Pr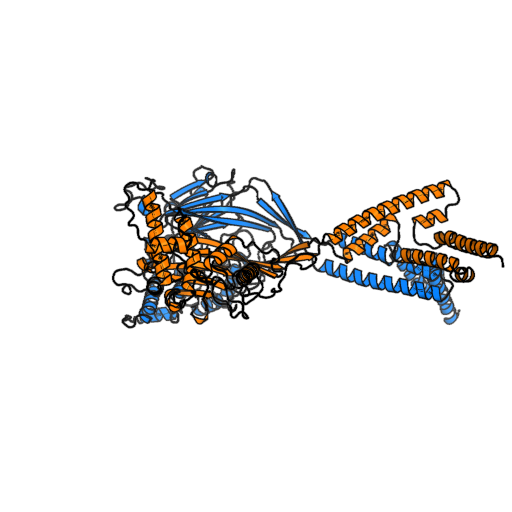otein AF-0000000082900815 (afdb_homodimer)

Structure (mmCIF, N/CA/C/O backbone):
data_AF-0000000082900815-model_v1
#
loop_
_entity.id
_entity.type
_entity.pdbx_description
1 polymer 'Acid-sensing ion channel 1-like'
#
loop_
_atom_site.group_PDB
_atom_site.id
_atom_site.type_symbol
_atom_site.label_atom_id
_atom_site.label_alt_id
_atom_site.label_comp_id
_atom_site.label_asym_id
_atom_site.label_entity_id
_atom_site.label_seq_id
_atom_site.pdbx_PDB_ins_code
_atom_site.Cartn_x
_atom_site.Cartn_y
_atom_site.Cartn_z
_atom_site.occupancy
_atom_site.B_iso_or_equiv
_atom_site.auth_seq_id
_atom_site.auth_comp_id
_atom_site.auth_asym_id
_atom_site.auth_atom_id
_atom_site.pdbx_PDB_model_num
ATOM 1 N N . MET A 1 1 ? 23.656 -54.188 -63.5 1 57.28 1 MET A N 1
ATOM 2 C CA . MET A 1 1 ? 22.359 -54.281 -62.844 1 57.28 1 MET A CA 1
ATOM 3 C C . MET A 1 1 ? 21.531 -53.031 -63.094 1 57.28 1 MET A C 1
ATOM 5 O O . MET A 1 1 ? 22.016 -51.906 -62.875 1 57.28 1 MET A O 1
ATOM 9 N N . SER A 1 2 ? 20.375 -53.062 -63.656 1 74.38 2 SER A N 1
ATOM 10 C CA . SER A 1 2 ? 19.578 -51.906 -64.062 1 74.38 2 SER A CA 1
ATOM 11 C C . SER A 1 2 ? 19.125 -51.094 -62.844 1 74.38 2 SER A C 1
ATOM 13 O O . SER A 1 2 ? 19.016 -51.625 -61.75 1 74.38 2 SER A O 1
ATOM 15 N N . ALA A 1 3 ? 19.281 -49.812 -63 1 77.38 3 ALA A N 1
ATOM 16 C CA . ALA A 1 3 ? 18.844 -48.844 -62 1 77.38 3 ALA A CA 1
ATOM 17 C C . ALA A 1 3 ? 17.516 -49.25 -61.375 1 77.38 3 ALA A C 1
ATOM 19 O O . ALA A 1 3 ? 17.281 -49.031 -60.188 1 77.38 3 ALA A O 1
ATOM 20 N N . SER A 1 4 ? 16.703 -49.844 -62.281 1 79.44 4 SER A N 1
ATOM 21 C CA . SER A 1 4 ? 15.375 -50.25 -61.812 1 79.44 4 SER A CA 1
ATOM 22 C C . SER A 1 4 ? 15.445 -51.438 -60.875 1 79.44 4 SER A C 1
ATOM 24 O O . SER A 1 4 ? 14.703 -51.5 -59.906 1 79.44 4 SER A O 1
ATOM 26 N N . THR A 1 5 ? 16.203 -52.312 -61.062 1 78.69 5 THR A N 1
ATOM 27 C CA . THR A 1 5 ? 16.359 -53.469 -60.188 1 78.69 5 THR A CA 1
ATOM 28 C C . THR A 1 5 ? 16.969 -53.094 -58.844 1 78.69 5 THR A C 1
ATOM 30 O O . THR A 1 5 ? 16.562 -53.625 -57.812 1 78.69 5 THR A O 1
ATOM 33 N N . VAL A 1 6 ? 17.859 -52.219 -59 1 76.5 6 VAL A N 1
ATOM 34 C CA . VAL A 1 6 ? 18.484 -51.75 -57.781 1 76.5 6 VAL A CA 1
ATOM 35 C C . VAL A 1 6 ? 17.469 -51 -56.906 1 76.5 6 VAL A C 1
ATOM 37 O O . VAL A 1 6 ? 17.438 -51.156 -55.688 1 76.5 6 VAL A O 1
ATOM 40 N N . ARG A 1 7 ? 16.688 -50.156 -57.406 1 73.62 7 ARG A N 1
ATOM 41 C CA . ARG A 1 7 ? 15.633 -49.406 -56.719 1 73.62 7 ARG A CA 1
ATOM 42 C C . ARG A 1 7 ? 14.617 -50.344 -56.094 1 73.62 7 ARG A C 1
ATOM 44 O O . ARG A 1 7 ? 14.133 -50.094 -55 1 73.62 7 ARG A O 1
ATOM 51 N N . ASN A 1 8 ? 14.367 -51.25 -56.906 1 77.44 8 ASN A N 1
ATOM 52 C CA . ASN A 1 8 ? 13.406 -52.25 -56.438 1 77.44 8 ASN A CA 1
ATOM 53 C C . ASN A 1 8 ? 13.961 -53.031 -55.25 1 77.44 8 ASN A C 1
ATOM 55 O O . ASN A 1 8 ? 13.227 -53.375 -54.312 1 77.44 8 ASN A O 1
ATOM 59 N N . ARG A 1 9 ? 15.125 -53.344 -55.312 1 81.88 9 ARG A N 1
ATOM 60 C CA . ARG A 1 9 ? 15.773 -54.031 -54.219 1 81.88 9 ARG A CA 1
ATOM 61 C C . ARG A 1 9 ? 15.828 -53.156 -52.969 1 81.88 9 ARG A C 1
ATOM 63 O O . ARG A 1 9 ? 15.602 -53.625 -51.844 1 81.88 9 ARG A O 1
ATOM 70 N N . ARG A 1 10 ? 16.141 -51.875 -53.156 1 84.69 10 ARG A N 1
ATOM 71 C CA . ARG A 1 10 ? 16.188 -50.938 -52.031 1 84.69 10 ARG A CA 1
ATOM 72 C C . ARG A 1 10 ? 14.82 -50.75 -51.406 1 84.69 10 ARG A C 1
ATOM 74 O O . ARG A 1 10 ? 14.703 -50.719 -50.188 1 84.69 10 ARG A O 1
ATOM 81 N N . SER A 1 11 ? 13.859 -50.656 -52.188 1 87.25 11 SER A N 1
ATOM 82 C CA . SER A 1 11 ? 12.492 -50.531 -51.688 1 87.25 11 SER A CA 1
ATOM 83 C C . SER A 1 11 ? 12.07 -51.781 -50.906 1 87.25 11 SER A C 1
ATOM 85 O O . SER A 1 11 ? 11.344 -51.688 -49.938 1 87.25 11 SER A O 1
ATOM 87 N N . GLY A 1 12 ? 12.508 -52.844 -51.375 1 86.25 12 GLY A N 1
ATOM 88 C CA . GLY A 1 12 ? 12.227 -54.094 -50.656 1 86.25 12 GLY A CA 1
ATOM 89 C C . GLY A 1 12 ? 12.844 -54.156 -49.281 1 86.25 12 GLY A C 1
ATOM 90 O O . GLY A 1 12 ? 12.172 -54.5 -48.312 1 86.25 12 GLY A O 1
ATOM 91 N N . VAL A 1 13 ? 14.039 -53.781 -49.25 1 86.88 13 VAL A N 1
ATOM 92 C CA . VAL A 1 13 ? 14.75 -53.781 -47.969 1 86.88 13 VAL A CA 1
ATOM 93 C C . VAL A 1 13 ? 14.141 -52.75 -47.031 1 86.88 13 VAL A C 1
ATOM 95 O O . VAL A 1 13 ? 14 -53 -45.812 1 86.88 13 VAL A O 1
ATOM 98 N N . ALA A 1 14 ? 13.797 -51.625 -47.531 1 88 14 ALA A N 1
ATOM 99 C CA . ALA A 1 14 ? 13.164 -50.594 -46.719 1 88 14 ALA A CA 1
ATOM 100 C C . ALA A 1 14 ? 11.828 -51.062 -46.156 1 88 14 ALA A C 1
ATOM 102 O O . ALA A 1 14 ? 11.516 -50.812 -45 1 88 14 ALA A O 1
ATOM 103 N N . LYS A 1 15 ? 11.133 -51.688 -46.969 1 88.25 15 LYS A N 1
ATOM 104 C CA . LYS A 1 15 ? 9.852 -52.25 -46.531 1 88.25 15 LYS A CA 1
ATOM 105 C C . LYS A 1 15 ? 10.055 -53.281 -45.438 1 88.25 15 LYS A C 1
ATOM 107 O O . LYS A 1 15 ? 9.25 -53.406 -44.531 1 88.25 15 LYS A O 1
ATOM 112 N N . ASP A 1 16 ? 11.023 -53.969 -45.5 1 86.94 16 ASP A N 1
ATOM 113 C CA . ASP A 1 16 ? 11.328 -54.969 -44.5 1 86.94 16 ASP A CA 1
ATOM 114 C C . ASP A 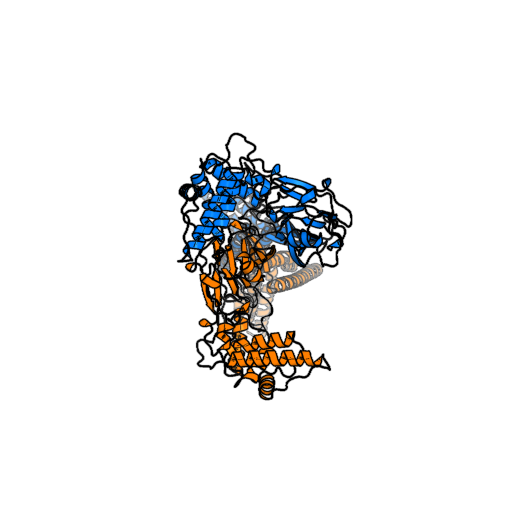1 16 ? 11.633 -54.312 -43.156 1 86.94 16 ASP A C 1
ATOM 116 O O . ASP A 1 16 ? 11.195 -54.812 -42.125 1 86.94 16 ASP A O 1
ATOM 120 N N . HIS A 1 17 ? 12.367 -53.312 -43.25 1 86.81 17 HIS A N 1
ATOM 121 C CA . HIS A 1 17 ? 12.695 -52.625 -42 1 86.81 17 HIS A CA 1
ATOM 122 C C . HIS A 1 17 ? 11.445 -52.062 -41.344 1 86.81 17 HIS A C 1
ATOM 124 O O . HIS A 1 17 ? 11.281 -52.156 -40.125 1 86.81 17 HIS A O 1
ATOM 130 N N . ILE A 1 18 ? 10.578 -51.438 -42.031 1 85.81 18 ILE A N 1
ATOM 131 C CA . ILE A 1 18 ? 9.359 -50.844 -41.531 1 85.81 18 ILE A CA 1
ATOM 132 C C . ILE A 1 18 ? 8.438 -51.906 -40.969 1 85.81 18 ILE A C 1
ATOM 134 O O . ILE A 1 18 ? 7.805 -51.688 -39.906 1 85.81 18 ILE A O 1
ATOM 138 N N . HIS A 1 19 ? 8.477 -53 -41.594 1 84.88 19 HIS A N 1
ATOM 139 C CA . HIS A 1 19 ? 7.637 -54.094 -41.156 1 84.88 19 HIS A CA 1
ATOM 140 C C . HIS A 1 19 ? 8.219 -54.781 -39.906 1 84.88 19 HIS A C 1
ATOM 142 O O . HIS A 1 19 ? 7.488 -55.375 -39.125 1 84.88 19 HIS A O 1
ATOM 148 N N . ALA A 1 20 ? 9.492 -54.656 -39.781 1 85.56 20 ALA A N 1
ATOM 149 C CA . ALA A 1 20 ? 10.156 -55.281 -38.656 1 85.56 20 ALA A CA 1
ATOM 150 C C . ALA A 1 20 ? 10.125 -54.375 -37.438 1 85.56 20 ALA A C 1
ATOM 152 O O . ALA A 1 20 ? 10.219 -54.875 -36.312 1 85.56 20 ALA A O 1
ATOM 153 N N . PHE A 1 21 ? 9.984 -53.188 -37.594 1 87.69 21 PHE A N 1
ATOM 154 C CA . PHE A 1 21 ? 10.141 -52.219 -36.531 1 87.69 21 PHE A CA 1
ATOM 155 C C . PHE A 1 21 ? 9.141 -52.469 -35.406 1 87.69 21 PHE A C 1
ATOM 157 O O . PHE A 1 21 ? 9.516 -52.5 -34.25 1 87.69 21 PHE A O 1
ATOM 164 N N . PRO A 1 22 ? 7.848 -52.656 -35.719 1 86.06 22 PRO A N 1
ATOM 165 C CA . PRO A 1 22 ? 6.875 -52.906 -34.656 1 86.06 22 PRO A CA 1
ATOM 166 C C . PRO A 1 22 ? 7.234 -54.125 -33.812 1 86.06 22 PRO A C 1
ATOM 168 O O . PRO A 1 22 ? 6.766 -54.25 -32.688 1 86.06 22 PRO A O 1
ATOM 171 N N . GLU A 1 23 ? 8.031 -54.938 -34.25 1 82.12 23 GLU A N 1
ATOM 172 C CA . GLU A 1 23 ? 8.375 -56.156 -33.562 1 82.12 23 GLU A CA 1
ATOM 173 C C . GLU A 1 23 ? 9.43 -55.906 -32.469 1 82.12 23 GLU A C 1
ATOM 175 O O . GLU A 1 23 ? 9.5 -56.625 -31.484 1 82.12 23 GLU A O 1
ATOM 180 N N . TRP A 1 24 ? 10.18 -54.844 -32.781 1 82.38 24 TRP A N 1
ATOM 181 C CA . TRP A 1 24 ? 11.258 -54.719 -31.797 1 82.38 24 TRP A CA 1
ATOM 182 C C . TRP A 1 24 ? 11.219 -53.344 -31.125 1 82.38 24 TRP A C 1
ATOM 184 O O . TRP A 1 24 ? 12.039 -53.031 -30.25 1 82.38 24 TRP A O 1
ATOM 194 N N . THR A 1 25 ? 10.281 -52.594 -31.5 1 83.25 25 THR A N 1
ATOM 195 C CA . THR A 1 25 ? 10.148 -51.312 -30.812 1 83.25 25 THR A CA 1
ATOM 196 C C . THR A 1 25 ? 9.5 -51.5 -29.438 1 83.25 25 THR A C 1
ATOM 198 O O . THR A 1 25 ? 8.711 -52.438 -29.234 1 83.25 25 THR A O 1
ATOM 201 N N . SER A 1 26 ? 9.859 -50.625 -28.562 1 79.31 26 SER A N 1
ATOM 202 C CA . SER A 1 26 ? 9.305 -50.656 -27.219 1 79.31 26 SER A CA 1
ATOM 203 C C . SER A 1 26 ? 8.156 -49.688 -27.047 1 79.31 26 SER A C 1
ATOM 205 O O . SER A 1 26 ? 7.598 -49.562 -25.953 1 79.31 26 SER A O 1
ATOM 207 N N . THR A 1 27 ? 7.789 -49.094 -28.109 1 83.56 27 THR A N 1
ATOM 208 C CA . THR A 1 27 ? 6.648 -48.188 -28.062 1 83.56 27 THR A CA 1
ATOM 209 C C . THR A 1 27 ? 5.336 -48.969 -28.062 1 83.56 27 THR A C 1
ATOM 211 O O . THR A 1 27 ? 5.086 -49.781 -28.953 1 83.56 27 THR A O 1
ATOM 214 N N . HIS A 1 28 ? 4.516 -48.719 -27.094 1 79.31 28 HIS A N 1
ATOM 215 C CA . HIS A 1 28 ? 3.33 -49.562 -26.906 1 79.31 28 HIS A CA 1
ATOM 216 C C . HIS A 1 28 ? 2.387 -49.438 -28.094 1 79.31 28 HIS A C 1
ATOM 218 O O . HIS A 1 28 ? 1.872 -50.469 -28.578 1 79.31 28 HIS A O 1
ATOM 224 N N . GLY A 1 29 ? 2.107 -48.375 -28.656 1 79.62 29 GLY A N 1
ATOM 225 C CA . GLY A 1 29 ? 1.143 -48.188 -29.734 1 79.62 29 GLY A CA 1
ATOM 226 C C . GLY A 1 29 ? 1.609 -48.781 -31.047 1 79.62 29 GLY A C 1
ATOM 227 O O . GLY A 1 29 ? 0.864 -49.5 -31.719 1 79.62 29 GLY A O 1
ATOM 228 N N . ILE A 1 30 ? 2.719 -48.781 -31.328 1 83.25 30 ILE A N 1
ATOM 229 C CA . ILE A 1 30 ? 3.268 -49.25 -32.594 1 83.25 30 ILE A CA 1
ATOM 230 C C . ILE A 1 30 ? 3.441 -50.781 -32.562 1 83.25 30 ILE A C 1
ATOM 232 O O . ILE A 1 30 ? 3.201 -51.438 -33.562 1 83.25 30 ILE A O 1
ATOM 236 N N . SER A 1 31 ? 3.768 -51.25 -31.422 1 82.81 31 SER A N 1
ATOM 237 C CA . SER A 1 31 ? 3.908 -52.719 -31.281 1 82.81 31 SER A CA 1
ATOM 238 C C . SER A 1 31 ? 2.572 -53.406 -31.469 1 82.81 31 SER A C 1
ATOM 240 O O . SER A 1 31 ? 2.514 -54.5 -32.062 1 82.81 31 SER A O 1
ATOM 242 N N . GLN A 1 32 ? 1.541 -52.781 -31.109 1 84.44 32 GLN A N 1
ATOM 243 C CA . GLN A 1 32 ? 0.215 -53.375 -31.266 1 84.44 32 GLN A CA 1
ATOM 244 C C . GLN A 1 32 ? -0.247 -53.312 -32.719 1 84.44 32 GLN A C 1
ATOM 246 O O . GLN A 1 32 ? -0.901 -54.25 -33.219 1 84.44 32 GLN A O 1
ATOM 251 N N . ILE A 1 33 ? 0.108 -52.344 -33.344 1 83.5 33 ILE A N 1
ATOM 252 C CA . ILE A 1 33 ? -0.223 -52.219 -34.75 1 83.5 33 ILE A CA 1
ATOM 253 C C . ILE A 1 33 ? 0.467 -53.312 -35.531 1 83.5 33 ILE A C 1
ATOM 255 O O . ILE A 1 33 ? -0.144 -53.938 -36.406 1 83.5 33 ILE A O 1
ATOM 259 N N . GLY A 1 34 ? 1.702 -53.625 -35.25 1 80.88 34 GLY A N 1
ATOM 260 C CA . GLY A 1 34 ? 2.473 -54.656 -35.938 1 80.88 34 GLY A CA 1
ATOM 261 C C . GLY A 1 34 ? 1.952 -56.062 -35.688 1 80.88 34 GLY A C 1
ATOM 262 O O . GLY A 1 34 ? 2.037 -56.906 -36.562 1 80.88 34 GLY A O 1
ATOM 263 N N . ARG A 1 35 ? 1.32 -56.25 -34.625 1 80.62 35 ARG A N 1
ATOM 264 C CA . ARG A 1 35 ? 0.854 -57.562 -34.25 1 80.62 35 ARG A CA 1
ATOM 265 C C . ARG A 1 35 ? -0.544 -57.844 -34.812 1 80.62 35 ARG A C 1
ATOM 267 O O . ARG A 1 35 ? -1.011 -58.969 -34.812 1 80.62 35 ARG A O 1
ATOM 274 N N . SER A 1 36 ? -1.098 -56.844 -35.281 1 80.81 36 SER A N 1
ATOM 275 C CA . SER A 1 36 ? -2.473 -56.969 -35.75 1 80.81 36 SER A CA 1
ATOM 276 C C . SER A 1 36 ? -2.529 -57.625 -37.125 1 80.81 36 SER A C 1
ATOM 278 O O . SER A 1 36 ? -1.726 -57.312 -38 1 80.81 36 SER A O 1
ATOM 280 N N . ARG A 1 37 ? -3.445 -58.594 -37.25 1 78.75 37 ARG A N 1
ATOM 281 C CA . ARG A 1 37 ? -3.564 -59.344 -38.469 1 78.75 37 ARG A CA 1
ATOM 282 C C . ARG A 1 37 ? -4.773 -58.906 -39.281 1 78.75 37 ARG A C 1
ATOM 284 O O . ARG A 1 37 ? -4.77 -58.969 -40.531 1 78.75 37 ARG A O 1
ATOM 291 N N . HIS A 1 38 ? -5.664 -58.438 -38.531 1 81.62 38 HIS A N 1
ATOM 292 C CA . HIS A 1 38 ? -6.887 -58.031 -39.219 1 81.62 38 HIS A CA 1
ATOM 293 C C . HIS A 1 38 ? -6.906 -56.5 -39.406 1 81.62 38 HIS A C 1
ATOM 295 O O . HIS A 1 38 ? -6.305 -55.781 -38.625 1 81.62 38 HIS A O 1
ATOM 301 N N . TRP A 1 39 ? -7.566 -56.125 -40.469 1 82.81 39 TRP A N 1
ATOM 302 C CA . TRP A 1 39 ? -7.582 -54.719 -40.844 1 82.81 39 TRP A CA 1
ATOM 303 C C . TRP A 1 39 ? -8.281 -53.875 -39.781 1 82.81 39 TRP A C 1
ATOM 305 O O . TRP A 1 39 ? -7.914 -52.719 -39.531 1 82.81 39 TRP A O 1
ATOM 315 N N . TYR A 1 40 ? -9.312 -54.375 -39.125 1 82 40 TYR A N 1
ATOM 316 C CA . TYR A 1 40 ? -10.023 -53.594 -38.094 1 82 40 TYR A CA 1
ATOM 317 C C . TYR A 1 40 ? -9.172 -53.406 -36.875 1 82 40 TYR A C 1
ATOM 319 O O . TYR A 1 40 ? -9.266 -52.375 -36.188 1 82 40 TYR A O 1
ATOM 327 N N . CYS A 1 41 ? -8.352 -54.344 -36.562 1 84 41 CYS A N 1
ATOM 328 C CA . CYS A 1 41 ? -7.418 -54.219 -35.438 1 84 41 CYS A CA 1
ATOM 329 C C . CYS A 1 41 ? -6.336 -53.188 -35.781 1 84 41 CYS A C 1
ATOM 331 O O . CYS A 1 41 ? -5.938 -52.406 -34.906 1 84 41 CYS A O 1
ATOM 333 N N . LEU A 1 42 ? -5.953 -53.219 -37.031 1 87.31 42 LEU A N 1
ATOM 334 C CA . LEU A 1 42 ? -4.969 -52.25 -37.5 1 87.31 42 LEU A CA 1
ATOM 335 C C . LEU A 1 42 ? -5.512 -50.812 -37.406 1 87.31 42 LEU A C 1
ATOM 337 O O . LEU A 1 42 ? -4.801 -49.906 -36.969 1 87.31 42 LEU A O 1
ATOM 341 N N . GLY A 1 43 ? -6.668 -50.656 -37.812 1 88.69 43 GLY A N 1
ATOM 342 C CA . GLY A 1 43 ? -7.301 -49.344 -37.719 1 88.69 43 GLY A CA 1
ATOM 343 C C . GLY A 1 43 ? -7.52 -48.906 -36.281 1 88.69 43 GLY A C 1
ATOM 344 O O . GLY A 1 43 ? -7.285 -47.75 -35.938 1 88.69 43 GLY A O 1
ATOM 345 N N . PHE A 1 44 ? -7.996 -49.844 -35.438 1 89.75 44 PHE A N 1
ATOM 346 C CA . PHE A 1 44 ? -8.273 -49.531 -34.031 1 89.75 44 PHE A CA 1
ATOM 347 C C . PHE A 1 44 ? -7.004 -49.062 -33.312 1 89.75 44 PHE A C 1
ATOM 349 O O . PHE A 1 44 ? -6.98 -47.969 -32.719 1 89.75 44 PHE A O 1
ATOM 356 N N . TRP A 1 45 ? -5.98 -49.812 -33.406 1 89.88 45 TRP A N 1
ATOM 357 C CA . TRP A 1 45 ? -4.738 -49.469 -32.719 1 89.88 45 TRP A CA 1
ATOM 358 C C . TRP A 1 45 ? -4.078 -48.25 -33.375 1 89.88 45 TRP A C 1
ATOM 360 O O . TRP A 1 45 ? -3.395 -47.469 -32.688 1 89.88 45 TRP A O 1
ATOM 370 N N . GLY A 1 46 ? -4.301 -48.062 -34.656 1 90.75 46 GLY A N 1
ATOM 371 C CA . GLY A 1 46 ? -3.83 -46.875 -35.312 1 90.75 46 GLY A CA 1
ATOM 372 C C . GLY A 1 46 ? -4.477 -45.594 -34.781 1 90.75 46 GLY A C 1
ATOM 373 O O . GLY A 1 46 ? -3.793 -44.594 -34.562 1 90.75 46 GLY A O 1
ATOM 374 N N . ILE A 1 47 ? -5.742 -45.688 -34.625 1 93.44 47 ILE A N 1
ATOM 375 C CA . ILE A 1 47 ? -6.48 -44.531 -34.125 1 93.44 47 ILE A CA 1
ATOM 376 C C . ILE A 1 47 ? -6.059 -44.25 -32.688 1 93.44 47 ILE A C 1
ATOM 378 O O . ILE A 1 47 ? -5.82 -43.094 -32.312 1 93.44 47 ILE A O 1
ATOM 382 N N . VAL A 1 48 ? -5.953 -45.25 -31.875 1 91.81 48 VAL A N 1
ATOM 383 C CA . VAL A 1 48 ? -5.551 -45.094 -30.484 1 91.81 48 VAL A CA 1
ATOM 384 C C . VAL A 1 48 ? -4.176 -44.438 -30.422 1 91.81 48 VAL A C 1
ATOM 386 O O . VAL A 1 48 ? -3.965 -43.531 -29.641 1 91.81 48 VAL A O 1
ATOM 389 N N . THR A 1 49 ? -3.283 -44.938 -31.203 1 90.88 49 THR A N 1
ATOM 390 C CA . THR A 1 49 ? -1.925 -44.406 -31.203 1 90.88 49 THR A CA 1
ATOM 391 C C . THR A 1 49 ? -1.91 -42.969 -31.688 1 90.88 49 THR A C 1
ATOM 393 O O . THR A 1 49 ? -1.179 -42.125 -31.156 1 90.88 49 THR A O 1
ATOM 396 N N . PHE A 1 50 ? -2.723 -42.688 -32.594 1 94.19 50 PHE A N 1
ATOM 397 C CA . PHE A 1 50 ? -2.779 -41.312 -33.156 1 94.19 50 PHE A CA 1
ATOM 398 C C . PHE A 1 50 ? -3.361 -40.344 -32.125 1 94.19 50 PHE A C 1
ATOM 400 O O . PHE A 1 50 ? -2.854 -39.25 -31.953 1 94.19 50 PHE A O 1
ATOM 407 N N . VAL A 1 51 ? -4.402 -40.688 -31.5 1 94.19 51 VAL A N 1
ATOM 408 C CA . VAL A 1 51 ? -5.031 -39.875 -30.484 1 94.19 51 VAL A CA 1
ATOM 409 C C . VAL A 1 51 ? -4.066 -39.656 -29.312 1 94.19 51 VAL A C 1
ATOM 411 O O . VAL A 1 51 ? -3.932 -38.531 -28.812 1 94.19 51 VAL A O 1
ATOM 414 N N . ALA A 1 52 ? -3.434 -40.75 -28.922 1 92.38 52 ALA A N 1
ATOM 415 C CA . ALA A 1 52 ? -2.447 -40.625 -27.844 1 92.38 52 ALA A CA 1
ATOM 416 C C . ALA A 1 52 ? -1.319 -39.688 -28.219 1 92.38 52 ALA A C 1
ATOM 418 O O . ALA A 1 52 ? -0.87 -38.875 -27.391 1 92.38 52 ALA A O 1
ATOM 419 N N . PHE A 1 53 ? -0.879 -39.75 -29.422 1 91.88 53 PHE A N 1
ATOM 420 C CA . PHE A 1 53 ? 0.182 -38.875 -29.906 1 91.88 53 PHE A CA 1
ATOM 421 C C . PHE A 1 53 ? -0.282 -37.438 -29.922 1 91.88 53 PHE A C 1
ATOM 423 O O . PHE A 1 53 ? 0.462 -36.531 -29.531 1 91.88 53 PHE A O 1
ATOM 430 N N . ALA A 1 54 ? -1.452 -37.188 -30.359 1 95.25 54 ALA A N 1
ATOM 431 C CA . ALA A 1 54 ? -2.002 -35.812 -30.406 1 95.25 54 ALA A CA 1
ATOM 432 C C . ALA A 1 54 ? -2.129 -35.25 -29 1 95.25 54 ALA A C 1
ATOM 434 O O . ALA A 1 54 ? -1.812 -34.062 -28.781 1 95.25 54 ALA A O 1
ATOM 435 N N . LEU A 1 55 ? -2.561 -36 -28.062 1 93.94 55 LEU A N 1
ATOM 436 C CA . LEU A 1 55 ? -2.691 -35.562 -26.672 1 93.94 55 LEU A CA 1
ATOM 437 C C . LEU A 1 55 ? -1.322 -35.281 -26.062 1 93.94 55 LEU A C 1
ATOM 439 O O . LEU A 1 55 ? -1.157 -34.312 -25.297 1 93.94 55 LEU A O 1
ATOM 443 N N . LEU A 1 56 ? -0.42 -36.125 -26.406 1 92.94 56 LEU A N 1
ATOM 444 C CA . LEU A 1 56 ? 0.949 -35.906 -25.953 1 92.94 56 LEU A CA 1
ATOM 445 C C . LEU A 1 56 ? 1.488 -34.594 -26.438 1 92.94 56 LEU A C 1
ATOM 447 O O . LEU A 1 56 ? 2.035 -33.812 -25.656 1 92.94 56 LEU A O 1
ATOM 451 N N . VAL A 1 57 ? 1.361 -34.312 -27.688 1 94.44 57 VAL A N 1
ATOM 452 C CA . VAL A 1 57 ? 1.854 -33.062 -28.281 1 94.44 57 VAL A CA 1
ATOM 453 C C . VAL A 1 57 ? 1.173 -31.875 -27.609 1 94.44 57 VAL A C 1
ATOM 455 O O . VAL A 1 57 ? 1.828 -30.891 -27.266 1 94.44 57 VAL A O 1
ATOM 458 N N . TRP A 1 58 ? -0.065 -31.984 -27.469 1 94.81 58 TRP A N 1
ATOM 459 C CA . TRP A 1 58 ? -0.827 -30.922 -26.812 1 94.81 58 TRP A CA 1
ATOM 460 C C . TRP A 1 58 ? -0.292 -30.656 -25.422 1 94.81 58 TRP A C 1
ATOM 462 O O . TRP A 1 58 ? -0.065 -29.5 -25.047 1 94.81 58 TRP A O 1
ATOM 472 N N . GLN A 1 59 ? -0.032 -31.641 -24.625 1 93.88 59 GLN A N 1
ATOM 473 C CA . GLN A 1 59 ? 0.464 -31.484 -23.25 1 93.88 59 GLN A CA 1
ATOM 474 C C . GLN A 1 59 ? 1.89 -30.953 -23.25 1 93.88 59 GLN A C 1
ATOM 476 O O . GLN A 1 59 ? 2.25 -30.156 -22.375 1 93.88 59 GLN A O 1
ATOM 481 N N . ILE A 1 60 ? 2.604 -31.391 -24.125 1 92.62 60 ILE A N 1
ATOM 482 C CA . ILE A 1 60 ? 3.984 -30.938 -24.203 1 92.62 60 ILE A CA 1
ATOM 483 C C . ILE A 1 60 ? 4.008 -29.438 -24.484 1 92.62 60 ILE A C 1
ATOM 485 O O . ILE A 1 60 ? 4.816 -28.703 -23.922 1 92.62 60 ILE A O 1
ATOM 489 N N . VAL A 1 61 ? 3.188 -28.984 -25.359 1 95 61 VAL A N 1
ATOM 490 C CA . VAL A 1 61 ? 3.107 -27.562 -25.688 1 95 61 VAL A CA 1
ATOM 491 C C . VAL A 1 61 ? 2.746 -26.766 -24.438 1 95 61 VAL A C 1
ATOM 493 O O . VAL A 1 61 ? 3.334 -25.703 -24.172 1 95 61 VAL A O 1
ATOM 496 N N . ILE A 1 62 ? 1.853 -27.234 -23.672 1 94.56 62 ILE A N 1
ATOM 497 C CA . ILE A 1 62 ? 1.438 -26.562 -22.453 1 94.56 62 ILE A CA 1
ATOM 498 C C . ILE A 1 62 ? 2.615 -26.484 -21.484 1 94.56 62 ILE A C 1
ATOM 500 O O . ILE A 1 62 ? 2.834 -25.453 -20.844 1 94.56 62 ILE A O 1
ATOM 504 N N . LEU A 1 63 ? 3.352 -27.531 -21.359 1 94.44 63 LEU A N 1
ATOM 505 C CA . LEU A 1 63 ? 4.492 -27.562 -20.453 1 94.44 63 LEU A CA 1
ATOM 506 C C . LEU A 1 63 ? 5.578 -26.594 -20.906 1 94.44 63 LEU A C 1
ATOM 508 O O . LEU A 1 63 ? 6.219 -25.938 -20.078 1 94.44 63 LEU A O 1
ATOM 512 N N . ILE A 1 64 ? 5.758 -26.531 -22.172 1 94.81 64 ILE A N 1
ATOM 513 C CA . ILE A 1 64 ? 6.762 -25.609 -22.703 1 94.81 64 ILE A CA 1
ATOM 514 C C . ILE A 1 64 ? 6.344 -24.172 -22.438 1 94.81 64 ILE A C 1
ATOM 516 O O . ILE A 1 64 ? 7.168 -23.344 -22.062 1 94.81 64 ILE A O 1
ATOM 520 N N . ILE A 1 65 ? 5.168 -23.922 -22.641 1 93.31 65 ILE A N 1
ATOM 521 C CA . ILE A 1 65 ? 4.648 -22.578 -22.359 1 93.31 65 ILE A CA 1
ATOM 522 C C . ILE A 1 65 ? 4.844 -22.234 -20.891 1 93.31 65 ILE A C 1
ATOM 524 O O . ILE A 1 65 ? 5.262 -21.125 -20.547 1 93.31 65 ILE A O 1
ATOM 528 N N . LYS A 1 66 ? 4.531 -23.156 -20 1 89.44 66 LYS A N 1
ATOM 529 C CA . LYS A 1 66 ? 4.719 -22.969 -18.562 1 89.44 66 LYS A CA 1
ATOM 530 C C . LYS A 1 66 ? 6.176 -22.656 -18.234 1 89.44 66 LYS A C 1
ATOM 532 O O . LYS A 1 66 ? 6.453 -21.797 -17.406 1 89.44 66 LYS A O 1
ATOM 537 N N . TYR A 1 67 ? 7.082 -23.297 -18.875 1 92.56 67 TYR A N 1
ATOM 538 C CA . TYR A 1 67 ? 8.508 -23.109 -18.641 1 92.56 67 TYR A CA 1
ATOM 539 C C . TYR A 1 67 ? 8.945 -21.703 -19.062 1 92.56 67 TYR A C 1
ATOM 541 O O . TYR A 1 67 ? 9.703 -21.047 -18.359 1 92.56 67 TYR A O 1
ATOM 549 N N . TYR A 1 68 ? 8.477 -21.25 -20.141 1 93.81 68 TYR A N 1
ATOM 550 C CA . TYR A 1 68 ? 8.938 -19.984 -20.703 1 93.81 68 TYR A CA 1
ATOM 551 C C . TYR A 1 68 ? 8.188 -18.812 -20.078 1 93.81 68 TYR A C 1
ATOM 553 O O . TYR A 1 68 ? 8.469 -17.656 -20.391 1 93.81 68 TYR A O 1
ATOM 561 N N . ARG A 1 69 ? 7.324 -19.094 -19.25 1 87.75 69 ARG A N 1
ATOM 562 C CA . ARG A 1 69 ? 6.672 -18.031 -18.5 1 87.75 69 ARG A CA 1
ATOM 563 C C . ARG A 1 69 ? 7.609 -17.453 -17.453 1 87.75 69 ARG A C 1
ATOM 565 O O . ARG A 1 69 ? 7.434 -16.312 -17.016 1 87.75 69 ARG A O 1
ATOM 572 N N . TYR A 1 70 ? 8.555 -18.203 -16.906 1 89.56 70 TYR A N 1
ATOM 573 C CA . TYR A 1 70 ? 9.57 -17.797 -15.938 1 89.56 70 TYR A CA 1
ATOM 574 C C . TYR A 1 70 ? 8.922 -17.312 -14.648 1 89.56 70 TYR A C 1
ATOM 576 O O . TYR A 1 70 ? 9.258 -16.234 -14.156 1 89.56 70 TYR A O 1
ATOM 584 N N . ASP A 1 71 ? 8.031 -18.125 -14.133 1 86.62 71 ASP A N 1
ATOM 585 C CA . ASP A 1 71 ? 7.402 -17.812 -12.859 1 86.62 71 ASP A CA 1
ATOM 586 C C . ASP A 1 71 ? 8.375 -18.031 -11.703 1 86.62 71 ASP A C 1
ATOM 588 O O . ASP A 1 71 ? 9.281 -18.859 -11.789 1 86.62 71 ASP A O 1
ATOM 592 N N . VAL A 1 72 ? 8.156 -17.219 -10.641 1 87.88 72 VAL A N 1
ATOM 593 C CA . VAL A 1 72 ? 9.039 -17.344 -9.484 1 87.88 72 VAL A CA 1
ATOM 594 C C . VAL A 1 72 ? 8.242 -17.75 -8.258 1 87.88 72 VAL A C 1
ATOM 596 O O . VAL A 1 72 ? 7.027 -17.516 -8.195 1 87.88 72 VAL A O 1
ATOM 599 N N . SER A 1 73 ? 8.898 -18.469 -7.395 1 84.69 73 SER A N 1
ATOM 600 C CA . SER A 1 73 ? 8.375 -18.766 -6.066 1 84.69 73 SER A CA 1
ATOM 601 C C . SER A 1 73 ? 9.109 -17.953 -4.992 1 84.69 73 SER A C 1
ATOM 603 O O . SER A 1 73 ? 10.312 -17.734 -5.09 1 84.69 73 SER A O 1
ATOM 605 N N . VAL A 1 74 ? 8.328 -17.516 -4.039 1 87.5 74 VAL A N 1
ATOM 606 C CA . VAL A 1 74 ? 8.93 -16.719 -2.973 1 87.5 74 VAL A CA 1
ATOM 607 C C . VAL A 1 74 ? 9.039 -17.562 -1.704 1 87.5 74 VAL A C 1
ATOM 609 O O . VAL A 1 74 ? 8.055 -18.141 -1.246 1 87.5 74 VAL A O 1
ATOM 612 N N . ASN A 1 75 ? 10.211 -17.609 -1.271 1 88.5 75 ASN A N 1
ATOM 613 C CA . ASN A 1 75 ? 10.477 -18.234 0.02 1 88.5 75 ASN A CA 1
ATOM 614 C C . ASN A 1 75 ? 10.641 -17.203 1.126 1 88.5 75 ASN A C 1
ATOM 616 O O . ASN A 1 75 ? 11.445 -16.281 1.005 1 88.5 75 ASN A O 1
ATOM 620 N N . ILE A 1 76 ? 9.867 -17.344 2.154 1 89.06 76 ILE A N 1
ATOM 621 C CA . ILE A 1 76 ? 9.945 -16.438 3.285 1 89.06 76 ILE A CA 1
ATOM 622 C C . ILE A 1 76 ? 10.516 -17.156 4.5 1 89.06 76 ILE A C 1
ATOM 624 O O . ILE A 1 76 ? 10.008 -18.219 4.898 1 89.06 76 ILE A O 1
ATOM 628 N N . GLU A 1 77 ? 11.539 -16.609 5.086 1 91.12 77 GLU A N 1
ATOM 629 C CA . GLU A 1 77 ? 12.188 -17.172 6.27 1 91.12 77 GLU A CA 1
ATOM 630 C C . GLU A 1 77 ? 12.312 -16.125 7.375 1 91.12 77 GLU A C 1
ATOM 632 O O . GLU A 1 77 ? 12.609 -14.961 7.105 1 91.12 77 GLU A O 1
ATOM 637 N N . LEU A 1 78 ? 12.016 -16.578 8.555 1 90.06 78 LEU A N 1
ATOM 638 C CA . LEU A 1 78 ? 12.242 -15.719 9.719 1 90.06 78 LEU A CA 1
ATOM 639 C C . LEU A 1 78 ? 13.625 -15.984 10.312 1 90.06 78 LEU A C 1
ATOM 641 O O . LEU A 1 78 ? 13.945 -17.125 10.664 1 90.06 78 LEU A O 1
ATOM 645 N N . LYS A 1 79 ? 14.414 -14.969 10.383 1 88.38 79 LYS A N 1
ATOM 646 C CA . LYS A 1 79 ? 15.766 -15.094 10.906 1 88.38 79 LYS A CA 1
ATOM 647 C C . LYS A 1 79 ? 15.922 -14.336 12.219 1 88.38 79 LYS A C 1
ATOM 649 O O . LYS A 1 79 ? 15.32 -13.281 12.414 1 88.38 79 LYS A O 1
ATOM 654 N N . PHE A 1 80 ? 16.703 -15.062 13.117 1 83.38 80 PHE A N 1
ATOM 655 C CA . PHE A 1 80 ? 16.984 -14.461 14.414 1 83.38 80 PHE A CA 1
ATOM 656 C C . PHE A 1 80 ? 18.469 -14.18 14.578 1 83.38 80 PHE A C 1
ATOM 658 O O . PHE A 1 80 ? 19.25 -15.078 14.922 1 83.38 80 PHE A O 1
ATOM 665 N N . GLU A 1 81 ? 18.969 -13.141 14.141 1 76.56 81 GLU A N 1
ATOM 666 C CA . GLU A 1 81 ? 20.359 -12.719 14.266 1 76.56 81 GLU A CA 1
ATOM 667 C C . GLU A 1 81 ? 20.469 -11.258 14.672 1 76.56 81 GLU A C 1
ATOM 669 O O . GLU A 1 81 ? 19.531 -10.477 14.469 1 76.56 81 GLU A O 1
ATOM 674 N N . GLN A 1 82 ? 21.5 -11.047 15.43 1 79.5 82 GLN A N 1
ATOM 675 C CA . GLN A 1 82 ? 21.797 -9.641 15.695 1 79.5 82 GLN A CA 1
ATOM 676 C C . GLN A 1 82 ? 22.016 -8.867 14.406 1 79.5 82 GLN A C 1
ATOM 678 O O . GLN A 1 82 ? 22.719 -9.328 13.508 1 79.5 82 GLN A O 1
ATOM 683 N N . ARG A 1 83 ? 21.234 -7.793 14.367 1 83.75 83 ARG A N 1
ATOM 684 C CA . ARG A 1 83 ? 21.328 -7.02 13.133 1 83.75 83 ARG A CA 1
ATOM 685 C C . ARG A 1 83 ? 22 -5.668 13.383 1 83.75 83 ARG A C 1
ATOM 687 O O . ARG A 1 83 ? 21.859 -5.094 14.461 1 83.75 83 ARG A O 1
ATOM 694 N N . THR A 1 84 ? 22.672 -5.309 12.344 1 92 84 THR A N 1
ATOM 695 C CA . THR A 1 84 ? 23.219 -3.957 12.336 1 92 84 THR A CA 1
ATOM 696 C C . THR A 1 84 ? 22.094 -2.926 12.453 1 92 84 THR A C 1
ATOM 698 O O . THR A 1 84 ? 21.031 -3.078 11.836 1 92 84 THR A O 1
ATOM 701 N N . PHE A 1 85 ? 22.25 -1.939 13.391 1 95.62 85 PHE A N 1
ATOM 702 C CA . PHE A 1 85 ? 21.297 -0.841 13.461 1 95.62 85 PHE A CA 1
ATOM 703 C C . PHE A 1 85 ? 21.297 -0.038 12.164 1 95.62 85 PHE A C 1
ATOM 705 O O . PHE A 1 85 ? 22.359 0.216 11.586 1 95.62 85 PHE A O 1
ATOM 712 N N . PRO A 1 86 ? 20.156 0.32 11.695 1 96.31 86 PRO A N 1
ATOM 713 C CA . PRO A 1 86 ? 20.109 1.029 10.414 1 96.31 86 PRO A CA 1
ATOM 714 C C . PRO A 1 86 ? 20.734 2.42 10.492 1 96.31 86 PRO A C 1
ATOM 716 O O . PRO A 1 86 ? 21.047 2.904 11.586 1 96.31 86 PRO A O 1
ATOM 719 N N . ALA A 1 87 ? 21.031 2.902 9.305 1 97.5 87 ALA A N 1
ATOM 720 C CA . ALA A 1 87 ? 21.375 4.32 9.234 1 97.5 87 ALA A CA 1
ATOM 721 C C . ALA A 1 87 ? 20.156 5.199 9.461 1 97.5 87 ALA A C 1
ATOM 723 O O . ALA A 1 87 ? 19.062 4.895 8.961 1 97.5 87 ALA A O 1
ATOM 724 N N . VAL A 1 88 ? 20.281 6.195 10.258 1 98.25 88 VAL A N 1
ATOM 725 C CA . VAL A 1 88 ? 19.219 7.152 10.516 1 98.25 88 VAL A CA 1
ATOM 726 C C . VAL A 1 88 ? 19.656 8.555 10.117 1 98.25 88 VAL A C 1
ATOM 728 O O . VAL A 1 88 ? 20.578 9.117 10.719 1 98.25 88 VAL A O 1
ATOM 731 N N . THR A 1 89 ? 19 9.078 9.102 1 98.44 89 THR A N 1
ATOM 732 C CA . THR A 1 89 ? 19.312 10.422 8.625 1 98.44 89 THR A CA 1
ATOM 733 C C . THR A 1 89 ? 18.25 11.422 9.094 1 98.44 89 THR A C 1
ATOM 735 O O . THR A 1 89 ? 17.047 11.195 8.914 1 98.44 89 THR A O 1
ATOM 738 N N . VAL A 1 90 ? 18.703 12.508 9.727 1 98.38 90 VAL A N 1
ATOM 739 C CA . VAL A 1 90 ? 17.797 13.531 10.227 1 98.38 90 VAL A CA 1
ATOM 740 C C . VAL A 1 90 ? 18.141 14.883 9.586 1 98.38 90 VAL A C 1
ATOM 742 O O . VAL A 1 90 ? 19.312 15.242 9.492 1 98.38 90 VAL A O 1
ATOM 745 N N . CYS A 1 91 ? 17.141 15.547 9.102 1 97.75 91 CYS A N 1
ATOM 746 C CA . CYS A 1 91 ? 17.281 16.859 8.477 1 97.75 91 CYS A CA 1
ATOM 747 C C . CYS A 1 91 ? 16.266 17.844 9.031 1 97.75 91 CYS A C 1
ATOM 749 O O . CYS A 1 91 ? 15.172 17.438 9.445 1 97.75 91 CYS A O 1
ATOM 751 N N . ASP A 1 92 ? 16.672 19.094 9.07 1 96.62 92 ASP A N 1
ATOM 752 C CA . ASP A 1 92 ? 15.758 20.172 9.445 1 96.62 92 ASP A CA 1
ATOM 753 C C . ASP A 1 92 ? 14.82 20.531 8.297 1 96.62 92 ASP A C 1
ATOM 755 O O . ASP A 1 92 ? 15.227 20.547 7.137 1 96.62 92 ASP A O 1
ATOM 759 N N . LEU A 1 93 ? 13.57 20.797 8.609 1 94.62 93 LEU A N 1
ATOM 760 C CA . LEU A 1 93 ? 12.633 21.172 7.559 1 94.62 93 LEU A CA 1
ATOM 761 C C . LEU A 1 93 ? 12.938 22.578 7.039 1 94.62 93 LEU A C 1
ATOM 763 O O . LEU A 1 93 ? 12.461 22.953 5.969 1 94.62 93 LEU A O 1
ATOM 767 N N . ASN A 1 94 ? 13.641 23.312 7.832 1 93.19 94 ASN A N 1
ATOM 768 C CA . ASN A 1 94 ? 14.203 24.578 7.367 1 93.19 94 ASN A CA 1
ATOM 769 C C . ASN A 1 94 ? 15.656 24.422 6.934 1 93.19 94 ASN A C 1
ATOM 771 O O . ASN A 1 94 ? 16.578 24.547 7.75 1 93.19 94 ASN A O 1
ATOM 775 N N . PRO A 1 95 ? 15.883 24.344 5.652 1 95 95 PRO A N 1
ATOM 776 C CA . PRO A 1 95 ? 17.234 24.031 5.203 1 95 95 PRO A CA 1
ATOM 777 C C . PRO A 1 95 ? 18.219 25.172 5.465 1 95 95 PRO A C 1
ATOM 779 O O . PRO A 1 95 ? 19.422 24.938 5.641 1 95 95 PRO A O 1
ATOM 782 N N . TYR A 1 96 ? 17.703 26.469 5.465 1 96.06 96 TYR A N 1
ATOM 783 C CA . TYR A 1 96 ? 18.609 27.594 5.574 1 96.06 96 TYR A CA 1
ATOM 784 C C . TYR A 1 96 ? 18.078 28.625 6.57 1 96.06 96 TYR A C 1
ATOM 786 O O . TYR A 1 96 ? 16.875 28.891 6.613 1 96.06 96 TYR A O 1
ATOM 794 N N . HIS A 1 97 ? 19 29.188 7.281 1 95.62 97 HIS A N 1
ATOM 795 C CA . HIS A 1 97 ? 18.641 30.188 8.281 1 95.62 97 HIS A CA 1
ATOM 796 C C . HIS A 1 97 ? 18.297 31.516 7.629 1 95.62 97 HIS A C 1
ATOM 798 O O . HIS A 1 97 ? 19.109 32.062 6.863 1 95.62 97 HIS A O 1
ATOM 804 N N . MET A 1 98 ? 17.172 32.031 8.039 1 94.69 98 MET A N 1
ATOM 805 C CA . MET A 1 98 ? 16.703 33.312 7.527 1 94.69 98 MET A CA 1
ATOM 806 C C . MET A 1 98 ? 17.734 34.406 7.805 1 94.69 98 MET A C 1
ATOM 808 O O . MET A 1 98 ? 17.984 35.25 6.953 1 94.69 98 MET A O 1
ATOM 812 N N . SER A 1 99 ? 18.375 34.375 8.922 1 94.88 99 SER A N 1
ATOM 813 C CA . SER A 1 99 ? 19.328 35.406 9.344 1 94.88 99 SER A CA 1
ATOM 814 C C . SER A 1 99 ? 20.531 35.438 8.406 1 94.88 99 SER A C 1
ATOM 816 O O . SER A 1 99 ? 21.172 36.5 8.281 1 94.88 99 SER A O 1
ATOM 818 N N . VAL A 1 100 ? 20.781 34.344 7.75 1 96 100 VAL A N 1
ATOM 819 C CA . VAL A 1 100 ? 21.922 34.312 6.859 1 96 100 VAL A CA 1
ATOM 820 C C . VAL A 1 100 ? 21.484 34.594 5.426 1 96 100 VAL A C 1
ATOM 822 O O . VAL A 1 100 ? 22.062 35.438 4.746 1 96 100 VAL A O 1
ATOM 825 N N . VAL A 1 101 ? 20.406 34 4.957 1 95.88 101 VAL A N 1
ATOM 826 C CA . VAL A 1 101 ? 20.016 34.031 3.551 1 95.88 101 VAL A CA 1
ATOM 827 C C . VAL A 1 101 ? 19.422 35.406 3.207 1 95.88 101 VAL A C 1
ATOM 829 O O . VAL A 1 101 ? 19.297 35.75 2.033 1 95.88 101 VAL A O 1
ATOM 832 N N . LYS A 1 102 ? 19.078 36.156 4.207 1 95 102 LYS A N 1
ATOM 833 C CA . LYS A 1 102 ? 18.609 37.5 3.965 1 95 102 LYS A CA 1
ATOM 834 C C . LYS A 1 102 ? 19.688 38.344 3.314 1 95 102 LYS A C 1
ATOM 836 O O . LYS A 1 102 ? 19.406 39.438 2.764 1 95 102 LYS A O 1
ATOM 841 N N . ASN A 1 103 ? 20.953 37.906 3.373 1 95.56 103 ASN A N 1
ATOM 842 C CA . ASN A 1 103 ? 22.062 38.625 2.764 1 95.56 103 ASN A CA 1
ATOM 843 C C . ASN A 1 103 ? 22.344 38.125 1.349 1 95.56 103 ASN A C 1
ATOM 845 O O . ASN A 1 103 ? 23.281 38.594 0.69 1 95.56 103 ASN A O 1
ATOM 849 N N . TYR A 1 104 ? 21.578 37.188 0.872 1 96.69 104 TYR A N 1
ATOM 850 C CA . TYR A 1 104 ? 21.703 36.656 -0.477 1 96.69 104 TYR A CA 1
ATOM 851 C C . TYR A 1 104 ? 20.703 37.312 -1.428 1 96.69 104 TYR A C 1
ATOM 853 O O . TYR A 1 104 ? 19.531 36.969 -1.434 1 96.69 104 TYR A O 1
ATOM 861 N N . PRO A 1 105 ? 21.141 38.219 -2.324 1 95.56 105 PRO A N 1
ATOM 862 C CA . PRO A 1 105 ? 20.25 39.031 -3.129 1 95.56 105 PRO A CA 1
ATOM 863 C C . PRO A 1 105 ? 19.234 38.219 -3.93 1 95.56 105 PRO A C 1
ATOM 865 O O . PRO A 1 105 ? 18.062 38.594 -4 1 95.56 105 PRO A O 1
ATOM 868 N N . LYS A 1 106 ? 19.672 37.156 -4.527 1 95 106 LYS A N 1
ATOM 869 C CA . LYS A 1 106 ? 18.75 36.375 -5.348 1 95 106 LYS A CA 1
ATOM 870 C C . LYS A 1 106 ? 17.688 35.688 -4.488 1 95 106 LYS A C 1
ATOM 872 O O . LYS A 1 106 ? 16.547 35.531 -4.926 1 95 106 LYS A O 1
ATOM 877 N N . VAL A 1 107 ? 18.078 35.281 -3.303 1 95.69 107 VAL A N 1
ATOM 878 C CA . VAL A 1 107 ? 17.125 34.656 -2.391 1 95.69 107 VAL A CA 1
ATOM 879 C C . VAL A 1 107 ? 16.141 35.688 -1.875 1 95.69 107 VAL A C 1
ATOM 881 O O . VAL A 1 107 ? 14.938 35.406 -1.78 1 95.69 107 VAL A O 1
ATOM 884 N N . VAL A 1 108 ? 16.625 36.875 -1.596 1 95.81 108 VAL A N 1
ATOM 885 C CA . VAL A 1 108 ? 15.773 37.938 -1.142 1 95.81 108 VAL A CA 1
ATOM 886 C C . VAL A 1 108 ? 14.773 38.312 -2.238 1 95.81 108 VAL A C 1
ATOM 888 O O . VAL A 1 108 ? 13.594 38.562 -1.958 1 95.81 108 VAL A O 1
ATOM 891 N N . ARG A 1 109 ? 15.242 38.312 -3.439 1 95.38 109 ARG A N 1
ATOM 892 C CA . ARG A 1 109 ? 14.359 38.562 -4.578 1 95.38 109 ARG A CA 1
ATOM 893 C C . ARG A 1 109 ? 13.219 37.562 -4.609 1 95.38 109 ARG A C 1
ATOM 895 O O . ARG A 1 109 ? 12.062 37.906 -4.781 1 95.38 109 ARG A O 1
ATOM 902 N N . LEU A 1 110 ? 13.547 36.312 -4.449 1 95.31 110 LEU A N 1
ATOM 903 C CA . LEU A 1 110 ? 12.562 35.25 -4.469 1 95.31 110 LEU A CA 1
ATOM 904 C C . LEU A 1 110 ? 11.57 35.406 -3.32 1 95.31 110 LEU A C 1
ATOM 906 O O . LEU A 1 110 ? 10.359 35.281 -3.52 1 95.31 110 LEU A O 1
ATOM 910 N N . MET A 1 111 ? 12.047 35.719 -2.109 1 93.94 111 MET A N 1
ATOM 911 C CA . MET A 1 111 ? 11.203 35.875 -0.926 1 93.94 111 MET A CA 1
ATOM 912 C C . MET A 1 111 ? 10.234 37.031 -1.097 1 93.94 111 MET A C 1
ATOM 914 O O . MET A 1 111 ? 9.055 36.938 -0.789 1 93.94 111 MET A O 1
ATOM 918 N N . ASN A 1 112 ? 10.742 38.125 -1.606 1 93.75 112 ASN A N 1
ATOM 919 C CA . ASN A 1 112 ? 9.906 39.312 -1.83 1 93.75 112 ASN A CA 1
ATOM 920 C C . ASN A 1 112 ? 8.836 39.031 -2.891 1 93.75 112 ASN A C 1
ATOM 922 O O . ASN A 1 112 ? 7.703 39.5 -2.766 1 93.75 112 ASN A O 1
ATOM 926 N N . THR A 1 113 ? 9.273 38.375 -3.885 1 94.38 113 THR A N 1
ATOM 927 C CA . THR A 1 113 ? 8.328 38.031 -4.945 1 94.38 113 THR A CA 1
ATOM 928 C C . THR A 1 113 ? 7.23 37.094 -4.418 1 94.38 113 THR A C 1
ATOM 930 O O . THR A 1 113 ? 6.059 37.281 -4.766 1 94.38 113 THR A O 1
ATOM 933 N N . TYR A 1 114 ? 7.609 36.125 -3.611 1 92.31 114 TYR A N 1
ATOM 934 C CA . TYR A 1 114 ? 6.648 35.219 -2.994 1 92.31 114 TYR A CA 1
ATOM 935 C C . TYR A 1 114 ? 5.637 36 -2.156 1 92.31 114 TYR A C 1
ATOM 937 O O . TYR A 1 114 ? 4.426 35.781 -2.277 1 92.31 114 TYR A O 1
ATOM 945 N N . ASP A 1 115 ? 6.133 36.875 -1.323 1 88.75 115 ASP A N 1
ATOM 946 C CA . ASP A 1 115 ? 5.273 37.688 -0.457 1 88.75 115 ASP A CA 1
ATOM 947 C C . ASP A 1 115 ? 4.305 38.531 -1.278 1 88.75 115 ASP A C 1
ATOM 949 O O . ASP A 1 115 ? 3.133 38.656 -0.918 1 88.75 115 ASP A O 1
ATOM 953 N N . TYR A 1 116 ? 4.828 39.062 -2.299 1 89.81 116 TYR A N 1
ATOM 954 C CA . TYR A 1 116 ? 4.008 39.844 -3.205 1 89.81 116 TYR A CA 1
ATOM 955 C C . TYR A 1 116 ? 2.904 39 -3.83 1 89.81 116 TYR A C 1
ATOM 957 O O . TYR A 1 116 ? 1.75 39.438 -3.896 1 89.81 116 TYR A O 1
ATOM 965 N N . ALA A 1 117 ? 3.252 37.812 -4.281 1 89.62 117 ALA A N 1
ATOM 966 C CA . ALA A 1 117 ? 2.297 36.906 -4.914 1 89.62 117 ALA A CA 1
ATOM 967 C C . ALA A 1 117 ? 1.214 36.469 -3.93 1 89.62 117 ALA A C 1
ATOM 969 O O . ALA A 1 117 ? 0.031 36.438 -4.277 1 89.62 117 ALA A O 1
ATOM 970 N N . VAL A 1 118 ? 1.609 36.125 -2.736 1 86.75 118 VAL A N 1
ATOM 971 C CA . VAL A 1 118 ? 0.676 35.688 -1.704 1 86.75 118 VAL A CA 1
ATOM 972 C C . VAL A 1 118 ? -0.331 36.812 -1.414 1 86.75 118 VAL A C 1
ATOM 974 O O . VAL A 1 118 ? -1.531 36.531 -1.295 1 86.75 118 VAL A O 1
ATOM 977 N N . ASN A 1 119 ? 0.179 37.969 -1.301 1 82.88 119 ASN A N 1
ATOM 978 C CA . ASN A 1 119 ? -0.688 39.125 -1.043 1 82.88 119 ASN A CA 1
ATOM 979 C C . ASN A 1 119 ? -1.66 39.344 -2.195 1 82.88 119 ASN A C 1
ATOM 981 O O . ASN A 1 119 ? -2.818 39.719 -1.971 1 82.88 119 ASN A O 1
ATOM 985 N N . LYS A 1 120 ? -1.167 39.219 -3.35 1 83.94 120 LYS A N 1
ATOM 986 C CA . LYS A 1 120 ? -2.029 39.344 -4.52 1 83.94 120 LYS A CA 1
ATOM 987 C C . LYS A 1 120 ? -3.156 38.312 -4.504 1 83.94 120 LYS A C 1
ATOM 989 O O . LYS A 1 120 ? -4.309 38.656 -4.793 1 83.94 120 LYS A O 1
ATOM 994 N N . ILE A 1 121 ? -2.816 37.094 -4.223 1 81.88 121 ILE A N 1
ATOM 995 C CA . ILE A 1 121 ? -3.797 36.031 -4.191 1 81.88 121 ILE A CA 1
ATOM 996 C C . ILE A 1 121 ? -4.824 36.281 -3.094 1 81.88 121 ILE A C 1
ATOM 998 O O . ILE A 1 121 ? -6.027 36.125 -3.307 1 81.88 121 ILE A O 1
ATOM 1002 N N . ALA A 1 122 ? -4.387 36.688 -1.948 1 75.88 122 ALA A N 1
ATOM 1003 C CA . ALA A 1 122 ? -5.266 37 -0.818 1 75.88 122 ALA A CA 1
ATOM 1004 C C . ALA A 1 122 ? -6.219 38.125 -1.144 1 75.88 122 ALA A C 1
ATOM 1006 O O . ALA A 1 122 ? -7.387 38.125 -0.755 1 75.88 122 ALA A O 1
ATOM 1007 N N . CYS A 1 123 ? -5.73 39.094 -1.844 1 75.31 123 CYS A N 1
ATOM 1008 C CA . CYS A 1 123 ? -6.508 40.312 -2.16 1 75.31 123 CYS A CA 1
ATOM 1009 C C . CYS A 1 123 ? -7.574 40 -3.207 1 75.31 123 CYS A C 1
ATOM 1011 O O . CYS A 1 123 ? -8.625 40.625 -3.229 1 75.31 123 CYS A O 1
ATOM 1013 N N . THR A 1 124 ? -7.281 39.156 -4.074 1 72.31 124 THR A N 1
ATOM 1014 C CA . THR A 1 124 ? -8.266 38.812 -5.098 1 72.31 124 THR A CA 1
ATOM 1015 C C . THR A 1 124 ? -9.547 38.281 -4.465 1 72.31 124 THR A C 1
ATOM 1017 O O . THR A 1 124 ? -10.625 38.375 -5.051 1 72.31 124 THR A O 1
ATOM 1020 N N . GLN A 1 125 ? -9.516 37.781 -3.285 1 64.94 125 GLN A N 1
ATOM 1021 C CA . GLN A 1 125 ? -10.688 37.188 -2.645 1 64.94 125 GLN A CA 1
ATOM 1022 C C . GLN A 1 125 ? -11.445 38.219 -1.818 1 64.94 125 GLN A C 1
ATOM 1024 O O . GLN A 1 125 ? -12.594 38 -1.432 1 64.94 125 GLN A O 1
ATOM 1029 N N . ASP A 1 126 ? -10.703 39.375 -1.542 1 62.28 126 ASP A N 1
ATOM 1030 C CA . ASP A 1 126 ? -11.305 40.438 -0.762 1 62.28 126 ASP A CA 1
ATOM 1031 C C . ASP A 1 126 ? -11.578 41.656 -1.636 1 62.28 126 ASP A C 1
ATOM 1033 O O . ASP A 1 126 ? -10.641 42.312 -2.129 1 62.28 126 ASP A O 1
ATOM 1037 N N . THR A 1 127 ? -12.75 41.938 -1.935 1 62.5 127 THR A N 1
ATOM 1038 C CA . THR A 1 127 ? -13.164 43.031 -2.795 1 62.5 127 THR A CA 1
ATOM 1039 C C . THR A 1 127 ? -12.664 44.375 -2.24 1 62.5 127 THR A C 1
ATOM 1041 O O . THR A 1 127 ? -12.539 45.344 -2.979 1 62.5 127 THR A O 1
ATOM 1044 N N . THR A 1 128 ? -12.398 44.406 -0.958 1 66.81 128 THR A N 1
ATOM 1045 C CA . THR A 1 128 ? -12.016 45.656 -0.353 1 66.81 128 THR A CA 1
ATOM 1046 C C . THR A 1 128 ? -10.492 45.812 -0.321 1 66.81 128 THR A C 1
ATOM 1048 O O . THR A 1 128 ? -9.969 46.844 0.07 1 66.81 128 THR A O 1
ATOM 1051 N N . CYS A 1 129 ? -9.953 44.75 -0.8 1 70.88 129 CYS A N 1
ATOM 1052 C CA . CYS A 1 129 ? -8.5 44.75 -0.71 1 70.88 129 CYS A CA 1
ATOM 1053 C C . CYS A 1 129 ? -7.875 45.594 -1.815 1 70.88 129 CYS A C 1
ATOM 1055 O O . CYS A 1 129 ? -8.359 45.594 -2.949 1 70.88 129 CYS A O 1
ATOM 1057 N N . THR A 1 130 ? -6.945 46.562 -1.423 1 72.38 130 THR A N 1
ATOM 1058 C CA . THR A 1 130 ? -6.164 47.344 -2.387 1 72.38 130 THR A CA 1
ATOM 1059 C C . THR A 1 130 ? -4.738 46.812 -2.48 1 72.38 130 THR A C 1
ATOM 1061 O O . THR A 1 130 ? -4.02 46.75 -1.481 1 72.38 130 THR A O 1
ATOM 1064 N N . ILE A 1 131 ? -4.395 46.188 -3.6 1 72.31 131 ILE A N 1
ATOM 1065 C CA . ILE A 1 131 ? -3.043 45.688 -3.814 1 72.31 131 ILE A CA 1
ATOM 1066 C C . ILE A 1 131 ? -2.117 46.844 -4.195 1 72.31 131 ILE A C 1
ATOM 1068 O O . ILE A 1 131 ? -2.447 47.656 -5.066 1 72.31 131 ILE A O 1
ATOM 1072 N N . ASN A 1 132 ? -1.028 47 -3.41 1 79.44 132 ASN A N 1
ATOM 1073 C CA . ASN A 1 132 ? 0.013 47.938 -3.836 1 79.44 132 ASN A CA 1
ATOM 1074 C C . ASN A 1 132 ? 0.824 47.375 -5 1 79.44 132 ASN A C 1
ATOM 1076 O O . ASN A 1 132 ? 1.719 46.531 -4.801 1 79.44 132 ASN A O 1
ATOM 1080 N N . TYR A 1 133 ? 0.443 47.844 -6.18 1 82.56 133 TYR A N 1
ATOM 1081 C CA . TYR A 1 133 ? 1.105 47.344 -7.383 1 82.56 133 TYR A CA 1
ATOM 1082 C C . TYR A 1 133 ? 2.564 47.781 -7.418 1 82.56 133 TYR A C 1
ATOM 1084 O O . TYR A 1 133 ? 2.879 48.938 -7.102 1 82.56 133 TYR A O 1
ATOM 1092 N N . ASN A 1 134 ? 3.484 46.781 -7.59 1 91.25 134 ASN A N 1
ATOM 1093 C CA . ASN A 1 134 ? 4.918 47 -7.75 1 91.25 134 ASN A CA 1
ATOM 1094 C C . ASN A 1 134 ? 5.43 46.438 -9.062 1 91.25 134 ASN A C 1
ATOM 1096 O O . ASN A 1 134 ? 5.523 45.219 -9.219 1 91.25 134 ASN A O 1
ATOM 1100 N N . ALA A 1 135 ? 5.875 47.281 -9.984 1 92.19 135 ALA A N 1
ATOM 1101 C CA . ALA A 1 135 ? 6.262 46.875 -11.336 1 92.19 135 ALA A CA 1
ATOM 1102 C C . ALA A 1 135 ? 7.461 45.938 -11.289 1 92.19 135 ALA A C 1
ATOM 1104 O O . ALA A 1 135 ? 7.547 44.969 -12.078 1 92.19 135 ALA A O 1
ATOM 1105 N N . THR A 1 136 ? 8.406 46.219 -10.453 1 94.38 136 THR A N 1
ATOM 1106 C CA . THR A 1 136 ? 9.594 45.406 -10.328 1 94.38 136 THR A CA 1
ATOM 1107 C C . THR A 1 136 ? 9.227 44 -9.883 1 94.38 136 THR A C 1
ATOM 1109 O O . THR A 1 136 ? 9.68 43 -10.469 1 94.38 136 THR A O 1
ATOM 1112 N N . LEU A 1 137 ? 8.422 43.875 -8.898 1 94.69 137 LEU A N 1
ATOM 1113 C CA . LEU A 1 137 ? 8.023 42.594 -8.367 1 94.69 137 LEU A CA 1
ATOM 1114 C C . LEU A 1 137 ? 7.133 41.844 -9.367 1 94.69 137 LEU A C 1
ATOM 1116 O O . LEU A 1 137 ? 7.176 40.625 -9.445 1 94.69 137 LEU A O 1
ATOM 1120 N N . ASP A 1 138 ? 6.371 42.562 -10.141 1 93.81 138 ASP A N 1
ATOM 1121 C CA . ASP A 1 138 ? 5.598 41.938 -11.211 1 93.81 138 ASP A CA 1
ATOM 1122 C C . ASP A 1 138 ? 6.512 41.312 -12.258 1 93.81 138 ASP A C 1
ATOM 1124 O O . ASP A 1 138 ? 6.199 40.281 -12.812 1 93.81 138 ASP A O 1
ATOM 1128 N N . GLY A 1 139 ? 7.488 42.094 -12.578 1 93.69 139 GLY A N 1
ATOM 1129 C CA . GLY A 1 139 ? 8.484 41.562 -13.492 1 93.69 139 GLY A CA 1
ATOM 1130 C C . GLY A 1 139 ? 9.102 40.281 -13 1 93.69 139 GLY A C 1
ATOM 1131 O O . GLY A 1 139 ? 9.297 39.344 -13.773 1 93.69 139 GLY A O 1
ATOM 1132 N N . TYR A 1 140 ? 9.398 40.219 -11.734 1 94.62 140 TYR A N 1
ATOM 1133 C CA . TYR A 1 140 ? 9.969 39.031 -11.141 1 94.62 140 TYR A CA 1
ATOM 1134 C C . TYR A 1 140 ? 8.953 37.875 -11.125 1 94.62 140 TYR A C 1
ATOM 1136 O O . TYR A 1 140 ? 9.312 36.719 -11.297 1 94.62 140 TYR A O 1
ATOM 1144 N N . LEU A 1 141 ? 7.707 38.219 -10.875 1 94.5 141 LEU A N 1
ATOM 1145 C CA . LEU A 1 141 ? 6.648 37.219 -10.938 1 94.5 141 LEU A CA 1
ATOM 1146 C C . LEU A 1 141 ? 6.652 36.5 -12.297 1 94.5 141 LEU A C 1
ATOM 1148 O O . LEU A 1 141 ? 6.527 35.281 -12.367 1 94.5 141 LEU A O 1
ATOM 1152 N N . ASN A 1 142 ? 6.789 37.312 -13.281 1 91.94 142 ASN A N 1
ATOM 1153 C CA . ASN A 1 142 ? 6.82 36.75 -14.641 1 91.94 142 ASN A CA 1
ATOM 1154 C C . ASN A 1 142 ? 8.109 36 -14.898 1 91.94 142 ASN A C 1
ATOM 1156 O O . ASN A 1 142 ? 8.086 34.938 -15.57 1 91.94 142 ASN A O 1
ATOM 1160 N N . LEU A 1 143 ? 9.164 36.531 -14.391 1 92.81 143 LEU A N 1
ATOM 1161 C CA . LEU A 1 143 ? 10.453 35.875 -14.539 1 92.81 143 LEU A CA 1
ATOM 1162 C C . LEU A 1 143 ? 10.414 34.469 -13.953 1 92.81 143 LEU A C 1
ATOM 1164 O O . LEU A 1 143 ? 10.938 33.531 -14.562 1 92.81 143 LEU A O 1
ATOM 1168 N N . TYR A 1 144 ? 9.781 34.312 -12.789 1 94.12 144 TYR A N 1
ATOM 1169 C CA . TYR A 1 144 ? 9.734 33.031 -12.07 1 94.12 144 TYR A CA 1
ATOM 1170 C C . TYR A 1 144 ? 8.578 32.188 -12.562 1 94.12 144 TYR A C 1
ATOM 1172 O O . TYR A 1 144 ? 8.414 31.047 -12.109 1 94.12 144 TYR A O 1
ATOM 1180 N N . GLY A 1 145 ? 7.766 32.656 -13.453 1 90.06 145 GLY A N 1
ATOM 1181 C CA . GLY A 1 145 ? 6.613 31.922 -13.945 1 90.06 145 GLY A CA 1
ATOM 1182 C C . GLY A 1 145 ? 5.52 31.766 -12.914 1 90.06 145 GLY A C 1
ATOM 1183 O O . GLY A 1 145 ? 4.812 30.75 -12.898 1 90.06 145 GLY A O 1
ATOM 1184 N N . LEU A 1 146 ? 5.387 32.688 -11.938 1 91.69 146 LEU A N 1
ATOM 1185 C CA . LEU A 1 146 ? 4.434 32.594 -10.844 1 91.69 146 LEU A CA 1
ATOM 1186 C C . LEU A 1 146 ? 3.193 33.438 -11.117 1 91.69 146 LEU A C 1
ATOM 1188 O O . LEU A 1 146 ? 2.25 33.438 -10.328 1 91.69 146 LEU A O 1
ATOM 1192 N N . GLY A 1 147 ? 3.143 34.094 -12.211 1 86.5 147 GLY A N 1
ATOM 1193 C CA . GLY A 1 147 ? 2.111 35.094 -12.5 1 86.5 147 GLY A CA 1
ATOM 1194 C C . GLY A 1 147 ? 0.724 34.5 -12.602 1 86.5 147 GLY A C 1
ATOM 1195 O O . GLY A 1 147 ? -0.269 35.125 -12.273 1 86.5 147 GLY A O 1
ATOM 1196 N N . ASP A 1 148 ? 0.626 33.25 -12.977 1 84 148 ASP A N 1
ATOM 1197 C CA . ASP A 1 148 ? -0.68 32.656 -13.25 1 84 148 ASP A CA 1
ATOM 1198 C C . ASP A 1 148 ? -1.125 31.766 -12.094 1 84 148 ASP A C 1
ATOM 1200 O O . ASP A 1 148 ? -2.158 31.109 -12.18 1 84 148 ASP A O 1
ATOM 1204 N N . MET A 1 149 ? -0.407 31.812 -11.039 1 85.5 149 MET A N 1
ATOM 1205 C CA . MET A 1 149 ? -0.778 30.969 -9.906 1 85.5 149 MET A CA 1
ATOM 1206 C C . MET A 1 149 ? -1.794 31.672 -9.008 1 85.5 149 MET A C 1
ATOM 1208 O O . MET A 1 149 ? -1.633 32.844 -8.688 1 85.5 149 MET A O 1
ATOM 1212 N N . ASN A 1 150 ? -2.869 30.938 -8.633 1 83.5 150 ASN A N 1
ATOM 1213 C CA . ASN A 1 150 ? -3.932 31.531 -7.824 1 83.5 150 ASN A CA 1
ATOM 1214 C C . ASN A 1 150 ? -4.129 30.781 -6.516 1 83.5 150 ASN A C 1
ATOM 1216 O O . ASN A 1 150 ? -5.121 30.984 -5.816 1 83.5 150 ASN A O 1
ATOM 1220 N N . ASP A 1 151 ? -3.215 29.875 -6.285 1 86 151 ASP A N 1
ATOM 1221 C CA . ASP A 1 151 ? -3.283 29.047 -5.082 1 86 151 ASP A CA 1
ATOM 1222 C C . ASP A 1 151 ? -1.98 29.125 -4.289 1 86 151 ASP A C 1
ATOM 1224 O O . ASP A 1 151 ? -0.904 28.859 -4.832 1 86 151 ASP A O 1
ATOM 1228 N N . THR A 1 152 ? -2.143 29.469 -3.031 1 83.25 152 THR A N 1
ATOM 1229 C CA . THR A 1 152 ? -0.955 29.688 -2.213 1 83.25 152 THR A CA 1
ATOM 1230 C C . THR A 1 152 ? -0.181 28.391 -2.021 1 83.25 152 THR A C 1
ATOM 1232 O O . THR A 1 152 ? 1.045 28.406 -1.887 1 83.25 152 THR A O 1
ATOM 1235 N N . THR A 1 153 ? -0.905 27.25 -1.974 1 84.5 153 THR A N 1
ATOM 1236 C CA . THR A 1 153 ? -0.234 25.953 -1.809 1 84.5 153 THR A CA 1
ATOM 1237 C C . THR A 1 153 ? 0.607 25.625 -3.037 1 84.5 153 THR A C 1
ATOM 1239 O O . THR A 1 153 ? 1.754 25.188 -2.912 1 84.5 153 THR A O 1
ATOM 1242 N N . ALA A 1 154 ? 0.032 25.859 -4.152 1 86.56 154 ALA A N 1
ATOM 1243 C CA . ALA A 1 154 ? 0.776 25.656 -5.391 1 86.56 154 ALA A CA 1
ATOM 1244 C C . ALA A 1 154 ? 1.952 26.625 -5.496 1 86.56 154 ALA A C 1
ATOM 1246 O O . ALA A 1 154 ? 3.041 26.234 -5.934 1 86.56 154 ALA A O 1
ATOM 1247 N N . LEU A 1 155 ? 1.656 27.844 -5.16 1 89.25 155 LEU A N 1
ATOM 1248 C CA . LEU A 1 155 ? 2.707 28.859 -5.156 1 89.25 155 LEU A CA 1
ATOM 1249 C C . LEU A 1 155 ? 3.869 28.438 -4.266 1 89.25 155 LEU A C 1
ATOM 1251 O O . LEU A 1 155 ? 5.031 28.547 -4.656 1 89.25 155 LEU A O 1
ATOM 1255 N N . GLN A 1 156 ? 3.574 27.953 -3.09 1 88.62 156 GLN A N 1
ATOM 1256 C CA . GLN A 1 156 ? 4.594 27.5 -2.154 1 88.62 156 GLN A CA 1
ATOM 1257 C C . GLN A 1 156 ? 5.426 26.375 -2.752 1 88.62 156 GLN A C 1
ATOM 1259 O O . GLN A 1 156 ? 6.652 26.359 -2.635 1 88.62 156 GLN A O 1
ATOM 1264 N N . THR A 1 157 ? 4.809 25.5 -3.355 1 86.75 157 THR A N 1
ATOM 1265 C CA . THR A 1 157 ? 5.492 24.359 -3.957 1 86.75 157 THR A CA 1
ATOM 1266 C C . THR A 1 157 ? 6.484 24.812 -5.02 1 86.75 157 THR A C 1
ATOM 1268 O O . THR A 1 157 ? 7.625 24.359 -5.055 1 86.75 157 THR A O 1
ATOM 1271 N N . GLU A 1 158 ? 6.066 25.688 -5.852 1 88.81 158 GLU A N 1
ATOM 1272 C CA . GLU A 1 158 ? 6.926 26.188 -6.918 1 88.81 158 GLU A CA 1
ATOM 1273 C C . GLU A 1 158 ? 8.117 26.953 -6.348 1 88.81 158 GLU A C 1
ATOM 1275 O O . GLU A 1 158 ? 9.234 26.859 -6.867 1 88.81 158 GLU A O 1
ATOM 1280 N N . VAL A 1 159 ? 7.863 27.688 -5.379 1 91.5 159 VAL A N 1
ATOM 1281 C CA . VAL A 1 159 ? 8.914 28.516 -4.797 1 91.5 159 VAL A CA 1
ATOM 1282 C C . VAL A 1 159 ? 9.969 27.625 -4.137 1 91.5 159 VAL A C 1
ATOM 1284 O O . VAL A 1 159 ? 11.156 27.938 -4.164 1 91.5 159 VAL A O 1
ATOM 1287 N N . LEU A 1 160 ? 9.516 26.547 -3.531 1 89.31 160 LEU A N 1
ATOM 1288 C CA . LEU A 1 160 ? 10.453 25.609 -2.934 1 89.31 160 LEU A CA 1
ATOM 1289 C C . LEU A 1 160 ? 11.391 25.031 -3.99 1 89.31 160 LEU A C 1
ATOM 1291 O O . LEU A 1 160 ? 12.586 24.859 -3.744 1 89.31 160 LEU A O 1
ATOM 1295 N N . LYS A 1 161 ? 10.891 24.781 -5.109 1 88 161 LYS A N 1
ATOM 1296 C CA . LYS A 1 161 ? 11.719 24.312 -6.223 1 88 161 LYS A CA 1
ATOM 1297 C C . LYS A 1 161 ? 12.695 25.406 -6.668 1 88 161 LYS A C 1
ATOM 1299 O O . LYS A 1 161 ? 13.867 25.109 -6.934 1 88 161 LYS A O 1
ATOM 1304 N N . LEU A 1 162 ? 12.234 26.625 -6.75 1 92.62 162 LEU A N 1
ATOM 1305 C CA . LEU A 1 162 ? 13.031 27.75 -7.227 1 92.62 162 LEU A CA 1
ATOM 1306 C C . LEU A 1 162 ? 14.148 28.078 -6.242 1 92.62 162 LEU A C 1
ATOM 1308 O O . LEU A 1 162 ? 15.211 28.562 -6.641 1 92.62 162 LEU A O 1
ATOM 1312 N N . LEU A 1 163 ? 13.852 27.797 -5.004 1 93.06 163 LEU A N 1
ATOM 1313 C CA . LEU A 1 163 ? 14.852 28.094 -3.979 1 93.06 163 LEU A CA 1
ATOM 1314 C C . LEU A 1 163 ? 16.141 27.328 -4.254 1 93.06 163 LEU A C 1
ATOM 1316 O O . LEU A 1 163 ? 17.234 27.875 -4.043 1 93.06 163 LEU A O 1
ATOM 1320 N N . THR A 1 164 ? 16.016 26.141 -4.727 1 90.38 164 THR A N 1
ATOM 1321 C CA . THR A 1 164 ? 17.203 25.344 -5.02 1 90.38 164 THR A CA 1
ATOM 1322 C C . THR A 1 164 ? 18.047 26 -6.113 1 90.38 164 THR A C 1
ATOM 1324 O O . THR A 1 164 ? 19.281 25.953 -6.07 1 90.38 164 THR A O 1
ATOM 1327 N N . LEU A 1 165 ? 17.422 26.625 -7.047 1 91.94 165 LEU A N 1
ATOM 1328 C CA . LEU A 1 165 ? 18.125 27.312 -8.125 1 91.94 165 LEU A CA 1
ATOM 1329 C C . LEU A 1 165 ? 18.812 28.578 -7.613 1 91.94 165 LEU A C 1
ATOM 1331 O O . LEU A 1 165 ? 20 28.797 -7.898 1 91.94 165 LEU A O 1
ATOM 1335 N N . GLU A 1 166 ? 18.094 29.312 -6.863 1 94.44 166 GLU A N 1
ATOM 1336 C CA . GLU A 1 166 ? 18.594 30.609 -6.422 1 94.44 166 GLU A CA 1
ATOM 1337 C C . GLU A 1 166 ? 19.703 30.438 -5.383 1 94.44 166 GLU A C 1
ATOM 1339 O O . GLU A 1 166 ? 20.609 31.281 -5.297 1 94.44 166 GLU A O 1
ATOM 1344 N N . MET A 1 167 ? 19.641 29.391 -4.641 1 93.88 167 MET A N 1
ATOM 1345 C CA . MET A 1 167 ? 20.641 29.141 -3.596 1 93.88 167 MET A CA 1
ATOM 1346 C C . MET A 1 167 ? 21.922 28.562 -4.191 1 93.88 167 MET A C 1
ATOM 1348 O O . MET A 1 167 ? 22.953 28.531 -3.525 1 93.88 167 MET A O 1
ATOM 1352 N N . ALA A 1 168 ? 21.875 28.109 -5.43 1 89.94 168 ALA A N 1
ATOM 1353 C CA . ALA A 1 168 ? 22.984 27.375 -6.051 1 89.94 168 ALA A CA 1
ATOM 1354 C C . ALA A 1 168 ? 24.25 28.219 -6.074 1 89.94 168 ALA A C 1
ATOM 1356 O O . ALA A 1 168 ? 25.359 27.672 -6.012 1 89.94 168 ALA A O 1
ATOM 1357 N N . ALA A 1 169 ? 24.156 29.5 -6.094 1 87.38 169 ALA A N 1
ATOM 1358 C CA . ALA A 1 169 ? 25.312 30.391 -6.258 1 87.38 169 ALA A CA 1
ATOM 1359 C C . ALA A 1 169 ? 25.906 30.766 -4.906 1 87.38 169 ALA A C 1
ATOM 1361 O O . ALA A 1 169 ? 26.969 31.406 -4.844 1 87.38 169 ALA A O 1
ATOM 1362 N N . TYR A 1 170 ? 25.297 30.359 -3.877 1 93.31 170 TYR A N 1
ATOM 1363 C CA . TYR A 1 170 ? 25.703 30.875 -2.572 1 93.31 170 TYR A CA 1
ATOM 1364 C C . TYR A 1 170 ? 26.25 29.75 -1.692 1 93.31 170 TYR A C 1
ATOM 1366 O O . TYR A 1 170 ? 26.141 28.578 -2.035 1 93.31 170 TYR A O 1
ATOM 1374 N N . ASP A 1 171 ? 26.891 30.156 -0.612 1 91.44 171 ASP A N 1
ATOM 1375 C CA . ASP A 1 171 ? 27.422 29.219 0.379 1 91.44 171 ASP A CA 1
ATOM 1376 C C . ASP A 1 171 ? 26.297 28.656 1.255 1 91.44 171 ASP A C 1
ATOM 1378 O O . ASP A 1 171 ? 25.766 29.359 2.117 1 91.44 171 ASP A O 1
ATOM 1382 N N . LYS A 1 172 ? 26.016 27.406 1.11 1 93.62 172 LYS A N 1
ATOM 1383 C CA . LYS A 1 172 ? 24.953 26.766 1.854 1 93.62 172 LYS A CA 1
ATOM 1384 C C . LYS A 1 172 ? 25.422 26.344 3.246 1 93.62 172 LYS A C 1
ATOM 1386 O O . LYS A 1 172 ? 24.609 26.234 4.168 1 93.62 172 LYS A O 1
ATOM 1391 N N . GLU A 1 173 ? 26.703 26.125 3.43 1 93.81 173 GLU A N 1
ATOM 1392 C CA . GLU A 1 173 ? 27.234 25.625 4.691 1 93.81 173 GLU A CA 1
ATOM 1393 C C . GLU A 1 173 ? 27.016 26.609 5.824 1 93.81 173 GLU A C 1
ATOM 1395 O O . GLU A 1 173 ? 26.578 26.234 6.914 1 93.81 173 GLU A O 1
ATOM 1400 N N . SER A 1 174 ? 27.266 27.812 5.48 1 93.69 174 SER A N 1
ATOM 1401 C CA . SER A 1 174 ? 27.141 28.844 6.508 1 93.69 174 SER A CA 1
ATOM 1402 C C . SER A 1 174 ? 25.672 29.109 6.84 1 93.69 174 SER A C 1
ATOM 1404 O O . SER A 1 174 ? 25.359 29.609 7.926 1 93.69 174 SER A O 1
ATOM 1406 N N . ALA A 1 175 ? 24.797 28.797 5.953 1 95.69 175 ALA A N 1
ATOM 1407 C CA . ALA A 1 175 ? 23.375 29.094 6.129 1 95.69 175 ALA A CA 1
ATOM 1408 C C . ALA A 1 175 ? 22.656 27.938 6.801 1 95.69 175 ALA A C 1
ATOM 1410 O O . ALA A 1 175 ? 21.5 28.078 7.211 1 95.69 175 ALA A O 1
ATOM 1411 N N . SER A 1 176 ? 23.297 26.812 6.957 1 95.88 176 SER A N 1
ATOM 1412 C CA . SER A 1 176 ? 22.625 25.609 7.441 1 95.88 176 SER A CA 1
ATOM 1413 C C . SER A 1 176 ? 22.891 25.406 8.93 1 95.88 176 SER A C 1
ATOM 1415 O O . SER A 1 176 ? 23.844 25.938 9.477 1 95.88 176 SER A O 1
ATOM 1417 N N . VAL A 1 177 ? 22.094 24.609 9.531 1 95.56 177 VAL A N 1
ATOM 1418 C CA . VAL A 1 177 ? 22.172 24.312 10.953 1 95.56 177 VAL A CA 1
ATOM 1419 C C . VAL A 1 177 ? 23.469 23.562 11.25 1 95.56 177 VAL A C 1
ATOM 1421 O O . VAL A 1 177 ? 24 22.875 10.383 1 95.56 177 VAL A O 1
ATOM 1424 N N . THR A 1 178 ? 23.953 23.766 12.469 1 94.94 178 THR A N 1
ATOM 1425 C CA . THR A 1 178 ? 25.156 23.062 12.906 1 94.94 178 THR A CA 1
ATOM 1426 C C . THR A 1 178 ? 24.781 21.875 13.797 1 94.94 178 THR A C 1
ATOM 1428 O O . THR A 1 178 ? 23.688 21.812 14.328 1 94.94 178 THR A O 1
ATOM 1431 N N . PHE A 1 179 ? 25.703 20.969 13.938 1 95.94 179 PHE A N 1
ATOM 1432 C CA . PHE A 1 179 ? 25.469 19.766 14.719 1 95.94 179 PHE A CA 1
ATOM 1433 C C . PHE A 1 179 ? 25.062 20.109 16.141 1 95.94 179 PHE A C 1
ATOM 1435 O O . PHE A 1 179 ? 24.047 19.641 16.641 1 95.94 179 PHE A O 1
ATOM 1442 N N . ASP A 1 180 ? 25.766 21.031 16.797 1 92.19 180 ASP A N 1
ATOM 1443 C CA . ASP A 1 180 ? 25.562 21.344 18.203 1 92.19 180 ASP A CA 1
ATOM 1444 C C . ASP A 1 180 ? 24.234 22.062 18.422 1 92.19 180 ASP A C 1
ATOM 1446 O O . ASP A 1 180 ? 23.594 21.906 19.453 1 92.19 180 ASP A O 1
ATOM 1450 N N . ASP A 1 181 ? 23.844 22.781 17.422 1 92.06 181 ASP A N 1
ATOM 1451 C CA . ASP A 1 181 ? 22.578 23.516 17.531 1 92.06 181 ASP A CA 1
ATOM 1452 C C . ASP A 1 181 ? 21.391 22.594 17.25 1 92.06 181 ASP A C 1
ATOM 1454 O O . ASP A 1 181 ? 20.297 22.797 17.781 1 92.06 181 ASP A O 1
ATOM 1458 N N . PHE A 1 182 ? 21.641 21.625 16.422 1 95.44 182 PHE A N 1
ATOM 1459 C CA . PHE A 1 182 ? 20.562 20.781 15.938 1 95.44 182 PHE A CA 1
ATOM 1460 C C . PHE A 1 182 ? 20.375 19.562 16.828 1 95.44 182 PHE A C 1
ATOM 1462 O O . PHE A 1 182 ? 19.266 19.219 17.219 1 95.44 182 PHE A O 1
ATOM 1469 N N . ILE A 1 183 ? 21.469 18.828 17.172 1 95.88 183 ILE A N 1
ATOM 1470 C CA . ILE A 1 183 ? 21.438 17.641 18.031 1 95.88 183 ILE A CA 1
ATOM 1471 C C . ILE A 1 183 ? 21.797 18.047 19.453 1 95.88 183 ILE A C 1
ATOM 1473 O O . ILE A 1 183 ? 22.969 18.156 19.812 1 95.88 183 ILE A O 1
ATOM 1477 N N . GLN A 1 184 ? 20.812 18.094 20.297 1 93.5 184 GLN A N 1
ATOM 1478 C CA . GLN A 1 184 ? 20.984 18.594 21.656 1 93.5 184 GLN A CA 1
ATOM 1479 C C . GLN A 1 184 ? 21.234 17.438 22.641 1 93.5 184 GLN A C 1
ATOM 1481 O O . GLN A 1 184 ? 21.719 17.672 23.75 1 93.5 184 GLN A O 1
ATOM 1486 N N . GLY A 1 185 ? 20.906 16.297 22.266 1 93.06 185 GLY A N 1
ATOM 1487 C CA . GLY A 1 185 ? 21.141 15.062 23.016 1 93.06 185 GLY A CA 1
ATOM 1488 C C . GLY A 1 185 ? 21.125 13.828 22.125 1 93.06 185 GLY A C 1
ATOM 1489 O O . GLY A 1 185 ? 20.359 13.758 21.172 1 93.06 185 GLY A O 1
ATOM 1490 N N . CYS A 1 186 ? 21.938 12.867 22.484 1 94.94 186 CYS A N 1
ATOM 1491 C CA . CYS A 1 186 ? 22.047 11.648 21.688 1 94.94 186 CYS A CA 1
ATOM 1492 C C . CYS A 1 186 ? 22.422 10.461 22.547 1 94.94 186 CYS A C 1
ATOM 1494 O O . CYS A 1 186 ? 23.391 10.531 23.312 1 94.94 186 CYS A O 1
ATOM 1496 N N . SER A 1 187 ? 21.641 9.469 22.453 1 94.31 187 SER A N 1
ATOM 1497 C CA . SER A 1 187 ? 21.938 8.227 23.156 1 94.31 187 SER A CA 1
ATOM 1498 C C . SER A 1 187 ? 21.641 7.012 22.281 1 94.31 187 SER A C 1
ATOM 1500 O O . SER A 1 187 ? 20.641 6.996 21.547 1 94.31 187 SER A O 1
ATOM 1502 N N . PHE A 1 188 ? 22.547 6.039 22.297 1 95.25 188 PHE A N 1
ATOM 1503 C CA . PHE A 1 188 ? 22.328 4.746 21.656 1 95.25 188 PHE A CA 1
ATOM 1504 C C . PHE A 1 188 ? 22.734 3.607 22.578 1 95.25 188 PHE A C 1
ATOM 1506 O O . PHE A 1 188 ? 23.828 3.631 23.141 1 95.25 188 PHE A O 1
ATOM 1513 N N . ASN A 1 189 ? 21.875 2.637 22.719 1 92.69 189 ASN A N 1
ATOM 1514 C CA . ASN A 1 189 ? 22.125 1.513 23.609 1 92.69 189 ASN A CA 1
ATOM 1515 C C . ASN A 1 189 ? 22.516 1.986 25.016 1 92.69 189 ASN A C 1
ATOM 1517 O O . ASN A 1 189 ? 23.453 1.468 25.609 1 92.69 189 ASN A O 1
ATOM 1521 N N . THR A 1 190 ? 21.953 3.055 25.422 1 89.81 190 THR A N 1
ATOM 1522 C CA . THR A 1 190 ? 22.062 3.613 26.766 1 89.81 190 THR A CA 1
ATOM 1523 C C . THR A 1 190 ? 23.422 4.281 26.953 1 89.81 190 THR A C 1
ATOM 1525 O O . THR A 1 190 ? 23.828 4.562 28.094 1 89.81 190 THR A O 1
ATOM 1528 N N . GLU A 1 191 ? 24.094 4.508 25.875 1 92.94 191 GLU A N 1
ATOM 1529 C CA . GLU A 1 191 ? 25.375 5.199 25.922 1 92.94 191 GLU A CA 1
ATOM 1530 C C . GLU A 1 191 ? 25.312 6.523 25.156 1 92.94 191 GLU A C 1
ATOM 1532 O O . GLU A 1 191 ? 24.5 6.68 24.25 1 92.94 191 GLU A O 1
ATOM 1537 N N . ASP A 1 192 ? 26.203 7.438 25.516 1 92.5 192 ASP A N 1
ATOM 1538 C CA . ASP A 1 192 ? 26.281 8.719 24.828 1 92.5 192 ASP A CA 1
ATOM 1539 C C . ASP A 1 192 ? 26.812 8.547 23.406 1 92.5 192 ASP A C 1
ATOM 1541 O O . ASP A 1 192 ? 27.703 7.73 23.172 1 92.5 192 ASP A O 1
ATOM 1545 N N . CYS A 1 193 ? 26.219 9.227 22.531 1 91.12 193 CYS A N 1
ATOM 1546 C CA . CYS A 1 193 ? 26.797 9.328 21.188 1 91.12 193 CYS A CA 1
ATOM 1547 C C . CYS A 1 193 ? 27.219 10.758 20.891 1 91.12 193 CYS A C 1
ATOM 1549 O O . CYS A 1 193 ? 26.703 11.703 21.484 1 91.12 193 CYS A O 1
ATOM 1551 N N . GLY A 1 194 ? 28.281 10.938 20.125 1 88.88 194 GLY A N 1
ATOM 1552 C CA . GLY A 1 194 ? 28.828 12.234 19.766 1 88.88 194 GLY A CA 1
ATOM 1553 C C . GLY A 1 194 ? 28.984 12.422 18.266 1 88.88 194 GLY A C 1
ATOM 1554 O O . GLY A 1 194 ? 28.5 11.602 17.484 1 88.88 194 GLY A O 1
ATOM 1555 N N . ILE A 1 195 ? 29.547 13.5 17.922 1 92.88 195 ILE A N 1
ATOM 1556 C CA . ILE A 1 195 ? 29.625 13.953 16.531 1 92.88 195 ILE A CA 1
ATOM 1557 C C . ILE A 1 195 ? 30.344 12.906 15.688 1 92.88 195 ILE A C 1
ATOM 1559 O O . ILE A 1 195 ? 30.062 12.766 14.5 1 92.88 195 ILE A O 1
ATOM 1563 N N . ASN A 1 196 ? 31.219 12.07 16.281 1 92.38 196 ASN A N 1
ATOM 1564 C CA . ASN A 1 196 ? 32 11.078 15.539 1 92.38 196 ASN A CA 1
ATOM 1565 C C . ASN A 1 196 ? 31.125 9.914 15.086 1 92.38 196 ASN A C 1
ATOM 1567 O O . ASN A 1 196 ? 31.531 9.125 14.227 1 92.38 196 ASN A O 1
ATOM 1571 N N . ASP A 1 197 ? 30.016 9.758 15.633 1 95.31 197 ASP A N 1
ATOM 1572 C CA . ASP A 1 197 ? 29.094 8.688 15.266 1 95.31 197 ASP A CA 1
ATOM 1573 C C . ASP A 1 197 ? 28.203 9.102 14.086 1 95.31 197 ASP A C 1
ATOM 1575 O O . ASP A 1 197 ? 27.359 8.328 13.633 1 95.31 197 ASP A O 1
ATOM 1579 N N . TRP A 1 198 ? 28.469 10.297 13.625 1 97.25 198 TRP A N 1
ATOM 1580 C CA . TRP A 1 198 ? 27.594 10.875 12.609 1 97.25 198 TRP A CA 1
ATOM 1581 C C . TRP A 1 198 ? 28.375 11.211 11.352 1 97.25 198 TRP A C 1
ATOM 1583 O O . TRP A 1 198 ? 29.562 11.562 11.422 1 97.25 198 TRP A O 1
ATOM 1593 N N . THR A 1 199 ? 27.75 10.977 10.266 1 96.75 199 THR A N 1
ATOM 1594 C CA . THR A 1 199 ? 28.219 11.492 8.984 1 96.75 199 THR A CA 1
ATOM 1595 C C . THR A 1 199 ? 27.438 12.727 8.578 1 96.75 199 THR A C 1
ATOM 1597 O O . THR A 1 199 ? 26.203 12.68 8.484 1 96.75 199 THR A O 1
ATOM 1600 N N . ILE A 1 200 ? 28.156 13.828 8.375 1 96.88 200 ILE A N 1
ATOM 1601 C CA . ILE A 1 200 ? 27.516 15.094 8.008 1 96.88 200 ILE A CA 1
ATOM 1602 C C . ILE A 1 200 ? 27.641 15.312 6.5 1 96.88 200 ILE A C 1
ATOM 1604 O O . ILE A 1 200 ? 28.719 15.133 5.926 1 96.88 200 ILE A O 1
ATOM 1608 N N . PHE A 1 201 ? 26.531 15.617 5.859 1 94.62 201 PHE A N 1
ATOM 1609 C CA . PHE A 1 201 ? 26.578 15.898 4.43 1 94.62 201 PHE A CA 1
ATOM 1610 C C . PHE A 1 201 ? 25.562 16.969 4.055 1 94.62 201 PHE A C 1
ATOM 1612 O O . PHE A 1 201 ? 24.656 17.266 4.836 1 94.62 201 PHE A O 1
ATOM 1619 N N . MET A 1 202 ? 25.75 17.594 2.902 1 93.81 202 MET A N 1
ATOM 1620 C CA . MET A 1 202 ? 24.859 18.625 2.4 1 93.81 202 MET A CA 1
ATOM 1621 C C . MET A 1 202 ? 23.875 18.062 1.368 1 93.81 202 MET A C 1
ATOM 1623 O O . MET A 1 202 ? 24.297 17.656 0.28 1 93.81 202 MET A O 1
ATOM 1627 N N . ASP A 1 203 ? 22.641 17.953 1.714 1 93.38 203 ASP A N 1
ATOM 1628 C CA . ASP A 1 203 ? 21.594 17.609 0.757 1 93.38 203 ASP A CA 1
ATOM 1629 C C . ASP A 1 203 ? 21.156 18.828 -0.046 1 93.38 203 ASP A C 1
ATOM 1631 O O . ASP A 1 203 ? 20.969 19.906 0.514 1 93.38 203 ASP A O 1
ATOM 1635 N N . PRO A 1 204 ? 20.984 18.641 -1.293 1 89.31 204 PRO A N 1
ATOM 1636 C CA . PRO A 1 204 ? 20.672 19.797 -2.125 1 89.31 204 PRO A CA 1
ATOM 1637 C C . PRO A 1 204 ? 19.312 20.406 -1.797 1 89.31 204 PRO A C 1
ATOM 1639 O O . PRO A 1 204 ? 19.094 21.609 -2.031 1 89.31 204 PRO A O 1
ATOM 1642 N N . VAL A 1 205 ? 18.438 19.641 -1.307 1 91 205 VAL A N 1
ATOM 1643 C CA . VAL A 1 205 ? 17.078 20.125 -1.067 1 91 205 VAL A CA 1
ATOM 1644 C C . VAL A 1 205 ? 16.891 20.406 0.42 1 91 205 VAL A C 1
ATOM 1646 O O . VAL A 1 205 ? 16.359 21.453 0.793 1 91 205 VAL A O 1
ATOM 1649 N N . MET A 1 206 ? 17.469 19.594 1.278 1 93.75 206 MET A N 1
ATOM 1650 C CA . MET A 1 206 ? 17.156 19.641 2.705 1 93.75 206 MET A CA 1
ATOM 1651 C C . MET A 1 206 ? 18.25 20.391 3.467 1 93.75 206 MET A C 1
ATOM 1653 O O . MET A 1 206 ? 18.125 20.625 4.672 1 93.75 206 MET A O 1
ATOM 1657 N N . GLY A 1 207 ? 19.344 20.797 2.779 1 94.5 207 GLY A N 1
ATOM 1658 C CA . GLY A 1 207 ? 20.453 21.438 3.482 1 94.5 207 GLY A CA 1
ATOM 1659 C C . GLY A 1 207 ? 21.328 20.438 4.215 1 94.5 207 GLY A C 1
ATOM 1660 O O . GLY A 1 207 ? 21.578 19.344 3.719 1 94.5 207 GLY A O 1
ATOM 1661 N N . ARG A 1 208 ? 21.906 20.875 5.301 1 96.38 208 ARG A N 1
ATOM 1662 C CA . ARG A 1 208 ? 22.797 19.984 6.051 1 96.38 208 ARG A CA 1
ATOM 1663 C C . ARG A 1 208 ? 22 18.906 6.777 1 96.38 208 ARG A C 1
ATOM 1665 O O . ARG A 1 208 ? 21.062 19.203 7.527 1 96.38 208 ARG A O 1
ATOM 1672 N N . CYS A 1 209 ? 22.328 17.688 6.562 1 97.62 209 CYS A N 1
ATOM 1673 C CA . CYS A 1 209 ? 21.719 16.547 7.215 1 97.62 209 CYS A CA 1
ATOM 1674 C C . CYS A 1 209 ? 22.75 15.758 8.016 1 97.62 209 CYS A C 1
ATOM 1676 O O . CYS A 1 209 ? 23.953 15.914 7.812 1 97.62 209 CYS A O 1
ATOM 1678 N N . PHE A 1 210 ? 22.297 15.047 8.953 1 98.31 210 PHE A N 1
ATOM 1679 C CA . PHE A 1 210 ? 23.141 14.25 9.844 1 98.31 210 PHE A CA 1
ATOM 1680 C C . PHE A 1 210 ? 22.734 12.781 9.82 1 98.31 210 PHE A C 1
ATOM 1682 O O . PHE A 1 210 ? 21.578 12.453 10.086 1 98.31 210 PHE A O 1
ATOM 1689 N N . MET A 1 211 ? 23.625 11.922 9.516 1 98.25 211 MET A N 1
ATOM 1690 C CA . MET A 1 211 ? 23.344 10.492 9.391 1 98.25 211 MET A CA 1
ATOM 1691 C C . MET A 1 211 ? 24.031 9.703 10.5 1 98.25 211 MET A C 1
ATOM 1693 O O . MET A 1 211 ? 25.25 9.688 10.594 1 98.25 211 MET A O 1
ATOM 1697 N N . PHE A 1 212 ? 23.266 9.133 11.312 1 98.19 212 PHE A N 1
ATOM 1698 C CA . PHE A 1 212 ? 23.781 8.25 12.352 1 98.19 212 PHE A CA 1
ATOM 1699 C C . PHE A 1 212 ? 24.062 6.863 11.797 1 98.19 212 PHE A C 1
ATOM 1701 O O . PHE A 1 212 ? 23.297 6.34 10.984 1 98.19 212 PHE A O 1
ATOM 1708 N N . ASN A 1 213 ? 25.203 6.219 12.117 1 97.25 213 ASN A N 1
ATOM 1709 C CA . ASN A 1 213 ? 25.562 4.836 11.844 1 97.25 213 ASN A CA 1
ATOM 1710 C C . ASN A 1 213 ? 25.672 4.574 10.344 1 97.25 213 ASN A C 1
ATOM 1712 O O . ASN A 1 213 ? 25.25 3.52 9.859 1 97.25 213 ASN A O 1
ATOM 1716 N N . GLY A 1 214 ? 26.109 5.523 9.602 1 95.31 214 GLY A N 1
ATOM 1717 C CA . GLY A 1 214 ? 26.312 5.367 8.172 1 95.31 214 GLY A CA 1
ATOM 1718 C C . GLY A 1 214 ? 27.281 4.262 7.816 1 95.31 214 GLY A C 1
ATOM 1719 O O . GLY A 1 214 ? 27.172 3.631 6.766 1 95.31 214 GLY A O 1
ATOM 1720 N N . ASP A 1 215 ? 28.234 3.969 8.734 1 93.62 215 ASP A N 1
ATOM 1721 C CA . ASP A 1 215 ? 29.266 2.971 8.484 1 93.62 215 ASP A CA 1
ATOM 1722 C C . ASP A 1 215 ? 28.844 1.598 8.992 1 93.62 215 ASP A C 1
ATOM 1724 O O . ASP A 1 215 ? 29.547 0.606 8.789 1 93.62 215 ASP A O 1
ATOM 1728 N N . GLY A 1 216 ? 27.812 1.517 9.719 1 94.06 216 GLY A N 1
ATOM 1729 C CA . GLY A 1 216 ? 27.297 0.245 10.188 1 94.06 216 GLY A CA 1
ATOM 1730 C C . GLY A 1 216 ? 28.047 -0.305 11.391 1 94.06 216 GLY A C 1
ATOM 1731 O O . GLY A 1 216 ? 28.141 -1.521 11.562 1 94.06 216 GLY A O 1
ATOM 1732 N N . ASN A 1 217 ? 28.531 0.543 12.195 1 93 217 ASN A N 1
ATOM 1733 C CA . ASN A 1 217 ? 29.359 0.119 13.312 1 93 217 ASN A CA 1
ATOM 1734 C C . ASN A 1 217 ? 28.516 -0.284 14.523 1 93 217 ASN A C 1
ATOM 1736 O O . ASN A 1 217 ? 29 -0.954 15.43 1 93 217 ASN A O 1
ATOM 1740 N N . TYR A 1 218 ? 27.312 0.189 14.523 1 94.12 218 TYR A N 1
ATOM 1741 C CA . TYR A 1 218 ? 26.469 -0.039 15.695 1 94.12 218 TYR A CA 1
ATOM 1742 C C . TYR A 1 218 ? 25.422 -1.109 15.414 1 94.12 218 TYR A C 1
ATOM 1744 O O . TYR A 1 218 ? 24.859 -1.158 14.32 1 94.12 218 TYR A O 1
ATOM 1752 N N . SER A 1 219 ? 25.25 -1.958 16.391 1 91.44 219 SER A N 1
ATOM 1753 C CA . SER A 1 219 ? 24.234 -3.002 16.328 1 91.44 219 SER A CA 1
ATOM 1754 C C . SER A 1 219 ? 23.297 -2.936 17.516 1 91.44 219 SER A C 1
ATOM 1756 O O . SER A 1 219 ? 23.672 -2.447 18.594 1 91.44 219 SER A O 1
ATOM 1758 N N . SER A 1 220 ? 22.078 -3.354 17.203 1 85.94 220 SER A N 1
ATOM 1759 C CA . SER A 1 220 ? 21.125 -3.389 18.297 1 85.94 220 SER A CA 1
ATOM 1760 C C . SER A 1 220 ? 21.203 -4.703 19.062 1 85.94 220 SER A C 1
ATOM 1762 O O . SER A 1 220 ? 21.219 -5.781 18.469 1 85.94 220 SER A O 1
ATOM 1764 N N . ASN A 1 221 ? 21.219 -4.594 20.375 1 81.69 221 ASN A N 1
ATOM 1765 C CA . ASN A 1 221 ? 21.312 -5.781 21.219 1 81.69 221 ASN A CA 1
ATOM 1766 C C . ASN A 1 221 ? 19.922 -6.254 21.656 1 81.69 221 ASN A C 1
ATOM 1768 O O . ASN A 1 221 ? 19.719 -7.449 21.891 1 81.69 221 ASN A O 1
ATOM 1772 N N . ARG A 1 222 ? 19.109 -5.375 21.891 1 86.75 222 ARG A N 1
ATOM 1773 C CA . ARG A 1 222 ? 17.75 -5.656 22.344 1 86.75 222 ARG A CA 1
ATOM 1774 C C . ARG A 1 222 ? 16.734 -4.793 21.594 1 86.75 222 ARG A C 1
ATOM 1776 O O . ARG A 1 222 ? 17.078 -3.729 21.078 1 86.75 222 ARG A O 1
ATOM 1783 N N . ALA A 1 223 ? 15.516 -5.359 21.562 1 88.69 223 ALA A N 1
ATOM 1784 C CA . ALA A 1 223 ? 14.438 -4.59 20.953 1 88.69 223 ALA A CA 1
ATOM 1785 C C . ALA A 1 223 ? 13.891 -3.547 21.922 1 88.69 223 ALA A C 1
ATOM 1787 O O . ALA A 1 223 ? 14.062 -3.674 23.141 1 88.69 223 ALA A O 1
ATOM 1788 N N . GLY A 1 224 ? 13.25 -2.461 21.328 1 90.12 224 GLY A N 1
ATOM 1789 C CA . GLY A 1 224 ? 12.586 -1.476 22.172 1 90.12 224 GLY A CA 1
ATOM 1790 C C . GLY A 1 224 ? 13.273 -0.124 22.156 1 90.12 224 GLY A C 1
ATOM 1791 O O . GLY A 1 224 ? 14.453 -0.022 21.797 1 90.12 224 GLY A O 1
ATOM 1792 N N . PRO A 1 225 ? 12.609 0.893 22.656 1 90.75 225 PRO A N 1
ATOM 1793 C CA . PRO A 1 225 ? 13.102 2.271 22.578 1 90.75 225 PRO A CA 1
ATOM 1794 C C . PRO A 1 225 ? 14.328 2.514 23.453 1 90.75 225 PRO A C 1
ATOM 1796 O O . PRO A 1 225 ? 15.227 3.268 23.078 1 90.75 225 PRO A O 1
ATOM 1799 N N . ILE A 1 226 ? 14.414 1.869 24.547 1 87.75 226 ILE A N 1
ATOM 1800 C CA . ILE A 1 226 ? 15.492 2.107 25.5 1 87.75 226 ILE A CA 1
ATOM 1801 C C . ILE A 1 226 ? 16.828 1.749 24.875 1 87.75 226 ILE A C 1
ATOM 1803 O O . ILE A 1 226 ? 17.844 2.414 25.125 1 87.75 226 ILE A O 1
ATOM 1807 N N . TYR A 1 227 ? 16.859 0.819 24.031 1 89.38 227 TYR A N 1
ATOM 1808 C CA . TYR A 1 227 ? 18.109 0.332 23.469 1 89.38 227 TYR A CA 1
ATOM 1809 C C . TYR A 1 227 ? 18.297 0.839 22.047 1 89.38 227 TYR A C 1
ATOM 1811 O O . TYR A 1 227 ? 19.234 0.435 21.359 1 89.38 227 TYR A O 1
ATOM 1819 N N . GLY A 1 228 ? 17.375 1.66 21.562 1 95 228 GLY A N 1
ATOM 1820 C CA . GLY A 1 228 ? 17.5 2.256 20.25 1 95 228 GLY A CA 1
ATOM 1821 C C . GLY A 1 228 ? 18.203 3.6 20.266 1 95 228 GLY A C 1
ATOM 1822 O O . GLY A 1 228 ? 19 3.881 21.156 1 95 228 GLY A O 1
ATOM 1823 N N . LEU A 1 229 ? 18.031 4.312 19.203 1 97.19 229 LEU A N 1
ATOM 1824 C CA . LEU A 1 229 ? 18.562 5.668 19.078 1 97.19 229 LEU A CA 1
ATOM 1825 C C . LEU A 1 229 ? 17.594 6.684 19.688 1 97.19 229 LEU A C 1
ATOM 1827 O O . LEU A 1 229 ? 16.422 6.723 19.312 1 97.19 229 LEU A O 1
ATOM 1831 N N . ARG A 1 230 ? 18.031 7.441 20.609 1 96 230 ARG A N 1
ATOM 1832 C CA . ARG A 1 230 ? 17.25 8.492 21.25 1 96 230 ARG A CA 1
ATOM 1833 C C . ARG A 1 230 ? 17.891 9.859 21.047 1 96 230 ARG A C 1
ATOM 1835 O O . ARG A 1 230 ? 19.047 10.07 21.406 1 96 230 ARG A O 1
ATOM 1842 N N . LEU A 1 231 ? 17.125 10.781 20.531 1 96.44 231 LEU A N 1
ATOM 1843 C CA . LEU A 1 231 ? 17.672 12.086 20.156 1 96.44 231 LEU A CA 1
ATOM 1844 C C . LEU A 1 231 ? 16.797 13.211 20.703 1 96.44 231 LEU A C 1
ATOM 1846 O O . LEU A 1 231 ? 15.562 13.133 20.641 1 96.44 231 LEU A O 1
ATOM 1850 N N . ALA A 1 232 ? 17.375 14.18 21.297 1 94.94 232 ALA A N 1
ATOM 1851 C CA . ALA A 1 232 ? 16.766 15.492 21.484 1 94.94 232 ALA A CA 1
ATOM 1852 C C . ALA A 1 232 ? 17.188 16.469 20.391 1 94.94 232 ALA A C 1
ATOM 1854 O O . ALA A 1 232 ? 18.375 16.828 20.312 1 94.94 232 ALA A O 1
ATOM 1855 N N . LEU A 1 233 ? 16.281 16.828 19.578 1 96.25 233 LEU A N 1
ATOM 1856 C CA . LEU A 1 233 ? 16.547 17.688 18.438 1 96.25 233 LEU A CA 1
ATOM 1857 C C . LEU A 1 233 ? 16 19.094 18.688 1 96.25 233 LEU A C 1
ATOM 1859 O O . LEU A 1 233 ? 15.078 19.266 19.5 1 96.25 233 LEU A O 1
ATOM 1863 N N . LYS A 1 234 ? 16.578 20.016 18.016 1 94.12 234 LYS A N 1
ATOM 1864 C CA . LYS A 1 234 ? 16.094 21.391 18.141 1 94.12 234 LYS A CA 1
ATOM 1865 C C . LYS A 1 234 ? 16.234 22.141 16.812 1 94.12 234 LYS A C 1
ATOM 1867 O O . LYS A 1 234 ? 17.312 22.141 16.203 1 94.12 234 LYS A O 1
ATOM 1872 N N . THR A 1 235 ? 15.164 22.547 16.359 1 93.44 235 THR A N 1
ATOM 1873 C CA . THR A 1 235 ? 15.164 23.5 15.258 1 93.44 235 THR A CA 1
ATOM 1874 C C . THR A 1 235 ? 14.961 24.922 15.758 1 93.44 235 THR A C 1
ATOM 1876 O O . THR A 1 235 ? 14.812 25.156 16.969 1 93.44 235 THR A O 1
ATOM 1879 N N . ASN A 1 236 ? 15.203 25.953 14.93 1 90.38 236 ASN A N 1
ATOM 1880 C CA . ASN A 1 236 ? 14.922 27.344 15.242 1 90.38 236 ASN A CA 1
ATOM 1881 C C . ASN A 1 236 ? 13.828 27.906 14.344 1 90.38 236 ASN A C 1
ATOM 1883 O O . ASN A 1 236 ? 14.109 28.438 13.266 1 90.38 236 ASN A O 1
ATOM 1887 N N . VAL A 1 237 ? 12.648 27.891 14.906 1 90.62 237 VAL A N 1
ATOM 1888 C CA . VAL A 1 237 ? 11.469 28.25 14.125 1 90.62 237 VAL A CA 1
ATOM 1889 C C . VAL A 1 237 ? 11.57 29.703 13.672 1 90.62 237 VAL A C 1
ATOM 1891 O O . VAL A 1 237 ? 11.109 30.062 12.586 1 90.62 237 VAL A O 1
ATOM 1894 N N . SER A 1 238 ? 12.227 30.531 14.469 1 88.94 238 SER A N 1
ATOM 1895 C CA . SER A 1 238 ? 12.375 31.953 14.133 1 88.94 238 SER A CA 1
ATOM 1896 C C . SER A 1 238 ? 13.234 32.125 12.891 1 88.94 238 SER A C 1
ATOM 1898 O O . SER A 1 238 ? 13.234 33.188 12.281 1 88.94 238 SER A O 1
ATOM 1900 N N . GLU A 1 239 ? 13.961 31.094 12.547 1 93 239 GLU A N 1
ATOM 1901 C CA . GLU A 1 239 ? 14.867 31.156 11.406 1 93 239 GLU A CA 1
ATOM 1902 C C . GLU A 1 239 ? 14.211 30.609 10.141 1 93 239 GLU A C 1
ATOM 1904 O O . GLU A 1 239 ? 14.852 30.531 9.086 1 93 239 GLU A O 1
ATOM 1909 N N . PHE A 1 240 ? 12.969 30.25 10.219 1 91.81 240 PHE A N 1
ATOM 1910 C CA . PHE A 1 240 ? 12.289 29.672 9.07 1 91.81 240 PHE A CA 1
ATOM 1911 C C . PHE A 1 240 ? 12.016 30.719 8.008 1 91.81 240 PHE A C 1
ATOM 1913 O O . PHE A 1 240 ? 11.695 31.875 8.336 1 91.81 240 PHE A O 1
ATOM 1920 N N . MET A 1 241 ? 12.141 30.281 6.773 1 89.88 241 MET A N 1
ATOM 1921 C CA . MET A 1 241 ? 11.773 31.141 5.66 1 89.88 241 MET A CA 1
ATOM 1922 C C . MET A 1 241 ? 10.258 31.219 5.508 1 89.88 241 M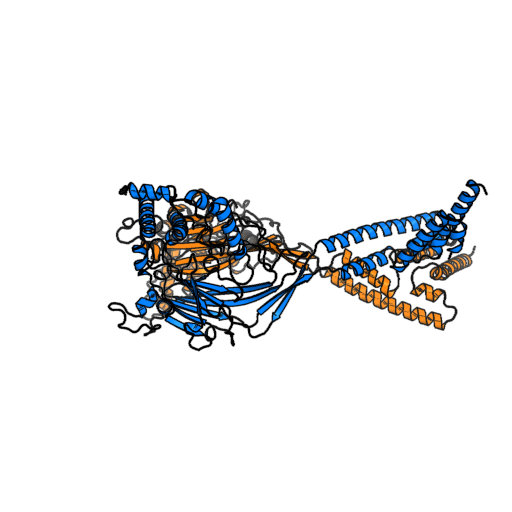ET A C 1
ATOM 1924 O O . MET A 1 241 ? 9.539 30.312 5.938 1 89.88 241 MET A O 1
ATOM 1928 N N . PRO A 1 242 ? 9.781 32.25 4.84 1 86.88 242 PRO A N 1
ATOM 1929 C CA . PRO A 1 242 ? 8.336 32.469 4.809 1 86.88 242 PRO A CA 1
ATOM 1930 C C . PRO A 1 242 ? 7.586 31.375 4.039 1 86.88 242 PRO A C 1
ATOM 1932 O O . PRO A 1 242 ? 6.379 31.219 4.215 1 86.88 242 PRO A O 1
ATOM 1935 N N . PHE A 1 243 ? 8.234 30.609 3.248 1 87.44 243 PHE A N 1
ATOM 1936 C CA . PHE A 1 243 ? 7.512 29.625 2.467 1 87.44 243 PHE A CA 1
ATOM 1937 C C . PHE A 1 243 ? 7.727 28.219 3.033 1 87.44 243 PHE A C 1
ATOM 1939 O O . PHE A 1 243 ? 7.273 27.234 2.451 1 87.44 243 PHE A O 1
ATOM 1946 N N . HIS A 1 244 ? 8.438 28.094 4.082 1 88.19 244 HIS A N 1
ATOM 1947 C CA . HIS A 1 244 ? 8.469 26.859 4.859 1 88.19 244 HIS A CA 1
ATOM 1948 C C . HIS A 1 244 ? 7.426 26.891 5.969 1 88.19 244 HIS A C 1
ATOM 1950 O O . HIS A 1 244 ? 7.672 27.422 7.055 1 88.19 244 HIS A O 1
ATOM 1956 N N . ASP A 1 245 ? 6.355 26.25 5.703 1 86.38 245 ASP A N 1
ATOM 1957 C CA . ASP A 1 245 ? 5.188 26.438 6.559 1 86.38 245 ASP A CA 1
ATOM 1958 C C . ASP A 1 245 ? 5.09 25.344 7.609 1 86.38 245 ASP A C 1
ATOM 1960 O O . ASP A 1 245 ? 4.254 25.422 8.516 1 86.38 245 ASP A O 1
ATOM 1964 N N . THR A 1 246 ? 5.867 24.375 7.504 1 90.06 246 THR A N 1
ATOM 1965 C CA . THR A 1 246 ? 5.848 23.266 8.469 1 90.06 246 THR A CA 1
ATOM 1966 C C . THR A 1 246 ? 7.109 23.281 9.32 1 90.06 246 THR A C 1
ATOM 1968 O O . THR A 1 246 ? 8.219 23.375 8.797 1 90.06 246 THR A O 1
ATOM 1971 N N . ALA A 1 247 ? 6.887 23.266 10.602 1 92.25 247 ALA A N 1
ATOM 1972 C CA . ALA A 1 247 ? 8.031 23.281 11.508 1 92.25 247 ALA A CA 1
ATOM 1973 C C . ALA A 1 247 ? 8.312 21.875 12.055 1 92.25 247 ALA A C 1
ATOM 1975 O O . ALA A 1 247 ? 7.402 21.188 12.516 1 92.25 247 ALA A O 1
ATOM 1976 N N . GLY A 1 248 ? 9.516 21.469 12 1 94.19 248 GLY A N 1
ATOM 1977 C CA . GLY A 1 248 ? 9.93 20.156 12.477 1 94.19 248 GLY A CA 1
ATOM 1978 C C . GLY A 1 248 ? 11.133 19.625 11.734 1 94.19 248 GLY A C 1
ATOM 1979 O O . GLY A 1 248 ? 12.031 20.375 11.359 1 94.19 248 GLY A O 1
ATOM 1980 N N . MET A 1 249 ? 11.195 18.328 11.789 1 96.38 249 MET A N 1
ATOM 1981 C CA . MET A 1 249 ? 12.32 17.641 11.148 1 96.38 249 MET A CA 1
ATOM 1982 C C . MET A 1 249 ? 11.836 16.531 10.242 1 96.38 249 MET A C 1
ATOM 1984 O O . MET A 1 249 ? 10.664 16.141 10.289 1 96.38 249 MET A O 1
ATOM 1988 N N . ARG A 1 250 ? 12.664 16.156 9.391 1 96.31 250 ARG A N 1
ATOM 1989 C CA . ARG A 1 250 ? 12.484 14.969 8.562 1 96.31 250 ARG A CA 1
ATOM 1990 C C . ARG A 1 250 ? 13.492 13.891 8.93 1 96.31 250 ARG A C 1
ATOM 1992 O O . ARG A 1 250 ? 14.688 14.164 9.062 1 96.31 250 ARG A O 1
ATOM 1999 N N . VAL A 1 251 ? 13 12.672 9.117 1 97.75 251 VAL A N 1
ATOM 2000 C CA . VAL A 1 251 ? 13.875 11.57 9.508 1 97.75 251 VAL A CA 1
ATOM 2001 C C . VAL A 1 251 ? 13.719 10.414 8.523 1 97.75 251 VAL A C 1
ATOM 2003 O O . VAL A 1 251 ? 12.602 10.086 8.109 1 97.75 251 VAL A O 1
ATOM 2006 N N . LEU A 1 252 ? 14.805 9.844 8.148 1 97.19 252 LEU A N 1
ATOM 2007 C CA . LEU A 1 252 ? 14.828 8.719 7.219 1 97.19 252 LEU A CA 1
ATOM 2008 C C . LEU A 1 252 ? 15.609 7.543 7.805 1 97.19 252 LEU A C 1
ATOM 2010 O O . LEU A 1 252 ? 16.703 7.727 8.32 1 97.19 252 LEU A O 1
ATOM 2014 N N . VAL A 1 253 ? 14.969 6.391 7.82 1 96.94 253 VAL A N 1
ATOM 2015 C CA . VAL A 1 253 ? 15.633 5.145 8.195 1 96.94 253 VAL A CA 1
ATOM 2016 C C . VAL A 1 253 ? 15.977 4.348 6.938 1 96.94 253 VAL A C 1
ATOM 2018 O O . VAL A 1 253 ? 15.102 4.078 6.105 1 96.94 253 VAL A O 1
ATOM 2021 N N . HIS A 1 254 ? 17.219 3.996 6.773 1 95.06 254 HIS A N 1
ATOM 2022 C CA . HIS A 1 254 ? 17.625 3.338 5.535 1 95.06 254 HIS A CA 1
ATOM 2023 C C . HIS A 1 254 ? 18.828 2.441 5.754 1 95.06 254 HIS A C 1
ATOM 2025 O O . HIS A 1 254 ? 19.469 2.498 6.809 1 95.06 254 HIS A O 1
ATOM 2031 N N . ASP A 1 255 ? 19.109 1.638 4.785 1 94.38 255 ASP A N 1
ATOM 2032 C CA . ASP A 1 255 ? 20.266 0.765 4.812 1 94.38 255 ASP A CA 1
ATOM 2033 C C . ASP A 1 255 ? 21.562 1.563 4.613 1 94.38 255 ASP A C 1
ATOM 2035 O O . ASP A 1 255 ? 21.562 2.586 3.922 1 94.38 255 ASP A O 1
ATOM 2039 N N . GLN A 1 256 ? 22.688 1.02 5.164 1 94.88 256 GLN A N 1
ATOM 2040 C CA . GLN A 1 256 ? 23.969 1.703 5.062 1 94.88 256 GLN A CA 1
ATOM 2041 C C . GLN A 1 256 ? 24.406 1.828 3.607 1 94.88 256 GLN A C 1
ATOM 2043 O O . GLN A 1 256 ? 25.078 2.793 3.24 1 94.88 256 GLN A O 1
ATOM 2048 N N . ALA A 1 257 ? 23.969 0.917 2.854 1 93.69 257 ALA A N 1
ATOM 2049 C CA . ALA A 1 257 ? 24.453 0.845 1.477 1 93.69 257 ALA A CA 1
ATOM 2050 C C . ALA A 1 257 ? 23.625 1.729 0.557 1 93.69 257 ALA A C 1
ATOM 2052 O O . ALA A 1 257 ? 24 1.98 -0.589 1 93.69 257 ALA A O 1
ATOM 2053 N N . GLU A 1 258 ? 22.594 2.277 1.02 1 93.06 258 GLU A N 1
ATOM 2054 C CA . GLU A 1 258 ? 21.719 3.111 0.2 1 93.06 258 GLU A CA 1
ATOM 2055 C C . GLU A 1 258 ? 21.938 4.594 0.483 1 93.06 258 GLU A C 1
ATOM 2057 O O . GLU A 1 258 ? 22.031 5.004 1.642 1 93.06 258 GLU A O 1
ATOM 2062 N N . TYR A 1 259 ? 22.094 5.32 -0.658 1 95.38 259 TYR A N 1
ATOM 2063 C CA . TYR A 1 259 ? 22.156 6.766 -0.49 1 95.38 259 TYR A CA 1
ATOM 2064 C C . TYR A 1 259 ? 20.859 7.312 0.074 1 95.38 259 TYR A C 1
ATOM 2066 O O . TYR A 1 259 ? 19.766 6.918 -0.363 1 95.38 259 TYR A O 1
ATOM 2074 N N . PRO A 1 260 ? 20.906 8.234 1.072 1 95.75 260 PRO A N 1
ATOM 2075 C CA . PRO A 1 260 ? 19.672 8.758 1.672 1 95.75 260 PRO A CA 1
ATOM 2076 C C . PRO A 1 260 ? 19 9.82 0.805 1 95.75 260 PRO A C 1
ATOM 2078 O O . PRO A 1 260 ? 19.672 10.688 0.248 1 95.75 260 PRO A O 1
ATOM 2081 N N . PHE A 1 261 ? 17.719 9.656 0.643 1 94.5 261 PHE A N 1
ATOM 2082 C CA . PHE A 1 261 ? 16.875 10.656 -0.007 1 94.5 261 PHE A CA 1
ATOM 2083 C C . PHE A 1 261 ? 15.781 11.141 0.938 1 94.5 261 PHE A C 1
ATOM 2085 O O . PHE A 1 261 ? 14.602 10.844 0.742 1 94.5 261 PHE A O 1
ATOM 2092 N N . PRO A 1 262 ? 16.109 11.984 1.877 1 93.94 262 PRO A N 1
ATOM 2093 C CA . PRO A 1 262 ? 15.164 12.375 2.922 1 93.94 262 PRO A CA 1
ATOM 2094 C C . PRO A 1 262 ? 14.008 13.219 2.387 1 93.94 262 PRO A C 1
ATOM 2096 O O . PRO A 1 262 ? 12.938 13.273 3.004 1 93.94 262 PRO A O 1
ATOM 2099 N N . ASP A 1 263 ? 14.227 13.859 1.288 1 90.62 263 ASP A N 1
ATOM 2100 C CA . ASP A 1 263 ? 13.188 14.734 0.734 1 90.62 263 ASP A CA 1
ATOM 2101 C C . ASP A 1 263 ? 12 13.922 0.228 1 90.62 263 ASP A C 1
ATOM 2103 O O . ASP A 1 263 ? 10.875 14.414 0.183 1 90.62 263 ASP A O 1
ATOM 2107 N N . VAL A 1 264 ? 12.289 12.664 -0.086 1 89.12 264 VAL A N 1
ATOM 2108 C CA . VAL A 1 264 ? 11.211 11.891 -0.684 1 89.12 264 VAL A CA 1
ATOM 2109 C C . VAL A 1 264 ? 10.781 10.773 0.267 1 89.12 264 VAL A C 1
ATOM 2111 O O . VAL A 1 264 ? 9.609 10.398 0.315 1 89.12 264 VAL A O 1
ATOM 2114 N N . PHE A 1 265 ? 11.688 10.203 1.041 1 89.5 265 PHE A N 1
ATOM 2115 C CA . PHE A 1 265 ? 11.367 9.016 1.832 1 89.5 265 PHE A CA 1
ATOM 2116 C C . PHE A 1 265 ? 11.344 9.352 3.318 1 89.5 265 PHE A C 1
ATOM 2118 O O . PHE A 1 265 ? 11.094 8.477 4.152 1 89.5 265 PHE A O 1
ATOM 2125 N N . GLY A 1 266 ? 11.438 10.43 3.697 1 91.75 266 GLY A N 1
ATOM 2126 C CA . GLY A 1 266 ? 11.555 10.773 5.105 1 91.75 266 GLY A CA 1
ATOM 2127 C C . GLY A 1 266 ? 10.211 10.922 5.801 1 91.75 266 GLY A C 1
ATOM 2128 O O . GLY A 1 266 ? 9.18 11.094 5.141 1 91.75 266 GLY A O 1
ATOM 2129 N N . TYR A 1 267 ? 10.258 10.805 7.137 1 94.38 267 TYR A N 1
ATOM 2130 C CA . TYR A 1 267 ? 9.094 10.977 8 1 94.38 267 TYR A CA 1
ATOM 2131 C C . TYR A 1 267 ? 9.164 12.305 8.75 1 94.38 267 TYR A C 1
ATOM 2133 O O . TYR A 1 267 ? 10.242 12.711 9.195 1 94.38 267 TYR A O 1
ATOM 2141 N N . LEU A 1 268 ? 7.996 12.852 8.938 1 95.19 268 LEU A N 1
ATOM 2142 C CA . LEU A 1 268 ? 7.938 14.117 9.664 1 95.19 268 LEU A CA 1
ATOM 2143 C C . LEU A 1 268 ? 8.07 13.883 11.164 1 95.19 268 LEU A C 1
ATOM 2145 O O . LEU A 1 268 ? 7.535 12.898 11.695 1 95.19 268 LEU A O 1
ATOM 2149 N N . VAL A 1 269 ? 8.75 14.727 11.781 1 95.88 269 VAL A N 1
ATOM 2150 C CA . VAL A 1 269 ? 8.867 14.781 13.242 1 95.88 269 VAL A CA 1
ATOM 2151 C C . VAL A 1 269 ? 8.453 16.156 13.742 1 95.88 269 VAL A C 1
ATOM 2153 O O . VAL A 1 269 ? 9.062 17.172 13.375 1 95.88 269 VAL A O 1
ATOM 2156 N N . ALA A 1 270 ? 7.504 16.219 14.602 1 94.06 270 ALA A N 1
ATOM 2157 C CA . ALA A 1 270 ? 6.906 17.469 15.039 1 94.06 270 ALA A CA 1
ATOM 2158 C C . ALA A 1 270 ? 7.688 18.062 16.203 1 94.06 270 ALA A C 1
ATOM 2160 O O . ALA A 1 270 ? 8.148 17.344 17.094 1 94.06 270 ALA A O 1
ATOM 2161 N N . VAL A 1 271 ? 7.781 19.422 16.219 1 94.12 271 VAL A N 1
ATOM 2162 C CA . VAL A 1 271 ? 8.273 20.094 17.422 1 94.12 271 VAL A CA 1
ATOM 2163 C C . VAL A 1 271 ? 7.242 19.969 18.547 1 94.12 271 VAL A C 1
ATOM 2165 O O . VAL A 1 271 ? 6.047 19.828 18.281 1 94.12 271 VAL A O 1
ATOM 2168 N N . GLY A 1 272 ? 7.754 19.969 19.719 1 92.38 272 GLY A N 1
ATOM 2169 C CA . GLY A 1 272 ? 6.867 19.875 20.859 1 92.38 272 GLY A CA 1
ATOM 2170 C C . GLY A 1 272 ? 6.324 18.484 21.094 1 92.38 272 GLY A C 1
ATOM 2171 O O . GLY A 1 272 ? 5.332 18.297 21.797 1 92.38 272 GLY A O 1
ATOM 2172 N N . ALA A 1 273 ? 6.867 17.547 20.422 1 93.44 273 ALA A N 1
ATOM 2173 C CA . ALA A 1 273 ? 6.375 16.172 20.531 1 93.44 273 ALA A CA 1
ATOM 2174 C C . ALA A 1 273 ? 7.531 15.18 20.547 1 93.44 273 ALA A C 1
ATOM 2176 O O . ALA A 1 273 ? 8.641 15.492 20.109 1 93.44 273 ALA A O 1
ATOM 2177 N N . SER A 1 274 ? 7.297 14.109 21.234 1 93.38 274 SER A N 1
ATOM 2178 C CA . SER A 1 274 ? 8.141 12.922 21.078 1 93.38 274 SER A CA 1
ATOM 2179 C C . SER A 1 274 ? 7.59 12 19.984 1 93.38 274 SER A C 1
ATOM 2181 O O . SER A 1 274 ? 6.391 11.719 19.953 1 93.38 274 SER A O 1
ATOM 2183 N N . THR A 1 275 ? 8.414 11.641 19.062 1 95.94 275 THR A N 1
ATOM 2184 C CA . THR A 1 275 ? 8.023 10.75 17.969 1 95.94 275 THR A CA 1
ATOM 2185 C C . THR A 1 275 ? 8.781 9.43 18.062 1 95.94 275 THR A C 1
ATOM 2187 O O . THR A 1 275 ? 10.008 9.414 18.156 1 95.94 275 THR A O 1
ATOM 2190 N N . ASP A 1 276 ? 8.016 8.273 18.047 1 95.38 276 ASP A N 1
ATOM 2191 C CA . ASP A 1 276 ? 8.586 6.934 18.016 1 95.38 276 ASP A CA 1
ATOM 2192 C C . ASP A 1 276 ? 8.547 6.348 16.609 1 95.38 276 ASP A C 1
ATOM 2194 O O . ASP A 1 276 ? 7.508 6.379 15.945 1 95.38 276 ASP A O 1
ATOM 2198 N N . LEU A 1 277 ? 9.664 5.918 16.219 1 96.94 277 LEU A N 1
ATOM 2199 C CA . LEU A 1 277 ? 9.75 5.125 14.992 1 96.94 277 LEU A CA 1
ATOM 2200 C C . LEU A 1 277 ? 10.102 3.676 15.305 1 96.94 277 LEU A C 1
ATOM 2202 O O . LEU A 1 277 ? 11.273 3.34 15.484 1 96.94 277 LEU A O 1
ATOM 2206 N N . GLY A 1 278 ? 9.094 2.82 15.344 1 94.94 278 GLY A N 1
ATOM 2207 C CA . GLY A 1 278 ? 9.328 1.388 15.43 1 94.94 278 GLY A CA 1
ATOM 2208 C C . GLY A 1 278 ? 9.633 0.754 14.086 1 94.94 278 GLY A C 1
ATOM 2209 O O . GLY A 1 278 ? 8.836 0.849 13.148 1 94.94 278 GLY A O 1
ATOM 2210 N N . ILE A 1 279 ? 10.789 0.041 14.039 1 95.06 279 ILE A N 1
ATOM 2211 C CA . ILE A 1 279 ? 11.242 -0.402 12.727 1 95.06 279 ILE A CA 1
ATOM 2212 C C . ILE A 1 279 ? 11.242 -1.929 12.664 1 95.06 279 ILE A C 1
ATOM 2214 O O . ILE A 1 279 ? 11.508 -2.594 13.672 1 95.06 279 ILE A O 1
ATOM 2218 N N . SER A 1 280 ? 10.891 -2.451 11.539 1 92.75 280 SER A N 1
ATOM 2219 C CA . SER A 1 280 ? 11.062 -3.852 11.164 1 92.75 280 SER A CA 1
ATOM 2220 C C . SER A 1 280 ? 11.844 -3.98 9.859 1 92.75 280 SER A C 1
ATOM 2222 O O . SER A 1 280 ? 11.703 -3.152 8.961 1 92.75 280 SER A O 1
ATOM 2224 N N . TYR A 1 281 ? 12.656 -5.051 9.805 1 92.94 281 TYR A N 1
ATOM 2225 C CA . TYR A 1 281 ? 13.539 -5.219 8.656 1 92.94 281 TYR A CA 1
ATOM 2226 C C . TYR A 1 281 ? 13.133 -6.43 7.824 1 92.94 281 TYR A C 1
ATOM 2228 O O . TYR A 1 281 ? 12.773 -7.477 8.375 1 92.94 281 TYR A O 1
ATOM 2236 N N . THR A 1 282 ? 13.125 -6.23 6.496 1 92.06 282 THR A N 1
ATOM 2237 C CA . THR A 1 282 ? 12.922 -7.32 5.547 1 92.06 282 THR A CA 1
ATOM 2238 C C . THR A 1 282 ? 14.023 -7.336 4.496 1 92.06 282 THR A C 1
ATOM 2240 O O . THR A 1 282 ? 14.273 -6.328 3.83 1 92.06 282 THR A O 1
ATOM 2243 N N . ALA A 1 283 ? 14.68 -8.492 4.395 1 93 283 ALA A N 1
ATOM 2244 C CA . ALA A 1 283 ? 15.664 -8.688 3.33 1 93 283 ALA A CA 1
ATOM 2245 C C . ALA A 1 283 ? 15.016 -9.305 2.094 1 93 283 ALA A C 1
ATOM 2247 O O . ALA A 1 283 ? 14.398 -10.375 2.176 1 93 283 ALA A O 1
ATOM 2248 N N . ILE A 1 284 ? 15.219 -8.68 0.986 1 91.31 284 ILE A N 1
ATOM 2249 C CA . ILE A 1 284 ? 14.602 -9.172 -0.244 1 91.31 284 ILE A CA 1
ATOM 2250 C C . ILE A 1 284 ? 15.688 -9.539 -1.253 1 91.31 284 ILE A C 1
ATOM 2252 O O . ILE A 1 284 ? 16.594 -8.742 -1.527 1 91.31 284 ILE A O 1
ATOM 2256 N N . THR A 1 285 ? 15.633 -10.688 -1.742 1 93.69 285 THR A N 1
ATOM 2257 C CA . THR A 1 285 ? 16.5 -11.164 -2.818 1 93.69 285 THR A CA 1
ATOM 2258 C C . THR A 1 285 ? 15.664 -11.625 -4.012 1 93.69 285 THR A C 1
ATOM 2260 O O . THR A 1 285 ? 14.938 -12.617 -3.928 1 93.69 285 THR A O 1
ATOM 2263 N N . ARG A 1 286 ? 15.867 -10.992 -5.117 1 91.12 286 ARG A N 1
ATOM 2264 C CA . ARG A 1 286 ? 15.133 -11.305 -6.336 1 91.12 286 ARG A CA 1
ATOM 2265 C C . ARG A 1 286 ? 16.016 -12.047 -7.336 1 91.12 286 ARG A C 1
ATOM 2267 O O . ARG A 1 286 ? 17.234 -11.852 -7.359 1 91.12 286 ARG A O 1
ATOM 2274 N N . LEU A 1 287 ? 15.312 -12.852 -8.094 1 92.19 287 LEU A N 1
ATOM 2275 C CA . LEU A 1 287 ? 16.031 -13.547 -9.156 1 92.19 287 LEU A CA 1
ATOM 2276 C C . LEU A 1 287 ? 16.188 -12.648 -10.375 1 92.19 287 LEU A C 1
ATOM 2278 O O . LEU A 1 287 ? 15.227 -12.031 -10.836 1 92.19 287 LEU A O 1
ATOM 2282 N N . GLY A 1 288 ? 17.359 -12.516 -10.891 1 90.81 288 GLY A N 1
ATOM 2283 C CA . GLY A 1 288 ? 17.625 -11.68 -12.047 1 90.81 288 GLY A CA 1
ATOM 2284 C C . GLY A 1 288 ? 17.062 -12.25 -13.336 1 90.81 288 GLY A C 1
ATOM 2285 O O . GLY A 1 288 ? 16.156 -13.086 -13.305 1 90.81 288 GLY A O 1
ATOM 2286 N N . LEU A 1 289 ? 17.562 -11.727 -14.445 1 90.06 289 LEU A N 1
ATOM 2287 C CA . LEU A 1 289 ? 17.156 -12.219 -15.758 1 90.06 289 LEU A CA 1
ATOM 2288 C C . LEU A 1 289 ? 17.391 -13.719 -15.867 1 90.06 289 LEU A C 1
ATOM 2290 O O . LEU A 1 289 ? 18.422 -14.227 -15.406 1 90.06 289 LEU A O 1
ATOM 2294 N N . PRO A 1 290 ? 16.391 -14.359 -16.531 1 91.81 290 PRO A N 1
ATOM 2295 C CA . PRO A 1 290 ? 15.219 -13.898 -17.266 1 91.81 290 PRO A CA 1
ATOM 2296 C C . PRO A 1 290 ? 13.961 -13.836 -16.406 1 91.81 290 PRO A C 1
ATOM 2298 O O . PRO A 1 290 ? 12.867 -13.594 -16.938 1 91.81 290 PRO A O 1
ATOM 2301 N N . TYR A 1 291 ? 14.086 -14.086 -15.18 1 89.56 291 TYR A N 1
ATOM 2302 C CA . TYR A 1 291 ? 12.93 -14.188 -14.305 1 89.56 291 TYR A CA 1
ATOM 2303 C C . TYR A 1 291 ? 12.375 -12.805 -13.977 1 89.56 291 TYR A C 1
ATOM 2305 O O . TYR A 1 291 ? 11.172 -12.648 -13.758 1 89.56 291 TYR A O 1
ATOM 2313 N N . SER A 1 292 ? 13.273 -11.828 -13.758 1 87.25 292 SER A N 1
ATOM 2314 C CA . SER A 1 292 ? 12.883 -10.43 -13.562 1 87.25 292 SER A CA 1
ATOM 2315 C C . SER A 1 292 ? 13.898 -9.477 -14.18 1 87.25 292 SER A C 1
ATOM 2317 O O . SER A 1 292 ? 14.953 -9.906 -14.641 1 87.25 292 SER A O 1
ATOM 2319 N N . ASN A 1 293 ? 13.531 -8.219 -14.148 1 87.31 293 ASN A N 1
ATOM 2320 C CA . ASN A 1 293 ? 14.422 -7.203 -14.703 1 87.31 293 ASN A CA 1
ATOM 2321 C C . ASN A 1 293 ? 15.148 -6.438 -13.602 1 87.31 293 ASN A C 1
ATOM 2323 O O . ASN A 1 293 ? 15.555 -5.289 -13.805 1 87.31 293 ASN A O 1
ATOM 2327 N N . CYS A 1 294 ? 15.219 -7.008 -12.422 1 89.31 294 CYS A N 1
ATOM 2328 C CA . CYS A 1 294 ? 15.953 -6.352 -11.344 1 89.31 294 CYS A CA 1
ATOM 2329 C C . CYS A 1 294 ? 17.422 -6.188 -11.711 1 89.31 294 CYS A C 1
ATOM 2331 O O . CYS A 1 294 ? 17.938 -6.902 -12.57 1 89.31 294 CYS A O 1
ATOM 2333 N N . THR A 1 295 ? 18.125 -5.211 -11.086 1 92.81 295 THR A N 1
ATOM 2334 C CA . THR A 1 295 ? 19.547 -4.996 -11.367 1 92.81 295 THR A CA 1
ATOM 2335 C C . THR A 1 295 ? 20.25 -4.391 -10.156 1 92.81 295 THR A C 1
ATOM 2337 O O . THR A 1 295 ? 19.625 -3.689 -9.352 1 92.81 295 THR A O 1
ATOM 2340 N N . ASP A 1 296 ? 21.484 -4.785 -9.961 1 95 296 ASP A N 1
ATOM 2341 C CA . ASP A 1 296 ? 22.328 -4.168 -8.945 1 95 296 ASP A CA 1
ATOM 2342 C C . ASP A 1 296 ? 23.438 -3.338 -9.586 1 95 296 ASP A C 1
ATOM 2344 O O . ASP A 1 296 ? 24.281 -2.773 -8.891 1 95 296 ASP A O 1
ATOM 2348 N N . LYS A 1 297 ? 23.344 -3.283 -10.875 1 95.12 297 LYS A N 1
ATOM 2349 C CA . LYS A 1 297 ? 24.375 -2.564 -11.609 1 95.12 297 LYS A CA 1
ATOM 2350 C C . LYS A 1 297 ? 24 -1.097 -11.789 1 95.12 297 LYS A C 1
ATOM 2352 O O . LYS A 1 297 ? 22.859 -0.778 -12.125 1 95.12 297 LYS A O 1
ATOM 2357 N N . LYS A 1 298 ? 24.891 -0.235 -11.586 1 94.44 298 LYS A N 1
ATOM 2358 C CA . LYS A 1 298 ? 24.719 1.2 -11.789 1 94.44 298 LYS A CA 1
ATOM 2359 C C . LYS A 1 298 ? 24.875 1.573 -13.258 1 94.44 298 LYS A C 1
ATOM 2361 O O . LYS A 1 298 ? 25.875 1.23 -13.891 1 94.44 298 LYS A O 1
ATOM 2366 N N . PRO A 1 299 ? 23.891 2.205 -13.758 1 93.31 299 PRO A N 1
ATOM 2367 C CA . PRO A 1 299 ? 24.016 2.633 -15.148 1 93.31 299 PRO A CA 1
ATOM 2368 C C . PRO A 1 299 ? 25.094 3.709 -15.336 1 93.31 299 PRO A C 1
ATOM 2370 O O . PRO A 1 299 ? 25.594 4.258 -14.359 1 93.31 299 PRO A O 1
ATOM 2373 N N . SER A 1 300 ? 25.391 3.912 -16.625 1 89.44 300 SER A N 1
ATOM 2374 C CA . SER A 1 300 ? 26.344 4.973 -16.938 1 89.44 300 SER A CA 1
ATOM 2375 C C . SER A 1 300 ? 25.828 6.332 -16.484 1 89.44 300 SER A C 1
ATOM 2377 O O . SER A 1 300 ? 24.641 6.648 -16.688 1 89.44 300 SER A O 1
ATOM 2379 N N . GLY A 1 301 ? 26.703 7.066 -15.828 1 88.69 301 GLY A N 1
ATOM 2380 C CA . GLY A 1 301 ? 26.328 8.398 -15.398 1 88.69 301 GLY A CA 1
ATOM 2381 C C . GLY A 1 301 ? 25.609 8.414 -14.062 1 88.69 301 GLY A C 1
ATOM 2382 O O . GLY A 1 301 ? 25.016 9.422 -13.68 1 88.69 301 GLY A O 1
ATOM 2383 N N . TYR A 1 302 ? 25.641 7.34 -13.359 1 93.06 302 TYR A N 1
ATOM 2384 C CA . TYR A 1 302 ? 25.016 7.262 -12.047 1 93.06 302 TYR A CA 1
ATOM 2385 C C . TYR A 1 302 ? 25.641 8.273 -11.086 1 93.06 302 TYR A C 1
ATOM 2387 O O . TYR A 1 302 ? 26.844 8.25 -10.852 1 93.06 302 TYR A O 1
ATOM 2395 N N . LEU A 1 303 ? 24.859 9.141 -10.414 1 92.12 303 LEU A N 1
ATOM 2396 C CA . LEU A 1 303 ? 25.344 10.344 -9.734 1 92.12 303 LEU A CA 1
ATOM 2397 C C . LEU A 1 303 ? 25.734 10.047 -8.297 1 92.12 303 LEU A C 1
ATOM 2399 O O . LEU A 1 303 ? 26.516 10.773 -7.695 1 92.12 303 LEU A O 1
ATOM 2403 N N . TYR A 1 304 ? 25.172 9.07 -7.727 1 93.38 304 TYR A N 1
ATOM 2404 C CA . TYR A 1 304 ? 25.25 8.906 -6.277 1 93.38 304 TYR A CA 1
ATOM 2405 C C . TYR A 1 304 ? 26.297 7.863 -5.906 1 93.38 304 TYR A C 1
ATOM 2407 O O . TYR A 1 304 ? 26.547 6.93 -6.668 1 93.38 304 TYR A O 1
ATOM 2415 N N . GLU A 1 305 ? 26.703 8.172 -4.707 1 88.75 305 GLU A N 1
ATOM 2416 C CA . GLU A 1 305 ? 27.656 7.207 -4.172 1 88.75 305 GLU A CA 1
ATOM 2417 C C . GLU A 1 305 ? 26.938 5.992 -3.584 1 88.75 305 GLU A C 1
ATOM 2419 O O . GLU A 1 305 ? 25.719 5.91 -3.621 1 88.75 305 GLU A O 1
ATOM 2424 N N . LEU A 1 306 ? 27.469 4.965 -3.283 1 92.62 306 LEU A N 1
ATOM 2425 C CA . LEU A 1 306 ? 26.953 3.75 -2.654 1 92.62 306 LEU A CA 1
ATOM 2426 C C . LEU A 1 306 ? 26.297 2.842 -3.686 1 92.62 306 LEU A C 1
ATOM 2428 O O . LEU A 1 306 ? 26.594 2.924 -4.879 1 92.62 306 LEU A O 1
ATOM 2432 N N . ASP A 1 307 ? 25.359 2.023 -3.209 1 95.5 307 ASP A N 1
ATOM 2433 C CA . ASP A 1 307 ? 24.828 1.001 -4.098 1 95.5 307 ASP A CA 1
ATOM 2434 C C . ASP A 1 307 ? 23.703 1.564 -4.969 1 95.5 307 ASP A C 1
ATOM 2436 O O . ASP A 1 307 ? 23.188 2.65 -4.695 1 95.5 307 ASP A O 1
ATOM 2440 N N . TYR A 1 308 ? 23.391 0.808 -5.965 1 95.69 308 TYR A N 1
ATOM 2441 C CA . TYR A 1 308 ? 22.297 1.135 -6.863 1 95.69 308 TYR A CA 1
ATOM 2442 C C . TYR A 1 308 ? 20.969 1.233 -6.102 1 95.69 308 TYR A C 1
ATOM 2444 O O . TYR A 1 308 ? 20.703 0.427 -5.211 1 95.69 308 TYR A O 1
ATOM 2452 N N . SER A 1 309 ? 20.219 2.266 -6.383 1 92.5 309 SER A N 1
ATOM 2453 C CA . SER A 1 309 ? 18.828 2.416 -5.961 1 92.5 309 SER A CA 1
ATOM 2454 C C . SER A 1 309 ? 17.969 2.955 -7.094 1 92.5 309 SER A C 1
ATOM 2456 O O . SER A 1 309 ? 18.453 3.654 -7.98 1 92.5 309 SER A O 1
ATOM 2458 N N . THR A 1 310 ? 16.75 2.572 -7.082 1 89.75 310 THR A N 1
ATOM 2459 C CA . THR A 1 310 ? 15.836 3.035 -8.117 1 89.75 310 THR A CA 1
ATOM 2460 C C . THR A 1 310 ? 15.75 4.559 -8.133 1 89.75 310 THR A C 1
ATOM 2462 O O . THR A 1 310 ? 15.766 5.176 -9.203 1 89.75 310 THR A O 1
ATOM 2465 N N . GLU A 1 311 ? 15.656 5.172 -6.977 1 91.25 311 GLU A N 1
ATOM 2466 C CA . GLU A 1 311 ? 15.586 6.629 -6.871 1 91.25 311 GLU A CA 1
ATOM 2467 C C . GLU A 1 311 ? 16.859 7.281 -7.402 1 91.25 311 GLU A C 1
ATOM 2469 O O . GLU A 1 311 ? 16.797 8.289 -8.109 1 91.25 311 GLU A O 1
ATOM 2474 N N . GLY A 1 312 ? 17.969 6.699 -7.066 1 92.69 312 GLY A N 1
ATOM 2475 C CA . GLY A 1 312 ? 19.219 7.215 -7.602 1 92.69 312 GLY A CA 1
ATOM 2476 C C . GLY A 1 312 ? 19.297 7.133 -9.117 1 92.69 312 GLY A C 1
ATOM 2477 O O . GLY A 1 312 ? 19.812 8.047 -9.766 1 92.69 312 GLY A O 1
ATOM 2478 N N . CYS A 1 313 ? 18.844 6.051 -9.609 1 92.06 313 CYS A N 1
ATOM 2479 C CA . CYS A 1 313 ? 18.797 5.883 -11.055 1 92.06 313 CYS A CA 1
ATOM 2480 C C . CYS A 1 313 ? 17.906 6.93 -11.703 1 92.06 313 CYS A C 1
ATOM 2482 O O . CYS A 1 313 ? 18.297 7.562 -12.688 1 92.06 313 CYS A O 1
ATOM 2484 N N . GLN A 1 314 ? 16.75 7.113 -11.18 1 90 314 GLN A N 1
ATOM 2485 C CA . GLN A 1 314 ? 15.797 8.078 -11.734 1 90 314 GLN A CA 1
ATOM 2486 C C . GLN A 1 314 ? 16.391 9.484 -11.727 1 90 314 GLN A C 1
ATOM 2488 O O . GLN A 1 314 ? 16.359 10.18 -12.742 1 90 314 GLN A O 1
ATOM 2493 N N . ARG A 1 315 ? 16.922 9.883 -10.625 1 91.5 315 ARG A N 1
ATOM 2494 C CA . ARG A 1 315 ? 17.469 11.234 -10.508 1 91.5 315 ARG A CA 1
ATOM 2495 C C . ARG A 1 315 ? 18.656 11.422 -11.445 1 91.5 315 ARG A C 1
ATOM 2497 O O . ARG A 1 315 ? 18.859 12.516 -11.984 1 91.5 315 ARG A O 1
ATOM 2504 N N . SER A 1 316 ? 19.453 10.367 -11.602 1 92.81 316 SER A N 1
ATOM 2505 C CA . SER A 1 316 ? 20.562 10.438 -12.539 1 92.81 316 SER A CA 1
ATOM 2506 C C . SER A 1 316 ? 20.078 10.656 -13.969 1 92.81 316 SER A C 1
ATOM 2508 O O . SER A 1 316 ? 20.656 11.43 -14.719 1 92.81 316 SER A O 1
ATOM 2510 N N . ARG A 1 317 ? 19.016 10.023 -14.266 1 90 317 ARG A N 1
ATOM 2511 C CA . ARG A 1 317 ? 18.453 10.172 -15.602 1 90 317 ARG A CA 1
ATOM 2512 C C . ARG A 1 317 ? 17.844 11.562 -15.789 1 90 317 ARG A C 1
ATOM 2514 O O . ARG A 1 317 ? 17.938 12.141 -16.875 1 90 317 ARG A O 1
ATOM 2521 N N . TYR A 1 318 ? 17.172 12.031 -14.766 1 90.5 318 TYR A N 1
ATOM 2522 C CA . TYR A 1 318 ? 16.625 13.383 -14.836 1 90.5 318 TYR A CA 1
ATOM 2523 C C . TYR A 1 318 ? 17.734 14.398 -15.078 1 90.5 318 TYR A C 1
ATOM 2525 O O . TYR A 1 318 ? 17.594 15.289 -15.922 1 90.5 318 TYR A O 1
ATOM 2533 N N . GLN A 1 319 ? 18.812 14.273 -14.359 1 91.94 319 GLN A N 1
ATOM 2534 C CA . GLN A 1 319 ? 19.938 15.195 -14.5 1 91.94 319 GLN A CA 1
ATOM 2535 C C . GLN A 1 319 ? 20.547 15.109 -15.898 1 91.94 319 GLN A C 1
ATOM 2537 O O . GLN A 1 319 ? 20.891 16.141 -16.5 1 91.94 319 GLN A O 1
ATOM 2542 N N . SER A 1 320 ? 20.719 13.883 -16.375 1 90.19 320 SER A N 1
ATOM 2543 C CA . SER A 1 320 ? 21.25 13.703 -17.719 1 90.19 320 SER A CA 1
ATOM 2544 C C . SER A 1 320 ? 20.359 14.375 -18.766 1 90.19 320 SER A C 1
ATOM 2546 O O . SER A 1 320 ? 20.859 14.977 -19.719 1 90.19 320 SER A O 1
ATOM 2548 N N . SER A 1 321 ? 19.125 14.258 -18.578 1 90.31 321 SER A N 1
ATOM 2549 C CA . SER A 1 321 ? 18.188 14.867 -19.5 1 90.31 321 SER A CA 1
ATOM 2550 C C . SER A 1 321 ? 18.297 16.391 -19.484 1 90.31 321 SER A C 1
ATOM 2552 O O . SER A 1 321 ? 18.297 17.031 -20.531 1 90.31 321 SER A O 1
ATOM 2554 N N . ILE A 1 322 ? 18.406 16.953 -18.328 1 91.94 322 ILE A N 1
ATOM 2555 C CA . ILE A 1 322 ? 18.5 18.406 -18.188 1 91.94 322 ILE A CA 1
ATOM 2556 C C . ILE A 1 322 ? 19.812 18.891 -18.828 1 91.94 322 ILE A C 1
ATOM 2558 O O . ILE A 1 322 ? 19.812 19.891 -19.562 1 91.94 322 ILE A O 1
ATOM 2562 N N . ILE A 1 323 ? 20.859 18.203 -18.594 1 91.62 323 ILE A N 1
ATOM 2563 C CA . ILE A 1 323 ? 22.156 18.594 -19.125 1 91.62 323 ILE A CA 1
ATOM 2564 C C . ILE A 1 323 ? 22.125 18.531 -20.656 1 91.62 323 ILE A C 1
ATOM 2566 O O . ILE A 1 323 ? 22.609 19.438 -21.328 1 91.62 323 ILE A O 1
ATOM 2570 N N . THR A 1 324 ? 21.547 17.516 -21.156 1 90.75 324 THR A N 1
ATOM 2571 C CA . THR A 1 324 ? 21.484 17.328 -22.594 1 90.75 324 THR A CA 1
ATOM 2572 C C . THR A 1 324 ? 20.594 18.375 -23.25 1 90.75 324 THR A C 1
ATOM 2574 O O . THR A 1 324 ? 20.938 18.938 -24.297 1 90.75 324 THR A O 1
ATOM 2577 N N . SER A 1 325 ? 19.484 18.703 -22.609 1 92.81 325 SER A N 1
ATOM 2578 C CA . SER A 1 325 ? 18.484 19.578 -23.219 1 92.81 325 SER A CA 1
ATOM 2579 C C . SER A 1 325 ? 18.812 21.047 -22.953 1 92.81 325 SER A C 1
ATOM 2581 O O . SER A 1 325 ? 18.547 21.906 -23.797 1 92.81 325 SER A O 1
ATOM 2583 N N . CYS A 1 326 ? 19.344 21.359 -21.75 1 93.56 326 CYS A N 1
ATOM 2584 C CA . CYS A 1 326 ? 19.469 22.75 -21.344 1 93.56 326 CYS A CA 1
ATOM 2585 C C . CYS A 1 326 ? 20.922 23.188 -21.25 1 93.56 326 CYS A C 1
ATOM 2587 O O . CYS A 1 326 ? 21.219 24.359 -21.062 1 93.56 326 CYS A O 1
ATOM 2589 N N . ASN A 1 327 ? 21.844 22.297 -21.375 1 92.38 327 ASN A N 1
ATOM 2590 C CA . ASN A 1 327 ? 23.281 22.562 -21.297 1 92.38 327 ASN A CA 1
ATOM 2591 C C . ASN A 1 327 ? 23.656 23.188 -19.953 1 92.38 327 ASN A C 1
ATOM 2593 O O . ASN A 1 327 ? 24.469 24.109 -19.891 1 92.38 327 ASN A O 1
ATOM 2597 N N . CYS A 1 328 ? 23.047 22.828 -18.969 1 92.5 328 CYS A N 1
ATOM 2598 C CA . CYS A 1 328 ? 23.281 23.172 -17.578 1 92.5 328 CYS A CA 1
ATOM 2599 C C . CYS A 1 328 ? 22.844 22.031 -16.656 1 92.5 328 CYS A C 1
ATOM 2601 O O . CYS A 1 328 ? 22.078 21.156 -17.062 1 92.5 328 CYS A O 1
ATOM 2603 N N . TYR A 1 329 ? 23.422 22.016 -15.461 1 92.19 329 TYR A N 1
ATOM 2604 C CA . TYR A 1 329 ? 22.984 20.969 -14.547 1 92.19 329 TYR A CA 1
ATOM 2605 C C . TYR A 1 329 ? 22 21.516 -13.516 1 92.19 329 TYR A C 1
ATOM 2607 O O . TYR A 1 329 ? 22.109 22.688 -13.117 1 92.19 329 TYR A O 1
ATOM 2615 N N . ASN A 1 330 ? 21.047 20.734 -13.102 1 92.69 330 ASN A N 1
ATOM 2616 C CA . ASN A 1 330 ? 20.078 21.062 -12.062 1 92.69 330 ASN A CA 1
ATOM 2617 C C . ASN A 1 330 ? 20.688 20.969 -10.672 1 92.69 330 ASN A C 1
ATOM 2619 O O . ASN A 1 330 ? 21.141 19.891 -10.258 1 92.69 330 ASN A O 1
ATOM 2623 N N . PRO A 1 331 ? 20.703 22.016 -9.938 1 92.19 331 PRO A N 1
ATOM 2624 C CA . PRO A 1 331 ? 21.344 22 -8.617 1 92.19 331 PRO A CA 1
ATOM 2625 C C . PRO A 1 331 ? 20.578 21.156 -7.598 1 92.19 331 PRO A C 1
ATOM 2627 O O . PRO A 1 331 ? 21.047 20.969 -6.473 1 92.19 331 PRO A O 1
ATOM 2630 N N . THR A 1 332 ? 19.391 20.656 -7.867 1 90.94 332 THR A N 1
ATOM 2631 C CA . THR A 1 332 ? 18.641 19.75 -6.992 1 90.94 332 THR A CA 1
ATOM 2632 C C . THR A 1 332 ? 19.328 18.391 -6.918 1 90.94 332 THR A C 1
ATOM 2634 O O . THR A 1 332 ? 19.047 17.609 -6.004 1 90.94 332 THR A O 1
ATOM 2637 N N . TYR A 1 333 ? 20.203 18.156 -7.887 1 90.69 333 TYR A N 1
ATOM 2638 C CA . TYR A 1 333 ? 20.953 16.922 -7.938 1 90.69 333 TYR A CA 1
ATOM 2639 C C . TYR A 1 333 ? 22.438 17.172 -7.785 1 90.69 333 TYR A C 1
ATOM 2641 O O . TYR A 1 333 ? 22.906 18.297 -7.98 1 90.69 333 TYR A O 1
ATOM 2649 N N . PRO A 1 334 ? 23.203 16.031 -7.363 1 84.56 334 PRO A N 1
ATOM 2650 C CA . PRO A 1 334 ? 24.656 16.219 -7.242 1 84.56 334 PRO A CA 1
ATOM 2651 C C . PRO A 1 334 ? 25.312 16.562 -8.57 1 84.56 334 PRO A C 1
ATOM 2653 O O . PRO A 1 334 ? 24.797 16.203 -9.633 1 84.56 334 PRO A O 1
ATOM 2656 N N . THR A 1 335 ? 26.391 17.438 -8.438 1 72.44 335 THR A N 1
ATOM 2657 C CA . THR A 1 335 ? 27.141 17.828 -9.633 1 72.44 335 THR A CA 1
ATOM 2658 C C . THR A 1 335 ? 27.859 16.625 -10.234 1 72.44 335 THR A C 1
ATOM 2660 O O . THR A 1 335 ? 28.203 15.688 -9.516 1 72.44 335 THR A O 1
ATOM 2663 N N . LEU A 1 336 ? 27.766 16.594 -11.586 1 65.31 336 LEU A N 1
ATOM 2664 C CA . LEU A 1 336 ? 28.516 15.539 -12.273 1 65.31 336 LEU A CA 1
ATOM 2665 C C . LEU A 1 336 ? 30.016 15.781 -12.156 1 65.31 336 LEU A C 1
ATOM 2667 O O . LEU A 1 336 ? 30.453 16.922 -12.031 1 65.31 336 LEU A O 1
ATOM 2671 N N . ASN A 1 337 ? 30.734 14.773 -11.664 1 58.38 337 ASN A N 1
ATOM 2672 C CA . ASN A 1 337 ? 32.188 14.906 -11.617 1 58.38 337 ASN A CA 1
ATOM 2673 C C . ASN A 1 337 ? 32.719 15.648 -12.836 1 58.38 337 ASN A C 1
ATOM 2675 O O . ASN A 1 337 ? 33.781 16.25 -12.773 1 58.38 337 ASN A O 1
ATOM 2679 N N . SER A 1 338 ? 32.062 15.367 -13.992 1 57.09 338 SER A N 1
ATOM 2680 C CA . SER A 1 338 ? 32.719 15.938 -15.164 1 57.09 338 SER A CA 1
ATOM 2681 C C . SER A 1 338 ? 32.406 17.422 -15.32 1 57.09 338 SER A C 1
ATOM 2683 O O . SER A 1 338 ? 31.219 17.797 -15.383 1 57.09 338 SER A O 1
ATOM 2685 N N . SER A 1 339 ? 33.031 18.359 -14.625 1 57.41 339 SER A N 1
ATOM 2686 C CA . SER A 1 339 ? 33.219 19.766 -14.273 1 57.41 339 SER A CA 1
ATOM 2687 C C . SER A 1 339 ? 32.75 20.672 -15.391 1 57.41 339 SER A C 1
ATOM 2689 O O . SER A 1 339 ? 32.656 21.891 -15.219 1 57.41 339 SER A O 1
ATOM 2691 N N . GLU A 1 340 ? 32.375 20.266 -16.656 1 72.69 340 GLU A N 1
ATOM 2692 C CA . GLU A 1 340 ? 32.469 21.406 -17.547 1 72.69 340 GLU A CA 1
ATOM 2693 C C . GLU A 1 340 ? 31.109 22.047 -17.766 1 72.69 340 GLU A C 1
ATOM 2695 O O . GLU A 1 340 ? 30.984 23.047 -18.484 1 72.69 340 GLU A O 1
ATOM 2700 N N . VAL A 1 341 ? 30.016 21.609 -17.047 1 86.25 341 VAL A N 1
ATOM 2701 C CA . VAL A 1 341 ? 28.719 22.203 -17.375 1 86.25 341 VAL A CA 1
ATOM 2702 C C . VAL A 1 341 ? 28.297 23.156 -16.266 1 86.25 341 VAL A C 1
ATOM 2704 O O . VAL A 1 341 ? 28.406 22.844 -15.078 1 86.25 341 VAL A O 1
ATOM 2707 N N . PRO A 1 342 ? 27.938 24.344 -16.703 1 90.38 342 PRO A N 1
ATOM 2708 C CA . PRO A 1 342 ? 27.531 25.328 -15.688 1 90.38 342 PRO A CA 1
ATOM 2709 C C . PRO A 1 342 ? 26.219 24.953 -14.992 1 90.38 342 PRO A C 1
ATOM 2711 O O . PRO A 1 342 ? 25.484 24.078 -15.477 1 90.38 342 PRO A O 1
ATOM 2714 N N . VAL A 1 343 ? 25.922 25.578 -13.82 1 91.75 343 VAL A N 1
ATOM 2715 C CA . VAL A 1 343 ? 24.688 25.375 -13.086 1 91.75 343 VAL A CA 1
ATOM 2716 C C . VAL A 1 343 ? 23.547 26.109 -13.781 1 91.75 343 VAL A C 1
ATOM 2718 O O . VAL A 1 343 ? 23.75 27.203 -14.312 1 91.75 343 VAL A O 1
ATOM 2721 N N . CYS A 1 344 ? 22.328 25.531 -13.82 1 92.88 344 CYS A N 1
ATOM 2722 C CA . CYS A 1 344 ? 21.156 26.219 -14.344 1 92.88 344 CYS A CA 1
ATOM 2723 C C . CYS A 1 344 ? 20.797 27.422 -13.477 1 92.88 344 CYS A C 1
ATOM 2725 O O . CYS A 1 344 ? 20.891 27.375 -12.25 1 92.88 344 CYS A O 1
ATOM 2727 N N . THR A 1 345 ? 20.406 28.5 -14.125 1 93.38 345 THR A N 1
ATOM 2728 C CA . THR A 1 345 ? 19.984 29.703 -13.422 1 93.38 345 THR A CA 1
ATOM 2729 C C . THR A 1 345 ? 18.641 30.203 -13.953 1 93.38 345 THR A C 1
ATOM 2731 O O . THR A 1 345 ? 18.266 29.875 -15.078 1 93.38 345 THR A O 1
ATOM 2734 N N . VAL A 1 346 ? 17.969 30.938 -13.078 1 92.88 346 VAL A N 1
ATOM 2735 C CA . VAL A 1 346 ? 16.672 31.5 -13.461 1 92.88 346 VAL A CA 1
ATOM 2736 C C . VAL A 1 346 ? 16.859 32.469 -14.617 1 92.88 346 VAL A C 1
ATOM 2738 O O . VAL A 1 346 ? 16.047 32.531 -15.531 1 92.88 346 VAL A O 1
ATOM 2741 N N . ASP A 1 347 ? 17.938 33.156 -14.688 1 89.25 347 ASP A N 1
ATOM 2742 C CA . ASP A 1 347 ? 18.156 34.25 -15.641 1 89.25 347 ASP A CA 1
ATOM 2743 C C . ASP A 1 347 ? 18.516 33.688 -17.016 1 89.25 347 ASP A C 1
ATOM 2745 O O . ASP A 1 347 ? 18.188 34.312 -18.047 1 89.25 347 ASP A O 1
ATOM 2749 N N . GLU A 1 348 ? 19.078 32.531 -17.156 1 90.06 348 GLU A N 1
ATOM 2750 C CA . GLU A 1 348 ? 19.625 32.062 -18.422 1 90.06 348 GLU A CA 1
ATOM 2751 C C . GLU A 1 348 ? 18.875 30.828 -18.922 1 90.06 348 GLU A C 1
ATOM 2753 O O . GLU A 1 348 ? 18.672 30.672 -20.125 1 90.06 348 GLU A O 1
ATOM 2758 N N . ASN A 1 349 ? 18.438 29.984 -18.031 1 91.75 349 ASN A N 1
ATOM 2759 C CA . ASN A 1 349 ? 17.969 28.672 -18.453 1 91.75 349 ASN A CA 1
ATOM 2760 C C . ASN A 1 349 ? 16.578 28.359 -17.938 1 91.75 349 ASN A C 1
ATOM 2762 O O . ASN A 1 349 ? 16.109 27.219 -18 1 91.75 349 ASN A O 1
ATOM 2766 N N . PHE A 1 350 ? 15.914 29.25 -17.547 1 91.31 350 PHE A N 1
ATOM 2767 C CA . PHE A 1 350 ? 14.703 29.016 -16.766 1 91.31 350 PHE A CA 1
ATOM 2768 C C . PHE A 1 350 ? 13.672 28.25 -17.594 1 91.31 350 PHE A C 1
ATOM 2770 O O . PHE A 1 350 ? 13.117 27.25 -17.125 1 91.31 350 PHE A O 1
ATOM 2777 N N . SER A 1 351 ? 13.344 28.719 -18.797 1 91.06 351 SER A N 1
ATOM 2778 C CA . SER A 1 351 ? 12.312 28.094 -19.625 1 91.06 351 SER A CA 1
ATOM 2779 C C . SER A 1 351 ? 12.641 26.625 -19.906 1 91.06 351 SER A C 1
ATOM 2781 O O . SER A 1 351 ? 11.766 25.766 -19.828 1 91.06 351 SER A O 1
ATOM 2783 N N . CYS A 1 352 ? 13.844 26.391 -20.219 1 93.81 352 CYS A N 1
ATOM 2784 C CA . CYS A 1 352 ? 14.266 25.016 -20.484 1 93.81 352 CYS A CA 1
ATOM 2785 C C . CYS A 1 352 ? 14.172 24.172 -19.219 1 93.81 352 CYS A C 1
ATOM 2787 O O . CYS A 1 352 ? 13.719 23.031 -19.266 1 93.81 352 CYS A O 1
ATOM 2789 N N . TRP A 1 353 ? 14.664 24.75 -18.125 1 92.44 353 TRP A N 1
ATOM 2790 C CA . TRP A 1 353 ? 14.648 24.062 -16.828 1 92.44 353 TRP A CA 1
ATOM 2791 C C . TRP A 1 353 ? 13.219 23.688 -16.453 1 92.44 353 TRP A C 1
ATOM 2793 O O . TRP A 1 353 ? 12.969 22.547 -16.031 1 92.44 353 TRP A O 1
ATOM 2803 N N . VAL A 1 354 ? 12.32 24.594 -16.609 1 89.12 354 VAL A N 1
ATOM 2804 C CA . VAL A 1 354 ? 10.922 24.359 -16.266 1 89.12 354 VAL A CA 1
ATOM 2805 C C . VAL A 1 354 ? 10.344 23.266 -17.156 1 89.12 354 VAL A C 1
ATOM 2807 O O . VAL A 1 354 ? 9.672 22.344 -16.672 1 89.12 354 VAL A O 1
ATOM 2810 N N . ASN A 1 355 ? 10.578 23.359 -18.344 1 88.19 355 ASN A N 1
ATOM 2811 C CA . ASN A 1 355 ? 10.047 22.391 -19.297 1 88.19 355 ASN A CA 1
ATOM 2812 C C . ASN A 1 355 ? 10.547 20.984 -18.984 1 88.19 355 ASN A C 1
ATOM 2814 O O . ASN A 1 355 ? 9.766 20.016 -19 1 88.19 355 ASN A O 1
ATOM 2818 N N . GLU A 1 356 ? 11.82 20.859 -18.719 1 87.44 356 GLU A N 1
ATOM 2819 C CA . GLU A 1 356 ? 12.398 19.547 -18.438 1 87.44 356 GLU A CA 1
ATOM 2820 C C . GLU A 1 356 ? 11.883 19 -17.109 1 87.44 356 GLU A C 1
ATOM 2822 O O . GLU A 1 356 ? 11.68 17.781 -16.984 1 87.44 356 GLU A O 1
ATOM 2827 N N . ASN A 1 357 ? 11.719 19.812 -16.156 1 82.81 357 ASN A N 1
ATOM 2828 C CA . ASN A 1 357 ? 11.25 19.359 -14.852 1 82.81 357 ASN A CA 1
ATOM 2829 C C . ASN A 1 357 ? 9.789 18.906 -14.906 1 82.81 357 ASN A C 1
ATOM 2831 O O . ASN A 1 357 ? 9.375 18.016 -14.164 1 82.81 357 ASN A O 1
ATOM 2835 N N . ASN A 1 358 ? 9.039 19.531 -15.703 1 76.69 358 ASN A N 1
ATOM 2836 C CA . ASN A 1 358 ? 7.617 19.219 -15.789 1 76.69 358 ASN A CA 1
ATOM 2837 C C . ASN A 1 358 ? 7.352 18.062 -16.75 1 76.69 358 ASN A C 1
ATOM 2839 O O . ASN A 1 358 ? 6.375 17.328 -16.594 1 76.69 358 ASN A O 1
ATOM 2843 N N . SER A 1 359 ? 8.164 17.875 -17.688 1 72.44 359 SER A N 1
ATOM 2844 C CA . SER A 1 359 ? 7.871 16.938 -18.766 1 72.44 359 SER A CA 1
ATOM 2845 C C . SER A 1 359 ? 8.562 15.602 -18.547 1 72.44 359 SER A C 1
ATOM 2847 O O . SER A 1 359 ? 8.164 14.586 -19.109 1 72.44 359 SER A O 1
ATOM 2849 N N . THR A 1 360 ? 9.562 15.68 -17.781 1 69.44 360 THR A N 1
ATOM 2850 C CA . THR A 1 360 ? 10.32 14.438 -17.656 1 69.44 360 THR A CA 1
ATOM 2851 C C . THR A 1 360 ? 9.555 13.422 -16.828 1 69.44 360 THR A C 1
ATOM 2853 O O . THR A 1 360 ? 9.164 13.703 -15.688 1 69.44 360 THR A O 1
ATOM 2856 N N . LEU A 1 361 ? 9.344 12.32 -17.484 1 71.69 361 LEU A N 1
ATOM 2857 C CA . LEU A 1 361 ? 8.648 11.203 -16.875 1 71.69 361 LEU A CA 1
ATOM 2858 C C . LEU A 1 361 ? 9.633 10.188 -16.297 1 71.69 361 LEU A C 1
ATOM 2860 O O . LEU A 1 361 ? 10.82 10.219 -16.656 1 71.69 361 LEU A O 1
ATOM 2864 N N . SER A 1 362 ? 9.156 9.422 -15.43 1 75.62 362 SER A N 1
ATOM 2865 C CA . SER A 1 362 ? 9.984 8.352 -14.883 1 75.62 362 SER A CA 1
ATOM 2866 C C . SER A 1 362 ? 10.477 7.418 -15.984 1 75.62 362 SER A C 1
ATOM 2868 O O . SER A 1 362 ? 9.75 7.137 -16.938 1 75.62 362 SER A O 1
ATOM 2870 N N . ASP A 1 363 ? 11.727 7.035 -15.828 1 80.06 363 ASP A N 1
ATOM 2871 C CA . ASP A 1 363 ? 12.367 6.145 -16.797 1 80.06 363 ASP A CA 1
ATOM 2872 C C . ASP A 1 363 ? 12.133 4.68 -16.422 1 80.06 363 ASP A C 1
ATOM 2874 O O . ASP A 1 363 ? 12.477 4.246 -15.32 1 80.06 363 ASP A O 1
ATOM 2878 N N . ASN A 1 364 ? 11.703 3.959 -17.328 1 78.56 364 ASN A N 1
ATOM 2879 C CA . ASN A 1 364 ? 11.367 2.559 -17.094 1 78.56 364 ASN A CA 1
ATOM 2880 C C . ASN A 1 364 ? 12.609 1.689 -16.984 1 78.56 364 ASN A C 1
ATOM 2882 O O . ASN A 1 364 ? 12.539 0.542 -16.547 1 78.56 364 ASN A O 1
ATOM 2886 N N . SER A 1 365 ? 13.703 2.242 -17.375 1 84.88 365 SER A N 1
ATOM 2887 C CA . SER A 1 365 ? 14.938 1.477 -17.281 1 84.88 365 SER A CA 1
ATOM 2888 C C . SER A 1 365 ? 15.438 1.404 -15.836 1 84.88 365 SER A C 1
ATOM 2890 O O . SER A 1 365 ? 16.312 0.599 -15.516 1 84.88 365 SER A O 1
ATOM 2892 N N . CYS A 1 366 ? 14.938 2.283 -14.977 1 89.19 366 CYS A N 1
ATOM 2893 C CA . CYS A 1 366 ? 15.305 2.252 -13.562 1 89.19 366 CYS A CA 1
ATOM 2894 C C . CYS A 1 366 ? 14.453 1.235 -12.805 1 89.19 366 CYS A C 1
ATOM 2896 O O . CYS A 1 366 ? 13.43 1.59 -12.219 1 89.19 366 CYS A O 1
ATOM 2898 N N . THR A 1 367 ? 15.047 -0.012 -12.766 1 89 367 THR A N 1
ATOM 2899 C CA . THR A 1 367 ? 14.305 -1.102 -12.141 1 89 367 THR A CA 1
ATOM 2900 C C . THR A 1 367 ? 14.742 -1.301 -10.695 1 89 367 THR A C 1
ATOM 2902 O O . THR A 1 367 ? 15.656 -0.622 -10.219 1 89 367 THR A O 1
ATOM 2905 N N . GLN A 1 368 ? 14.094 -2.203 -10 1 88.44 368 GLN A N 1
ATOM 2906 C CA . GLN A 1 368 ? 14.398 -2.453 -8.594 1 88.44 368 GLN A CA 1
ATOM 2907 C C . GLN A 1 368 ? 15.719 -3.199 -8.445 1 88.44 368 GLN A C 1
ATOM 2909 O O . GLN A 1 368 ? 16.125 -3.943 -9.336 1 88.44 368 GLN A O 1
ATOM 2914 N N . PRO A 1 369 ? 16.312 -2.945 -7.328 1 91.88 369 PRO A N 1
ATOM 2915 C CA . PRO A 1 369 ? 17.516 -3.744 -7.062 1 91.88 369 PRO A CA 1
ATOM 2916 C C . PRO A 1 369 ? 17.188 -5.219 -6.82 1 91.88 369 PRO A C 1
ATOM 2918 O O . PRO A 1 369 ? 16.109 -5.547 -6.316 1 91.88 369 PRO A O 1
ATOM 2921 N N . CYS A 1 370 ? 18.125 -6.117 -7.168 1 93.31 370 CYS A N 1
ATOM 2922 C CA . CYS A 1 370 ? 17.953 -7.547 -6.934 1 93.31 370 CYS A CA 1
ATOM 2923 C C . CYS A 1 370 ? 18.109 -7.875 -5.453 1 93.31 370 CYS A C 1
ATOM 2925 O O . CYS A 1 370 ? 17.453 -8.789 -4.949 1 93.31 370 CYS A O 1
ATOM 2927 N N . ASN A 1 371 ? 18.953 -7.16 -4.879 1 93.56 371 ASN A N 1
ATOM 2928 C CA . ASN A 1 371 ? 19.125 -7.27 -3.434 1 93.56 371 ASN A CA 1
ATOM 2929 C C . ASN A 1 371 ? 18.781 -5.957 -2.732 1 93.56 371 ASN A C 1
ATOM 2931 O O . ASN A 1 371 ? 19.344 -4.91 -3.064 1 93.56 371 ASN A O 1
ATOM 2935 N N . GLU A 1 372 ? 17.891 -6.105 -1.815 1 90.19 372 GLU A N 1
ATOM 2936 C CA . GLU A 1 372 ? 17.516 -4.867 -1.137 1 90.19 372 GLU A CA 1
ATOM 2937 C C . GLU A 1 372 ? 17.062 -5.141 0.294 1 90.19 372 GLU A C 1
ATOM 2939 O O . GLU A 1 372 ? 16.5 -6.195 0.581 1 90.19 372 GLU A O 1
ATOM 2944 N N . GLY A 1 373 ? 17.391 -4.211 1.176 1 90 373 GLY A N 1
ATOM 2945 C CA . GLY A 1 373 ? 16.844 -4.184 2.525 1 90 373 GLY A CA 1
ATOM 2946 C C . GLY A 1 373 ? 15.766 -3.139 2.715 1 90 373 GLY A C 1
ATOM 2947 O O . GLY A 1 373 ? 15.961 -1.967 2.389 1 90 373 GLY A O 1
ATOM 2948 N N . VAL A 1 374 ? 14.672 -3.633 3.207 1 89.5 374 VAL A N 1
ATOM 2949 C CA . VAL A 1 374 ? 13.547 -2.719 3.371 1 89.5 374 VAL A CA 1
ATOM 2950 C C . VAL A 1 374 ? 13.211 -2.566 4.855 1 89.5 374 VAL A C 1
ATOM 2952 O O . VAL A 1 374 ? 13.094 -3.559 5.574 1 89.5 374 VAL A O 1
ATOM 2955 N N . TYR A 1 375 ? 13.062 -1.341 5.25 1 92.62 375 TYR A N 1
ATOM 2956 C CA . TYR A 1 375 ? 12.625 -1.044 6.609 1 92.62 375 TYR A CA 1
ATOM 2957 C C . TYR A 1 375 ? 11.18 -0.562 6.625 1 92.62 375 TYR A C 1
ATOM 2959 O O . TYR A 1 375 ? 10.836 0.405 5.941 1 92.62 375 TYR A O 1
ATOM 2967 N N . THR A 1 376 ? 10.398 -1.215 7.316 1 90.12 376 THR A N 1
ATOM 2968 C CA . THR A 1 376 ? 9.039 -0.747 7.578 1 90.12 376 THR A CA 1
ATOM 2969 C C . THR A 1 376 ? 8.969 -0.009 8.914 1 90.12 376 THR A C 1
ATOM 2971 O O . THR A 1 376 ? 9.531 -0.466 9.914 1 90.12 376 THR A O 1
ATOM 2974 N N . VAL A 1 377 ? 8.273 1.114 8.898 1 93.31 377 VAL A N 1
ATOM 2975 C CA . VAL A 1 377 ? 8.305 1.975 10.078 1 93.31 377 VAL A CA 1
ATOM 2976 C C . VAL A 1 377 ? 6.883 2.217 10.578 1 93.31 377 VAL A C 1
ATOM 2978 O O . VAL A 1 377 ? 5.977 2.48 9.781 1 93.31 377 VAL A O 1
ATOM 2981 N N . THR A 1 378 ? 6.688 2.043 11.812 1 91 378 THR A N 1
ATOM 2982 C CA . THR A 1 378 ? 5.469 2.469 12.484 1 91 378 THR A CA 1
ATOM 2983 C C . THR A 1 378 ? 5.711 3.746 13.289 1 91 378 THR A C 1
ATOM 2985 O O . THR A 1 378 ? 6.605 3.795 14.133 1 91 378 THR A O 1
ATOM 2988 N N . VAL A 1 379 ? 4.902 4.75 12.984 1 93.19 379 VAL A N 1
ATOM 2989 C CA . VAL A 1 379 ? 5.113 6.055 13.602 1 93.19 379 VAL A CA 1
ATOM 2990 C C . VAL A 1 379 ? 4.035 6.309 14.648 1 93.19 379 VAL A C 1
ATOM 2992 O O . VAL A 1 379 ? 2.859 6.023 14.422 1 93.19 379 VAL A O 1
ATOM 2995 N N . SER A 1 380 ? 4.477 6.754 15.797 1 90.06 380 SER A N 1
ATOM 2996 C CA . SER A 1 380 ? 3.574 7.215 16.844 1 90.06 380 SER A CA 1
ATOM 2997 C C . SER A 1 380 ? 4.145 8.43 17.562 1 90.06 380 SER A C 1
ATOM 2999 O O . SER A 1 380 ? 5.336 8.727 17.453 1 90.06 380 SER A O 1
ATOM 3001 N N . SER A 1 381 ? 3.281 9.281 18.156 1 91.56 381 SER A N 1
ATOM 3002 C CA . SER A 1 381 ? 3.764 10.516 18.766 1 91.56 381 SER A CA 1
ATOM 3003 C C . SER A 1 381 ? 3.047 10.797 20.078 1 91.56 381 SER A C 1
ATOM 3005 O O . SER A 1 381 ? 1.977 10.242 20.344 1 91.56 381 SER A O 1
ATOM 3007 N N . ALA A 1 382 ? 3.766 11.555 20.969 1 87.56 382 ALA A N 1
ATOM 3008 C CA . ALA A 1 382 ? 3.234 12.055 22.234 1 87.56 382 ALA A CA 1
ATOM 3009 C C . ALA A 1 382 ? 3.777 13.438 22.562 1 87.56 382 ALA A C 1
ATOM 3011 O O . ALA A 1 382 ? 4.766 13.883 21.969 1 87.56 382 ALA A O 1
ATOM 3012 N N . LYS A 1 383 ? 3.109 14.133 23.453 1 88.06 383 LYS A N 1
ATOM 3013 C CA . LYS A 1 383 ? 3.545 15.469 23.859 1 88.06 383 LYS A CA 1
ATOM 3014 C C . LYS A 1 383 ? 4.906 15.414 24.547 1 88.06 383 LYS A C 1
ATOM 3016 O O . LYS A 1 383 ? 5.168 14.516 25.344 1 88.06 383 LYS A O 1
ATOM 3021 N N . TRP A 1 384 ? 5.742 16.281 24.219 1 89.5 384 TRP A N 1
ATOM 3022 C CA . TRP A 1 384 ? 7.074 16.453 24.781 1 89.5 384 TRP A CA 1
ATOM 3023 C C . TRP A 1 384 ? 7.516 17.906 24.719 1 89.5 384 TRP A C 1
ATOM 3025 O O . TRP A 1 384 ? 7.227 18.609 23.75 1 89.5 384 TRP A O 1
ATOM 3035 N N . PRO A 1 385 ? 8.234 18.484 25.703 1 87.31 385 PRO A N 1
ATOM 3036 C CA . PRO A 1 385 ? 8.508 17.844 27 1 87.31 385 PRO A CA 1
ATOM 3037 C C . PRO A 1 385 ? 7.266 17.75 27.875 1 87.31 385 PRO A C 1
ATOM 3039 O O . PRO A 1 385 ? 6.277 18.453 27.641 1 87.31 385 PRO A O 1
ATOM 3042 N N . SER A 1 386 ? 7.125 16.812 28.953 1 80.25 386 SER A N 1
ATOM 3043 C CA . SER A 1 386 ? 5.973 16.578 29.828 1 80.25 386 SER A CA 1
ATOM 3044 C C . SER A 1 386 ? 5.707 17.781 30.734 1 80.25 386 SER A C 1
ATOM 3046 O O . SER A 1 386 ? 4.598 17.938 31.234 1 80.25 386 SER A O 1
ATOM 3048 N N . GLY A 1 387 ? 6.289 18.703 30.844 1 75.94 387 GLY A N 1
ATOM 3049 C CA . GLY A 1 387 ? 6.168 19.844 31.75 1 75.94 387 GLY A CA 1
ATOM 3050 C C . GLY A 1 387 ? 6.863 19.625 33.094 1 75.94 387 GLY A C 1
ATOM 3051 O O . GLY A 1 387 ? 7.129 20.578 33.812 1 75.94 387 GLY A O 1
ATOM 3052 N N . ALA A 1 388 ? 7.082 18.375 33.406 1 71.75 388 ALA A N 1
ATOM 3053 C CA . ALA A 1 388 ? 7.68 18.047 34.688 1 71.75 388 ALA A CA 1
ATOM 3054 C C . ALA A 1 388 ? 9.203 18.125 34.625 1 71.75 388 ALA A C 1
ATOM 3056 O O . ALA A 1 388 ? 9.875 18.047 35.656 1 71.75 388 ALA A O 1
ATOM 3057 N N . VAL A 1 389 ? 9.641 18.344 33.344 1 71.19 389 VAL A N 1
ATOM 3058 C CA . VAL A 1 389 ? 11.086 18.297 33.156 1 71.19 389 VAL A CA 1
ATOM 3059 C C . VAL A 1 389 ? 11.688 19.672 33.438 1 71.19 389 VAL A C 1
ATOM 3061 O O . VAL A 1 389 ? 11.109 20.688 33.031 1 71.19 389 VAL A O 1
ATOM 3064 N N . SER A 1 390 ? 12.648 19.766 34.25 1 64.38 390 SER A N 1
ATOM 3065 C CA . SER A 1 390 ? 13.289 21.031 34.594 1 64.38 390 SER A CA 1
ATOM 3066 C C . SER A 1 390 ? 14.391 21.375 33.594 1 64.38 390 SER A C 1
ATOM 3068 O O . SER A 1 390 ? 14.734 22.547 33.438 1 64.38 390 SER A O 1
ATOM 3070 N N . ALA A 1 391 ? 15 20.375 33 1 68.19 391 ALA A N 1
ATOM 3071 C CA . ALA A 1 391 ? 16.078 20.578 32.062 1 68.19 391 ALA A CA 1
ATOM 3072 C C . ALA A 1 391 ? 15.906 19.672 30.828 1 68.19 391 ALA A C 1
ATOM 3074 O O . ALA A 1 391 ? 15.391 18.562 30.938 1 68.19 391 ALA A O 1
ATOM 3075 N N . VAL A 1 392 ? 16.047 20.359 29.781 1 71.88 392 VAL A N 1
ATOM 3076 C CA . VAL A 1 392 ? 15.945 19.578 28.562 1 71.88 392 VAL A CA 1
ATOM 3077 C C . VAL A 1 392 ? 17.219 19.75 27.719 1 71.88 392 VAL A C 1
ATOM 3079 O O . VAL A 1 392 ? 17.609 20.891 27.438 1 71.88 392 VAL A O 1
ATOM 3082 N N . GLY A 1 393 ? 17.891 18.594 27.422 1 65.81 393 GLY A N 1
ATOM 3083 C CA . GLY A 1 393 ? 19.109 18.703 26.641 1 65.81 393 GLY A CA 1
ATOM 3084 C C . GLY A 1 393 ? 20.219 19.469 27.359 1 65.81 393 GLY A C 1
ATOM 3085 O O . GLY A 1 393 ? 20.578 19.141 28.484 1 65.81 393 GLY A O 1
ATOM 3086 N N . LYS A 1 394 ? 20.734 20.516 26.609 1 71.06 394 LYS A N 1
ATOM 3087 C CA . LYS A 1 394 ? 21.828 21.312 27.125 1 71.06 394 LYS A CA 1
ATOM 3088 C C . LYS A 1 394 ? 21.312 22.656 27.641 1 71.06 394 LYS A C 1
ATOM 3090 O O . LYS A 1 394 ? 22.109 23.562 27.953 1 71.06 394 LYS A O 1
ATOM 3095 N N . CYS A 1 395 ? 20.016 22.672 27.688 1 71.06 395 CYS A N 1
ATOM 3096 C CA . CYS A 1 395 ? 19.422 23.953 28.062 1 71.06 395 CYS A CA 1
ATOM 3097 C C . CYS A 1 395 ? 19.219 24.031 29.578 1 71.06 395 CYS A C 1
ATOM 3099 O O . CYS A 1 395 ? 18.703 23.109 30.188 1 71.06 395 CYS A O 1
ATOM 3101 N N . ALA A 1 396 ? 19.875 25 30.125 1 63.75 396 ALA A N 1
ATOM 3102 C CA . ALA A 1 396 ? 19.641 25.312 31.531 1 63.75 396 ALA A CA 1
ATOM 3103 C C . ALA A 1 396 ? 18.891 26.625 31.688 1 63.75 396 ALA A C 1
ATOM 3105 O O . ALA A 1 396 ? 19.031 27.531 30.859 1 63.75 396 ALA A O 1
ATOM 3106 N N . ASP A 1 397 ? 18 26.625 32.594 1 62.5 397 ASP A N 1
ATOM 3107 C CA . ASP A 1 397 ? 17.234 27.844 32.875 1 62.5 397 ASP A CA 1
ATOM 3108 C C . ASP A 1 397 ? 18.156 29.031 33.062 1 62.5 397 ASP A C 1
ATOM 3110 O O . ASP A 1 397 ? 19.172 28.938 33.75 1 62.5 397 ASP A O 1
ATOM 3114 N N . GLY A 1 398 ? 17.984 30.078 32.375 1 58.22 398 GLY A N 1
ATOM 3115 C CA . GLY A 1 398 ? 18.828 31.266 32.344 1 58.22 398 GLY A CA 1
ATOM 3116 C C . GLY A 1 398 ? 19.547 31.469 31.031 1 58.22 398 GLY A C 1
ATOM 3117 O O . GLY A 1 398 ? 20.062 32.562 30.766 1 58.22 398 GLY A O 1
ATOM 3118 N N . ASP A 1 399 ? 19.562 30.375 30.25 1 66.75 399 ASP A N 1
ATOM 3119 C CA . ASP A 1 399 ? 20.266 30.469 28.984 1 66.75 399 ASP A CA 1
ATOM 3120 C C . ASP A 1 399 ? 19.516 31.375 28.016 1 66.75 399 ASP A C 1
ATOM 3122 O O . ASP A 1 399 ? 20.141 32 27.141 1 66.75 399 ASP A O 1
ATOM 3126 N N . TYR A 1 400 ? 18.281 31.359 28.328 1 69.06 400 TYR A N 1
ATOM 3127 C CA . TYR A 1 400 ? 17.469 32.219 27.469 1 69.06 400 TYR A CA 1
ATOM 3128 C C . TYR A 1 400 ? 16.828 33.344 28.25 1 69.06 400 TYR A C 1
ATOM 3130 O O . TYR A 1 400 ? 16.469 33.156 29.422 1 69.06 400 TYR A O 1
ATOM 3138 N N . TYR A 1 401 ? 17.125 34.5 27.922 1 63.53 401 TYR A N 1
ATOM 3139 C CA . TYR A 1 401 ? 16.734 35.688 28.688 1 63.53 401 TYR A CA 1
ATOM 3140 C C . TYR A 1 401 ? 15.281 35.625 29.109 1 63.53 401 TYR A C 1
ATOM 3142 O O . TYR A 1 401 ? 14.961 35.781 30.281 1 63.53 401 TYR A O 1
ATOM 3150 N N . ASN A 1 402 ? 14.359 35.562 28.312 1 66.81 402 ASN A N 1
ATOM 3151 C CA . ASN A 1 402 ? 12.961 35.781 28.656 1 66.81 402 ASN A CA 1
ATOM 3152 C C . ASN A 1 402 ? 12.117 34.531 28.344 1 66.81 402 ASN A C 1
ATOM 3154 O O . ASN A 1 402 ? 10.953 34.656 27.969 1 66.81 402 ASN A O 1
ATOM 3158 N N . THR A 1 403 ? 12.812 33.406 28.406 1 76.69 403 THR A N 1
ATOM 3159 C CA . THR A 1 403 ? 12.016 32.219 28.203 1 76.69 403 THR A CA 1
ATOM 3160 C C . THR A 1 403 ? 12.648 31.016 28.906 1 76.69 403 THR A C 1
ATOM 3162 O O . THR A 1 403 ? 13.805 31.078 29.328 1 76.69 403 THR A O 1
ATOM 3165 N N . THR A 1 404 ? 11.898 30.062 29.359 1 79 404 THR A N 1
ATOM 3166 C CA . THR A 1 404 ? 12.375 28.844 30 1 79 404 THR A CA 1
ATOM 3167 C C . THR A 1 404 ? 12.781 27.797 28.969 1 79 404 THR A C 1
ATOM 3169 O O . THR A 1 404 ? 12.391 27.891 27.812 1 79 404 THR A O 1
ATOM 3172 N N . CYS A 1 405 ? 13.641 26.984 29.391 1 80.19 405 CYS A N 1
ATOM 3173 C CA . CYS A 1 405 ? 14.055 25.875 28.531 1 80.19 405 CYS A CA 1
ATOM 3174 C C . CYS A 1 405 ? 12.852 25.062 28.062 1 80.19 405 CYS A C 1
ATOM 3176 O O . CYS A 1 405 ? 12.797 24.625 26.906 1 80.19 405 CYS A O 1
ATOM 3178 N N . LEU A 1 406 ? 11.984 24.953 28.922 1 82.69 406 LEU A N 1
ATOM 3179 C CA . LEU A 1 406 ? 10.773 24.203 28.594 1 82.69 406 LEU A CA 1
ATOM 3180 C C . LEU A 1 406 ? 10.023 24.859 27.438 1 82.69 406 LEU A C 1
ATOM 3182 O O . LEU A 1 406 ? 9.578 24.172 26.516 1 82.69 406 LEU A O 1
ATOM 3186 N N . GLU A 1 407 ? 9.883 26.078 27.5 1 84.31 407 GLU A N 1
ATOM 3187 C CA . GLU A 1 407 ? 9.172 26.797 26.453 1 84.31 407 GLU A CA 1
ATOM 3188 C C . GLU A 1 407 ? 9.922 26.734 25.125 1 84.31 407 GLU A C 1
ATOM 3190 O O . GLU A 1 407 ? 9.312 26.594 24.062 1 84.31 407 GLU A O 1
ATOM 3195 N N . VAL A 1 408 ? 11.219 26.844 25.25 1 86.62 408 VAL A N 1
ATOM 3196 C CA . VAL A 1 408 ? 12.047 26.797 24.062 1 86.62 408 VAL A CA 1
ATOM 3197 C C . VAL A 1 408 ? 11.875 25.438 23.375 1 86.62 408 VAL A C 1
ATOM 3199 O O . VAL A 1 408 ? 11.648 25.375 22.156 1 86.62 408 VAL A O 1
ATOM 3202 N N . PHE A 1 409 ? 11.898 24.406 24.125 1 89.31 409 PHE A N 1
ATOM 3203 C CA . PHE A 1 409 ? 11.859 23.078 23.531 1 89.31 409 PHE A CA 1
ATOM 3204 C C . PHE A 1 409 ? 10.438 22.688 23.172 1 89.31 409 PHE A C 1
ATOM 3206 O O . PHE A 1 409 ? 10.219 21.875 22.281 1 89.31 409 PHE A O 1
ATOM 3213 N N . LYS A 1 410 ? 9.508 23.266 23.766 1 88.5 410 LYS A N 1
ATOM 3214 C CA . LYS A 1 410 ? 8.117 23.062 23.359 1 88.5 410 LYS A CA 1
ATOM 3215 C C . LYS A 1 410 ? 7.871 23.609 21.969 1 88.5 410 LYS A C 1
ATOM 3217 O O . LYS A 1 410 ? 7.117 23.016 21.188 1 88.5 410 LYS A O 1
ATOM 3222 N N . ASN A 1 411 ? 8.555 24.656 21.656 1 89 411 ASN A N 1
ATOM 3223 C CA . ASN A 1 411 ? 8.266 25.359 20.406 1 89 411 ASN A CA 1
ATOM 3224 C C . ASN A 1 411 ? 9.289 25.016 19.328 1 89 411 ASN A C 1
ATOM 3226 O O . ASN A 1 411 ? 9.016 25.172 18.141 1 89 411 ASN A O 1
ATOM 3230 N N . ASN A 1 412 ? 10.484 24.531 19.766 1 92.38 412 ASN A N 1
ATOM 3231 C CA . ASN A 1 412 ? 11.562 24.359 18.797 1 92.38 412 ASN A CA 1
ATOM 3232 C C . ASN A 1 412 ? 12.164 22.953 18.875 1 92.38 412 ASN A C 1
ATOM 3234 O O . ASN A 1 412 ? 12.953 22.562 18.016 1 92.38 412 ASN A O 1
ATOM 3238 N N . GLY A 1 413 ? 11.836 22.297 19.922 1 92.88 413 GLY A N 1
ATOM 3239 C CA . GLY A 1 413 ? 12.484 21.016 20.156 1 92.88 413 GLY A CA 1
ATOM 3240 C C . GLY A 1 413 ? 11.609 19.828 19.812 1 92.88 413 GLY A C 1
ATOM 3241 O O . GLY A 1 413 ? 10.383 19.953 19.781 1 92.88 413 GLY A O 1
ATOM 3242 N N . ALA A 1 414 ? 12.188 18.703 19.5 1 95.69 414 ALA A N 1
ATOM 3243 C CA . ALA A 1 414 ? 11.531 17.406 19.266 1 95.69 414 ALA A CA 1
ATOM 3244 C C . ALA A 1 414 ? 12.359 16.266 19.859 1 95.69 414 ALA A C 1
ATOM 3246 O O . ALA A 1 414 ? 13.586 16.344 19.891 1 95.69 414 ALA A O 1
ATOM 3247 N N . PHE A 1 415 ? 11.656 15.359 20.406 1 94.69 415 PHE A N 1
ATOM 3248 C CA . PHE A 1 415 ? 12.305 14.141 20.875 1 94.69 415 PHE A CA 1
ATOM 3249 C C . PHE A 1 415 ? 12.031 12.984 19.922 1 94.69 415 PHE A C 1
ATOM 3251 O O . PHE A 1 415 ? 10.898 12.789 19.484 1 94.69 415 PHE A O 1
ATOM 3258 N N . LEU A 1 416 ? 13.07 12.273 19.5 1 97.38 416 LEU A N 1
ATOM 3259 C CA . LEU A 1 416 ? 12.953 11.203 18.516 1 97.38 416 LEU A CA 1
ATOM 3260 C C . LEU A 1 416 ? 13.523 9.898 19.062 1 97.38 416 LEU A C 1
ATOM 3262 O O . LEU A 1 416 ? 14.641 9.875 19.594 1 97.38 416 LEU A O 1
ATOM 3266 N N . GLU A 1 417 ? 12.766 8.891 18.984 1 96.94 417 GLU A N 1
ATOM 3267 C CA . GLU A 1 417 ? 13.234 7.547 19.328 1 96.94 417 GLU A CA 1
ATOM 3268 C C . GLU A 1 417 ? 13.078 6.594 18.141 1 96.94 417 GLU A C 1
ATOM 3270 O O . GLU A 1 417 ? 11.984 6.438 17.594 1 96.94 417 GLU A O 1
ATOM 3275 N N . VAL A 1 418 ? 14.141 6.012 17.719 1 97.56 418 VAL A N 1
ATOM 3276 C CA . VAL A 1 418 ? 14.156 5 16.656 1 97.56 418 VAL A CA 1
ATOM 3277 C C . VAL A 1 418 ? 14.641 3.67 17.234 1 97.56 418 VAL A C 1
ATOM 3279 O O . VAL A 1 418 ? 15.703 3.6 17.844 1 97.56 418 VAL A O 1
ATOM 3282 N N . PHE A 1 419 ? 13.93 2.611 16.984 1 95.31 419 PHE A N 1
ATOM 3283 C CA . PHE A 1 419 ? 14.289 1.34 17.594 1 95.31 419 PHE A CA 1
ATOM 3284 C C . PHE A 1 419 ? 13.711 0.171 16.812 1 95.31 419 PHE A C 1
ATOM 3286 O O . PHE A 1 419 ? 12.727 0.331 16.094 1 95.31 419 PHE A O 1
ATOM 3293 N N . TYR A 1 420 ? 14.383 -0.979 16.922 1 94.12 420 TYR A N 1
ATOM 3294 C CA . TYR A 1 420 ? 13.805 -2.199 16.359 1 94.12 420 TYR A CA 1
ATOM 3295 C C . TYR A 1 420 ? 12.617 -2.66 17.203 1 94.12 420 TYR A C 1
ATOM 3297 O O . TYR A 1 420 ? 12.734 -2.848 18.406 1 94.12 420 TYR A O 1
ATOM 3305 N N . ALA A 1 421 ? 11.531 -2.846 16.531 1 90.75 421 ALA A N 1
ATOM 3306 C CA . ALA A 1 421 ? 10.367 -3.406 17.219 1 90.75 421 ALA A CA 1
ATOM 3307 C C . ALA A 1 421 ? 10.602 -4.867 17.578 1 90.75 421 ALA A C 1
ATOM 3309 O O . ALA A 1 421 ? 10.156 -5.324 18.641 1 90.75 421 ALA A O 1
ATOM 3310 N N . LYS A 1 422 ? 11.211 -5.566 16.688 1 86.25 422 LYS A N 1
ATOM 3311 C CA . LYS A 1 422 ? 11.648 -6.945 16.891 1 86.25 422 LYS A CA 1
ATOM 3312 C C . LYS A 1 422 ? 13.039 -7.164 16.297 1 86.25 422 LYS A C 1
ATOM 3314 O O . LYS A 1 422 ? 13.398 -6.543 15.297 1 86.25 422 LYS A O 1
ATOM 3319 N N . LEU A 1 423 ? 13.742 -8.055 16.891 1 84.94 423 LEU A N 1
ATOM 3320 C CA . LEU A 1 423 ? 15.102 -8.297 16.406 1 84.94 423 LEU A CA 1
ATOM 3321 C C . LEU A 1 423 ? 15.102 -9.312 15.266 1 84.94 423 LEU A C 1
ATOM 3323 O O . LEU A 1 423 ? 16.047 -9.383 14.492 1 84.94 423 LEU A O 1
ATOM 3327 N N . ASN A 1 424 ? 14.086 -10.016 15.258 1 86.31 424 ASN A N 1
ATOM 3328 C CA . ASN A 1 424 ? 13.984 -10.93 14.125 1 86.31 424 ASN A CA 1
ATOM 3329 C C . ASN A 1 424 ? 13.602 -10.195 12.844 1 86.31 424 ASN A C 1
ATOM 3331 O O . ASN A 1 424 ? 13.023 -9.109 12.891 1 86.31 424 ASN A O 1
ATOM 3335 N N . TYR A 1 425 ? 14.141 -10.711 11.711 1 89.69 425 TYR A N 1
ATOM 3336 C CA . TYR A 1 425 ? 13.766 -10.094 10.438 1 89.69 425 TYR A CA 1
ATOM 3337 C C . TYR A 1 425 ? 13.352 -11.156 9.422 1 89.69 425 TYR A C 1
ATOM 3339 O O . TYR A 1 425 ? 13.656 -12.336 9.594 1 89.69 425 TYR A O 1
ATOM 3347 N N . GLU A 1 426 ? 12.586 -10.727 8.484 1 90.19 426 GLU A N 1
ATOM 3348 C CA . GLU A 1 426 ? 12.109 -11.602 7.422 1 90.19 426 GLU A CA 1
ATOM 3349 C C . GLU A 1 426 ? 13.031 -11.555 6.207 1 90.19 426 GLU A C 1
ATOM 3351 O O . GLU A 1 426 ? 13.492 -10.477 5.816 1 90.19 426 GLU A O 1
ATOM 3356 N N . SER A 1 427 ? 13.359 -12.711 5.738 1 92.56 427 SER A N 1
ATOM 3357 C CA . SER A 1 427 ? 14.086 -12.836 4.477 1 92.56 427 SER A CA 1
ATOM 3358 C C . SER A 1 427 ? 13.195 -13.398 3.379 1 92.56 427 SER A C 1
ATOM 3360 O O . SER A 1 427 ? 12.656 -14.5 3.512 1 92.56 427 SER A O 1
ATOM 3362 N N . MET A 1 428 ? 13.023 -12.648 2.391 1 91.12 428 MET A N 1
ATOM 3363 C CA . MET A 1 428 ? 12.25 -13.07 1.224 1 91.12 428 MET A CA 1
ATOM 3364 C C . MET A 1 428 ? 13.164 -13.336 0.033 1 91.12 428 MET A C 1
ATOM 3366 O O . MET A 1 428 ? 13.836 -12.422 -0.453 1 91.12 428 MET A O 1
ATOM 3370 N N . SER A 1 429 ? 13.188 -14.508 -0.424 1 92.31 429 SER A N 1
ATOM 3371 C CA . SER A 1 429 ? 14.039 -14.883 -1.551 1 92.31 429 SER A CA 1
ATOM 3372 C C . SER A 1 429 ? 13.227 -15.531 -2.666 1 92.31 429 SER A C 1
ATOM 3374 O O . SER A 1 429 ? 12.328 -16.328 -2.4 1 92.31 429 SER A O 1
ATOM 3376 N N . GLU A 1 430 ? 13.594 -15.117 -3.881 1 90.12 430 GLU A N 1
ATOM 3377 C CA . GLU A 1 430 ? 12.922 -15.688 -5.043 1 90.12 430 GLU A CA 1
ATOM 3378 C C . GLU A 1 430 ? 13.727 -16.844 -5.633 1 90.12 430 GLU A C 1
ATOM 3380 O O . GLU A 1 430 ? 14.953 -16.797 -5.672 1 90.12 430 GLU A O 1
ATOM 3385 N N . SER A 1 431 ? 12.969 -17.859 -5.984 1 90.81 431 SER A N 1
ATOM 3386 C CA . SER A 1 431 ? 13.531 -18.984 -6.738 1 90.81 431 SER A CA 1
ATOM 3387 C C . SER A 1 431 ? 12.633 -19.359 -7.914 1 90.81 431 SER A C 1
ATOM 3389 O O . SER A 1 431 ? 11.461 -18.969 -7.965 1 90.81 431 SER A O 1
ATOM 3391 N N . ALA A 1 432 ? 13.273 -20.016 -8.906 1 90.81 432 ALA A N 1
ATOM 3392 C CA . ALA A 1 432 ? 12.484 -20.469 -10.047 1 90.81 432 ALA A CA 1
ATOM 3393 C C . ALA A 1 432 ? 11.383 -21.422 -9.609 1 90.81 432 ALA A C 1
ATOM 3395 O O . ALA A 1 432 ? 11.648 -22.422 -8.938 1 90.81 432 ALA A O 1
ATOM 3396 N N . ALA A 1 433 ? 10.148 -21.109 -10.055 1 88.38 433 ALA A N 1
ATOM 3397 C CA . ALA A 1 433 ? 9.016 -21.969 -9.688 1 88.38 433 ALA A CA 1
ATOM 3398 C C . ALA A 1 433 ? 9.008 -23.25 -10.516 1 88.38 433 ALA A C 1
ATOM 3400 O O . ALA A 1 433 ? 8.531 -24.281 -10.055 1 88.38 433 ALA A O 1
ATOM 3401 N N . TYR A 1 434 ? 9.391 -23.203 -11.75 1 91.88 434 TYR A N 1
ATOM 3402 C CA . TYR A 1 434 ? 9.43 -24.297 -12.703 1 91.88 434 TYR A CA 1
ATOM 3403 C C . TYR A 1 434 ? 10.773 -24.359 -13.422 1 91.88 434 TYR A C 1
ATOM 3405 O O . TYR A 1 434 ? 11.062 -23.531 -14.281 1 91.88 434 TYR A O 1
ATOM 3413 N N . THR A 1 435 ? 11.547 -25.453 -13.039 1 92.88 435 THR A N 1
ATOM 3414 C CA . THR A 1 435 ? 12.922 -25.562 -13.523 1 92.88 435 THR A CA 1
ATOM 3415 C C . THR A 1 435 ? 12.992 -26.516 -14.719 1 92.88 435 THR A C 1
ATOM 3417 O O . THR A 1 435 ? 12 -27.141 -15.078 1 92.88 435 THR A O 1
ATOM 3420 N N . LEU A 1 436 ? 14.234 -26.578 -15.281 1 93.75 436 LEU A N 1
ATOM 3421 C CA . LEU A 1 436 ? 14.484 -27.516 -16.375 1 93.75 436 LEU A CA 1
ATOM 3422 C C . LEU A 1 436 ? 14.312 -28.953 -15.93 1 93.75 436 LEU A C 1
ATOM 3424 O O . LEU A 1 436 ? 13.773 -29.781 -16.672 1 93.75 436 LEU A O 1
ATOM 3428 N N . THR A 1 437 ? 14.711 -29.219 -14.805 1 93.12 437 THR A N 1
ATOM 3429 C CA . THR A 1 437 ? 14.555 -30.562 -14.266 1 93.12 437 THR A CA 1
ATOM 3430 C C . THR A 1 437 ? 13.078 -30.938 -14.133 1 93.12 437 THR A C 1
ATOM 3432 O O . THR A 1 437 ? 12.688 -32.062 -14.445 1 93.12 437 THR A O 1
ATOM 3435 N N . SER A 1 438 ? 12.266 -30 -13.664 1 93.19 438 SER A N 1
ATOM 3436 C CA . SER A 1 438 ? 10.828 -30.234 -13.57 1 93.19 438 SER A CA 1
ATOM 3437 C C . SER A 1 438 ? 10.219 -30.469 -14.953 1 93.19 438 SER A C 1
ATOM 3439 O O . SER A 1 438 ? 9.359 -31.328 -15.117 1 93.19 438 SER A O 1
ATOM 3441 N N . LEU A 1 439 ? 10.719 -29.672 -15.852 1 93.75 439 LEU A N 1
ATOM 3442 C CA . LEU A 1 439 ? 10.219 -29.812 -17.219 1 93.75 439 LEU A CA 1
ATOM 3443 C C . LEU A 1 439 ? 10.539 -31.188 -17.781 1 93.75 439 LEU A C 1
ATOM 3445 O O . LEU A 1 439 ? 9.672 -31.859 -18.344 1 93.75 439 LEU A O 1
ATOM 3449 N N . LEU A 1 440 ? 11.711 -31.656 -17.609 1 92.62 440 LEU A N 1
ATOM 3450 C CA . LEU A 1 440 ? 12.141 -32.938 -18.125 1 92.62 440 LEU A CA 1
ATOM 3451 C C . LEU A 1 440 ? 11.383 -34.094 -17.438 1 92.62 440 LEU A C 1
ATOM 3453 O O . LEU A 1 440 ? 11.023 -35.062 -18.078 1 92.62 440 LEU A O 1
ATOM 3457 N N . SER A 1 441 ? 11.195 -33.906 -16.203 1 91.75 441 SER A N 1
ATOM 3458 C CA . SER A 1 441 ? 10.422 -34.906 -15.469 1 91.75 441 SER A CA 1
ATOM 3459 C C . SER A 1 441 ? 8.984 -34.969 -15.977 1 91.75 441 SER A C 1
ATOM 3461 O O . SER A 1 441 ? 8.445 -36.062 -16.188 1 91.75 441 SER A O 1
ATOM 3463 N N . ASP A 1 442 ? 8.422 -33.844 -16.172 1 93.94 442 ASP A N 1
ATOM 3464 C CA . ASP A 1 442 ? 7.051 -33.781 -16.672 1 93.94 442 ASP A CA 1
ATOM 3465 C C . ASP A 1 442 ? 6.977 -34.312 -18.109 1 93.94 442 ASP A C 1
ATOM 3467 O O . ASP A 1 442 ? 6 -34.969 -18.484 1 93.94 442 ASP A O 1
ATOM 3471 N N . PHE A 1 443 ? 7.992 -34.031 -18.844 1 91.5 443 PHE A N 1
ATOM 3472 C CA . PHE A 1 443 ? 8.086 -34.562 -20.203 1 91.5 443 PHE A CA 1
ATOM 3473 C C . PHE A 1 443 ? 8.109 -36.094 -20.188 1 91.5 443 PHE A C 1
ATOM 3475 O O . PHE A 1 443 ? 7.398 -36.719 -20.969 1 91.5 443 PHE A O 1
ATOM 3482 N N . GLY A 1 444 ? 8.906 -36.594 -19.375 1 89.81 444 GLY A N 1
ATOM 3483 C CA . GLY A 1 444 ? 8.969 -38.062 -19.234 1 89.81 444 GLY A CA 1
ATOM 3484 C C . GLY A 1 444 ? 7.652 -38.656 -18.781 1 89.81 444 GLY A C 1
ATOM 3485 O O . GLY A 1 444 ? 7.242 -39.719 -19.297 1 89.81 444 GLY A O 1
ATOM 3486 N N . GLY A 1 445 ? 7.086 -37.969 -17.844 1 91.25 445 GLY A N 1
ATOM 3487 C CA . GLY A 1 445 ? 5.797 -38.438 -17.375 1 91.25 445 GLY A CA 1
ATOM 3488 C C . GLY A 1 445 ? 4.73 -38.438 -18.453 1 91.25 445 GLY A C 1
ATOM 3489 O O . GLY A 1 445 ? 3.947 -39.406 -18.578 1 91.25 445 GLY A O 1
ATOM 3490 N N . GLN A 1 446 ? 4.754 -37.469 -19.25 1 92.06 446 GLN A N 1
ATOM 3491 C CA . GLN A 1 446 ? 3.758 -37.344 -20.312 1 92.06 446 GLN A CA 1
ATOM 3492 C C . GLN A 1 446 ? 4.004 -38.375 -21.406 1 92.06 446 GLN A C 1
ATOM 3494 O O . GLN A 1 446 ? 3.07 -39.062 -21.859 1 92.06 446 GLN A O 1
ATOM 3499 N N . ILE A 1 447 ? 5.195 -38.5 -21.812 1 90.19 447 ILE A N 1
ATOM 3500 C CA . ILE A 1 447 ? 5.539 -39.469 -22.859 1 90.19 447 ILE A CA 1
ATOM 3501 C C . ILE A 1 447 ? 5.262 -40.875 -22.375 1 90.19 447 ILE A C 1
ATOM 3503 O O . ILE A 1 447 ? 4.734 -41.719 -23.125 1 90.19 447 ILE A O 1
ATOM 3507 N N . GLY A 1 448 ? 5.602 -41.094 -21.156 1 88.12 448 GLY A N 1
ATOM 3508 C CA . GLY A 1 448 ? 5.309 -42.406 -20.547 1 88.12 448 GLY A CA 1
ATOM 3509 C C . GLY A 1 448 ? 3.824 -42.688 -20.453 1 88.12 448 GLY A C 1
ATOM 3510 O O . GLY A 1 448 ? 3.385 -43.812 -20.703 1 88.12 448 GLY A O 1
ATOM 3511 N N . LEU A 1 449 ? 3.121 -41.75 -20.156 1 90.56 449 LEU A N 1
ATOM 3512 C CA . LEU A 1 449 ? 1.684 -41.906 -19.953 1 90.56 449 LEU A CA 1
ATOM 3513 C C . LEU A 1 449 ? 0.982 -42.25 -21.266 1 90.56 449 LEU A C 1
ATOM 3515 O O . LEU A 1 449 ? 0.206 -43.188 -21.359 1 90.56 449 LEU A O 1
ATOM 3519 N N . TRP A 1 450 ? 1.284 -41.531 -22.297 1 91.25 450 TRP A N 1
ATOM 3520 C CA . TRP A 1 450 ? 0.465 -41.594 -23.5 1 91.25 450 TRP A CA 1
ATOM 3521 C C . TRP A 1 450 ? 0.976 -42.688 -24.453 1 91.25 450 TRP A C 1
ATOM 3523 O O . TRP A 1 450 ? 0.186 -43.375 -25.094 1 91.25 450 TRP A O 1
ATOM 3533 N N . LEU A 1 451 ? 2.289 -42.844 -24.516 1 88.19 451 LEU A N 1
ATOM 3534 C CA . LEU A 1 451 ? 2.803 -43.75 -25.547 1 88.19 451 LEU A CA 1
ATOM 3535 C C . LEU A 1 451 ? 3.719 -44.812 -24.938 1 88.19 451 LEU A C 1
ATOM 3537 O O . LEU A 1 451 ? 4.195 -45.688 -25.641 1 88.19 451 LEU A O 1
ATOM 3541 N N . GLY A 1 452 ? 3.967 -44.719 -23.688 1 86.62 452 GLY A N 1
ATOM 3542 C CA . GLY A 1 452 ? 4.867 -45.656 -23.062 1 86.62 452 GLY A CA 1
ATOM 3543 C C . GLY A 1 452 ? 6.27 -45.625 -23.641 1 86.62 452 GLY A C 1
ATOM 3544 O O . GLY A 1 452 ? 6.898 -46.656 -23.828 1 86.62 452 GLY A O 1
ATOM 3545 N N . MET A 1 453 ? 6.664 -44.469 -23.984 1 84.81 453 MET A N 1
ATOM 3546 C CA . MET A 1 453 ? 7.969 -44.281 -24.609 1 84.81 453 MET A CA 1
ATOM 3547 C C . MET A 1 453 ? 9 -43.812 -23.578 1 84.81 453 MET A C 1
ATOM 3549 O O . MET A 1 453 ? 8.633 -43.312 -22.516 1 84.81 453 MET A O 1
ATOM 3553 N N . SER A 1 454 ? 10.273 -44.094 -23.875 1 84.12 454 SER A N 1
ATOM 3554 C CA . SER A 1 454 ? 11.43 -43.562 -23.156 1 84.12 454 SER A CA 1
ATOM 3555 C C . SER A 1 454 ? 12.453 -42.969 -24.125 1 84.12 454 SER A C 1
ATOM 3557 O O . SER A 1 454 ? 12.203 -42.875 -25.328 1 84.12 454 SER A O 1
ATOM 3559 N N . VAL A 1 455 ? 13.578 -42.469 -23.531 1 82.62 455 VAL A N 1
ATOM 3560 C CA . VAL A 1 455 ? 14.664 -42 -24.359 1 82.62 455 VAL A CA 1
ATOM 3561 C C . VAL A 1 455 ? 15.172 -43.125 -25.266 1 82.62 455 VAL A C 1
ATOM 3563 O O . VAL A 1 455 ? 15.562 -42.875 -26.406 1 82.62 455 VAL A O 1
ATOM 3566 N N . VAL A 1 456 ? 15.055 -44.312 -24.844 1 81.75 456 VAL A N 1
ATOM 3567 C CA . VAL A 1 456 ? 15.477 -45.5 -25.609 1 81.75 456 VAL A CA 1
ATOM 3568 C C . VAL A 1 456 ? 14.578 -45.656 -26.844 1 81.75 456 VAL A C 1
ATOM 3570 O O . VAL A 1 456 ? 15.062 -45.969 -27.938 1 81.75 456 VAL A O 1
ATOM 3573 N N . SER A 1 457 ? 13.352 -45.469 -26.609 1 84.88 457 SER A N 1
ATOM 3574 C CA . SER A 1 457 ? 12.414 -45.562 -27.719 1 84.88 457 SER A CA 1
ATOM 3575 C C . SER A 1 457 ? 12.734 -44.531 -28.797 1 84.88 457 SER A C 1
ATOM 3577 O O . SER A 1 457 ? 12.602 -44.781 -29.984 1 84.88 457 SER A O 1
ATOM 3579 N N . VAL A 1 458 ? 13.117 -43.406 -28.344 1 83.75 458 VAL A N 1
ATOM 3580 C CA . VAL A 1 458 ? 13.484 -42.344 -29.281 1 83.75 458 VAL A CA 1
ATOM 3581 C C . VAL A 1 458 ? 14.719 -42.781 -30.078 1 83.75 458 VAL A C 1
ATOM 3583 O O . VAL A 1 458 ? 14.781 -42.594 -31.297 1 83.75 458 VAL A O 1
ATOM 3586 N N . ILE A 1 459 ? 15.68 -43.375 -29.422 1 86.19 459 ILE A N 1
ATOM 3587 C CA . ILE A 1 459 ? 16.891 -43.844 -30.094 1 86.19 459 ILE A CA 1
ATOM 3588 C C . ILE A 1 459 ? 16.516 -44.938 -31.094 1 86.19 459 ILE A C 1
ATOM 3590 O O . ILE A 1 459 ? 17.094 -45.031 -32.156 1 86.19 459 ILE A O 1
ATOM 3594 N N . GLU A 1 460 ? 15.539 -45.75 -30.766 1 88 460 GLU A N 1
ATOM 3595 C CA . GLU A 1 460 ? 15.047 -46.781 -31.688 1 88 460 GLU A CA 1
ATOM 3596 C C . GLU A 1 460 ? 14.555 -46.156 -33 1 88 460 GLU A C 1
ATOM 3598 O O . GLU A 1 460 ? 14.82 -46.656 -34.062 1 88 460 GLU A O 1
ATOM 3603 N N . PHE A 1 461 ? 13.906 -45.094 -32.844 1 88.19 461 PHE A N 1
ATOM 3604 C CA . PHE A 1 461 ? 13.445 -44.375 -34.031 1 88.19 461 PHE A CA 1
ATOM 3605 C C . PHE A 1 461 ? 14.617 -43.844 -34.844 1 88.19 461 PHE A C 1
ATOM 3607 O O . PHE A 1 461 ? 14.594 -43.875 -36.062 1 88.19 461 PHE A O 1
ATOM 3614 N N . CYS A 1 462 ? 15.578 -43.406 -34.156 1 89.56 462 CYS A N 1
ATOM 3615 C CA . CYS A 1 462 ? 16.766 -42.906 -34.844 1 89.56 462 CYS A CA 1
ATOM 3616 C C . CYS A 1 462 ? 17.469 -44.031 -35.594 1 89.56 462 CYS A C 1
ATOM 3618 O O . CYS A 1 462 ? 17.953 -43.844 -36.688 1 89.56 462 CYS A O 1
ATOM 3620 N N . VAL A 1 463 ? 17.5 -45.188 -34.969 1 89.12 463 VAL A N 1
ATOM 3621 C CA . VAL A 1 463 ? 18.094 -46.375 -35.594 1 89.12 463 VAL A CA 1
ATOM 3622 C C . VAL A 1 463 ? 17.297 -46.719 -36.844 1 89.12 463 VAL A C 1
ATOM 3624 O O . VAL A 1 463 ? 17.891 -47.031 -37.906 1 89.12 463 VAL A O 1
ATOM 3627 N N . LEU A 1 464 ? 16 -46.656 -36.719 1 89.81 464 LEU A N 1
ATOM 3628 C CA . LEU A 1 464 ? 15.172 -46.938 -37.906 1 89.81 464 LEU A CA 1
ATOM 3629 C C . LEU A 1 464 ? 15.461 -45.938 -39 1 89.81 464 LEU A C 1
ATOM 3631 O O . LEU A 1 464 ? 15.586 -46.312 -40.188 1 89.81 464 LEU A O 1
ATOM 3635 N N . ILE A 1 465 ? 15.484 -44.719 -38.656 1 90.94 465 ILE A N 1
ATOM 3636 C CA . ILE A 1 465 ? 15.773 -43.688 -39.656 1 90.94 465 ILE A CA 1
ATOM 3637 C C . ILE A 1 465 ? 17.141 -43.938 -40.281 1 90.94 465 ILE A C 1
ATOM 3639 O O . ILE A 1 465 ? 17.312 -43.812 -41.5 1 90.94 465 ILE A O 1
ATOM 3643 N N . PHE A 1 466 ? 18.062 -44.281 -39.469 1 89.69 466 PHE A N 1
ATOM 3644 C CA . PHE A 1 466 ? 19.391 -44.625 -39.938 1 89.69 466 PHE A CA 1
ATOM 3645 C C . PHE A 1 466 ? 19.344 -45.812 -40.906 1 89.69 466 PHE A C 1
ATOM 3647 O O . PHE A 1 466 ? 20 -45.781 -41.938 1 89.69 466 PHE A O 1
ATOM 3654 N N . GLN A 1 467 ? 18.578 -46.844 -40.594 1 90.94 467 GLN A N 1
ATOM 3655 C CA . GLN A 1 467 ? 18.422 -48 -41.469 1 90.94 467 GLN A CA 1
ATOM 3656 C C . GLN A 1 467 ? 17.812 -47.625 -42.812 1 90.94 467 GLN A C 1
ATOM 3658 O O . GLN A 1 467 ? 18.25 -48.094 -43.844 1 90.94 467 GLN A O 1
ATOM 3663 N N . LEU A 1 468 ? 16.922 -46.75 -42.75 1 91 468 LEU A N 1
ATOM 3664 C CA . LEU A 1 468 ? 16.234 -46.312 -43.969 1 91 468 LEU A CA 1
ATOM 3665 C C . LEU A 1 468 ? 17.156 -45.438 -44.844 1 91 468 LEU A C 1
ATOM 3667 O O . LEU A 1 468 ? 17.156 -45.562 -46.062 1 91 468 LEU A O 1
ATOM 3671 N N . VAL A 1 469 ? 17.797 -44.625 -44.156 1 91.38 469 VAL A N 1
ATOM 3672 C CA . VAL A 1 469 ? 18.734 -43.75 -44.906 1 91.38 469 VAL A CA 1
ATOM 3673 C C . VAL A 1 469 ? 19.844 -44.594 -45.5 1 91.38 469 VAL A C 1
ATOM 3675 O O . VAL A 1 469 ? 20.25 -44.375 -46.656 1 91.38 469 VAL A O 1
ATOM 3678 N N . SER A 1 470 ? 20.391 -45.469 -44.75 1 90.06 470 SER A N 1
ATOM 3679 C CA . SER A 1 470 ? 21.438 -46.344 -45.219 1 90.06 470 SER A CA 1
ATOM 3680 C C . SER A 1 470 ? 20.953 -47.188 -46.406 1 90.06 470 SER A C 1
ATOM 3682 O O . SER A 1 470 ? 21.719 -47.406 -47.375 1 90.06 470 SER A O 1
ATOM 3684 N N . THR A 1 471 ? 19.719 -47.688 -46.281 1 90.5 471 THR A N 1
ATOM 3685 C CA . THR A 1 471 ? 19.141 -48.469 -47.406 1 90.5 471 THR A CA 1
ATOM 3686 C C . THR A 1 471 ? 18.984 -47.594 -48.625 1 90.5 471 THR A C 1
ATOM 3688 O O . THR A 1 471 ? 19.078 -48.094 -49.75 1 90.5 471 THR A O 1
ATOM 3691 N N . GLY A 1 472 ? 18.719 -46.281 -48.375 1 87.69 472 GLY A N 1
ATOM 3692 C CA . GLY A 1 472 ? 18.625 -45.344 -49.5 1 87.69 472 GLY A CA 1
ATOM 3693 C C . GLY A 1 472 ? 19.938 -45.156 -50.219 1 87.69 472 GLY A C 1
ATOM 3694 O O . GLY A 1 472 ? 19.969 -44.938 -51.438 1 87.69 472 GLY A O 1
ATOM 3695 N N . ILE A 1 473 ? 21 -45.219 -49.5 1 87.62 473 ILE A N 1
ATOM 3696 C CA . ILE A 1 473 ? 22.328 -45.062 -50.094 1 87.62 473 ILE A CA 1
ATOM 3697 C C . ILE A 1 473 ? 22.75 -46.344 -50.781 1 87.62 473 ILE A C 1
ATOM 3699 O O . ILE A 1 473 ? 23.234 -46.312 -51.938 1 87.62 473 ILE A O 1
ATOM 3703 N N . SER A 1 474 ? 22.688 -47.531 -50.062 1 86.12 474 SER A N 1
ATOM 3704 C CA . SER A 1 474 ? 23.031 -48.844 -50.656 1 86.12 474 SER A CA 1
ATOM 3705 C C . SER A 1 474 ? 22.188 -49.969 -50.031 1 86.12 474 SER A C 1
ATOM 3707 O O . SER A 1 474 ? 21.984 -50 -48.812 1 86.12 474 SER A O 1
ATOM 3709 N N . SER A 1 475 ? 21.609 -50.781 -50.844 1 84.69 475 SER A N 1
ATOM 3710 C CA . SER A 1 475 ? 20.812 -51.906 -50.375 1 84.69 475 SER A CA 1
ATOM 3711 C C . SER A 1 475 ? 21.672 -52.875 -49.562 1 84.69 475 SER A C 1
ATOM 3713 O O . SER A 1 475 ? 21.172 -53.5 -48.594 1 84.69 475 SER A O 1
ATOM 3715 N N . ARG A 1 476 ? 22.953 -53.031 -49.969 1 85.69 476 ARG A N 1
ATOM 3716 C CA . ARG A 1 476 ? 23.844 -53.938 -49.219 1 85.69 476 ARG A CA 1
ATOM 3717 C C . ARG A 1 476 ? 24.094 -53.406 -47.812 1 85.69 476 ARG A C 1
ATOM 3719 O O . ARG A 1 476 ? 24.078 -54.156 -46.844 1 85.69 476 ARG A O 1
ATOM 3726 N N . PHE A 1 477 ? 24.172 -52.188 -47.781 1 81.69 477 PHE A N 1
ATOM 3727 C CA . PHE A 1 477 ? 24.375 -51.531 -46.469 1 81.69 477 PHE A CA 1
ATOM 3728 C C . PHE A 1 477 ? 23.125 -51.625 -45.625 1 81.69 477 PHE A C 1
ATOM 3730 O O . PHE A 1 477 ? 23.203 -51.844 -44.406 1 81.69 477 PHE A O 1
ATOM 3737 N N . GLY A 1 478 ? 22.031 -51.469 -46.156 1 82.44 478 GLY A N 1
ATOM 3738 C CA . GLY A 1 478 ? 20.766 -51.594 -45.438 1 82.44 478 GLY A CA 1
ATOM 3739 C C . GLY A 1 478 ? 20.547 -53 -44.875 1 82.44 478 GLY A C 1
ATOM 3740 O O . GLY A 1 478 ? 20.062 -53.125 -43.75 1 82.44 478 GLY A O 1
ATOM 3741 N N . LYS A 1 479 ? 20.938 -53.938 -45.562 1 85.06 479 LYS A N 1
ATOM 3742 C CA . LYS A 1 479 ? 20.781 -55.312 -45.094 1 85.06 479 LYS A CA 1
ATOM 3743 C C . LYS A 1 479 ? 21.75 -55.594 -43.938 1 85.06 479 LYS A C 1
ATOM 3745 O O . LYS A 1 479 ? 21.422 -56.375 -43.031 1 85.06 479 LYS A O 1
ATOM 3750 N N . ALA A 1 480 ? 22.766 -55 -43.875 1 78.69 480 ALA A N 1
ATOM 3751 C CA . ALA A 1 480 ? 23.766 -55.188 -42.844 1 78.69 480 ALA A CA 1
ATOM 3752 C C . ALA A 1 480 ? 23.328 -54.594 -41.531 1 78.69 480 ALA A C 1
ATOM 3754 O O . ALA A 1 480 ? 23.812 -55 -40.469 1 78.69 480 ALA A O 1
ATOM 3755 N N . THR A 1 481 ? 22.391 -53.75 -41.531 1 74.62 481 THR A N 1
ATOM 3756 C CA . THR A 1 481 ? 21.984 -53.031 -40.344 1 74.62 481 THR A CA 1
ATOM 3757 C C . THR A 1 481 ? 20.703 -53.625 -39.75 1 74.62 481 THR A C 1
ATOM 3759 O O . THR A 1 481 ? 20.109 -53.062 -38.844 1 74.62 481 THR A O 1
ATOM 3762 N N . THR A 1 482 ? 20.281 -54.688 -40.25 1 74.44 482 THR A N 1
ATOM 3763 C CA . THR A 1 482 ? 19.047 -55.312 -39.75 1 74.44 482 THR A CA 1
ATOM 3764 C C . THR A 1 482 ? 19.266 -55.906 -38.375 1 74.44 482 THR A C 1
ATOM 3766 O O . THR A 1 482 ? 20.328 -56.5 -38.094 1 74.44 482 THR A O 1
ATOM 3769 N N . PHE A 1 483 ? 18.266 -55.594 -37.562 1 67.19 483 PHE A N 1
ATOM 3770 C CA . PHE A 1 483 ? 18.25 -56.281 -36.25 1 67.19 483 PHE A CA 1
ATOM 3771 C C . PHE A 1 483 ? 17.656 -57.688 -36.375 1 67.19 483 PHE A C 1
ATOM 3773 O O . PHE A 1 483 ? 16.703 -57.875 -37.156 1 67.19 483 PHE A O 1
ATOM 3780 N N . MET B 1 1 ? -26.484 -79.062 -29.578 1 58.75 1 MET B N 1
ATOM 3781 C CA . MET B 1 1 ? -25.234 -79.062 -28.812 1 58.75 1 MET B CA 1
ATOM 3782 C C . MET B 1 1 ? -25.5 -78.812 -27.328 1 58.75 1 MET B C 1
ATOM 3784 O O . MET B 1 1 ? -26.219 -77.875 -26.969 1 58.75 1 MET B O 1
ATOM 3788 N N . SER B 1 2 ? -25.141 -79.625 -26.453 1 75.81 2 SER B N 1
ATOM 3789 C CA . SER B 1 2 ? -25.469 -79.562 -25.031 1 75.81 2 SER B CA 1
ATOM 3790 C C . SER B 1 2 ? -24.859 -78.312 -24.375 1 75.81 2 SER B C 1
ATOM 3792 O O . SER B 1 2 ? -23.844 -77.812 -24.844 1 75.81 2 SER B O 1
ATOM 3794 N N . ALA B 1 3 ? -25.703 -77.625 -23.688 1 78.25 3 ALA B N 1
ATOM 3795 C CA . ALA B 1 3 ? -25.312 -76.5 -22.891 1 78.25 3 ALA B CA 1
ATOM 3796 C C . ALA B 1 3 ? -23.906 -76.625 -22.312 1 78.25 3 ALA B C 1
ATOM 3798 O O . ALA B 1 3 ? -23.156 -75.688 -22.188 1 78.25 3 ALA B O 1
ATOM 3799 N N . SER B 1 4 ? -23.656 -78 -21.922 1 78.31 4 SER B N 1
ATOM 3800 C CA . SER B 1 4 ? -22.359 -78.312 -21.312 1 78.31 4 SER B CA 1
ATOM 3801 C C . SER B 1 4 ? -21.234 -78.188 -22.328 1 78.31 4 SER B C 1
ATOM 3803 O O . SER B 1 4 ? -20.141 -77.75 -22 1 78.31 4 SER B O 1
ATOM 3805 N N . THR B 1 5 ? -21.328 -78.562 -23.438 1 79.06 5 THR B N 1
ATOM 3806 C CA . THR B 1 5 ? -20.312 -78.5 -24.484 1 79.06 5 THR B CA 1
ATOM 3807 C C . THR B 1 5 ? -20.047 -77 -24.891 1 79.06 5 THR B C 1
ATOM 3809 O O . THR B 1 5 ? -18.906 -76.625 -25.125 1 79.06 5 THR B O 1
ATOM 3812 N N . VAL B 1 6 ? -21.172 -76.375 -24.922 1 78.06 6 VAL B N 1
ATOM 3813 C CA . VAL B 1 6 ? -21.047 -74.938 -25.25 1 78.06 6 VAL B CA 1
ATOM 3814 C C . VAL B 1 6 ? -20.266 -74.25 -24.156 1 78.06 6 VAL B C 1
ATOM 3816 O O . VAL B 1 6 ? -19.422 -73.375 -24.453 1 78.06 6 VAL B O 1
ATOM 3819 N N . ARG B 1 7 ? -20.531 -74.375 -22.953 1 74.69 7 ARG B N 1
ATOM 3820 C CA . ARG B 1 7 ? -19.844 -73.812 -21.812 1 74.69 7 ARG B CA 1
ATOM 3821 C C . ARG B 1 7 ? -18.359 -74.188 -21.812 1 74.69 7 ARG B C 1
ATOM 3823 O O . ARG B 1 7 ? -17.516 -73.312 -21.469 1 74.69 7 ARG B O 1
ATOM 3830 N N . ASN B 1 8 ? -18.25 -75.375 -22.062 1 77.62 8 ASN B N 1
ATOM 3831 C CA . ASN B 1 8 ? -16.875 -75.875 -22.125 1 77.62 8 ASN B CA 1
ATOM 3832 C C . ASN B 1 8 ? -16.094 -75.25 -23.25 1 77.62 8 ASN B C 1
ATOM 3834 O O . ASN B 1 8 ? -14.898 -74.938 -23.094 1 77.62 8 ASN B O 1
ATOM 3838 N N . ARG B 1 9 ? -16.703 -75.062 -24.297 1 82.25 9 ARG B N 1
ATOM 3839 C CA . ARG B 1 9 ? -16.062 -74.375 -25.422 1 82.25 9 ARG B CA 1
ATOM 3840 C C . ARG B 1 9 ? -15.766 -72.938 -25.078 1 82.25 9 ARG B C 1
ATOM 3842 O O . ARG B 1 9 ? -14.703 -72.438 -25.422 1 82.25 9 ARG B O 1
ATOM 3849 N N . ARG B 1 10 ? -16.734 -72.312 -24.406 1 85.88 10 ARG B N 1
ATOM 3850 C CA . ARG B 1 10 ? -16.547 -70.938 -24 1 85.88 10 ARG B CA 1
ATOM 3851 C C . ARG B 1 10 ? -15.406 -70.812 -23 1 85.88 10 ARG B C 1
ATOM 3853 O O . ARG B 1 10 ? -14.602 -69.875 -23.078 1 85.88 10 ARG B O 1
ATOM 3860 N N . SER B 1 11 ? -15.336 -71.625 -22.094 1 87.5 11 SER B N 1
ATOM 3861 C CA . SER B 1 11 ? -14.273 -71.625 -21.109 1 87.5 11 SER B CA 1
ATOM 3862 C C . SER B 1 11 ? -12.914 -71.875 -21.75 1 87.5 11 SER B C 1
ATOM 3864 O O . SER B 1 11 ? -11.898 -71.312 -21.328 1 87.5 11 SER B O 1
ATOM 3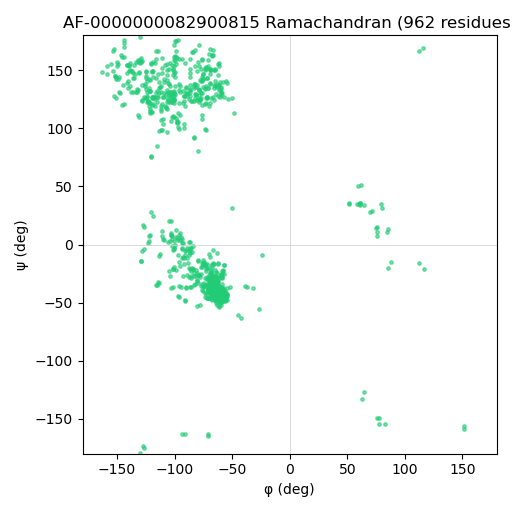866 N N . GLY B 1 12 ? -12.922 -72.625 -22.719 1 86.31 12 GLY B N 1
ATOM 3867 C CA . GLY B 1 12 ? -11.688 -72.875 -23.453 1 86.31 12 GLY B CA 1
ATOM 3868 C C . GLY B 1 12 ? -11.172 -71.625 -24.172 1 86.31 12 GLY B C 1
ATOM 3869 O O . GLY B 1 12 ? -9.984 -71.312 -24.078 1 86.31 12 GLY B O 1
ATOM 3870 N N . VAL B 1 13 ? -12.078 -71 -24.797 1 87.5 13 VAL B N 1
ATOM 3871 C CA . VAL B 1 13 ? -11.703 -69.812 -25.531 1 87.5 13 VAL B CA 1
ATOM 3872 C C . VAL B 1 13 ? -11.266 -68.75 -24.547 1 87.5 13 VAL B C 1
ATOM 3874 O O . VAL B 1 13 ? -10.305 -68 -24.812 1 87.5 13 VAL B O 1
ATOM 3877 N N . ALA B 1 14 ? -11.914 -68.625 -23.469 1 88.38 14 ALA B N 1
ATOM 3878 C CA . ALA B 1 14 ? -11.555 -67.625 -22.453 1 88.38 14 ALA B CA 1
ATOM 3879 C C . ALA B 1 14 ? -10.164 -67.875 -21.891 1 88.38 14 ALA B C 1
ATOM 3881 O O . ALA B 1 14 ? -9.375 -67 -21.672 1 88.38 14 ALA B O 1
ATOM 3882 N N . LYS B 1 15 ? -9.93 -69.125 -21.641 1 87.94 15 LYS B N 1
ATOM 3883 C CA . LYS B 1 15 ? -8.617 -69.562 -21.141 1 87.94 15 LYS B CA 1
ATOM 3884 C C . LYS B 1 15 ? -7.527 -69.25 -22.172 1 87.94 15 LYS B C 1
ATOM 3886 O O . LYS B 1 15 ? -6.41 -68.875 -21.812 1 87.94 15 LYS B O 1
ATOM 3891 N N . ASP B 1 16 ? -7.855 -69.312 -23.312 1 86.94 16 ASP B N 1
ATOM 3892 C CA . ASP B 1 16 ? -6.906 -69 -24.375 1 86.94 16 ASP B CA 1
ATOM 3893 C C . ASP B 1 16 ? -6.57 -67.5 -24.391 1 86.94 16 ASP B C 1
ATOM 3895 O O . ASP B 1 16 ? -5.41 -67.125 -24.562 1 86.94 16 ASP B O 1
ATOM 3899 N N . HIS B 1 17 ? -7.555 -66.75 -24.266 1 87.69 17 HIS B N 1
ATOM 3900 C CA . HIS B 1 17 ? -7.332 -65.312 -24.234 1 87.69 17 HIS B CA 1
ATOM 3901 C C . HIS B 1 17 ? -6.449 -64.938 -23.062 1 87.69 17 HIS B C 1
ATOM 3903 O O . HIS B 1 17 ? -5.535 -64.125 -23.219 1 87.69 17 HIS B O 1
ATOM 3909 N N . ILE B 1 18 ? -6.645 -65.438 -21.859 1 85.94 18 ILE B N 1
ATOM 3910 C CA . ILE B 1 18 ? -5.91 -65.062 -20.641 1 85.94 18 ILE B CA 1
ATOM 3911 C C . ILE B 1 18 ? -4.465 -65.562 -20.766 1 85.94 18 ILE B C 1
ATOM 3913 O O . ILE B 1 18 ? -3.539 -64.875 -20.344 1 85.94 18 ILE B O 1
ATOM 3917 N N . HIS B 1 19 ? -4.312 -66.625 -21.422 1 85.19 19 HIS B N 1
ATOM 3918 C CA . HIS B 1 19 ? -2.971 -67.188 -21.594 1 85.19 19 HIS B CA 1
ATOM 3919 C C . HIS B 1 19 ? -2.203 -66.438 -22.672 1 85.19 19 HIS B C 1
ATOM 3921 O O . HIS B 1 19 ? -0.971 -66.375 -22.641 1 85.19 19 HIS B O 1
ATOM 3927 N N . ALA B 1 20 ? -2.953 -65.875 -23.547 1 85.44 20 ALA B N 1
ATOM 3928 C CA . ALA B 1 20 ? -2.318 -65.125 -24.641 1 85.44 20 ALA B CA 1
ATOM 3929 C C . ALA B 1 20 ? -1.99 -63.719 -24.234 1 85.44 20 ALA B C 1
ATOM 3931 O O . ALA B 1 20 ? -1.09 -63.094 -24.797 1 85.44 20 ALA B O 1
ATOM 3932 N N . PHE B 1 21 ? -2.598 -63.219 -23.266 1 87.62 21 PHE B N 1
ATOM 3933 C CA . PHE B 1 21 ? -2.525 -61.812 -22.906 1 87.62 21 PHE B CA 1
ATOM 3934 C C . PHE B 1 21 ? -1.105 -61.438 -22.5 1 87.62 21 PHE B C 1
ATOM 3936 O O . PHE B 1 21 ? -0.576 -60.438 -22.984 1 87.62 21 PHE B O 1
ATOM 3943 N N . PRO B 1 22 ? -0.443 -62.188 -21.641 1 85.62 22 PRO B N 1
ATOM 3944 C CA . PRO B 1 22 ? 0.927 -61.844 -21.25 1 85.62 22 PRO B CA 1
ATOM 3945 C C . PRO B 1 22 ? 1.87 -61.75 -22.453 1 85.62 22 PRO B C 1
ATOM 3947 O O . PRO B 1 22 ? 2.926 -61.125 -22.375 1 85.62 22 PRO B O 1
ATOM 3950 N N . GLU B 1 23 ? 1.5 -62.281 -23.547 1 82.38 23 GLU B N 1
ATOM 3951 C CA . GLU B 1 23 ? 2.361 -62.312 -24.719 1 82.38 23 GLU B CA 1
ATOM 3952 C C . GLU B 1 23 ? 2.275 -61 -25.5 1 82.38 23 GLU B C 1
ATOM 3954 O O . GLU B 1 23 ? 3.225 -60.625 -26.188 1 82.38 23 GLU B O 1
ATOM 3959 N N . TRP B 1 24 ? 1.077 -60.375 -25.328 1 83.31 24 TRP B N 1
ATOM 3960 C CA . TRP B 1 24 ? 0.966 -59.219 -26.203 1 83.31 24 TRP B CA 1
ATOM 3961 C C . TRP B 1 24 ? 0.71 -57.938 -25.375 1 83.31 24 TRP B C 1
ATOM 3963 O O . TRP B 1 24 ? 0.594 -56.844 -25.938 1 83.31 24 TRP B O 1
ATOM 3973 N N . THR B 1 25 ? 0.699 -58.125 -24.109 1 83.88 25 THR B N 1
ATOM 3974 C CA . THR B 1 25 ? 0.547 -56.938 -23.281 1 83.88 25 THR B CA 1
ATOM 3975 C C . THR B 1 25 ? 1.877 -56.219 -23.141 1 83.88 25 THR B C 1
ATOM 3977 O O . THR B 1 25 ? 2.941 -56.812 -23.188 1 83.88 25 THR B O 1
ATOM 3980 N N . SER B 1 26 ? 1.795 -54.875 -23 1 83.25 26 SER B N 1
ATOM 3981 C CA . SER B 1 26 ? 2.986 -54.062 -22.828 1 83.25 26 SER B CA 1
ATOM 3982 C C . SER B 1 26 ? 3.273 -53.781 -21.359 1 83.25 26 SER B C 1
ATOM 3984 O O . SER B 1 26 ? 4.191 -53.031 -21.016 1 83.25 26 SER B O 1
ATOM 3986 N N . THR B 1 27 ? 2.537 -54.469 -20.469 1 83.88 27 THR B N 1
ATOM 3987 C CA . THR B 1 27 ? 2.773 -54.312 -19.031 1 83.88 27 THR B CA 1
ATOM 3988 C C . THR B 1 27 ? 3.924 -55.219 -18.594 1 83.88 27 THR B C 1
ATOM 3990 O O . THR B 1 27 ? 3.889 -56.438 -18.797 1 83.88 27 THR B O 1
ATOM 3993 N N . HIS B 1 28 ? 4.914 -54.656 -18.016 1 79.31 28 HIS B N 1
ATOM 3994 C CA . HIS B 1 28 ? 6.133 -55.406 -17.719 1 79.31 28 HIS B CA 1
ATOM 3995 C C . HIS B 1 28 ? 5.859 -56.5 -16.719 1 79.31 28 HIS B C 1
ATOM 3997 O O . HIS B 1 28 ? 6.238 -57.656 -16.953 1 79.31 28 HIS B O 1
ATOM 4003 N N . GLY B 1 29 ? 5.184 -56.312 -15.617 1 78.75 29 GLY B N 1
ATOM 4004 C CA . GLY B 1 29 ? 4.965 -57.344 -14.617 1 78.75 29 GLY B CA 1
ATOM 4005 C C . GLY B 1 29 ? 4.156 -58.531 -15.141 1 78.75 29 GLY B C 1
ATOM 4006 O O . GLY B 1 29 ? 4.539 -59.688 -14.945 1 78.75 29 GLY B O 1
ATOM 4007 N N . ILE B 1 30 ? 3.285 -58.375 -15.953 1 84 30 ILE B N 1
ATOM 4008 C CA . ILE B 1 30 ? 2.395 -59.406 -16.453 1 84 30 ILE B CA 1
ATOM 4009 C C . ILE B 1 30 ? 3.1 -60.188 -17.562 1 84 30 ILE B C 1
ATOM 4011 O O . ILE B 1 30 ? 2.961 -61.406 -17.641 1 84 30 ILE B O 1
ATOM 4015 N N . SER B 1 31 ? 3.873 -59.5 -18.266 1 82.5 31 SER B N 1
ATOM 4016 C CA . SER B 1 31 ? 4.625 -60.188 -19.312 1 82.5 31 SER B CA 1
ATOM 4017 C C . SER B 1 31 ? 5.645 -61.156 -18.719 1 82.5 31 SER B C 1
ATOM 4019 O O . SER B 1 31 ? 5.859 -62.25 -19.25 1 82.5 31 SER B O 1
ATOM 4021 N N . GLN B 1 32 ? 6.137 -60.844 -17.625 1 81.62 32 GLN B N 1
ATOM 4022 C CA . GLN B 1 32 ? 7.105 -61.719 -16.969 1 81.62 32 GLN B CA 1
ATOM 4023 C C . GLN B 1 32 ? 6.414 -62.938 -16.344 1 81.62 32 GLN B C 1
ATOM 4025 O O . GLN B 1 32 ? 6.949 -64.062 -16.375 1 81.62 32 GLN B O 1
ATOM 4030 N N . ILE B 1 33 ? 5.32 -62.75 -15.867 1 83.12 33 ILE B N 1
ATOM 4031 C CA . ILE B 1 33 ? 4.547 -63.844 -15.312 1 83.12 33 ILE B CA 1
ATOM 4032 C C . ILE B 1 33 ? 4.207 -64.875 -16.422 1 83.12 33 ILE B C 1
ATOM 4034 O O . ILE B 1 33 ? 4.324 -66.062 -16.219 1 83.12 33 ILE B O 1
ATOM 4038 N N . GLY B 1 34 ? 3.812 -64.438 -17.641 1 82.31 34 GLY B N 1
ATOM 4039 C CA . GLY B 1 34 ? 3.467 -65.312 -18.781 1 82.31 34 GLY B CA 1
ATOM 4040 C C . GLY B 1 34 ? 4.648 -66.062 -19.312 1 82.31 34 GLY B C 1
ATOM 4041 O O . GLY B 1 34 ? 4.496 -67.188 -19.766 1 82.31 34 GLY B O 1
ATOM 4042 N N . ARG B 1 35 ? 5.777 -65.5 -19.141 1 82.56 35 ARG B N 1
ATOM 4043 C CA . ARG B 1 35 ? 6.973 -66.188 -19.688 1 82.56 35 ARG B CA 1
ATOM 4044 C C . ARG B 1 35 ? 7.555 -67.188 -18.688 1 82.56 35 ARG B C 1
ATOM 4046 O O . ARG B 1 35 ? 8.453 -67.938 -19.031 1 82.56 35 ARG B O 1
ATOM 4053 N N . SER B 1 36 ? 6.996 -67.062 -17.594 1 82.88 36 SER B N 1
ATOM 4054 C CA . SER B 1 36 ? 7.531 -67.938 -16.547 1 82.88 36 SER B CA 1
ATOM 4055 C C . SER B 1 36 ? 7.066 -69.375 -16.734 1 82.88 36 SER B C 1
ATOM 4057 O O . SER B 1 36 ? 5.906 -69.625 -17.062 1 82.88 36 SER B O 1
ATOM 4059 N N . ARG B 1 37 ? 8.078 -70.375 -16.578 1 83.94 37 ARG B N 1
ATOM 4060 C CA . ARG B 1 37 ? 7.805 -71.812 -16.812 1 83.94 37 ARG B CA 1
ATOM 4061 C C . ARG B 1 37 ? 7.707 -72.562 -15.492 1 83.94 37 ARG B C 1
ATOM 4063 O O . ARG B 1 37 ? 7.02 -73.562 -15.414 1 83.94 37 ARG B O 1
ATOM 4070 N N . HIS B 1 38 ? 8.273 -72.062 -14.484 1 87.06 38 HIS B N 1
ATOM 4071 C CA . HIS B 1 38 ? 8.297 -72.75 -13.195 1 87.06 38 HIS B CA 1
ATOM 4072 C C . HIS B 1 38 ? 7.422 -72 -12.172 1 87.06 38 HIS B C 1
ATOM 4074 O O . HIS B 1 38 ? 7.219 -70.812 -12.273 1 87.06 38 HIS B O 1
ATOM 4080 N N . TRP B 1 39 ? 6.93 -72.75 -11.266 1 86.69 39 TRP B N 1
ATOM 4081 C CA . TRP B 1 39 ? 5.969 -72.25 -10.305 1 86.69 39 TRP B CA 1
ATOM 4082 C C . TRP B 1 39 ? 6.625 -71.188 -9.398 1 86.69 39 TRP B C 1
ATOM 4084 O O . TRP B 1 39 ? 5.98 -70.25 -8.977 1 86.69 39 TRP B O 1
ATOM 4094 N N . TYR B 1 40 ? 7.891 -71.312 -9.031 1 86.94 40 TYR B N 1
ATOM 4095 C CA . TYR B 1 40 ? 8.555 -70.375 -8.156 1 86.94 40 TYR B CA 1
ATOM 4096 C C . TYR B 1 40 ? 8.766 -69.062 -8.883 1 86.94 40 TYR B C 1
ATOM 4098 O O . TYR B 1 40 ? 8.719 -68 -8.258 1 86.94 40 TYR B O 1
ATOM 4106 N N . CYS B 1 41 ? 9.039 -69.125 -10.219 1 87.56 41 CYS B N 1
ATOM 4107 C CA . CYS B 1 41 ? 9.148 -67.875 -11 1 87.56 41 CYS B CA 1
ATOM 4108 C C . CYS B 1 41 ? 7.797 -67.188 -11.125 1 87.56 41 CYS B C 1
ATOM 4110 O O . CYS B 1 41 ? 7.719 -65.938 -11.078 1 87.56 41 CYS B O 1
ATOM 4112 N N . LEU B 1 42 ? 6.762 -67.938 -11.195 1 89.31 42 LEU B N 1
ATOM 4113 C CA . LEU B 1 42 ? 5.406 -67.438 -11.258 1 89.31 42 LEU B CA 1
ATOM 4114 C C . LEU B 1 42 ? 5.043 -66.688 -9.953 1 89.31 42 LEU B C 1
ATOM 4116 O O . LEU B 1 42 ? 4.469 -65.625 -9.977 1 89.31 42 LEU B O 1
ATOM 4120 N N . GLY B 1 43 ? 5.344 -67.312 -8.875 1 90.5 43 GLY B N 1
ATOM 4121 C CA . GLY B 1 43 ? 5.102 -66.688 -7.578 1 90.5 43 GLY B CA 1
ATOM 4122 C C . GLY B 1 43 ? 5.922 -65.438 -7.352 1 90.5 43 GLY B C 1
ATOM 4123 O O . GLY B 1 43 ? 5.414 -64.438 -6.828 1 90.5 43 GLY B O 1
ATOM 4124 N N . PHE B 1 44 ? 7.191 -65.5 -7.762 1 89.69 44 PHE B N 1
ATOM 4125 C CA . PHE B 1 44 ? 8.078 -64.375 -7.582 1 89.69 44 PHE B CA 1
ATOM 4126 C C . PHE B 1 44 ? 7.559 -63.156 -8.352 1 89.69 44 PHE B C 1
ATOM 4128 O O . PHE B 1 44 ? 7.371 -62.094 -7.773 1 89.69 44 PHE B O 1
ATOM 4135 N N . TRP B 1 45 ? 7.312 -63.312 -9.617 1 90.44 45 TRP B N 1
ATOM 4136 C CA . TRP B 1 45 ? 6.871 -62.219 -10.445 1 90.44 45 TRP B CA 1
ATOM 4137 C C . TRP B 1 45 ? 5.457 -61.781 -10.07 1 90.44 45 TRP B C 1
ATOM 4139 O O . TRP B 1 45 ? 5.102 -60.594 -10.195 1 90.44 45 TRP B O 1
ATOM 4149 N N . GLY B 1 46 ? 4.715 -62.688 -9.547 1 90.94 46 GLY B N 1
ATOM 4150 C CA . GLY B 1 46 ? 3.4 -62.344 -9.039 1 90.94 46 GLY B CA 1
ATOM 4151 C C . GLY B 1 46 ? 3.455 -61.406 -7.832 1 90.94 46 GLY B C 1
ATOM 4152 O O . GLY B 1 46 ? 2.717 -60.438 -7.762 1 90.94 46 GLY B O 1
ATOM 4153 N N . ILE B 1 47 ? 4.32 -61.75 -6.934 1 93.44 47 ILE B N 1
ATOM 4154 C CA . ILE B 1 47 ? 4.48 -60.938 -5.734 1 93.44 47 ILE B CA 1
ATOM 4155 C C . ILE B 1 47 ? 5.023 -59.562 -6.113 1 93.44 47 ILE B C 1
ATOM 4157 O O . ILE B 1 47 ? 4.531 -58.531 -5.629 1 93.44 47 ILE B O 1
ATOM 4161 N N . VAL B 1 48 ? 5.984 -59.5 -6.98 1 91.94 48 VAL B N 1
ATOM 4162 C CA . VAL B 1 48 ? 6.586 -58.25 -7.41 1 91.94 48 VAL B CA 1
ATOM 4163 C C . VAL B 1 48 ? 5.523 -57.375 -8.062 1 91.94 48 VAL B C 1
ATOM 4165 O O . VAL B 1 48 ? 5.43 -56.156 -7.77 1 91.94 48 VAL B O 1
ATOM 4168 N N . THR B 1 49 ? 4.766 -57.938 -8.914 1 91.75 49 THR B N 1
ATOM 4169 C CA . THR B 1 49 ? 3.732 -57.188 -9.617 1 91.75 49 THR B CA 1
ATOM 4170 C C . THR B 1 49 ? 2.66 -56.688 -8.648 1 91.75 49 THR B C 1
ATOM 4172 O O . THR B 1 49 ? 2.17 -55.562 -8.781 1 91.75 49 THR B O 1
ATOM 4175 N N . PHE B 1 50 ? 2.385 -57.5 -7.715 1 94.31 50 PHE B N 1
ATOM 4176 C CA . PHE B 1 50 ? 1.37 -57.125 -6.738 1 94.31 50 PHE B CA 1
ATOM 4177 C C . PHE B 1 50 ? 1.867 -55.969 -5.855 1 94.31 50 PHE B C 1
ATOM 4179 O O . PHE B 1 50 ? 1.125 -55.031 -5.574 1 94.31 50 PHE B O 1
ATOM 4186 N N . VAL B 1 51 ? 3.014 -56.062 -5.371 1 94.75 51 VAL B N 1
ATOM 4187 C CA . VAL B 1 51 ? 3.602 -55 -4.547 1 94.75 51 VAL B CA 1
ATOM 4188 C C . VAL B 1 51 ? 3.707 -53.719 -5.352 1 94.75 51 VAL B C 1
ATOM 4190 O O . VAL B 1 51 ? 3.385 -52.625 -4.855 1 94.75 51 VAL B O 1
ATOM 4193 N N . ALA B 1 52 ? 4.141 -53.781 -6.629 1 93.25 52 ALA B N 1
ATOM 4194 C CA . ALA B 1 52 ? 4.234 -52.625 -7.504 1 93.25 52 ALA B CA 1
ATOM 4195 C C . ALA B 1 52 ? 2.865 -52 -7.719 1 93.25 52 ALA B C 1
ATOM 4197 O O . ALA B 1 52 ? 2.738 -50.75 -7.707 1 93.25 52 ALA B O 1
ATOM 4198 N N . PHE B 1 53 ? 1.934 -52.781 -7.855 1 93.38 53 PHE B N 1
ATOM 4199 C CA . PHE B 1 53 ? 0.576 -52.281 -8.055 1 93.38 53 PHE B CA 1
ATOM 4200 C C . PHE B 1 53 ? 0.062 -51.594 -6.801 1 93.38 53 PHE B C 1
ATOM 4202 O O . PHE B 1 53 ? -0.564 -50.531 -6.883 1 93.38 53 PHE B O 1
ATOM 4209 N N . ALA B 1 54 ? 0.299 -52.156 -5.695 1 96.12 54 ALA B N 1
ATOM 4210 C CA . ALA B 1 54 ? -0.127 -51.562 -4.434 1 96.12 54 ALA B CA 1
ATOM 4211 C C . ALA B 1 54 ? 0.554 -50.219 -4.211 1 96.12 54 ALA B C 1
ATOM 4213 O O . ALA B 1 54 ? -0.083 -49.25 -3.768 1 96.12 54 ALA B O 1
ATOM 4214 N N . LEU B 1 55 ? 1.796 -50.094 -4.508 1 95.31 55 LEU B N 1
ATOM 4215 C CA . LEU B 1 55 ? 2.533 -48.844 -4.367 1 95.31 55 LEU B CA 1
ATOM 4216 C C . LEU B 1 55 ? 2.035 -47.781 -5.363 1 95.31 55 LEU B C 1
ATOM 4218 O O . LEU B 1 55 ? 1.958 -46.594 -5.043 1 95.31 55 LEU B O 1
ATOM 4222 N N . LEU B 1 56 ? 1.747 -48.25 -6.527 1 94.25 56 LEU B N 1
ATOM 4223 C CA . LEU B 1 56 ? 1.189 -47.344 -7.535 1 94.25 56 LEU B CA 1
ATOM 4224 C C . LEU B 1 56 ? -0.128 -46.75 -7.055 1 94.25 56 LEU B C 1
ATOM 4226 O O . LEU B 1 56 ? -0.331 -45.531 -7.145 1 94.25 56 LEU B O 1
ATOM 4230 N N . VAL B 1 57 ? -0.993 -47.594 -6.598 1 95.62 57 VAL B N 1
ATOM 4231 C CA . VAL B 1 57 ? -2.287 -47.156 -6.105 1 95.62 57 VAL B CA 1
ATOM 4232 C C . VAL B 1 57 ? -2.084 -46.156 -4.965 1 95.62 57 VAL B C 1
ATOM 4234 O O . VAL B 1 57 ? -2.742 -45.125 -4.91 1 95.62 57 VAL B O 1
ATOM 4237 N N . TRP B 1 58 ? -1.206 -46.5 -4.094 1 96.31 58 TRP B N 1
ATOM 4238 C CA . TRP B 1 58 ? -0.889 -45.594 -2.979 1 96.31 58 TRP B CA 1
ATOM 4239 C C . TRP B 1 58 ? -0.42 -44.25 -3.482 1 96.31 58 TRP B C 1
ATOM 4241 O O . TRP B 1 58 ? -0.896 -43.219 -3.018 1 96.31 58 TRP B O 1
ATOM 4251 N N . GLN B 1 59 ? 0.397 -44.125 -4.43 1 95.06 59 GLN B N 1
ATOM 4252 C CA . GLN B 1 59 ? 0.921 -42.844 -4.969 1 95.06 59 GLN B CA 1
ATOM 4253 C C . GLN B 1 59 ? -0.156 -42.094 -5.73 1 95.06 59 GLN B C 1
ATOM 4255 O O . GLN B 1 59 ? -0.208 -40.875 -5.676 1 95.06 59 GLN B O 1
ATOM 4260 N N . ILE B 1 60 ? -0.898 -42.812 -6.398 1 94.56 60 ILE B N 1
ATOM 4261 C CA . ILE B 1 60 ? -1.963 -42.188 -7.168 1 94.56 60 ILE B CA 1
ATOM 4262 C C . ILE B 1 60 ? -2.943 -41.5 -6.219 1 94.56 60 ILE B C 1
ATOM 4264 O O . ILE B 1 60 ? -3.404 -40.375 -6.488 1 94.56 60 ILE B O 1
ATOM 4268 N N . VAL B 1 61 ? -3.23 -42.125 -5.164 1 96.38 61 VAL B N 1
ATOM 4269 C CA . VAL B 1 61 ? -4.141 -41.562 -4.176 1 96.38 61 VAL B CA 1
ATOM 4270 C C . VAL B 1 61 ? -3.545 -40.281 -3.613 1 96.38 61 VAL B C 1
ATOM 4272 O O . VAL B 1 61 ? -4.25 -39.281 -3.461 1 96.38 61 VAL B O 1
ATOM 4275 N N . ILE B 1 62 ? -2.328 -40.25 -3.34 1 96.62 62 ILE B N 1
ATOM 4276 C CA . ILE B 1 62 ? -1.657 -39.062 -2.816 1 96.62 62 ILE B CA 1
ATOM 4277 C C . ILE B 1 62 ? -1.727 -37.938 -3.842 1 96.62 62 ILE B C 1
ATOM 4279 O O . ILE B 1 62 ? -1.968 -36.781 -3.486 1 96.62 62 ILE B O 1
ATOM 4283 N N . LEU B 1 63 ? -1.537 -38.25 -5.055 1 96.25 63 LEU B N 1
ATOM 4284 C CA . LEU B 1 63 ? -1.552 -37.25 -6.109 1 96.25 63 LEU B CA 1
ATOM 4285 C C . LEU B 1 63 ? -2.951 -36.656 -6.285 1 96.25 63 LEU B C 1
ATOM 4287 O O . LEU B 1 63 ? -3.104 -35.469 -6.512 1 96.25 63 LEU B O 1
ATOM 4291 N N . ILE B 1 64 ? -3.893 -37.5 -6.207 1 96.44 64 ILE B N 1
ATOM 4292 C CA . ILE B 1 64 ? -5.273 -37.031 -6.352 1 96.44 64 ILE B CA 1
ATOM 4293 C C . ILE B 1 64 ? -5.645 -36.125 -5.184 1 96.44 64 ILE B C 1
ATOM 4295 O O . ILE B 1 64 ? -6.293 -35.094 -5.375 1 96.44 64 ILE B O 1
ATOM 4299 N N . ILE B 1 65 ? -5.242 -36.469 -4.066 1 96.69 65 ILE B N 1
ATOM 4300 C CA . ILE B 1 65 ? -5.484 -35.656 -2.895 1 96.69 65 ILE B CA 1
ATOM 4301 C C . ILE B 1 65 ? -4.809 -34.281 -3.076 1 96.69 65 ILE B C 1
ATOM 4303 O O . ILE B 1 65 ? -5.402 -33.25 -2.783 1 96.69 65 ILE B O 1
ATOM 4307 N N . LYS B 1 66 ? -3.594 -34.25 -3.551 1 94.44 66 LYS B N 1
ATOM 4308 C CA . LYS B 1 66 ? -2.857 -33 -3.814 1 94.44 66 LYS B CA 1
ATOM 4309 C C . LYS B 1 66 ? -3.607 -32.125 -4.801 1 94.44 66 LYS B C 1
ATOM 4311 O O . LYS B 1 66 ? -3.684 -30.906 -4.617 1 94.44 66 LYS B O 1
ATOM 4316 N N . TYR B 1 67 ? -4.121 -32.719 -5.789 1 95.56 67 TYR B N 1
ATOM 4317 C CA . TYR B 1 67 ? -4.844 -31.984 -6.82 1 95.56 67 TYR B CA 1
ATOM 4318 C C . TYR B 1 67 ? -6.102 -31.344 -6.254 1 95.56 67 TYR B C 1
ATOM 4320 O O . TYR B 1 67 ? -6.406 -30.188 -6.555 1 95.56 67 TYR B O 1
ATOM 4328 N N . TYR B 1 68 ? -6.84 -32 -5.41 1 96.5 68 TYR B N 1
ATOM 4329 C CA . TYR B 1 68 ? -8.125 -31.531 -4.922 1 96.5 68 TYR B CA 1
ATOM 4330 C C . TYR B 1 68 ? -7.945 -30.609 -3.719 1 96.5 68 TYR B C 1
ATOM 4332 O O . TYR B 1 68 ? -8.922 -30.078 -3.189 1 96.5 68 TYR B O 1
ATOM 4340 N N . ARG B 1 69 ? -6.77 -30.453 -3.322 1 94.31 69 ARG B N 1
ATOM 4341 C CA . ARG B 1 69 ? -6.496 -29.469 -2.285 1 94.31 69 ARG B CA 1
ATOM 4342 C C . ARG B 1 69 ? -6.656 -28.047 -2.828 1 94.31 69 ARG B C 1
ATOM 4344 O O . ARG B 1 69 ? -6.926 -27.109 -2.068 1 94.31 69 ARG B O 1
ATOM 4351 N N . TYR B 1 70 ? -6.438 -27.812 -4.086 1 95.06 70 TYR B N 1
ATOM 4352 C CA . TYR B 1 70 ? -6.57 -26.547 -4.781 1 95.06 70 TYR B CA 1
ATOM 4353 C C . TYR B 1 70 ? -5.656 -25.484 -4.172 1 95.06 70 TYR B C 1
ATOM 4355 O O . TYR B 1 70 ? -6.094 -24.375 -3.867 1 95.06 70 TYR B O 1
ATOM 4363 N N . ASP B 1 71 ? -4.398 -25.844 -4.016 1 92.19 71 ASP B N 1
ATOM 4364 C CA . ASP B 1 71 ? -3.398 -24.906 -3.531 1 92.19 71 ASP B CA 1
ATOM 4365 C C . ASP B 1 71 ? -3.051 -23.875 -4.605 1 92.19 71 ASP B C 1
ATOM 4367 O O . ASP B 1 71 ? -3.154 -24.156 -5.801 1 92.19 71 ASP B O 1
ATOM 4371 N N . VAL B 1 72 ? -2.66 -22.672 -4.09 1 90.56 72 VAL B N 1
ATOM 4372 C CA . VAL B 1 72 ? -2.307 -21.625 -5.043 1 90.56 72 VAL B CA 1
ATOM 4373 C C . VAL B 1 72 ? -0.852 -21.203 -4.836 1 90.56 72 VAL B C 1
ATOM 4375 O O . VAL B 1 72 ? -0.296 -21.391 -3.748 1 90.56 72 VAL B O 1
ATOM 4378 N N . SER B 1 73 ? -0.274 -20.812 -5.883 1 83.94 73 SER B N 1
ATOM 4379 C CA . SER B 1 73 ? 1.03 -20.156 -5.852 1 83.94 73 SER B CA 1
ATOM 4380 C C . SER B 1 73 ? 0.899 -18.656 -6.074 1 83.94 73 SER B C 1
ATOM 4382 O O . SER B 1 73 ? 0.089 -18.219 -6.887 1 83.94 73 SER B O 1
ATOM 4384 N N . VAL B 1 74 ? 1.63 -17.922 -5.285 1 86.12 74 VAL B N 1
ATOM 4385 C CA . VAL B 1 74 ? 1.571 -16.469 -5.406 1 86.12 74 VAL B CA 1
ATOM 4386 C C . VAL B 1 74 ? 2.807 -15.961 -6.148 1 86.12 74 VAL B C 1
ATOM 4388 O O . VAL B 1 74 ? 3.938 -16.281 -5.77 1 86.12 74 VAL B O 1
ATOM 4391 N N . ASN B 1 75 ? 2.453 -15.312 -7.168 1 83.69 75 ASN B N 1
ATOM 4392 C CA . ASN B 1 75 ? 3.5 -14.625 -7.922 1 83.69 75 ASN B CA 1
ATOM 4393 C C . ASN B 1 75 ? 3.547 -13.141 -7.598 1 83.69 75 ASN B C 1
ATOM 4395 O O . ASN B 1 75 ? 2.537 -12.438 -7.715 1 83.69 75 ASN B O 1
ATOM 4399 N N . ILE B 1 76 ? 4.688 -12.664 -7.184 1 81.06 76 ILE B N 1
ATOM 4400 C CA . ILE B 1 76 ? 4.848 -11.25 -6.867 1 81.06 76 ILE B CA 1
ATOM 4401 C C . ILE B 1 76 ? 5.75 -10.586 -7.906 1 81.06 76 ILE B C 1
ATOM 4403 O O . ILE B 1 76 ? 6.875 -11.039 -8.133 1 81.06 76 ILE B O 1
ATOM 4407 N N . GLU B 1 77 ? 5.234 -9.633 -8.531 1 77.44 77 GLU B N 1
ATOM 4408 C CA . GLU B 1 77 ? 5.98 -8.875 -9.531 1 77.44 77 GLU B CA 1
ATOM 4409 C C . GLU B 1 77 ? 6.02 -7.391 -9.188 1 77.44 77 GLU B C 1
ATOM 4411 O O . GLU B 1 77 ? 5.023 -6.824 -8.742 1 77.44 77 GLU B O 1
ATOM 4416 N N . LEU B 1 78 ? 7.137 -6.828 -9.297 1 75.31 78 LEU B N 1
ATOM 4417 C CA . LEU B 1 78 ? 7.25 -5.383 -9.148 1 75.31 78 LEU B CA 1
ATOM 4418 C C . LEU B 1 78 ? 7.121 -4.688 -10.5 1 75.31 78 LEU B C 1
ATOM 4420 O O . LEU B 1 78 ? 7.836 -5.023 -11.445 1 75.31 78 LEU B O 1
ATOM 4424 N N . LYS B 1 79 ? 6.262 -3.863 -10.609 1 75.62 79 LYS B N 1
ATOM 4425 C CA . LYS B 1 79 ? 6.004 -3.139 -11.852 1 75.62 79 LYS B CA 1
ATOM 4426 C C . LYS B 1 79 ? 6.32 -1.654 -11.695 1 75.62 79 LYS B C 1
ATOM 4428 O O . LYS B 1 79 ? 6.195 -1.099 -10.602 1 75.62 79 LYS B O 1
ATOM 4433 N N . PHE B 1 80 ? 7.031 -1.155 -12.734 1 71.75 80 PHE B N 1
ATOM 4434 C CA . PHE B 1 80 ? 7.254 0.285 -12.789 1 71.75 80 PHE B CA 1
ATOM 4435 C C . PHE B 1 80 ? 6.453 0.911 -13.93 1 71.75 80 PHE B C 1
ATOM 4437 O O . PHE B 1 80 ? 6.688 0.606 -15.094 1 71.75 80 PHE B O 1
ATOM 4444 N N . GLU B 1 81 ? 5.418 1.544 -13.68 1 68.5 81 GLU B N 1
ATOM 4445 C CA . GLU B 1 81 ? 4.574 2.289 -14.609 1 68.5 81 GLU B CA 1
ATOM 4446 C C . GLU B 1 81 ? 3.986 3.531 -13.945 1 68.5 81 GLU B C 1
ATOM 4448 O O . GLU B 1 81 ? 3.85 3.582 -12.719 1 68.5 81 GLU B O 1
ATOM 4453 N N . GLN B 1 82 ? 4.031 4.574 -14.75 1 72.31 82 GLN B N 1
ATOM 4454 C CA . GLN B 1 82 ? 3.26 5.711 -14.266 1 72.31 82 GLN B CA 1
ATOM 4455 C C . GLN B 1 82 ? 1.855 5.285 -13.844 1 72.31 82 GLN B C 1
ATOM 4457 O O . GLN B 1 82 ? 1.131 4.664 -14.625 1 72.31 82 GLN B O 1
ATOM 4462 N N . ARG B 1 83 ? 1.658 5.402 -12.578 1 80.25 83 ARG B N 1
ATOM 4463 C CA . ARG B 1 83 ? 0.36 4.973 -12.07 1 80.25 83 ARG B CA 1
ATOM 4464 C C . ARG B 1 83 ? -0.568 6.164 -11.859 1 80.25 83 ARG B C 1
ATOM 4466 O O . ARG B 1 83 ? -0.111 7.27 -11.562 1 80.25 83 ARG B O 1
ATOM 4473 N N . THR B 1 84 ? -1.772 5.82 -12.062 1 90.81 84 THR B N 1
ATOM 4474 C CA . THR B 1 84 ? -2.811 6.789 -11.727 1 90.81 84 THR B CA 1
ATOM 4475 C C . THR B 1 84 ? -2.752 7.156 -10.25 1 90.81 84 THR B C 1
ATOM 4477 O O . THR B 1 84 ? -2.551 6.289 -9.391 1 90.81 84 THR B O 1
ATOM 4480 N N . PHE B 1 85 ? -2.76 8.508 -10 1 95.25 85 PHE B N 1
ATOM 4481 C CA . PHE B 1 85 ? -2.85 8.938 -8.609 1 95.25 85 PHE B CA 1
ATOM 4482 C C . PHE B 1 85 ? -4.145 8.453 -7.969 1 95.25 85 PHE B C 1
ATOM 4484 O O . PHE B 1 85 ? -5.199 8.477 -8.602 1 95.25 85 PHE B O 1
ATOM 4491 N N . PRO B 1 86 ? -4.141 7.953 -6.727 1 96.5 86 PRO B N 1
ATOM 4492 C CA . PRO B 1 86 ? -5.359 7.418 -6.113 1 96.5 86 PRO B CA 1
ATOM 4493 C C . PRO B 1 86 ? -6.414 8.492 -5.863 1 96.5 86 PRO B C 1
ATOM 4495 O O . PRO B 1 86 ? -6.125 9.688 -5.992 1 96.5 86 PRO B O 1
ATOM 4498 N N . ALA B 1 87 ? -7.613 7.992 -5.648 1 97.56 87 ALA B N 1
ATOM 4499 C CA . ALA B 1 87 ? -8.633 8.906 -5.133 1 97.56 87 ALA B CA 1
ATOM 4500 C C . ALA B 1 87 ? -8.375 9.242 -3.668 1 97.56 87 ALA B C 1
ATOM 4502 O O . ALA B 1 87 ? -7.992 8.375 -2.879 1 97.56 87 ALA B O 1
ATOM 4503 N N . VAL B 1 88 ? -8.516 10.484 -3.342 1 98.44 88 VAL B N 1
ATOM 4504 C CA . VAL B 1 88 ? -8.352 10.953 -1.971 1 98.44 88 VAL B CA 1
ATOM 4505 C C . VAL B 1 88 ? -9.633 11.625 -1.495 1 98.44 88 VAL B C 1
ATOM 4507 O O . VAL B 1 88 ? -10.023 12.68 -2.018 1 98.44 88 VAL B O 1
ATOM 4510 N N . THR B 1 89 ? -10.242 11 -0.51 1 98.44 89 THR B N 1
ATOM 4511 C CA . THR B 1 89 ? -11.477 11.547 0.053 1 98.44 89 THR B CA 1
ATOM 4512 C C . THR B 1 89 ? -11.211 12.195 1.407 1 98.44 89 THR B C 1
ATOM 4514 O O . THR B 1 89 ? -10.586 11.586 2.283 1 98.44 89 THR B O 1
ATOM 4517 N N . VAL B 1 90 ? -11.664 13.43 1.545 1 98.38 90 VAL B N 1
ATOM 4518 C CA . VAL B 1 90 ? -11.477 14.164 2.795 1 98.38 90 VAL B CA 1
ATOM 4519 C C . VAL B 1 90 ? -12.828 14.602 3.346 1 98.38 90 VAL B C 1
ATOM 4521 O O . VAL B 1 90 ? -13.688 15.078 2.6 1 98.38 90 VAL B O 1
ATOM 4524 N N . CYS B 1 91 ? -13.023 14.352 4.609 1 97.75 91 CYS B N 1
ATOM 4525 C CA . CYS B 1 91 ? -14.25 14.719 5.305 1 97.75 91 CYS B CA 1
ATOM 4526 C C . CYS B 1 91 ? -13.945 15.445 6.609 1 97.75 91 CYS B C 1
ATOM 4528 O O . CYS B 1 91 ? -12.914 15.195 7.234 1 97.75 91 CYS B O 1
ATOM 4530 N N . ASP B 1 92 ? -14.828 16.344 6.953 1 96.88 92 ASP B N 1
ATOM 4531 C CA . ASP B 1 92 ? -14.75 17.016 8.25 1 96.88 92 ASP B CA 1
ATOM 4532 C C . ASP B 1 92 ? -15.227 16.094 9.375 1 96.88 92 ASP B C 1
ATOM 4534 O O . ASP B 1 92 ? -16.203 15.359 9.211 1 96.88 92 ASP B O 1
ATOM 4538 N N . LEU B 1 93 ? -14.539 16.141 10.516 1 95.44 93 LEU B N 1
ATOM 4539 C CA . LEU B 1 93 ? -14.984 15.32 11.641 1 95.44 93 LEU B CA 1
ATOM 4540 C C . LEU B 1 93 ? -16.281 15.875 12.234 1 95.44 93 LEU B C 1
ATOM 4542 O O . LEU B 1 93 ? -16.969 15.18 12.984 1 95.44 93 LEU B O 1
ATOM 4546 N N . ASN B 1 94 ? -16.5 17.109 11.945 1 93.44 94 ASN B N 1
ATOM 4547 C CA . ASN B 1 94 ? -17.797 17.703 12.258 1 93.44 94 ASN B CA 1
ATOM 4548 C C . ASN B 1 94 ? -18.734 17.672 11.047 1 93.44 94 ASN B C 1
ATOM 4550 O O . ASN B 1 94 ? -18.75 18.609 10.25 1 93.44 94 ASN B O 1
ATOM 4554 N N . PRO B 1 95 ? -19.641 16.719 11 1 95 95 PRO B N 1
ATOM 4555 C CA . PRO B 1 95 ? -20.438 16.562 9.789 1 95 95 PRO B CA 1
ATOM 4556 C C . PRO B 1 95 ? -21.406 17.719 9.57 1 95 95 PRO B C 1
ATOM 4558 O O . PRO B 1 95 ? -21.766 18.031 8.43 1 95 95 PRO B O 1
ATOM 4561 N N . TYR B 1 96 ? -21.859 18.344 10.711 1 96.12 96 TYR B N 1
ATOM 4562 C CA . TYR B 1 96 ? -22.891 19.375 10.586 1 96.12 96 TYR B CA 1
ATOM 4563 C C . TYR B 1 96 ? -22.562 20.578 11.445 1 96.12 96 TYR B C 1
ATOM 4565 O O . TYR B 1 96 ? -22.078 20.453 12.57 1 96.12 96 TYR B O 1
ATOM 4573 N N . HIS B 1 97 ? -22.906 21.734 10.891 1 96.19 97 HIS B N 1
ATOM 4574 C CA . HIS B 1 97 ? -22.641 22.984 11.594 1 96.19 97 HIS B CA 1
ATOM 4575 C C . HIS B 1 97 ? -23.656 23.219 12.703 1 96.19 97 HIS B C 1
ATOM 4577 O O . HIS B 1 97 ? -24.875 23.203 12.453 1 96.19 97 HIS B O 1
ATOM 4583 N N . MET B 1 98 ? -23.109 23.516 13.852 1 95.62 98 MET B N 1
ATOM 4584 C CA . MET B 1 98 ? -23.969 23.797 15.008 1 95.62 98 MET B CA 1
ATOM 4585 C C . MET B 1 98 ? -24.906 24.953 14.719 1 95.62 98 MET B C 1
ATOM 4587 O O . MET B 1 98 ? -26.078 24.922 15.109 1 95.62 98 MET B O 1
ATOM 4591 N N . SER B 1 99 ? -24.469 25.938 14.016 1 95.56 99 SER B N 1
ATOM 4592 C CA . SER B 1 99 ? -25.25 27.141 13.727 1 95.56 99 SER B CA 1
ATOM 4593 C C . SER B 1 99 ? -26.484 26.812 12.898 1 95.56 99 SER B C 1
ATOM 4595 O O . SER B 1 99 ? -27.484 27.531 12.945 1 95.56 99 SER B O 1
ATOM 4597 N N . VAL B 1 100 ? -26.422 25.75 12.188 1 96.31 100 VAL B N 1
ATOM 4598 C CA . VAL B 1 100 ? -27.547 25.359 11.336 1 96.31 100 VAL B CA 1
ATOM 4599 C C . VAL B 1 100 ? -28.422 24.344 12.062 1 96.31 100 VAL B C 1
ATOM 4601 O O . VAL B 1 100 ? -29.641 24.516 12.148 1 96.31 100 VAL B O 1
ATOM 4604 N N . VAL B 1 101 ? -27.828 23.359 12.688 1 96.25 101 VAL B N 1
ATOM 4605 C CA . VAL B 1 101 ? -28.578 22.219 13.219 1 96.25 101 VAL B CA 1
ATOM 4606 C C . VAL B 1 101 ? -29.297 22.625 14.5 1 96.25 101 VAL B C 1
ATOM 4608 O O . VAL B 1 101 ? -30.203 21.938 14.961 1 96.25 101 VAL B O 1
ATOM 4611 N N . LYS B 1 102 ? -28.906 23.719 15.055 1 95.56 102 LYS B N 1
ATOM 4612 C CA . LYS B 1 102 ? -29.625 24.234 16.219 1 95.56 102 LYS B CA 1
ATOM 4613 C C . LYS B 1 102 ? -31.062 24.578 15.883 1 95.56 102 LYS B C 1
ATOM 4615 O O . LYS B 1 102 ? -31.906 24.734 16.781 1 95.56 102 LYS B O 1
ATOM 4620 N N . ASN B 1 103 ? -31.406 24.688 14.594 1 96.06 103 ASN B N 1
ATOM 4621 C CA . ASN B 1 103 ? -32.75 24.969 14.141 1 96.06 103 ASN B CA 1
ATOM 4622 C C . ASN B 1 103 ? -33.531 23.703 13.828 1 96.06 103 ASN B C 1
ATOM 4624 O O . ASN B 1 103 ? -34.688 23.75 13.414 1 96.06 103 ASN B O 1
ATOM 4628 N N . TYR B 1 104 ? -32.969 22.578 14.008 1 96.88 104 TYR B N 1
ATOM 4629 C CA . TYR B 1 104 ? -33.594 21.281 13.781 1 96.88 104 TYR B CA 1
ATOM 4630 C C . TYR B 1 104 ? -34.125 20.688 15.094 1 96.88 104 TYR B C 1
ATOM 4632 O O . TYR B 1 104 ? -33.344 20.141 15.883 1 96.88 104 TYR B O 1
ATOM 4640 N N . PRO B 1 105 ? -35.438 20.703 15.328 1 95.81 105 PRO B N 1
ATOM 4641 C CA . PRO B 1 105 ? -36 20.359 16.625 1 95.81 105 PRO B CA 1
ATOM 4642 C C . PRO B 1 105 ? -35.562 18.984 17.125 1 95.81 105 PRO B C 1
ATOM 4644 O O . PRO B 1 105 ? -35.25 18.828 18.312 1 95.81 105 PRO B O 1
ATOM 4647 N N . LYS B 1 106 ? -35.531 18.031 16.281 1 95.06 106 LYS B N 1
ATOM 4648 C CA . LYS B 1 106 ? -35.188 16.688 16.719 1 95.06 106 LYS B CA 1
ATOM 4649 C C . LYS B 1 106 ? -33.688 16.609 17.109 1 95.06 106 LYS B C 1
ATOM 4651 O O . LYS B 1 106 ? -33.312 15.867 18.016 1 95.06 106 LYS B O 1
ATOM 4656 N N . VAL B 1 107 ? -32.875 17.328 16.406 1 95.88 107 VAL B N 1
ATOM 4657 C CA . VAL B 1 107 ? -31.469 17.359 16.719 1 95.88 107 VAL B CA 1
ATOM 4658 C C . VAL B 1 107 ? -31.234 18.109 18.031 1 95.88 107 VAL B C 1
ATOM 4660 O O . VAL B 1 107 ? -30.422 17.688 18.859 1 95.88 107 VAL B O 1
ATOM 4663 N N . VAL B 1 108 ? -31.969 19.172 18.203 1 96.31 108 VAL B N 1
ATOM 4664 C CA . VAL B 1 108 ? -31.891 19.938 19.438 1 96.31 108 VAL B CA 1
ATOM 4665 C C . VAL B 1 108 ? -32.312 19.062 20.625 1 96.31 108 VAL B C 1
ATOM 4667 O O . VAL B 1 108 ? -31.703 19.094 21.688 1 96.31 108 VAL B O 1
ATOM 4670 N N . ARG B 1 109 ? -33.344 18.328 20.391 1 95.75 109 ARG B N 1
ATOM 4671 C CA . ARG B 1 109 ? -33.812 17.391 21.406 1 95.75 109 ARG B CA 1
ATOM 4672 C C . ARG B 1 109 ? -32.688 16.438 21.812 1 95.75 109 ARG B C 1
ATOM 4674 O O . ARG B 1 109 ? -32.469 16.219 23.016 1 95.75 109 ARG B O 1
ATOM 4681 N N . LEU B 1 110 ? -32.062 15.906 20.875 1 96 110 LEU B N 1
ATOM 4682 C CA . LEU B 1 110 ? -30.969 14.969 21.125 1 96 110 LEU B CA 1
ATOM 4683 C C . LEU B 1 110 ? -29.828 15.648 21.859 1 96 110 LEU B C 1
ATOM 4685 O O . LEU B 1 110 ? -29.297 15.094 22.828 1 96 110 LEU B O 1
ATOM 4689 N N . MET B 1 111 ? -29.438 16.844 21.453 1 95.75 111 MET B N 1
ATOM 4690 C CA . MET B 1 111 ? -28.344 17.594 22.078 1 95.75 111 MET B CA 1
ATOM 4691 C C . MET B 1 111 ? -28.656 17.922 23.531 1 95.75 111 MET B C 1
ATOM 4693 O O . MET B 1 111 ? -27.812 17.766 24.406 1 95.75 111 MET B O 1
ATOM 4697 N N . ASN B 1 112 ? -29.875 18.359 23.766 1 95.12 112 ASN B N 1
ATOM 4698 C CA . ASN B 1 112 ? -30.297 18.688 25.125 1 95.12 112 ASN B CA 1
ATOM 4699 C C . ASN B 1 112 ? -30.312 17.453 26.016 1 95.12 112 ASN B C 1
ATOM 4701 O O . ASN B 1 112 ? -29.953 17.531 27.188 1 95.12 112 ASN B O 1
ATOM 4705 N N . THR B 1 113 ? -30.781 16.438 25.406 1 95.75 113 THR B N 1
ATOM 4706 C CA . THR B 1 113 ? -30.828 15.195 26.156 1 95.75 113 THR B CA 1
ATOM 4707 C C . THR B 1 113 ? -29.422 14.734 26.516 1 95.75 113 THR B C 1
ATOM 4709 O O . THR B 1 113 ? -29.188 14.258 27.641 1 95.75 113 THR B O 1
ATOM 4712 N N . TYR B 1 114 ? -28.531 14.812 25.578 1 95 114 TYR B N 1
ATOM 4713 C CA . TYR B 1 114 ? -27.141 14.461 25.812 1 95 114 TYR B CA 1
ATOM 4714 C C . TYR B 1 114 ? -26.547 15.289 26.938 1 95 114 TYR B C 1
ATOM 4716 O O . TYR B 1 114 ? -25.922 14.75 27.859 1 95 114 TYR B O 1
ATOM 4724 N N . ASP B 1 115 ? -26.734 16.594 26.891 1 92.56 115 ASP B N 1
ATOM 4725 C CA . ASP B 1 115 ? -26.219 17.5 27.906 1 92.56 115 ASP B CA 1
ATOM 4726 C C . ASP B 1 115 ? -26.766 17.156 29.281 1 92.56 115 ASP B C 1
ATOM 4728 O O . ASP B 1 115 ? -26.047 17.203 30.281 1 92.56 115 ASP B O 1
ATOM 4732 N N . TYR B 1 116 ? -28 16.859 29.281 1 92.88 116 TYR B N 1
ATOM 4733 C CA . TYR B 1 116 ? -28.672 16.469 30.516 1 92.88 116 TYR B CA 1
ATOM 4734 C C . TYR B 1 116 ? -28.047 15.195 31.078 1 92.88 116 TYR B C 1
ATOM 4736 O O . TYR B 1 116 ? -27.781 15.109 32.281 1 92.88 116 TYR B O 1
ATOM 4744 N N . ALA B 1 117 ? -27.844 14.25 30.203 1 92.5 117 ALA B N 1
ATOM 4745 C CA . ALA B 1 117 ? -27.281 12.969 30.625 1 92.5 117 ALA B CA 1
ATOM 4746 C C . ALA B 1 117 ? -25.859 13.148 31.156 1 92.5 117 ALA B C 1
ATOM 4748 O O . ALA B 1 117 ? -25.484 12.547 32.156 1 92.5 117 ALA B O 1
ATOM 4749 N N . VAL B 1 118 ? -25.062 13.922 30.484 1 90.62 118 VAL B N 1
ATOM 4750 C CA . VAL B 1 118 ? -23.688 14.172 30.891 1 90.62 118 VAL B CA 1
ATOM 4751 C C . VAL B 1 118 ? -23.656 14.812 32.281 1 90.62 118 VAL B C 1
ATOM 4753 O O . VAL B 1 118 ? -22.844 14.43 33.125 1 90.62 118 VAL B O 1
ATOM 4756 N N . ASN B 1 119 ? -24.531 15.742 32.438 1 87.81 119 ASN B N 1
ATOM 4757 C CA . ASN B 1 119 ? -24.609 16.422 33.719 1 87.81 119 ASN B CA 1
ATOM 4758 C C . ASN B 1 119 ? -25.047 15.453 34.812 1 87.81 119 ASN B C 1
ATOM 4760 O O . ASN B 1 119 ? -24.547 15.531 35.938 1 87.81 119 ASN B O 1
ATOM 4764 N N . LYS B 1 120 ? -25.953 14.625 34.5 1 87.75 120 LYS B N 1
ATOM 4765 C CA . LYS B 1 120 ? -26.391 13.617 35.469 1 87.75 120 LYS B CA 1
ATOM 4766 C C . LYS B 1 120 ? -25.234 12.695 35.875 1 87.75 120 LYS B C 1
ATOM 4768 O O . LYS B 1 120 ? -25.062 12.367 37.031 1 87.75 120 LYS B O 1
ATOM 4773 N N . ILE B 1 121 ? -24.547 12.219 34.938 1 86.5 121 ILE B N 1
ATOM 4774 C CA . ILE B 1 121 ? -23.422 11.328 35.188 1 86.5 121 ILE B CA 1
ATOM 4775 C C . ILE B 1 121 ? -22.375 12.031 36.031 1 86.5 121 ILE B C 1
ATOM 4777 O O . ILE B 1 121 ? -21.828 11.445 36.969 1 86.5 121 ILE B O 1
ATOM 4781 N N . ALA B 1 122 ? -22.094 13.273 35.719 1 84.12 122 ALA B N 1
ATOM 4782 C CA . ALA B 1 122 ? -21.109 14.055 36.469 1 84.12 122 ALA B CA 1
ATOM 4783 C C . ALA B 1 122 ? -21.547 14.273 37.906 1 84.12 122 ALA B C 1
ATOM 4785 O O . ALA B 1 122 ? -20.719 14.25 38.812 1 84.12 122 ALA B O 1
ATOM 4786 N N . CYS B 1 123 ? -22.766 14.453 38.062 1 82.44 123 CYS B N 1
ATOM 4787 C CA . CYS B 1 123 ? -23.297 14.742 39.375 1 82.44 123 CYS B CA 1
ATOM 4788 C C . CYS B 1 123 ? -23.328 13.484 40.25 1 82.44 123 CYS B C 1
ATOM 4790 O O . CYS B 1 123 ? -23.25 13.562 41.469 1 82.44 123 CYS B O 1
ATOM 4792 N N . THR B 1 124 ? -23.547 12.391 39.656 1 78.06 124 THR B N 1
ATOM 4793 C CA . THR B 1 124 ? -23.562 11.156 40.438 1 78.06 124 THR B CA 1
ATOM 4794 C C . THR B 1 124 ? -22.25 10.969 41.188 1 78.06 124 THR B C 1
ATOM 4796 O O . THR B 1 124 ? -22.219 10.336 42.25 1 78.06 124 THR B O 1
ATOM 4799 N N . GLN B 1 125 ? -21.20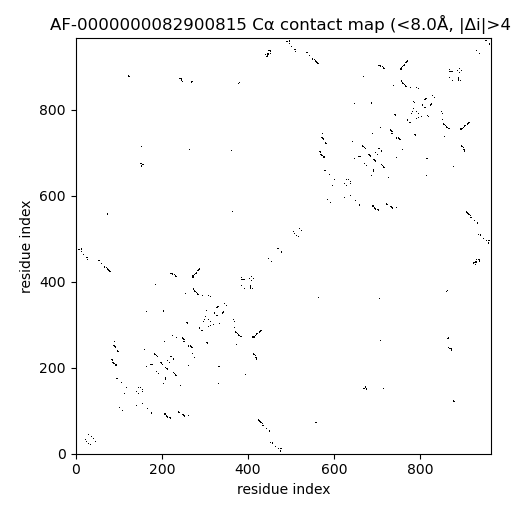3 11.547 40.688 1 70.06 125 GLN B N 1
ATOM 4800 C CA . GLN B 1 125 ? -19.891 11.359 41.312 1 70.06 125 GLN B CA 1
ATOM 4801 C C . GLN B 1 125 ? -19.641 12.398 42.406 1 70.06 125 GLN B C 1
ATOM 4803 O O . GLN B 1 125 ? -18.719 12.242 43.219 1 70.06 125 GLN B O 1
ATOM 4808 N N . ASP B 1 126 ? -20.531 13.461 42.312 1 68.88 126 ASP B N 1
ATOM 4809 C CA . ASP B 1 126 ? -20.391 14.555 43.281 1 68.88 126 ASP B CA 1
ATOM 4810 C C . ASP B 1 126 ? -21.578 14.617 44.25 1 68.88 126 ASP B C 1
ATOM 4812 O O . ASP B 1 126 ? -22.703 14.891 43.844 1 68.88 126 ASP B O 1
ATOM 4816 N N . THR B 1 127 ? -21.438 14.242 45.5 1 70.69 127 THR B N 1
ATOM 4817 C CA . THR B 1 127 ? -22.484 14.211 46.531 1 70.69 127 THR B CA 1
ATOM 4818 C C . THR B 1 127 ? -23.094 15.594 46.719 1 70.69 127 THR B C 1
ATOM 4820 O O . THR B 1 127 ? -24.219 15.719 47.188 1 70.69 127 THR B O 1
ATOM 4823 N N . THR B 1 128 ? -22.328 16.594 46.312 1 78.06 128 THR B N 1
ATOM 4824 C CA . THR B 1 128 ? -22.812 17.953 46.531 1 78.06 128 THR B CA 1
ATOM 4825 C C . THR B 1 128 ? -23.562 18.453 45.281 1 78.06 128 THR B C 1
ATOM 4827 O O . THR B 1 128 ? -24.156 19.531 45.312 1 78.06 128 THR B O 1
ATOM 4830 N N . CYS B 1 129 ? -23.484 17.578 44.375 1 77.19 129 CYS B N 1
ATOM 4831 C CA . CYS B 1 129 ? -24.094 18 43.094 1 77.19 129 CYS B CA 1
ATOM 4832 C C . CYS B 1 129 ? -25.609 17.906 43.188 1 77.19 129 CYS B C 1
ATOM 4834 O O . CYS B 1 129 ? -26.156 16.938 43.719 1 77.19 129 CYS B O 1
ATOM 4836 N N . THR B 1 130 ? -26.359 19.031 42.875 1 78.38 130 THR B N 1
ATOM 4837 C CA . THR B 1 130 ? -27.812 19.031 42.75 1 78.38 130 THR B CA 1
ATOM 4838 C C . THR B 1 130 ? -28.219 18.984 41.281 1 78.38 130 THR B C 1
ATOM 4840 O O . THR B 1 130 ? -27.875 19.875 40.5 1 78.38 130 THR B O 1
ATOM 4843 N N . ILE B 1 131 ? -28.766 17.875 40.844 1 74.38 131 ILE B N 1
ATOM 4844 C CA . ILE B 1 131 ? -29.266 17.75 39.5 1 74.38 131 ILE B CA 1
ATOM 4845 C C . ILE B 1 131 ? -30.625 18.406 39.375 1 74.38 131 ILE B C 1
ATOM 4847 O O . ILE B 1 131 ? -31.516 18.188 40.219 1 74.38 131 ILE B O 1
ATOM 4851 N N . ASN B 1 132 ? -30.688 19.375 38.438 1 80.69 132 ASN B N 1
ATOM 4852 C CA . ASN B 1 132 ? -32 19.891 38.125 1 80.69 132 ASN B CA 1
ATOM 4853 C C . ASN B 1 132 ? -32.844 18.891 37.312 1 80.69 132 ASN B C 1
ATOM 4855 O O . ASN B 1 132 ? -32.656 18.781 36.094 1 80.69 132 ASN B O 1
ATOM 4859 N N . TYR B 1 133 ? -33.688 18.219 38.094 1 84.06 133 TYR B N 1
ATOM 4860 C CA . TYR B 1 133 ? -34.5 17.188 37.469 1 84.06 133 TYR B CA 1
ATOM 4861 C C . TYR B 1 133 ? -35.5 17.812 36.469 1 84.06 133 TYR B C 1
ATOM 4863 O O . TYR B 1 133 ? -36.125 18.828 36.781 1 84.06 133 TYR B O 1
ATOM 4871 N N . ASN B 1 134 ? -35.406 17.312 35.219 1 91.56 134 ASN B N 1
ATOM 4872 C CA . ASN B 1 134 ? -36.344 17.703 34.156 1 91.56 134 ASN B CA 1
ATOM 4873 C C . ASN B 1 134 ? -37.094 16.5 33.594 1 91.56 134 ASN B C 1
ATOM 4875 O O . ASN B 1 134 ? -36.531 15.664 32.875 1 91.56 134 ASN B O 1
ATOM 4879 N N . ALA B 1 135 ? -38.438 16.469 33.812 1 93.19 135 ALA B N 1
ATOM 4880 C CA . ALA B 1 135 ? -39.25 15.312 33.469 1 93.19 135 ALA B CA 1
ATOM 4881 C C . ALA B 1 135 ? -39.25 15.086 31.953 1 93.19 135 ALA B C 1
ATOM 4883 O O . ALA B 1 135 ? -39.25 13.945 31.5 1 93.19 135 ALA B O 1
ATOM 4884 N N . THR B 1 136 ? -39.312 16.125 31.234 1 95.12 136 THR B N 1
ATOM 4885 C CA . THR B 1 136 ? -39.344 16.031 29.781 1 95.12 136 THR B CA 1
ATOM 4886 C C . THR B 1 136 ? -38.031 15.398 29.266 1 95.12 136 THR B C 1
ATOM 4888 O O . THR B 1 136 ? -38.062 14.484 28.438 1 95.12 136 THR B O 1
ATOM 4891 N N . LEU B 1 137 ? -36.938 15.859 29.766 1 95.19 137 LEU B N 1
ATOM 4892 C CA . LEU B 1 137 ? -35.625 15.352 29.344 1 95.19 137 LEU B CA 1
ATOM 4893 C C . LEU B 1 137 ? -35.406 13.922 29.828 1 95.19 137 LEU B C 1
ATOM 4895 O O . LEU B 1 137 ? -34.781 13.125 29.156 1 95.19 137 LEU B O 1
ATOM 4899 N N . ASP B 1 138 ? -35.969 13.594 30.938 1 94.19 138 ASP B N 1
ATOM 4900 C CA . ASP B 1 138 ? -35.938 12.211 31.406 1 94.19 138 ASP B CA 1
ATOM 4901 C C . ASP B 1 138 ? -36.719 11.289 30.453 1 94.19 138 ASP B C 1
ATOM 4903 O O . ASP B 1 138 ? -36.312 10.148 30.219 1 94.19 138 ASP B O 1
ATOM 4907 N N . GLY B 1 139 ? -37.844 11.789 30.078 1 94.38 139 GLY B N 1
ATOM 4908 C CA . GLY B 1 139 ? -38.594 11.047 29.078 1 94.38 139 GLY B CA 1
ATOM 4909 C C . GLY B 1 139 ? -37.781 10.789 27.812 1 94.38 139 GLY B C 1
ATOM 4910 O O . GLY B 1 139 ? -37.844 9.695 27.25 1 94.38 139 GLY B O 1
ATOM 4911 N N . TYR B 1 140 ? -37.094 11.797 27.391 1 95.38 140 TYR B N 1
ATOM 4912 C CA . TYR B 1 140 ? -36.281 11.656 26.188 1 95.38 140 TYR B CA 1
ATOM 4913 C C . TYR B 1 140 ? -35.125 10.695 26.438 1 95.38 140 TYR B C 1
ATOM 4915 O O . TYR B 1 140 ? -34.719 9.961 25.531 1 95.38 140 TYR B O 1
ATOM 4923 N N . LEU B 1 141 ? -34.531 10.734 27.594 1 94.94 141 LEU B N 1
ATOM 4924 C CA . LEU B 1 141 ? -33.469 9.773 27.938 1 94.94 141 LEU B CA 1
ATOM 4925 C C . LEU B 1 141 ? -33.969 8.344 27.75 1 94.94 141 LEU B C 1
ATOM 4927 O O . LEU B 1 141 ? -33.25 7.5 27.219 1 94.94 141 LEU B O 1
ATOM 4931 N N . ASN B 1 142 ? -35.156 8.141 28.188 1 92.88 142 ASN B N 1
ATOM 4932 C CA . ASN B 1 142 ? -35.75 6.816 28.062 1 92.88 142 ASN B CA 1
ATOM 4933 C C . ASN B 1 142 ? -36.094 6.496 26.594 1 92.88 142 ASN B C 1
ATOM 4935 O O . ASN B 1 142 ? -35.938 5.359 26.156 1 92.88 142 ASN B O 1
ATOM 4939 N N . LEU B 1 143 ? -36.562 7.496 25.938 1 93.69 143 LEU B N 1
ATOM 4940 C CA . LEU B 1 143 ? -36.906 7.34 24.531 1 93.69 143 LEU B CA 1
ATOM 4941 C C . LEU B 1 143 ? -35.688 6.895 23.734 1 93.69 143 LEU B C 1
ATOM 4943 O O . LEU B 1 143 ? -35.781 6.012 22.875 1 93.69 143 LEU B O 1
ATOM 4947 N N . TYR B 1 144 ? -34.531 7.504 24.031 1 95.19 144 TYR B N 1
ATOM 4948 C CA . TYR B 1 144 ? -33.312 7.242 23.281 1 95.19 144 TYR B CA 1
ATOM 4949 C C . TYR B 1 144 ? -32.562 6.027 23.844 1 95.19 144 TYR B C 1
ATOM 4951 O O . TYR B 1 144 ? -31.547 5.609 23.312 1 95.19 144 TYR B O 1
ATOM 4959 N N . GLY B 1 145 ? -33.031 5.465 24.938 1 91.75 145 GLY B N 1
ATOM 4960 C CA . GLY B 1 145 ? -32.375 4.336 25.578 1 91.75 145 GLY B CA 1
ATOM 4961 C C . GLY B 1 145 ? -31.078 4.711 26.266 1 91.75 145 GLY B C 1
ATOM 4962 O O . GLY B 1 145 ? -30.156 3.906 26.328 1 91.75 145 GLY B O 1
ATOM 4963 N N . LEU B 1 146 ? -30.938 5.941 26.734 1 93.69 146 LEU B N 1
ATOM 4964 C CA . LEU B 1 146 ? -29.703 6.441 27.328 1 93.69 146 LEU B CA 1
ATOM 4965 C C . LEU B 1 146 ? -29.781 6.43 28.844 1 93.69 146 LEU B C 1
ATOM 4967 O O . LEU B 1 146 ? -28.812 6.773 29.531 1 93.69 146 LEU B O 1
ATOM 4971 N N . GLY B 1 147 ? -30.891 6.051 29.359 1 88.12 147 GLY B N 1
ATOM 4972 C CA . GLY B 1 147 ? -31.172 6.168 30.781 1 88.12 147 GLY B CA 1
ATOM 4973 C C . GLY B 1 147 ? -30.203 5.371 31.641 1 88.12 147 GLY B C 1
ATOM 4974 O O . GLY B 1 147 ? -29.875 5.777 32.75 1 88.12 147 GLY B O 1
ATOM 4975 N N . ASP B 1 148 ? -29.672 4.312 31.156 1 86.88 148 ASP B N 1
ATOM 4976 C CA . ASP B 1 148 ? -28.859 3.416 31.969 1 86.88 148 ASP B CA 1
ATOM 4977 C C . ASP B 1 148 ? -27.375 3.615 31.688 1 86.88 148 ASP B C 1
ATOM 4979 O O . ASP B 1 148 ? -26.531 2.867 32.188 1 86.88 148 ASP B O 1
ATOM 4983 N N . MET B 1 149 ? -27.078 4.625 30.938 1 88.12 149 MET B N 1
ATOM 4984 C CA . MET B 1 149 ? -25.672 4.844 30.609 1 88.12 149 MET B CA 1
ATOM 4985 C C . MET B 1 149 ? 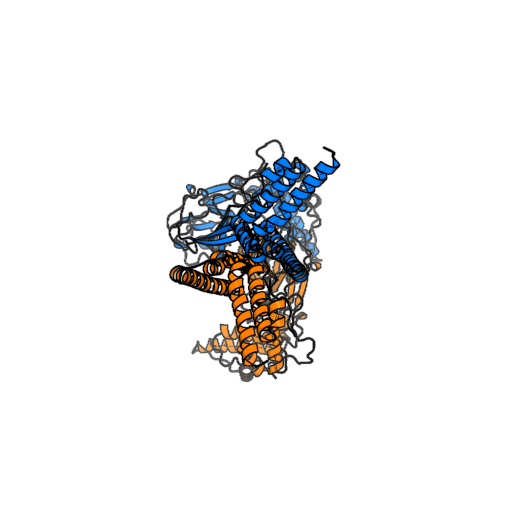-24.984 5.68 31.688 1 88.12 149 MET B C 1
ATOM 4987 O O . MET B 1 149 ? -25.516 6.715 32.094 1 88.12 149 MET B O 1
ATOM 4991 N N . ASN B 1 150 ? -23.75 5.195 32.188 1 86.44 150 ASN B N 1
ATOM 4992 C CA . ASN B 1 150 ? -23.047 5.871 33.25 1 86.44 150 ASN B CA 1
ATOM 4993 C C . ASN B 1 150 ? -21.641 6.289 32.844 1 86.44 150 ASN B C 1
ATOM 4995 O O . ASN B 1 150 ? -20.812 6.633 33.688 1 86.44 150 ASN B O 1
ATOM 4999 N N . ASP B 1 151 ? -21.359 6.117 31.641 1 90.12 151 ASP B N 1
ATOM 5000 C CA . ASP B 1 151 ? -20.047 6.469 31.078 1 90.12 151 ASP B CA 1
ATOM 5001 C C . ASP B 1 151 ? -20.203 7.461 29.922 1 90.12 151 ASP B C 1
ATOM 5003 O O . ASP B 1 151 ? -20.922 7.195 28.953 1 90.12 151 ASP B O 1
ATOM 5007 N N . THR B 1 152 ? -19.531 8.609 30.078 1 88.19 152 THR B N 1
ATOM 5008 C CA . THR B 1 152 ? -19.703 9.672 29.094 1 88.19 152 THR B CA 1
ATOM 5009 C C . THR B 1 152 ? -19.203 9.227 27.719 1 88.19 152 THR B C 1
ATOM 5011 O O . THR B 1 152 ? -19.719 9.648 26.688 1 88.19 152 THR B O 1
ATOM 5014 N N . THR B 1 153 ? -18.141 8.359 27.734 1 89.19 153 THR B N 1
ATOM 5015 C CA . THR B 1 153 ? -17.609 7.875 26.453 1 89.19 153 THR B CA 1
ATOM 5016 C C . THR B 1 153 ? -18.625 6.977 25.766 1 89.19 153 THR B C 1
ATOM 5018 O O . THR B 1 153 ? -18.844 7.086 24.547 1 89.19 153 THR B O 1
ATOM 5021 N N . ALA B 1 154 ? -19.203 6.121 26.484 1 89.31 154 ALA B N 1
ATOM 5022 C CA . ALA B 1 154 ? -20.266 5.266 25.938 1 89.31 154 ALA B CA 1
ATOM 5023 C C . ALA B 1 154 ? -21.453 6.09 25.469 1 89.31 154 ALA B C 1
ATOM 5025 O O . ALA B 1 154 ? -22.047 5.816 24.422 1 89.31 154 ALA B O 1
ATOM 5026 N N . LEU B 1 155 ? -21.875 7.027 26.281 1 90.75 155 LEU B N 1
ATOM 5027 C CA . LEU B 1 155 ? -22.969 7.93 25.969 1 90.75 155 LEU B CA 1
ATOM 5028 C C . LEU B 1 155 ? -22.703 8.648 24.641 1 90.75 155 LEU B C 1
ATOM 5030 O O . LEU B 1 155 ? -23.594 8.734 23.797 1 90.75 155 LEU B O 1
ATOM 5034 N N . GLN B 1 156 ? -21.531 9.164 24.516 1 91.31 156 GLN B N 1
ATOM 5035 C CA . GLN B 1 156 ? -21.141 9.875 23.297 1 91.31 156 GLN B CA 1
ATOM 5036 C C . GLN B 1 156 ? -21.266 8.969 22.078 1 91.31 156 GLN B C 1
ATOM 5038 O O . GLN B 1 156 ? -21.766 9.383 21.031 1 91.31 156 GLN B O 1
ATOM 5043 N N . THR B 1 157 ? -20.828 7.766 22.203 1 89.19 157 THR B N 1
ATOM 5044 C CA . THR B 1 157 ? -20.859 6.809 21.109 1 89.19 157 THR B CA 1
ATOM 5045 C C . THR B 1 157 ? -22.312 6.543 20.672 1 89.19 157 THR B C 1
ATOM 5047 O O . THR B 1 157 ? -22.609 6.52 19.484 1 89.19 157 THR B O 1
ATOM 5050 N N . GLU B 1 158 ? -23.125 6.359 21.578 1 90.31 158 GLU B N 1
ATOM 5051 C CA . GLU B 1 158 ? -24.531 6.098 21.281 1 90.31 158 GLU B CA 1
ATOM 5052 C C . GLU B 1 158 ? -25.188 7.305 20.625 1 90.31 158 GLU B C 1
ATOM 5054 O O . GLU B 1 158 ? -26 7.156 19.703 1 90.31 158 GLU B O 1
ATOM 5059 N N . VAL B 1 159 ? -24.891 8.414 21.062 1 93.06 159 VAL B N 1
ATOM 5060 C CA . VAL B 1 159 ? -25.5 9.641 20.562 1 93.06 159 VAL B CA 1
ATOM 5061 C C . VAL B 1 159 ? -25.062 9.875 19.109 1 93.06 159 VAL B C 1
ATOM 5063 O O . VAL B 1 159 ? -25.844 10.367 18.297 1 93.06 159 VAL B O 1
ATOM 5066 N N . LEU B 1 160 ? -23.828 9.547 18.844 1 90.94 160 LEU B N 1
ATOM 5067 C CA . LEU B 1 160 ? -23.344 9.672 17.469 1 90.94 160 LEU B CA 1
ATOM 5068 C C . LEU B 1 160 ? -24.141 8.781 16.531 1 90.94 160 LEU B C 1
ATOM 5070 O O . LEU B 1 160 ? -24.453 9.18 15.398 1 90.94 160 LEU B O 1
ATOM 5074 N N . LYS B 1 161 ? -24.484 7.691 16.984 1 88.81 161 LYS B N 1
ATOM 5075 C CA . LYS B 1 161 ? -25.328 6.793 16.203 1 88.81 161 LYS B CA 1
ATOM 5076 C C . LYS B 1 161 ? -26.734 7.379 16.016 1 88.81 161 LYS B C 1
ATOM 5078 O O . LYS B 1 161 ? -27.297 7.312 14.93 1 88.81 161 LYS B O 1
ATOM 5083 N N . LEU B 1 162 ? -27.266 7.918 17.031 1 93.31 162 LEU B N 1
ATOM 5084 C CA . LEU B 1 162 ? -28.625 8.461 17.031 1 93.31 162 LEU B CA 1
ATOM 5085 C C . LEU B 1 162 ? -28.719 9.695 16.156 1 93.31 162 LEU B C 1
ATOM 5087 O O . LEU B 1 162 ? -29.766 9.977 15.578 1 93.31 162 LEU B O 1
ATOM 5091 N N . LEU B 1 163 ? -27.594 10.375 16.078 1 94 163 LEU B N 1
ATOM 5092 C CA . LEU B 1 163 ? -27.578 11.586 15.266 1 94 163 LEU B CA 1
ATOM 5093 C C . LEU B 1 163 ? -27.969 11.281 13.82 1 94 163 LEU B C 1
ATOM 5095 O O . LEU B 1 163 ? -28.672 12.07 13.18 1 94 163 LEU B O 1
ATOM 5099 N N . THR B 1 164 ? -27.516 10.164 13.344 1 90.75 164 THR B N 1
ATOM 5100 C CA . THR B 1 164 ? -27.828 9.789 11.969 1 90.75 164 THR B CA 1
ATOM 5101 C C . THR B 1 164 ? -29.328 9.617 11.789 1 90.75 164 THR B C 1
ATOM 5103 O O . THR B 1 164 ? -29.891 9.969 10.742 1 90.75 164 THR B O 1
ATOM 5106 N N . LEU B 1 165 ? -30.016 9.117 12.773 1 92.25 165 LEU B N 1
ATOM 5107 C CA . LEU B 1 165 ? -31.453 8.93 12.727 1 92.25 165 LEU B CA 1
ATOM 5108 C C . LEU B 1 165 ? -32.188 10.273 12.781 1 92.25 165 LEU B C 1
ATOM 5110 O O . LEU B 1 165 ? -33.094 10.531 11.984 1 92.25 165 LEU B O 1
ATOM 5114 N N . GLU B 1 166 ? -31.75 11.07 13.68 1 94.69 166 GLU B N 1
ATOM 5115 C CA . GLU B 1 166 ? -32.438 12.328 13.914 1 94.69 166 GLU B CA 1
ATOM 5116 C C . GLU B 1 166 ? -32.219 13.305 12.766 1 94.69 166 GLU B C 1
ATOM 5118 O O . GLU B 1 166 ? -33.094 14.133 12.469 1 94.69 166 GLU B O 1
ATOM 5123 N N . MET B 1 167 ? -31.078 13.203 12.125 1 94.06 167 MET B N 1
ATOM 5124 C CA . MET B 1 167 ? -30.75 14.102 11.023 1 94.06 167 MET B CA 1
ATOM 5125 C C . MET B 1 167 ? -31.438 13.664 9.734 1 94.06 167 MET B C 1
ATOM 5127 O O . MET B 1 167 ? -31.5 14.422 8.773 1 94.06 167 MET B O 1
ATOM 5131 N N . ALA B 1 168 ? -31.984 12.445 9.695 1 90.44 168 ALA B N 1
ATOM 5132 C CA . ALA B 1 168 ? -32.5 11.836 8.484 1 90.44 168 ALA B CA 1
ATOM 5133 C C . ALA B 1 168 ? -33.625 12.688 7.883 1 90.44 168 ALA B C 1
ATOM 5135 O O . ALA B 1 168 ? -33.812 12.703 6.664 1 90.44 168 ALA B O 1
ATOM 5136 N N . ALA B 1 169 ? -34.344 13.422 8.656 1 87.44 169 ALA B N 1
ATOM 5137 C CA . ALA B 1 169 ? -35.531 14.156 8.203 1 87.44 169 ALA B CA 1
ATOM 5138 C C . ALA B 1 169 ? -35.156 15.562 7.738 1 87.44 169 ALA B C 1
ATOM 5140 O O . ALA B 1 169 ? -36 16.297 7.211 1 87.44 169 ALA B O 1
ATOM 5141 N N . TYR B 1 170 ? -33.969 15.914 7.898 1 93.5 170 TYR B N 1
ATOM 5142 C CA . TYR B 1 170 ? -33.594 17.312 7.668 1 93.5 170 TYR B CA 1
ATOM 5143 C C . TYR B 1 170 ? -32.656 17.438 6.48 1 93.5 170 TYR B C 1
ATOM 5145 O O . TYR B 1 170 ? -32.156 16.438 5.965 1 93.5 170 TYR B O 1
ATOM 5153 N N . ASP B 1 171 ? -32.5 18.672 6.043 1 91.38 171 ASP B N 1
ATOM 5154 C CA . ASP B 1 171 ? -31.578 19 4.949 1 91.38 171 ASP B CA 1
ATOM 5155 C C . ASP B 1 171 ? -30.125 19 5.426 1 91.38 171 ASP B C 1
ATOM 5157 O O . ASP B 1 171 ? -29.688 19.922 6.121 1 91.38 171 ASP B O 1
ATOM 5161 N N . LYS B 1 172 ? -29.391 18.016 5.027 1 93.69 172 LYS B N 1
ATOM 5162 C CA . LYS B 1 172 ? -28 17.875 5.438 1 93.69 172 LYS B CA 1
ATOM 5163 C C . LYS B 1 172 ? -27.078 18.797 4.633 1 93.69 172 LYS B C 1
ATOM 5165 O O . LYS B 1 172 ? -26.016 19.188 5.102 1 93.69 172 LYS B O 1
ATOM 5170 N N . GLU B 1 173 ? -27.453 19.156 3.418 1 93.88 173 GLU B N 1
ATOM 5171 C CA . GLU B 1 173 ? -26.625 19.938 2.518 1 93.88 173 GLU B CA 1
ATOM 5172 C C . GLU B 1 173 ? -26.344 21.312 3.086 1 93.88 173 GLU B C 1
ATOM 5174 O O . GLU B 1 173 ? -25.203 21.781 3.094 1 93.88 173 GLU B O 1
ATOM 5179 N N . SER B 1 174 ? -27.391 21.875 3.588 1 93.88 174 SER B N 1
ATOM 5180 C CA . SER B 1 174 ? -27.25 23.234 4.109 1 93.88 174 SER B CA 1
ATOM 5181 C C . SER B 1 174 ? -26.469 23.234 5.418 1 93.88 174 SER B C 1
ATOM 5183 O O . SER B 1 174 ? -25.875 24.266 5.789 1 93.88 174 SER B O 1
ATOM 5185 N N . ALA B 1 175 ? -26.406 22.141 6.09 1 95.62 175 ALA B N 1
ATOM 5186 C CA . ALA B 1 175 ? -25.766 22.062 7.398 1 95.62 175 ALA B CA 1
ATOM 5187 C C . ALA B 1 175 ? -24.297 21.672 7.262 1 95.62 175 ALA B C 1
ATOM 5189 O O . ALA B 1 175 ? -23.531 21.734 8.227 1 95.62 175 ALA B O 1
ATOM 5190 N N . SER B 1 176 ? -23.891 21.266 6.129 1 95.69 176 SER B N 1
ATOM 5191 C CA . SER B 1 176 ? -22.562 20.719 5.941 1 95.69 176 SER B CA 1
ATOM 5192 C C . SER B 1 176 ? -21.594 21.766 5.395 1 95.69 176 SER B C 1
ATOM 5194 O O . SER B 1 176 ? -22.031 22.781 4.82 1 95.69 176 SER B O 1
ATOM 5196 N N . VAL B 1 177 ? -20.344 21.516 5.562 1 95.5 177 VAL B N 1
ATOM 5197 C CA . VAL B 1 177 ? -19.297 22.438 5.129 1 95.5 177 VAL B CA 1
ATOM 5198 C C . VAL B 1 177 ? -19.312 22.562 3.609 1 95.5 177 VAL B C 1
ATOM 5200 O O . VAL B 1 177 ? -19.734 21.641 2.908 1 95.5 177 VAL B O 1
ATOM 5203 N N . THR B 1 178 ? -18.906 23.734 3.137 1 94.94 178 THR B N 1
ATOM 5204 C CA . THR B 1 178 ? -18.797 23.953 1.7 1 94.94 178 THR B CA 1
ATOM 5205 C C . THR B 1 178 ? -17.359 23.797 1.225 1 94.94 178 THR B C 1
ATOM 5207 O O . THR B 1 178 ? -16.422 23.844 2.029 1 94.94 178 THR B O 1
ATOM 5210 N N . PHE B 1 179 ? -17.219 23.594 -0.044 1 95.69 179 PHE B N 1
ATOM 5211 C CA . PHE B 1 179 ? -15.891 23.391 -0.632 1 95.69 179 PHE B CA 1
ATOM 5212 C C . PHE B 1 179 ? -14.969 24.547 -0.293 1 95.69 179 PHE B C 1
ATOM 5214 O O . PHE B 1 179 ? -13.867 24.344 0.221 1 95.69 179 PHE B O 1
ATOM 5221 N N . ASP B 1 180 ? -15.391 25.797 -0.453 1 90.81 180 ASP B N 1
ATOM 5222 C CA . ASP B 1 180 ? -14.547 26.984 -0.303 1 90.81 180 ASP B CA 1
ATOM 5223 C C . ASP B 1 180 ? -14.156 27.203 1.157 1 90.81 180 ASP B C 1
ATOM 5225 O O . ASP B 1 180 ? -13.07 27.703 1.446 1 90.81 180 ASP B O 1
ATOM 5229 N N . ASP B 1 181 ? -15.023 26.781 2.021 1 91.5 181 ASP B N 1
ATOM 5230 C CA . ASP B 1 181 ? -14.734 26.938 3.443 1 91.5 181 ASP B CA 1
ATOM 5231 C C . ASP B 1 181 ? -13.797 25.844 3.945 1 91.5 181 ASP B C 1
ATOM 5233 O O . ASP B 1 181 ? -13.016 26.062 4.871 1 91.5 181 ASP B O 1
ATOM 5237 N N . PHE B 1 182 ? -13.93 24.719 3.332 1 95 182 PHE B N 1
ATOM 5238 C CA . PHE B 1 182 ? -13.227 23.547 3.82 1 95 182 PHE B CA 1
ATOM 5239 C C . PHE B 1 182 ? -11.859 23.422 3.16 1 95 182 PHE B C 1
ATOM 5241 O O . PHE B 1 182 ? -10.859 23.172 3.836 1 95 182 PHE B O 1
ATOM 5248 N N . ILE B 1 183 ? -11.797 23.562 1.837 1 94.94 183 ILE B N 1
ATOM 5249 C CA . ILE B 1 183 ? -10.555 23.469 1.078 1 94.94 183 ILE B CA 1
ATOM 5250 C C . ILE B 1 183 ? -10.023 24.875 0.805 1 94.94 183 ILE B C 1
ATOM 5252 O O . ILE B 1 183 ? -10.469 25.547 -0.123 1 94.94 183 ILE B O 1
ATOM 5256 N N . GLN B 1 184 ? -8.961 25.219 1.537 1 91.94 184 GLN B N 1
ATOM 5257 C CA . GLN B 1 184 ? -8.43 26.578 1.489 1 91.94 184 GLN B CA 1
ATOM 5258 C C . GLN B 1 184 ? -7.266 26.688 0.511 1 91.94 184 GLN B C 1
ATOM 5260 O O . GLN B 1 184 ? -6.887 27.781 0.101 1 91.94 184 GLN B O 1
ATOM 5265 N N . GLY B 1 185 ? -6.754 25.641 0.13 1 91.38 185 GLY B N 1
ATOM 5266 C CA . GLY B 1 185 ? -5.684 25.531 -0.845 1 91.38 185 GLY B CA 1
ATOM 5267 C C . GLY B 1 185 ? -5.535 24.125 -1.405 1 91.38 185 GLY B C 1
ATOM 5268 O O . GLY B 1 185 ? -5.75 23.141 -0.694 1 91.38 185 GLY B O 1
ATOM 5269 N N . CYS B 1 186 ? -5.137 24.016 -2.6 1 93.12 186 CYS B N 1
ATOM 5270 C CA . CYS B 1 186 ? -5.012 22.734 -3.258 1 93.12 186 CYS B CA 1
ATOM 5271 C C . CYS B 1 186 ? -3.951 22.766 -4.352 1 93.12 186 CYS B C 1
ATOM 5273 O O . CYS B 1 186 ? -3.963 23.672 -5.199 1 93.12 186 CYS B O 1
ATOM 5275 N N . SER B 1 187 ? -3.059 21.844 -4.281 1 92.44 187 SER B N 1
ATOM 5276 C CA . SER B 1 187 ? -2.031 21.703 -5.309 1 92.44 187 SER B CA 1
ATOM 5277 C C . SER B 1 187 ? -1.763 20.25 -5.629 1 92.44 187 SER B C 1
ATOM 5279 O O . SER B 1 187 ? -1.735 19.406 -4.73 1 92.44 187 SER B O 1
ATOM 5281 N N . PHE B 1 188 ? -1.683 19.953 -6.906 1 92.38 188 PHE B N 1
ATOM 5282 C CA . PHE B 1 188 ? -1.259 18.641 -7.375 1 92.38 188 PHE B CA 1
ATOM 5283 C C . PHE B 1 188 ? -0.212 18.766 -8.477 1 92.38 188 PHE B C 1
ATOM 5285 O O . PHE B 1 188 ? -0.404 19.516 -9.438 1 92.38 188 PHE B O 1
ATOM 5292 N N . ASN B 1 189 ? 0.896 18 -8.312 1 87.25 189 ASN B N 1
ATOM 5293 C CA . ASN B 1 189 ? 1.993 18.078 -9.273 1 87.25 189 ASN B CA 1
ATOM 5294 C C . ASN B 1 189 ? 2.438 19.531 -9.5 1 87.25 189 ASN B C 1
ATOM 5296 O O . ASN B 1 189 ? 2.635 19.953 -10.641 1 87.25 189 ASN B O 1
ATOM 5300 N N . THR B 1 190 ? 2.404 20.312 -8.453 1 82.81 190 THR B N 1
ATOM 5301 C CA . THR B 1 190 ? 2.906 21.688 -8.398 1 82.81 190 THR B CA 1
ATOM 5302 C C . THR B 1 190 ? 1.945 22.641 -9.102 1 82.81 190 THR B C 1
ATOM 5304 O O . THR B 1 190 ? 2.258 23.812 -9.281 1 82.81 190 THR B O 1
ATOM 5307 N N . GLU B 1 191 ? 0.837 22.141 -9.477 1 86.81 191 GLU B N 1
ATOM 5308 C CA . GLU B 1 191 ? -0.157 22.969 -10.156 1 86.81 191 GLU B CA 1
ATOM 5309 C C . GLU B 1 191 ? -1.381 23.203 -9.273 1 86.81 191 GLU B C 1
ATOM 5311 O O . GLU B 1 191 ? -1.661 22.406 -8.375 1 86.81 191 GLU B O 1
ATOM 5316 N N . ASP B 1 192 ? -2.104 24.25 -9.648 1 88.44 192 ASP B N 1
ATOM 5317 C CA . ASP B 1 192 ? -3.348 24.562 -8.945 1 88.44 192 ASP B CA 1
ATOM 5318 C C . ASP B 1 192 ? -4.414 23.516 -9.234 1 88.44 192 ASP B C 1
ATOM 5320 O O . ASP B 1 192 ? -4.496 23 -10.352 1 88.44 192 ASP B O 1
ATOM 5324 N N . CYS B 1 193 ? -5.109 23.188 -8.188 1 88.5 193 CYS B N 1
ATOM 5325 C CA . CYS B 1 193 ? -6.32 22.406 -8.422 1 88.5 193 CYS B CA 1
ATOM 5326 C C . CYS B 1 193 ? -7.551 23.156 -7.922 1 88.5 193 CYS B C 1
ATOM 5328 O O . CYS B 1 193 ? -7.449 24.016 -7.051 1 88.5 193 CYS B O 1
ATOM 5330 N N . GLY B 1 194 ? -8.688 22.969 -8.555 1 87.5 194 GLY B N 1
ATOM 5331 C CA . GLY B 1 194 ? -9.938 23.641 -8.242 1 87.5 194 GLY B CA 1
ATOM 5332 C C . GLY B 1 194 ? -11.102 22.688 -8.031 1 87.5 194 GLY B C 1
ATOM 5333 O O . GLY B 1 194 ? -10.898 21.469 -7.938 1 87.5 194 GLY B O 1
ATOM 5334 N N . ILE B 1 195 ? -12.219 23.25 -7.887 1 91.94 195 ILE B N 1
ATOM 5335 C CA . ILE B 1 195 ? -13.43 22.516 -7.512 1 91.94 195 ILE B CA 1
ATOM 5336 C C . ILE B 1 195 ? -13.734 21.453 -8.562 1 91.94 195 ILE B C 1
ATOM 5338 O O . ILE B 1 195 ? -14.297 20.406 -8.242 1 91.94 195 ILE B O 1
ATOM 5342 N N . ASN B 1 196 ? -13.297 21.625 -9.797 1 92.25 196 ASN B N 1
ATOM 5343 C CA . ASN B 1 196 ? -13.609 20.703 -10.875 1 92.25 196 ASN B CA 1
ATOM 5344 C C . ASN B 1 196 ? -12.805 19.406 -10.758 1 92.25 196 ASN B C 1
ATOM 5346 O O . ASN B 1 196 ? -13.125 18.422 -11.414 1 92.25 196 ASN B O 1
ATOM 5350 N N . ASP B 1 197 ? -11.852 19.422 -9.992 1 94.88 197 ASP B N 1
ATOM 5351 C CA . ASP B 1 197 ? -11.023 18.234 -9.789 1 94.88 197 ASP B CA 1
ATOM 5352 C C . ASP B 1 197 ? -11.594 17.344 -8.688 1 94.88 197 ASP B C 1
ATOM 5354 O O . ASP B 1 197 ? -11.031 16.297 -8.375 1 94.88 197 ASP B O 1
ATOM 5358 N N . TRP B 1 198 ? -12.727 17.812 -8.188 1 97.31 198 TRP B N 1
ATOM 5359 C CA . TRP B 1 198 ? -13.273 17.156 -7.012 1 97.31 198 TRP B CA 1
ATOM 5360 C C . TRP B 1 198 ? -14.68 16.641 -7.285 1 97.31 198 TRP B C 1
ATOM 5362 O O . TRP B 1 198 ? -15.43 17.234 -8.07 1 97.31 198 TRP B O 1
ATOM 5372 N N . THR B 1 199 ? -14.938 15.523 -6.738 1 96.81 199 THR B N 1
ATOM 5373 C CA . THR B 1 199 ? -16.297 15.016 -6.664 1 96.81 199 THR B CA 1
ATOM 5374 C C . THR B 1 199 ? -16.875 15.219 -5.262 1 96.81 199 THR B C 1
ATOM 5376 O O . THR B 1 199 ? -16.281 14.766 -4.277 1 96.81 199 THR B O 1
ATOM 5379 N N . ILE B 1 200 ? -17.984 15.914 -5.25 1 97 200 ILE B N 1
ATOM 5380 C CA . ILE B 1 200 ? -18.625 16.219 -3.977 1 97 200 ILE B CA 1
ATOM 5381 C C . ILE B 1 200 ? -19.797 15.258 -3.744 1 97 200 ILE B C 1
ATOM 5383 O O . ILE B 1 200 ? -20.594 15.031 -4.645 1 97 200 ILE B O 1
ATOM 5387 N N . PHE B 1 201 ? -19.828 14.664 -2.566 1 95 201 PHE B N 1
ATOM 5388 C CA . PHE B 1 201 ? -20.953 13.781 -2.252 1 95 201 PHE B CA 1
ATOM 5389 C C . PHE B 1 201 ? -21.297 13.852 -0.769 1 95 201 PHE B C 1
ATOM 5391 O O . PHE B 1 201 ? -20.5 14.359 0.033 1 95 201 PHE B O 1
ATOM 5398 N N . MET B 1 202 ? -22.453 13.391 -0.429 1 94.06 202 MET B N 1
ATOM 5399 C CA . MET B 1 202 ? -22.938 13.391 0.949 1 94.06 202 MET B CA 1
ATOM 5400 C C . MET B 1 202 ? -22.797 12.008 1.575 1 94.06 202 MET B C 1
ATOM 5402 O O . MET B 1 202 ? -23.453 11.062 1.153 1 94.06 202 MET B O 1
ATOM 5406 N N . ASP B 1 203 ? -21.906 11.844 2.527 1 93.75 203 ASP B N 1
ATOM 5407 C CA . ASP B 1 203 ? -21.797 10.625 3.33 1 93.75 203 ASP B CA 1
ATOM 5408 C C . ASP B 1 203 ? -22.797 10.648 4.484 1 93.75 203 ASP B C 1
ATOM 5410 O O . ASP B 1 203 ? -22.969 11.672 5.156 1 93.75 203 ASP B O 1
ATOM 5414 N N . PRO B 1 204 ? -23.406 9.555 4.707 1 89.25 204 PRO B N 1
ATOM 5415 C CA . PRO B 1 204 ? -24.453 9.562 5.73 1 89.25 204 PRO B CA 1
ATOM 5416 C C . PRO B 1 204 ? -23.906 9.797 7.137 1 89.25 204 PRO B C 1
ATOM 5418 O O . PRO B 1 204 ? -24.625 10.305 8 1 89.25 204 PRO B O 1
ATOM 5421 N N . VAL B 1 205 ? -22.734 9.422 7.324 1 91.06 205 VAL B N 1
ATOM 5422 C CA . VAL B 1 205 ? -22.172 9.523 8.664 1 91.06 205 VAL B CA 1
ATOM 5423 C C . VAL B 1 205 ? -21.266 10.758 8.766 1 91.06 205 VAL B C 1
ATOM 5425 O O . VAL B 1 205 ? -21.359 11.523 9.727 1 91.06 205 VAL B O 1
ATOM 5428 N N . MET B 1 206 ? -20.562 11.039 7.711 1 93.69 206 MET B N 1
ATOM 5429 C CA . MET B 1 206 ? -19.5 12.047 7.785 1 93.69 206 MET B CA 1
ATOM 5430 C C . MET B 1 206 ? -19.984 13.375 7.211 1 93.69 206 MET B C 1
ATOM 5432 O O . MET B 1 206 ? -19.266 14.383 7.285 1 93.69 206 MET B O 1
ATOM 5436 N N . GLY B 1 207 ? -21.203 13.414 6.668 1 94.44 207 GLY B N 1
ATOM 5437 C CA . GLY B 1 207 ? -21.672 14.625 6.012 1 94.44 207 GLY B CA 1
ATOM 5438 C C . GLY B 1 207 ? -21.062 14.828 4.637 1 94.44 207 GLY B C 1
ATOM 5439 O O . GLY B 1 207 ? -20.891 13.867 3.883 1 94.44 207 GLY B O 1
ATOM 5440 N N . ARG B 1 208 ? -20.891 16.062 4.242 1 96.5 208 ARG B N 1
ATOM 5441 C CA . ARG B 1 208 ? -20.344 16.344 2.922 1 96.5 208 ARG B CA 1
ATOM 5442 C C . ARG B 1 208 ? -18.859 16 2.867 1 96.5 208 ARG B C 1
ATOM 5444 O O . ARG B 1 208 ? -18.078 16.469 3.703 1 96.5 208 ARG B O 1
ATOM 5451 N N . CYS B 1 209 ? -18.5 15.219 1.923 1 97.56 209 CYS B N 1
ATOM 5452 C CA . CYS B 1 209 ? -17.109 14.836 1.69 1 97.56 209 CYS B CA 1
ATOM 5453 C C . CYS B 1 209 ? -16.656 15.258 0.299 1 97.56 209 CYS B C 1
ATOM 5455 O O . CYS B 1 209 ? -17.469 15.539 -0.571 1 97.56 209 CYS B O 1
ATOM 5457 N N . PHE B 1 210 ? -15.414 15.414 0.142 1 98.31 210 PHE B N 1
ATOM 5458 C CA . PHE B 1 210 ? -14.805 15.844 -1.109 1 98.31 210 PHE B CA 1
ATOM 5459 C C . PHE B 1 210 ? -13.781 14.82 -1.59 1 98.31 210 PHE B C 1
ATOM 5461 O O . PHE B 1 210 ? -12.844 14.484 -0.864 1 98.31 210 PHE B O 1
ATOM 5468 N N . MET B 1 211 ? -13.953 14.336 -2.754 1 98.19 211 MET B N 1
ATOM 5469 C CA . MET B 1 211 ? -13.078 13.297 -3.307 1 98.19 211 MET B CA 1
ATOM 5470 C C . MET B 1 211 ? -12.25 13.852 -4.461 1 98.19 211 MET B C 1
ATOM 5472 O O . MET B 1 211 ? -12.797 14.258 -5.484 1 98.19 211 MET B O 1
ATOM 5476 N N . PHE B 1 212 ? -11.008 13.867 -4.281 1 98.19 212 PHE B N 1
ATOM 5477 C CA . PHE B 1 212 ? -10.078 14.258 -5.34 1 98.19 212 PHE B CA 1
ATOM 5478 C C . PHE B 1 212 ? -9.805 13.086 -6.277 1 98.19 212 PHE B C 1
ATOM 5480 O O . PHE B 1 212 ? -9.648 11.953 -5.828 1 98.19 212 PHE B O 1
ATOM 5487 N N . ASN B 1 213 ? -9.75 13.289 -7.59 1 97.5 213 ASN B N 1
ATOM 5488 C CA . ASN B 1 213 ? -9.328 12.359 -8.625 1 97.5 213 ASN B CA 1
ATOM 5489 C C . ASN B 1 213 ? -10.203 11.117 -8.656 1 97.5 213 ASN B C 1
ATOM 5491 O O . ASN B 1 213 ? -9.711 10 -8.852 1 97.5 213 ASN B O 1
ATOM 5495 N N . GLY B 1 214 ? -11.461 11.297 -8.391 1 95.44 214 GLY B N 1
ATOM 5496 C CA . GLY B 1 214 ? -12.406 10.188 -8.445 1 95.44 214 GLY B CA 1
ATOM 5497 C C . GLY B 1 214 ? -12.484 9.539 -9.812 1 95.44 214 GLY B C 1
ATOM 5498 O O . GLY B 1 214 ? -12.742 8.336 -9.922 1 95.44 214 GLY B O 1
ATOM 5499 N N . ASP B 1 215 ? -12.18 10.289 -10.836 1 93.88 215 ASP B N 1
ATOM 5500 C CA . ASP B 1 215 ? -12.297 9.805 -12.211 1 93.88 215 ASP B CA 1
ATOM 5501 C C . ASP B 1 215 ? -10.969 9.227 -12.695 1 93.88 215 ASP B C 1
ATOM 5503 O O . ASP B 1 215 ? -10.891 8.672 -13.797 1 93.88 215 ASP B O 1
ATOM 5507 N N . GLY B 1 216 ? -9.953 9.414 -12.023 1 93.75 216 GLY B N 1
ATOM 5508 C CA . GLY B 1 216 ? -8.664 8.844 -12.375 1 93.75 216 GLY B CA 1
ATOM 5509 C C . GLY B 1 216 ? -7.953 9.617 -13.469 1 93.75 216 GLY B C 1
ATOM 5510 O O . GLY B 1 216 ? -7.227 9.039 -14.281 1 93.75 216 GLY B O 1
ATOM 5511 N N . ASN B 1 217 ? -8.117 10.891 -13.469 1 92.62 217 ASN B N 1
ATOM 5512 C CA . ASN B 1 217 ? -7.562 11.703 -14.547 1 92.62 217 ASN B CA 1
ATOM 5513 C C . ASN B 1 217 ? -6.125 12.117 -14.258 1 92.62 217 ASN B C 1
ATOM 5515 O O . ASN B 1 217 ? -5.406 12.555 -15.156 1 92.62 217 ASN B O 1
ATOM 5519 N N . TYR B 1 218 ? -5.777 12.055 -13.023 1 93 218 TYR B N 1
ATOM 5520 C CA . TYR B 1 218 ? -4.465 12.555 -12.633 1 93 218 TYR B CA 1
ATOM 5521 C C . TYR B 1 218 ? -3.512 11.398 -12.328 1 93 218 TYR B C 1
ATOM 5523 O O . TYR B 1 218 ? -3.91 10.398 -11.734 1 93 218 TYR B O 1
ATOM 5531 N N . SER B 1 219 ? -2.275 11.555 -12.781 1 88.94 219 SER B N 1
ATOM 5532 C CA . SER B 1 219 ? -1.203 10.609 -12.516 1 88.94 219 SER B CA 1
ATOM 5533 C C . SER B 1 219 ? 0.002 11.297 -11.883 1 88.94 219 SER B C 1
ATOM 5535 O O . SER B 1 219 ? 0.21 12.492 -12.078 1 88.94 219 SER B O 1
ATOM 5537 N N . SER B 1 220 ? 0.645 10.5 -11.062 1 83.44 220 SER B N 1
ATOM 5538 C CA . SER B 1 220 ? 1.852 11.055 -10.453 1 83.44 220 SER B CA 1
ATOM 5539 C C . SER B 1 220 ? 3.053 10.914 -11.383 1 83.44 220 SER B C 1
ATOM 5541 O O . SER B 1 220 ? 3.297 9.836 -11.93 1 83.44 220 SER B O 1
ATOM 5543 N N . ASN B 1 221 ? 3.787 11.969 -11.492 1 77.38 221 ASN B N 1
ATOM 5544 C CA . ASN B 1 221 ? 4.961 11.961 -12.352 1 77.38 221 ASN B CA 1
ATOM 5545 C C . ASN B 1 221 ? 6.211 11.531 -11.594 1 77.38 221 ASN B C 1
ATOM 5547 O O . ASN B 1 221 ? 7.113 10.914 -12.172 1 77.38 221 ASN B O 1
ATOM 5551 N N . ARG B 1 222 ? 6.246 11.984 -10.359 1 82.88 222 ARG B N 1
ATOM 5552 C CA . ARG B 1 222 ? 7.391 11.688 -9.5 1 82.88 222 ARG B CA 1
ATOM 5553 C C . ARG B 1 222 ? 6.938 11.352 -8.086 1 82.88 222 ARG B C 1
ATOM 5555 O O . ARG B 1 222 ? 5.824 11.703 -7.684 1 82.88 222 ARG B O 1
ATOM 5562 N N . ALA B 1 223 ? 7.836 10.633 -7.473 1 85.25 223 ALA B N 1
ATOM 5563 C CA . ALA B 1 223 ? 7.547 10.32 -6.078 1 85.25 223 ALA B CA 1
ATOM 5564 C C . ALA B 1 223 ? 7.863 11.508 -5.172 1 85.25 223 ALA B C 1
ATOM 5566 O O . ALA B 1 223 ? 8.664 12.375 -5.527 1 85.25 223 ALA B O 1
ATOM 5567 N N . GLY B 1 224 ? 7.117 11.555 -3.979 1 86.88 224 GLY B N 1
ATOM 5568 C CA . GLY B 1 224 ? 7.441 12.57 -2.992 1 86.88 224 GLY B CA 1
ATOM 5569 C C . GLY B 1 224 ? 6.316 13.562 -2.764 1 86.88 224 GLY B C 1
ATOM 5570 O O . GLY B 1 224 ? 5.426 13.703 -3.604 1 86.88 224 GLY B O 1
ATOM 5571 N N . PRO B 1 225 ? 6.457 14.336 -1.76 1 87.12 225 PRO B N 1
ATOM 5572 C CA . PRO B 1 225 ? 5.383 15.242 -1.364 1 87.12 225 PRO B CA 1
ATOM 5573 C C . PRO B 1 225 ? 5.188 16.391 -2.352 1 87.12 225 PRO B C 1
ATOM 5575 O O . PRO B 1 225 ? 4.055 16.797 -2.613 1 87.12 225 PRO B O 1
ATOM 5578 N N . ILE B 1 226 ? 6.203 16.828 -2.896 1 83.25 226 ILE B N 1
ATOM 5579 C CA . ILE B 1 226 ? 6.145 18 -3.773 1 83.25 226 ILE B CA 1
ATOM 5580 C C . ILE B 1 226 ? 5.27 17.688 -4.984 1 83.25 226 ILE B C 1
ATOM 5582 O O . ILE B 1 226 ? 4.559 18.562 -5.484 1 83.25 226 ILE B O 1
ATOM 5586 N N . TYR B 1 227 ? 5.297 16.516 -5.402 1 85.38 227 TYR B N 1
ATOM 5587 C CA . TYR B 1 227 ? 4.59 16.156 -6.625 1 85.38 227 TYR B CA 1
ATOM 5588 C C . TYR B 1 227 ? 3.281 15.445 -6.309 1 85.38 227 TYR B C 1
ATOM 5590 O O . TYR B 1 227 ? 2.602 14.945 -7.211 1 85.38 227 TYR B O 1
ATOM 5598 N N . GLY B 1 228 ? 2.959 15.367 -5.059 1 92.56 228 GLY B N 1
ATOM 5599 C CA . GLY B 1 228 ? 1.7 14.773 -4.645 1 92.56 228 GLY B CA 1
ATOM 5600 C C . GLY B 1 228 ? 0.585 15.789 -4.477 1 92.56 228 GLY B C 1
ATOM 5601 O O . GLY B 1 228 ? 0.604 16.844 -5.105 1 92.56 228 GLY B O 1
ATOM 5602 N N . LEU B 1 229 ? -0.424 15.336 -3.779 1 96.19 229 LEU B N 1
ATOM 5603 C CA . LEU B 1 229 ? -1.544 16.203 -3.434 1 96.19 229 LEU B CA 1
ATOM 5604 C C . LEU B 1 229 ? -1.256 16.984 -2.154 1 96.19 229 LEU B C 1
ATOM 5606 O O . LEU B 1 229 ? -0.929 16.391 -1.123 1 96.19 229 LEU B O 1
ATOM 5610 N N . ARG B 1 230 ? -1.327 18.266 -2.225 1 95.19 230 ARG B N 1
ATOM 5611 C CA . ARG B 1 230 ? -1.123 19.141 -1.078 1 95.19 230 ARG B CA 1
ATOM 5612 C C . ARG B 1 230 ? -2.363 19.984 -0.806 1 95.19 230 ARG B C 1
ATOM 5614 O O . ARG B 1 230 ? -2.842 20.703 -1.69 1 95.19 230 ARG B O 1
ATOM 5621 N N . LEU B 1 231 ? -2.828 19.938 0.416 1 95.56 231 LEU B N 1
ATOM 5622 C CA . LEU B 1 231 ? -4.086 20.609 0.756 1 95.56 231 LEU B CA 1
ATOM 5623 C C . LEU B 1 231 ? -3.934 21.438 2.023 1 95.56 231 LEU B C 1
ATOM 5625 O O . LEU B 1 231 ? -3.301 21 2.988 1 95.56 231 LEU B O 1
ATOM 5629 N N . ALA B 1 232 ? -4.418 22.625 1.979 1 94.31 232 ALA B N 1
ATOM 5630 C CA . ALA B 1 232 ? -4.727 23.391 3.189 1 94.31 232 ALA B CA 1
ATOM 5631 C C . ALA B 1 232 ? -6.207 23.281 3.539 1 94.31 232 ALA B C 1
ATOM 5633 O O . ALA B 1 232 ? -7.062 23.766 2.787 1 94.31 232 ALA B O 1
ATOM 5634 N N . LEU B 1 233 ? -6.477 22.656 4.621 1 95.69 233 LEU B N 1
ATOM 5635 C CA . LEU B 1 233 ? -7.848 22.406 5.043 1 95.69 233 LEU B CA 1
ATOM 5636 C C . LEU B 1 233 ? -8.219 23.266 6.242 1 95.69 233 LEU B C 1
ATOM 5638 O O . LEU B 1 233 ? -7.34 23.719 6.984 1 95.69 233 LEU B O 1
ATOM 5642 N N . LYS B 1 234 ? -9.461 23.5 6.359 1 94.31 234 LYS B N 1
ATOM 5643 C CA . LYS B 1 234 ? -9.938 24.266 7.504 1 94.31 234 LYS B CA 1
ATOM 5644 C C . LYS B 1 234 ? -11.289 23.75 7.992 1 94.31 234 LYS B C 1
ATOM 5646 O O . LYS B 1 234 ? -12.227 23.609 7.203 1 94.31 234 LYS B O 1
ATOM 5651 N N . THR B 1 235 ? -11.242 23.375 9.188 1 93.88 235 THR B N 1
ATOM 5652 C CA . THR B 1 235 ? -12.508 23.078 9.867 1 93.88 235 THR B CA 1
ATOM 5653 C C . THR B 1 235 ? -12.922 24.25 10.75 1 93.88 235 THR B C 1
ATOM 5655 O O . THR B 1 235 ? -12.148 25.188 10.945 1 93.88 235 THR B O 1
ATOM 5658 N N . ASN B 1 236 ? -14.141 24.422 11.133 1 91.19 236 ASN B N 1
ATOM 5659 C CA . ASN B 1 236 ? -14.625 25.422 12.078 1 91.19 236 ASN B CA 1
ATOM 5660 C C . ASN B 1 236 ? -14.984 24.797 13.422 1 91.19 236 ASN B C 1
ATOM 5662 O O . ASN B 1 236 ? -16.125 24.375 13.633 1 91.19 236 ASN B O 1
ATOM 5666 N N . VAL B 1 237 ? -14.016 24.906 14.305 1 92.75 237 VAL B N 1
ATOM 5667 C CA . VAL B 1 237 ? -14.156 24.219 15.586 1 92.75 237 VAL B CA 1
ATOM 5668 C C . VAL B 1 237 ? -15.336 24.812 16.359 1 92.75 237 VAL B C 1
ATOM 5670 O O . VAL B 1 237 ? -16.016 24.094 17.094 1 92.75 237 VAL B O 1
ATOM 5673 N N . SER B 1 238 ? -15.633 26.062 16.156 1 91.81 238 SER B N 1
ATOM 5674 C CA . SER B 1 238 ? -16.734 26.719 16.859 1 91.81 238 SER B CA 1
ATOM 5675 C C . SER B 1 238 ? -18.078 26.141 16.438 1 91.81 238 SER B C 1
ATOM 5677 O O . SER B 1 238 ? -19.094 26.344 17.109 1 91.81 238 SER B O 1
ATOM 5679 N N . GLU B 1 239 ? -18.062 25.438 15.336 1 94.19 239 GLU B N 1
ATOM 5680 C CA . GLU B 1 239 ? -19.297 24.891 14.797 1 94.19 239 GLU B CA 1
ATOM 5681 C C . GLU B 1 239 ? -19.484 23.438 15.219 1 94.19 239 GLU B C 1
ATOM 5683 O O . GLU B 1 239 ? -20.453 22.781 14.812 1 94.19 239 GLU B O 1
ATOM 5688 N N . PHE B 1 240 ? -18.594 22.922 16.047 1 93.25 240 PHE B N 1
ATOM 5689 C CA . PHE B 1 240 ? -18.688 21.516 16.453 1 93.25 240 PHE B CA 1
ATOM 5690 C C . PHE B 1 240 ? -19.844 21.312 17.406 1 93.25 240 PHE B C 1
ATOM 5692 O O . PHE B 1 240 ? -20.125 22.156 18.266 1 93.25 240 PHE B O 1
ATOM 5699 N N . MET B 1 241 ? -20.453 20.156 17.203 1 91.44 241 MET B N 1
ATOM 5700 C CA . MET B 1 241 ? -21.5 19.766 18.156 1 91.44 241 MET B CA 1
ATOM 5701 C C . MET B 1 241 ? -20.875 19.281 19.469 1 91.44 241 MET B C 1
ATOM 5703 O O . MET B 1 241 ? -19.734 18.844 19.484 1 91.44 241 MET B O 1
ATOM 5707 N N . PRO B 1 242 ? -21.656 19.328 20.484 1 88.5 242 PRO B N 1
ATOM 5708 C CA . PRO B 1 242 ? -21.078 19.062 21.812 1 88.5 242 PRO B CA 1
ATOM 5709 C C . PRO B 1 242 ? -20.578 17.625 21.938 1 88.5 242 PRO B C 1
ATOM 5711 O O . PRO B 1 242 ? -19.703 17.344 22.766 1 88.5 242 PRO B O 1
ATOM 5714 N N . PHE B 1 243 ? -21.047 16.703 21.156 1 90.12 243 PHE B N 1
ATOM 5715 C CA . PHE B 1 243 ? -20.625 15.32 21.344 1 90.12 243 PHE B CA 1
ATOM 5716 C C . PHE B 1 243 ? -19.547 14.938 20.328 1 90.12 243 PHE B C 1
ATOM 5718 O O . PHE B 1 243 ? -19.141 13.781 20.25 1 90.12 243 PHE B O 1
ATOM 5725 N N . HIS B 1 244 ? -19.141 15.836 19.531 1 90.06 244 HIS B N 1
ATOM 5726 C CA . HIS B 1 244 ? -17.938 15.656 18.719 1 90.06 244 HIS B CA 1
ATOM 5727 C C . HIS B 1 244 ? -16.703 16.188 19.438 1 90.06 244 HIS B C 1
ATOM 5729 O O . HIS B 1 244 ? -16.453 17.391 19.438 1 90.06 244 HIS B O 1
ATOM 5735 N N . ASP B 1 245 ? -15.938 15.273 19.953 1 88.19 245 ASP B N 1
ATOM 5736 C CA . ASP B 1 245 ? -14.906 15.688 20.891 1 88.19 245 ASP B CA 1
ATOM 5737 C C . ASP B 1 245 ? -13.531 15.719 20.234 1 88.19 245 ASP B C 1
ATOM 5739 O O . ASP B 1 245 ? -12.531 16.016 20.875 1 88.19 245 ASP B O 1
ATOM 5743 N N . THR B 1 246 ? -13.469 15.383 19.047 1 90.88 246 THR B N 1
ATOM 5744 C CA . THR B 1 246 ? -12.195 15.414 18.344 1 90.88 246 THR B CA 1
ATOM 5745 C C . THR B 1 246 ? -12.258 16.406 17.172 1 90.88 246 THR B C 1
ATOM 5747 O O . THR B 1 246 ? -13.156 16.328 16.344 1 90.88 246 THR B O 1
ATOM 5750 N N . ALA B 1 247 ? -11.32 17.297 17.141 1 93.38 247 ALA B N 1
ATOM 5751 C CA . ALA B 1 247 ? -11.305 18.281 16.078 1 93.38 247 ALA B CA 1
ATOM 5752 C C . ALA B 1 247 ? -10.297 17.891 14.992 1 93.38 247 ALA B C 1
ATOM 5754 O O . ALA B 1 247 ? -9.164 17.516 15.297 1 93.38 247 ALA B O 1
ATOM 5755 N N . GLY B 1 248 ? -10.711 17.938 13.781 1 95.25 248 GLY B N 1
ATOM 5756 C CA . GLY B 1 248 ? -9.852 17.594 12.664 1 95.25 248 GLY B CA 1
ATOM 5757 C C . GLY B 1 248 ? -10.609 17.047 11.469 1 95.25 248 GLY B C 1
ATOM 5758 O O . GLY B 1 248 ? -11.742 17.453 11.203 1 95.25 248 GLY B O 1
ATOM 5759 N N . MET B 1 249 ? -9.898 16.344 10.648 1 96.56 249 MET B N 1
ATOM 5760 C CA . MET B 1 249 ? -10.469 15.773 9.43 1 96.56 249 MET B CA 1
ATOM 5761 C C . MET B 1 249 ? -10.18 14.281 9.328 1 96.56 249 MET B C 1
ATOM 5763 O O . MET B 1 249 ? -9.32 13.766 10.039 1 96.56 249 MET B O 1
ATOM 5767 N N . ARG B 1 250 ? -10.961 13.648 8.586 1 96.81 250 ARG B N 1
ATOM 5768 C CA . ARG B 1 250 ? -10.734 12.266 8.18 1 96.81 250 ARG B CA 1
ATOM 5769 C C . ARG B 1 250 ? -10.367 12.18 6.703 1 96.81 250 ARG B C 1
ATOM 5771 O O . ARG B 1 250 ? -11.023 12.797 5.859 1 96.81 250 ARG B O 1
ATOM 5778 N N . VAL B 1 251 ? -9.266 11.438 6.406 1 98.12 251 VAL B N 1
ATOM 5779 C CA . VAL B 1 251 ? -8.812 11.32 5.023 1 98.12 251 VAL B CA 1
ATOM 5780 C C . VAL B 1 251 ? -8.719 9.844 4.637 1 98.12 251 VAL B C 1
ATOM 5782 O O . VAL B 1 251 ? -8.25 9.016 5.418 1 98.12 251 VAL B O 1
ATOM 5785 N N . LEU B 1 252 ? -9.227 9.523 3.5 1 97.94 252 LEU B N 1
ATOM 5786 C CA . LEU B 1 252 ? -9.203 8.164 2.977 1 97.94 252 LEU B CA 1
ATOM 5787 C C . LEU B 1 252 ? -8.547 8.125 1.601 1 97.94 252 LEU B C 1
ATOM 5789 O O . LEU B 1 252 ? -8.859 8.945 0.733 1 97.94 252 LEU B O 1
ATOM 5793 N N . VAL B 1 253 ? -7.562 7.258 1.474 1 97.69 253 VAL B N 1
ATOM 5794 C CA . VAL B 1 253 ? -6.945 6.977 0.182 1 97.69 253 VAL B CA 1
ATOM 5795 C C . VAL B 1 253 ? -7.484 5.66 -0.375 1 97.69 253 VAL B C 1
ATOM 5797 O O . VAL B 1 253 ? -7.449 4.633 0.304 1 97.69 253 VAL B O 1
ATOM 5800 N N . HIS B 1 254 ? -8.008 5.691 -1.583 1 96.12 254 HIS B N 1
ATOM 5801 C CA . HIS B 1 254 ? -8.641 4.492 -2.111 1 96.12 254 HIS B CA 1
ATOM 5802 C C . HIS B 1 254 ? -8.594 4.469 -3.635 1 96.12 254 HIS B C 1
ATOM 5804 O O . HIS B 1 254 ? -8.258 5.473 -4.266 1 96.12 254 HIS B O 1
ATOM 5810 N N . ASP B 1 255 ? -8.883 3.32 -4.18 1 94.75 255 ASP B N 1
ATOM 5811 C CA . ASP B 1 255 ? -8.953 3.15 -5.629 1 94.75 255 ASP B CA 1
ATOM 5812 C C . ASP B 1 255 ? -10.18 3.855 -6.203 1 94.75 255 ASP B C 1
ATOM 5814 O O . ASP B 1 255 ? -11.211 3.967 -5.535 1 94.75 255 ASP B O 1
ATOM 5818 N N . GLN B 1 256 ? -10.07 4.262 -7.52 1 95 256 GLN B N 1
ATOM 5819 C CA . GLN B 1 256 ? -11.172 4.969 -8.172 1 95 256 GLN B CA 1
ATOM 5820 C C . GLN B 1 256 ? -12.414 4.094 -8.266 1 95 256 GLN B C 1
ATOM 5822 O O . GLN B 1 256 ? -13.539 4.594 -8.234 1 95 256 GLN B O 1
ATOM 5827 N N . ALA B 1 257 ? -12.172 2.83 -8.32 1 94.12 257 ALA B N 1
ATOM 5828 C CA . ALA B 1 257 ? -13.281 1.907 -8.562 1 94.12 257 ALA B CA 1
ATOM 5829 C C . ALA B 1 257 ? -13.953 1.507 -7.25 1 94.12 257 ALA B C 1
ATOM 5831 O O . ALA B 1 257 ? -15.023 0.896 -7.262 1 94.12 257 ALA B O 1
ATOM 5832 N N . GLU B 1 258 ? -13.461 1.896 -6.172 1 93.75 258 GLU B N 1
ATOM 5833 C CA . GLU B 1 258 ? -14.023 1.539 -4.875 1 93.75 258 GLU B CA 1
ATOM 5834 C C . GLU B 1 258 ? -14.797 2.705 -4.27 1 93.75 258 GLU B C 1
ATOM 5836 O O . GLU B 1 258 ? -14.328 3.844 -4.281 1 93.75 258 GLU B O 1
ATOM 5841 N N . TYR B 1 259 ? -16.016 2.334 -3.822 1 95.94 259 TYR B N 1
ATOM 5842 C CA . TYR B 1 259 ? -16.766 3.348 -3.092 1 95.94 259 TYR B CA 1
ATOM 5843 C C . TYR B 1 259 ? -16.062 3.721 -1.792 1 95.94 259 TYR B C 1
ATOM 5845 O O . TYR B 1 259 ? -15.602 2.846 -1.055 1 95.94 259 TYR B O 1
ATOM 5853 N N . PRO B 1 260 ? -15.992 5.039 -1.486 1 96.56 260 PRO B N 1
ATOM 5854 C CA . PRO B 1 260 ? -15.289 5.449 -0.271 1 96.56 260 PRO B CA 1
ATOM 5855 C C . PRO B 1 260 ? -16.125 5.254 0.992 1 96.56 260 PRO B C 1
ATOM 5857 O O . PRO B 1 260 ? -17.328 5.555 0.997 1 96.56 260 PRO B O 1
ATOM 5860 N N . PHE B 1 261 ? -15.484 4.656 2.006 1 96.19 261 PHE B N 1
ATOM 5861 C CA . PHE B 1 261 ? -16.062 4.531 3.338 1 96.19 261 PHE B CA 1
ATOM 5862 C C . PHE B 1 261 ? -15.188 5.211 4.379 1 96.19 261 PHE B C 1
ATOM 5864 O O . PHE B 1 261 ? -14.57 4.543 5.211 1 96.19 261 PHE B O 1
ATOM 5871 N N . PRO B 1 262 ? -15.219 6.531 4.434 1 94.81 262 PRO B N 1
ATOM 5872 C CA . PRO B 1 262 ? -14.273 7.266 5.285 1 94.81 262 PRO B CA 1
ATOM 5873 C C . PRO B 1 262 ? -14.531 7.039 6.773 1 94.81 262 PRO B C 1
ATOM 5875 O O . PRO B 1 262 ? -13.633 7.238 7.594 1 94.81 262 PRO B O 1
ATOM 5878 N N . ASP B 1 263 ? -15.695 6.652 7.121 1 91.88 263 ASP B N 1
ATOM 5879 C CA . ASP B 1 263 ? -16.031 6.461 8.531 1 91.88 263 ASP B CA 1
ATOM 5880 C C . ASP B 1 263 ? -15.289 5.258 9.109 1 91.88 263 ASP B C 1
ATOM 5882 O O . ASP B 1 263 ? -15.023 5.199 10.312 1 91.88 263 ASP B O 1
ATOM 5886 N N . VAL B 1 264 ? -14.914 4.316 8.234 1 91.56 264 VAL B N 1
ATOM 5887 C CA . VAL B 1 264 ? -14.297 3.105 8.773 1 91.56 264 VAL B CA 1
ATOM 5888 C C . VAL B 1 264 ? -12.844 3.021 8.328 1 91.56 264 VAL B C 1
ATOM 5890 O O . VAL B 1 264 ? -12 2.48 9.047 1 91.56 264 VAL B O 1
ATOM 5893 N N . PHE B 1 265 ? -12.461 3.482 7.195 1 90.75 265 PHE B N 1
ATOM 5894 C CA . PHE B 1 265 ? -11.109 3.283 6.676 1 90.75 265 PHE B CA 1
ATOM 5895 C C . PHE B 1 265 ? -10.344 4.602 6.648 1 90.75 265 PHE B C 1
ATOM 5897 O O . PHE B 1 265 ? -9.188 4.641 6.215 1 90.75 265 PHE B O 1
ATOM 5904 N N . GLY B 1 266 ? -10.688 5.566 7.152 1 91.81 266 GLY B N 1
ATOM 5905 C CA . GLY B 1 266 ? -10.047 6.867 7.035 1 91.81 266 GLY B CA 1
ATOM 5906 C C . GLY B 1 266 ? -8.992 7.109 8.109 1 91.81 266 GLY B C 1
ATOM 5907 O O . GLY B 1 266 ? -8.977 6.422 9.133 1 91.81 266 GLY B O 1
ATOM 5908 N N . TYR B 1 267 ? -8.016 8.008 7.828 1 94.88 267 TYR B N 1
ATOM 5909 C CA . TYR B 1 267 ? -6.98 8.453 8.758 1 94.88 267 TYR B CA 1
ATOM 5910 C C . TYR B 1 267 ? -7.324 9.812 9.352 1 94.88 267 TYR B C 1
ATOM 5912 O O . TYR B 1 267 ? -7.922 10.656 8.68 1 94.88 267 TYR B O 1
ATOM 5920 N N . LEU B 1 268 ? -6.887 9.984 10.594 1 94.62 268 LEU B N 1
ATOM 5921 C CA . LEU B 1 268 ? -7.133 11.25 11.266 1 94.62 268 LEU B CA 1
ATOM 5922 C C . LEU B 1 268 ? -6.078 12.281 10.875 1 94.62 268 LEU B C 1
ATOM 5924 O O . LEU B 1 268 ? -4.895 11.953 10.758 1 94.62 268 LEU B O 1
ATOM 5928 N N . VAL B 1 269 ? -6.566 13.445 10.633 1 95.38 269 VAL B N 1
ATOM 5929 C CA . VAL B 1 269 ? -5.719 14.609 10.414 1 95.38 269 VAL B CA 1
ATOM 5930 C C . VAL B 1 269 ? -6.023 15.672 11.469 1 95.38 269 VAL B C 1
ATOM 5932 O O . VAL B 1 269 ? -7.145 16.188 11.531 1 95.38 269 VAL B O 1
ATOM 5935 N N . ALA B 1 270 ? -5.031 16.031 12.227 1 93.62 270 ALA B N 1
ATOM 5936 C CA . ALA B 1 270 ? -5.234 16.938 13.359 1 93.62 270 ALA B CA 1
ATOM 5937 C C . ALA B 1 270 ? -5.152 18.391 12.914 1 93.62 270 ALA B C 1
ATOM 5939 O O . ALA B 1 270 ? -4.391 18.734 12.008 1 93.62 270 ALA B O 1
ATOM 5940 N N . VAL B 1 271 ? -5.922 19.281 13.57 1 94.19 271 VAL B N 1
ATOM 5941 C CA . VAL B 1 271 ? -5.758 20.719 13.375 1 94.19 271 VAL B CA 1
ATOM 5942 C C . VAL B 1 271 ? -4.43 21.172 13.969 1 94.19 271 VAL B C 1
ATOM 5944 O O . VAL B 1 271 ? -3.9 20.531 14.883 1 94.19 271 VAL B O 1
ATOM 5947 N N . GLY B 1 272 ? -3.924 22.219 13.359 1 92.25 272 GLY B N 1
ATOM 5948 C CA . GLY B 1 272 ? -2.672 22.766 13.852 1 92.25 272 GLY B CA 1
ATOM 5949 C C . GLY B 1 272 ? -1.466 21.922 13.484 1 92.25 272 GLY B C 1
ATOM 5950 O O . GLY B 1 272 ? -0.415 22.031 14.117 1 92.25 272 GLY B O 1
ATOM 5951 N N . ALA B 1 273 ? -1.643 21.031 12.57 1 93 273 ALA B N 1
ATOM 5952 C CA . ALA B 1 273 ? -0.552 20.141 12.203 1 93 273 ALA B CA 1
ATOM 5953 C C . ALA B 1 273 ? -0.531 19.891 10.695 1 93 273 ALA B C 1
ATOM 5955 O O . ALA B 1 273 ? -1.551 20.047 10.023 1 93 273 ALA B O 1
ATOM 5956 N N . SER B 1 274 ? 0.668 19.703 10.203 1 94.19 274 SER B N 1
ATOM 5957 C CA . SER B 1 274 ? 0.84 19.125 8.875 1 94.19 274 SER B CA 1
ATOM 5958 C C . SER B 1 274 ? 0.927 17.594 8.938 1 94.19 274 SER B C 1
ATOM 5960 O O . SER B 1 274 ? 1.631 17.047 9.781 1 94.19 274 SER B O 1
ATOM 5962 N N . THR B 1 275 ? 0.173 16.938 8.141 1 95.38 275 THR B N 1
ATOM 5963 C CA . THR B 1 275 ? 0.165 15.477 8.102 1 95.38 275 THR B CA 1
ATOM 5964 C C . THR B 1 275 ? 0.589 14.969 6.727 1 95.38 275 THR B C 1
ATOM 5966 O O . THR B 1 275 ? 0.061 15.414 5.707 1 95.38 275 THR B O 1
ATOM 5969 N N . ASP B 1 276 ? 1.608 14.055 6.742 1 95.81 276 ASP B N 1
ATOM 5970 C CA . ASP B 1 276 ? 2.051 13.391 5.523 1 95.81 276 ASP B CA 1
ATOM 5971 C C . ASP B 1 276 ? 1.471 11.977 5.43 1 95.81 276 ASP B C 1
ATOM 5973 O O . ASP B 1 276 ? 1.536 11.211 6.391 1 95.81 276 ASP B O 1
ATOM 5977 N N . LEU B 1 277 ? 0.906 11.742 4.312 1 96.44 277 LEU B N 1
ATOM 5978 C CA . LEU B 1 277 ? 0.503 10.383 3.977 1 96.44 277 LEU B CA 1
ATOM 5979 C C . LEU B 1 277 ? 1.351 9.828 2.834 1 96.44 277 LEU B C 1
ATOM 5981 O O . LEU B 1 277 ? 1.075 10.109 1.663 1 96.44 277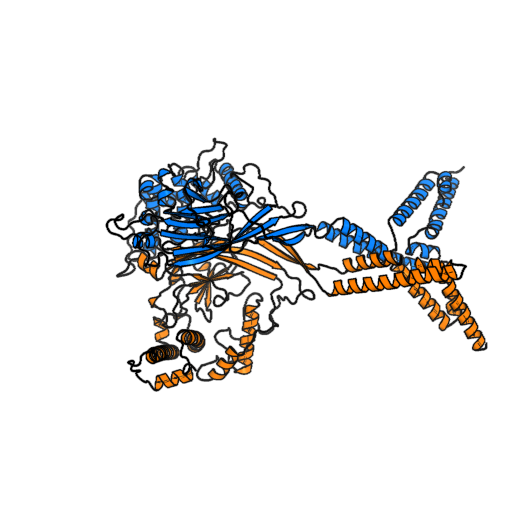 LEU B O 1
ATOM 5985 N N . GLY B 1 278 ? 2.346 9.062 3.195 1 94.06 278 GLY B N 1
ATOM 5986 C CA . GLY B 1 278 ? 3.086 8.328 2.184 1 94.06 278 GLY B CA 1
ATOM 5987 C C . GLY B 1 278 ? 2.398 7.039 1.765 1 94.06 278 GLY B C 1
ATOM 5988 O O . GLY B 1 278 ? 2.09 6.191 2.605 1 94.06 278 GLY B O 1
ATOM 5989 N N . ILE B 1 279 ? 2.246 6.895 0.422 1 94.31 279 ILE B N 1
ATOM 5990 C CA . ILE B 1 279 ? 1.404 5.785 -0.016 1 94.31 279 ILE B CA 1
ATOM 5991 C C . ILE B 1 279 ? 2.225 4.816 -0.865 1 94.31 279 ILE B C 1
ATOM 5993 O O . ILE B 1 279 ? 3.133 5.234 -1.588 1 94.31 279 ILE B O 1
ATOM 5997 N N . SER B 1 280 ? 1.958 3.559 -0.75 1 91.38 280 SER B N 1
ATOM 5998 C CA . SER B 1 280 ? 2.42 2.484 -1.622 1 91.38 280 SER B CA 1
ATOM 5999 C C . SER B 1 280 ? 1.25 1.668 -2.162 1 91.38 280 SER B C 1
ATOM 6001 O O . SER B 1 280 ? 0.264 1.446 -1.456 1 91.38 280 SER B O 1
ATOM 6003 N N . TYR B 1 281 ? 1.381 1.228 -3.426 1 92.19 281 TYR B N 1
ATOM 6004 C CA . TYR B 1 281 ? 0.286 0.526 -4.086 1 92.19 281 TYR B CA 1
ATOM 6005 C C . TYR B 1 281 ? 0.636 -0.94 -4.312 1 92.19 281 TYR B C 1
ATOM 6007 O O . TYR B 1 281 ? 1.768 -1.265 -4.684 1 92.19 281 TYR B O 1
ATOM 6015 N N . THR B 1 282 ? -0.337 -1.831 -4.027 1 92.25 282 THR B N 1
ATOM 6016 C CA . THR B 1 282 ? -0.235 -3.252 -4.348 1 92.25 282 THR B CA 1
ATOM 6017 C C . THR B 1 282 ? -1.468 -3.725 -5.113 1 92.25 282 THR B C 1
ATOM 6019 O O . THR B 1 282 ? -2.598 -3.529 -4.66 1 92.25 282 THR B O 1
ATOM 6022 N N . ALA B 1 283 ? -1.214 -4.285 -6.277 1 93.5 283 ALA B N 1
ATOM 6023 C CA . ALA B 1 283 ? -2.291 -4.91 -7.035 1 93.5 283 ALA B CA 1
ATOM 6024 C C . ALA B 1 283 ? -2.41 -6.395 -6.699 1 93.5 283 ALA B C 1
ATOM 6026 O O . ALA B 1 283 ? -1.438 -7.145 -6.82 1 93.5 283 ALA B O 1
ATOM 6027 N N . ILE B 1 284 ? -3.586 -6.82 -6.352 1 94.38 284 ILE B N 1
ATOM 6028 C CA . ILE B 1 284 ? -3.795 -8.211 -5.965 1 94.38 284 ILE B CA 1
ATOM 6029 C C . ILE B 1 284 ? -4.789 -8.867 -6.922 1 94.38 284 ILE B C 1
ATOM 6031 O O . ILE B 1 284 ? -5.871 -8.328 -7.168 1 94.38 284 ILE B O 1
ATOM 6035 N N . THR B 1 285 ? -4.422 -9.938 -7.48 1 95.94 285 THR B N 1
ATOM 6036 C CA . THR B 1 285 ? -5.285 -10.781 -8.297 1 95.94 285 THR B CA 1
ATOM 6037 C C . THR B 1 285 ? -5.371 -12.188 -7.723 1 95.94 285 THR B C 1
ATOM 6039 O O . THR B 1 285 ? -4.387 -12.93 -7.734 1 95.94 285 THR B O 1
ATOM 6042 N N . ARG B 1 286 ? -6.547 -12.555 -7.336 1 95.94 286 ARG B N 1
ATOM 6043 C CA . ARG B 1 286 ? -6.777 -13.875 -6.742 1 95.94 286 ARG B CA 1
ATOM 6044 C C . ARG B 1 286 ? -7.465 -14.805 -7.734 1 95.94 286 ARG B C 1
ATOM 6046 O O . ARG B 1 286 ? -8.227 -14.352 -8.594 1 95.94 286 ARG B O 1
ATOM 6053 N N . LEU B 1 287 ? -7.176 -16.047 -7.551 1 95.06 287 LEU B N 1
ATOM 6054 C CA . LEU B 1 287 ? -7.855 -17.047 -8.375 1 95.06 287 LEU B CA 1
ATOM 6055 C C . LEU B 1 287 ? -9.242 -17.359 -7.812 1 95.06 287 LEU B C 1
ATOM 6057 O O . LEU B 1 287 ? -9.383 -17.609 -6.617 1 95.06 287 LEU B O 1
ATOM 6061 N N . GLY B 1 288 ? -10.258 -17.312 -8.656 1 94.69 288 GLY B N 1
ATOM 6062 C CA . GLY B 1 288 ? -11.617 -17.594 -8.227 1 94.69 288 GLY B CA 1
ATOM 6063 C C . GLY B 1 288 ? -11.852 -19.062 -7.918 1 94.69 288 GLY B C 1
ATOM 6064 O O . GLY B 1 288 ? -10.898 -19.812 -7.672 1 94.69 288 GLY B O 1
ATOM 6065 N N . LEU B 1 289 ? -13.102 -19.422 -7.84 1 93 289 LEU B N 1
ATOM 6066 C CA . LEU B 1 289 ? -13.477 -20.812 -7.609 1 93 289 LEU B CA 1
ATOM 6067 C C . LEU B 1 289 ? -12.836 -21.734 -8.641 1 93 289 LEU B C 1
ATOM 6069 O O . LEU B 1 289 ? -12.781 -21.406 -9.828 1 93 289 LEU B O 1
ATOM 6073 N N . PRO B 1 290 ? -12.367 -22.922 -8.125 1 94.56 290 PRO B N 1
ATOM 6074 C CA . PRO B 1 290 ? -12.5 -23.531 -6.797 1 94.56 290 PRO B CA 1
ATOM 6075 C C . PRO B 1 290 ? -11.32 -23.219 -5.879 1 94.56 290 PRO B C 1
ATOM 6077 O O . PRO B 1 290 ? -11.227 -23.766 -4.781 1 94.56 290 PRO B O 1
ATOM 6080 N N . TYR B 1 291 ? -10.469 -22.406 -6.309 1 94.81 291 TYR B N 1
ATOM 6081 C CA . TYR B 1 291 ? -9.25 -22.141 -5.555 1 94.81 291 TYR B CA 1
ATOM 6082 C C . TYR B 1 291 ? -9.531 -21.25 -4.355 1 94.81 291 TYR B C 1
ATOM 6084 O O . TYR B 1 291 ? -8.867 -21.359 -3.318 1 94.81 291 TYR B O 1
ATOM 6092 N N . SER B 1 292 ? -10.383 -20.25 -4.531 1 93.88 292 SER B N 1
ATOM 6093 C CA . SER B 1 292 ? -10.852 -19.406 -3.439 1 93.88 292 SER B CA 1
ATOM 6094 C C . SER B 1 292 ? -12.312 -19 -3.637 1 93.88 292 SER B C 1
ATOM 6096 O O . SER B 1 292 ? -12.914 -19.312 -4.66 1 93.88 292 SER B O 1
ATOM 6098 N N . ASN B 1 293 ? -12.812 -18.297 -2.629 1 94.69 293 ASN B N 1
ATOM 6099 C CA . ASN B 1 293 ? -14.195 -17.828 -2.691 1 94.69 293 ASN B CA 1
ATOM 6100 C C . ASN B 1 293 ? -14.273 -16.328 -2.994 1 94.69 293 ASN B C 1
ATOM 6102 O O . ASN B 1 293 ? -15.258 -15.68 -2.646 1 94.69 293 ASN B O 1
ATOM 6106 N N . CYS B 1 294 ? -13.195 -15.812 -3.555 1 95.81 294 CYS B N 1
ATOM 6107 C CA . CYS B 1 294 ? -13.234 -14.406 -3.926 1 95.81 294 CYS B CA 1
ATOM 6108 C C . CYS B 1 294 ? -14.305 -14.141 -4.977 1 95.81 294 CYS B C 1
ATOM 6110 O O . CYS B 1 294 ? -14.727 -15.062 -5.68 1 95.81 294 CYS B O 1
ATOM 6112 N N . THR B 1 295 ? -14.797 -12.891 -5.043 1 96.19 295 THR B N 1
ATOM 6113 C CA . THR B 1 295 ? -15.805 -12.555 -6.039 1 96.19 295 THR B CA 1
ATOM 6114 C C . THR B 1 295 ? -15.719 -11.086 -6.434 1 96.19 295 THR B C 1
ATOM 6116 O O . THR B 1 295 ? -15.32 -10.242 -5.625 1 96.19 295 THR B O 1
ATOM 6119 N N . ASP B 1 296 ? -15.977 -10.836 -7.711 1 96.44 296 ASP B N 1
ATOM 6120 C CA . ASP B 1 296 ? -16.094 -9.461 -8.188 1 96.44 296 ASP B CA 1
ATOM 6121 C C . ASP B 1 296 ? -17.547 -9.125 -8.539 1 96.44 296 ASP B C 1
ATOM 6123 O O . ASP B 1 296 ? -17.828 -8.023 -9.008 1 96.44 296 ASP B O 1
ATOM 6127 N N . LYS B 1 297 ? -18.375 -10.078 -8.266 1 95.62 297 LYS B N 1
ATOM 6128 C CA . LYS B 1 297 ? -19.781 -9.898 -8.609 1 95.62 297 LYS B CA 1
ATOM 6129 C C . LYS B 1 297 ? -20.562 -9.258 -7.457 1 95.62 297 LYS B C 1
ATOM 6131 O O . LYS B 1 297 ? -20.391 -9.656 -6.301 1 95.62 297 LYS B O 1
ATOM 6136 N N . LYS B 1 298 ? -21.344 -8.328 -7.711 1 94.88 298 LYS B N 1
ATOM 6137 C CA . LYS B 1 298 ? -22.203 -7.672 -6.742 1 94.88 298 LYS B CA 1
ATOM 6138 C C . LYS B 1 298 ? -23.453 -8.5 -6.473 1 94.88 298 LYS B C 1
ATOM 6140 O O . LYS B 1 298 ? -24.172 -8.867 -7.406 1 94.88 298 LYS B O 1
ATOM 6145 N N . PRO B 1 299 ? -23.656 -8.766 -5.289 1 93.44 299 PRO B N 1
ATOM 6146 C CA . PRO B 1 299 ? -24.875 -9.523 -4.984 1 93.44 299 PRO B CA 1
ATOM 6147 C C . PRO B 1 299 ? -26.156 -8.711 -5.215 1 93.44 299 PRO B C 1
ATOM 6149 O O . PRO B 1 299 ? -26.078 -7.5 -5.445 1 93.44 299 PRO B O 1
ATOM 6152 N N . SER B 1 300 ? -27.281 -9.445 -5.18 1 89.56 300 SER B N 1
ATOM 6153 C CA . SER B 1 300 ? -28.578 -8.773 -5.297 1 89.56 300 SER B CA 1
ATOM 6154 C C . SER B 1 300 ? -28.781 -7.777 -4.164 1 89.56 300 SER B C 1
ATOM 6156 O O . SER B 1 300 ? -28.484 -8.078 -3.006 1 89.56 300 SER B O 1
ATOM 6158 N N . GLY B 1 301 ? -29.234 -6.59 -4.574 1 89.38 301 GLY B N 1
ATOM 6159 C CA . GLY B 1 301 ? -29.516 -5.582 -3.564 1 89.38 301 GLY B CA 1
ATOM 6160 C C . GLY B 1 301 ? -28.281 -4.785 -3.16 1 89.38 301 GLY B C 1
ATOM 6161 O O . GLY B 1 301 ? -28.297 -4.098 -2.137 1 89.38 301 GLY B O 1
ATOM 6162 N N . TYR B 1 302 ? -27.219 -4.922 -3.857 1 93.25 302 TYR B N 1
ATOM 6163 C CA . TYR B 1 302 ? -26 -4.172 -3.564 1 93.25 302 TYR B CA 1
ATOM 6164 C C . TYR B 1 302 ? -26.266 -2.67 -3.643 1 93.25 302 TYR B C 1
ATOM 6166 O O . TYR B 1 302 ? -26.719 -2.164 -4.668 1 93.25 302 TYR B O 1
ATOM 6174 N N . LEU B 1 303 ? -25.891 -1.88 -2.66 1 92.81 303 LEU B N 1
ATOM 6175 C CA . LEU B 1 303 ? -26.375 -0.517 -2.459 1 92.81 303 LEU B CA 1
ATOM 6176 C C . LEU B 1 303 ? -25.453 0.489 -3.145 1 92.81 303 LEU B C 1
ATOM 6178 O O . LEU B 1 303 ? -25.875 1.597 -3.479 1 92.81 303 LEU B O 1
ATOM 6182 N N . TYR B 1 304 ? -24.266 0.175 -3.291 1 93.94 304 TYR B N 1
ATOM 6183 C CA . TYR B 1 304 ? -23.266 1.187 -3.637 1 93.94 304 TYR B CA 1
ATOM 6184 C C . TYR B 1 304 ? -22.922 1.131 -5.121 1 93.94 304 TYR B C 1
ATOM 6186 O O . TYR B 1 304 ? -22.984 0.064 -5.734 1 93.94 304 TYR B O 1
ATOM 6194 N N . GLU B 1 305 ? -22.578 2.316 -5.5 1 89.56 305 GLU B N 1
ATOM 6195 C CA . GLU B 1 305 ? -22.125 2.404 -6.883 1 89.56 305 GLU B CA 1
ATOM 6196 C C . GLU B 1 305 ? -20.688 1.91 -7.023 1 89.56 305 GLU B C 1
ATOM 6198 O O . GLU B 1 305 ? -20.078 1.477 -6.047 1 89.56 305 GLU B O 1
ATOM 6203 N N . LEU B 1 306 ? -20.172 1.755 -8.125 1 92.88 306 LEU B N 1
ATOM 6204 C CA . LEU B 1 306 ? -18.812 1.338 -8.438 1 92.88 306 LEU B CA 1
ATOM 6205 C C . LEU B 1 306 ? -18.641 -0.167 -8.25 1 92.88 306 LEU B C 1
ATOM 6207 O O . LEU B 1 306 ? -19.625 -0.917 -8.32 1 92.88 306 LEU B O 1
ATOM 6211 N N . ASP B 1 307 ? -17.422 -0.623 -7.977 1 95.94 307 ASP B N 1
ATOM 6212 C CA . ASP B 1 307 ? -17.156 -2.059 -7.98 1 95.94 307 ASP B CA 1
ATOM 6213 C C . ASP B 1 307 ? -17.5 -2.682 -6.629 1 95.94 307 ASP B C 1
ATOM 6215 O O . ASP B 1 307 ? -17.656 -1.972 -5.637 1 95.94 307 ASP B O 1
ATOM 6219 N N . TYR B 1 308 ? -17.562 -3.969 -6.641 1 96.94 308 TYR B N 1
ATOM 6220 C CA . TYR B 1 308 ? -17.797 -4.758 -5.434 1 96.94 308 TYR B CA 1
ATOM 6221 C C . TYR B 1 308 ? -16.703 -4.516 -4.406 1 96.94 308 TYR B C 1
ATOM 6223 O O . TYR B 1 308 ? -15.523 -4.414 -4.754 1 96.94 308 TYR B O 1
ATOM 6231 N N . SER B 1 309 ? -17.078 -4.344 -3.158 1 95.81 309 SER B N 1
ATOM 6232 C CA . SER B 1 309 ? -16.188 -4.352 -1.999 1 95.81 309 SER B CA 1
ATOM 6233 C C . SER B 1 309 ? -16.812 -5.125 -0.837 1 95.81 309 SER B C 1
ATOM 6235 O O . SER B 1 309 ? -18.031 -5.211 -0.725 1 95.81 309 SER B O 1
ATOM 6237 N N . THR B 1 310 ? -15.961 -5.715 -0.044 1 95.19 310 THR B N 1
ATOM 6238 C CA . THR B 1 310 ? -16.453 -6.469 1.106 1 95.19 310 THR B CA 1
ATOM 6239 C C . THR B 1 310 ? -17.281 -5.574 2.023 1 95.19 310 THR B C 1
ATOM 6241 O O . THR B 1 310 ? -18.328 -5.988 2.514 1 95.19 310 THR B O 1
ATOM 6244 N N . GLU B 1 311 ? -16.844 -4.375 2.26 1 95 311 GLU B N 1
ATOM 6245 C CA . GLU B 1 311 ? -17.547 -3.438 3.117 1 95 311 GLU B CA 1
ATOM 6246 C C . GLU B 1 311 ? -18.906 -3.061 2.518 1 95 311 GLU B C 1
ATOM 6248 O O . GLU B 1 311 ? -19.906 -2.998 3.229 1 95 311 GLU B O 1
ATOM 6253 N N . GLY B 1 312 ? -18.906 -2.803 1.206 1 94.88 312 GLY B N 1
ATOM 6254 C CA . GLY B 1 312 ? -20.172 -2.527 0.548 1 94.88 312 GLY B CA 1
ATOM 6255 C C . GLY B 1 312 ? -21.156 -3.678 0.648 1 94.88 312 GLY B C 1
ATOM 6256 O O . GLY B 1 312 ? -22.359 -3.461 0.834 1 94.88 312 GLY B O 1
ATOM 6257 N N . CYS B 1 313 ? -20.641 -4.848 0.506 1 95.12 313 CYS B N 1
ATOM 6258 C CA . CYS B 1 313 ? -21.469 -6.039 0.641 1 95.12 313 CYS B CA 1
ATOM 6259 C C . CYS B 1 313 ? -22.047 -6.145 2.049 1 95.12 313 CYS B C 1
ATOM 6261 O O . CYS B 1 313 ? -23.25 -6.371 2.219 1 95.12 313 CYS B O 1
ATOM 6263 N N . GLN B 1 314 ? -21.234 -5.996 3.023 1 94.62 314 GLN B N 1
ATOM 6264 C CA . GLN B 1 314 ? -21.672 -6.094 4.414 1 94.62 314 GLN B CA 1
ATOM 6265 C C . GLN B 1 314 ? -22.766 -5.062 4.719 1 94.62 314 GLN B C 1
ATOM 6267 O O . GLN B 1 314 ? -23.812 -5.402 5.277 1 94.62 314 GLN B O 1
ATOM 6272 N N . ARG B 1 315 ? -22.562 -3.838 4.324 1 93.69 315 ARG B N 1
ATOM 6273 C CA . ARG B 1 315 ? -23.531 -2.779 4.617 1 93.69 315 ARG B CA 1
ATOM 6274 C C . ARG B 1 315 ? -24.844 -3.014 3.881 1 93.69 315 ARG B C 1
ATOM 6276 O O . ARG B 1 315 ? -25.906 -2.703 4.402 1 93.69 315 ARG B O 1
ATOM 6283 N N . SER B 1 316 ? -24.719 -3.518 2.666 1 93.62 316 SER B N 1
ATOM 6284 C CA . SER B 1 316 ? -25.938 -3.848 1.921 1 93.62 316 SER B CA 1
ATOM 6285 C C . SER B 1 316 ? -26.75 -4.922 2.635 1 93.62 316 SER B C 1
ATOM 6287 O O . SER B 1 316 ? -27.984 -4.84 2.695 1 93.62 316 SER B O 1
ATOM 6289 N N . ARG B 1 317 ? -26.047 -5.859 3.201 1 92 317 ARG B N 1
ATOM 6290 C CA . ARG B 1 317 ? -26.719 -6.926 3.934 1 92 317 ARG B CA 1
ATOM 6291 C C . ARG B 1 317 ? -27.328 -6.402 5.227 1 92 317 ARG B C 1
ATOM 6293 O O . ARG B 1 317 ? -28.406 -6.84 5.637 1 92 317 ARG B O 1
ATOM 6300 N N . TYR B 1 318 ? -26.625 -5.555 5.879 1 92.62 318 TYR B N 1
ATOM 6301 C CA . TYR B 1 318 ? -27.172 -4.941 7.086 1 92.62 318 TYR B CA 1
ATOM 6302 C C . TYR B 1 318 ? -28.453 -4.191 6.785 1 92.62 318 TYR B C 1
ATOM 6304 O O . TYR B 1 318 ? -29.438 -4.309 7.523 1 92.62 318 TYR B O 1
ATOM 6312 N N . GLN B 1 319 ? -28.469 -3.381 5.711 1 92.69 319 GLN B N 1
ATOM 6313 C CA . GLN B 1 319 ? -29.641 -2.607 5.324 1 92.69 319 GLN B CA 1
ATOM 6314 C C . GLN B 1 319 ? -30.812 -3.521 4.969 1 92.69 319 GLN B C 1
ATOM 6316 O O . GLN B 1 319 ? -31.953 -3.254 5.344 1 92.69 319 GLN B O 1
ATOM 6321 N N . SER B 1 320 ? -30.469 -4.582 4.238 1 91 320 SER B N 1
ATOM 6322 C CA . SER B 1 320 ? -31.516 -5.547 3.889 1 91 320 SER B CA 1
ATOM 6323 C C . SER B 1 320 ? -32.125 -6.164 5.137 1 91 320 SER B C 1
ATOM 6325 O O . SER B 1 320 ? -33.344 -6.355 5.199 1 91 320 SER B O 1
ATOM 6327 N N . SER B 1 321 ? -31.328 -6.465 6.066 1 91.44 321 SER B N 1
ATOM 6328 C CA . SER B 1 321 ? -31.812 -7.055 7.312 1 91.44 321 SER B CA 1
ATOM 6329 C C . SER B 1 321 ? -32.719 -6.086 8.07 1 91.44 321 SER B C 1
ATOM 6331 O O . SER B 1 321 ? -33.781 -6.48 8.578 1 91.44 321 SER B O 1
ATOM 6333 N N . ILE B 1 322 ? -32.375 -4.844 8.125 1 92.56 322 ILE B N 1
ATOM 6334 C CA . ILE B 1 322 ? -33.156 -3.846 8.836 1 92.56 322 ILE B CA 1
ATOM 6335 C C . ILE B 1 322 ? -34.5 -3.656 8.141 1 92.56 322 ILE B C 1
ATOM 6337 O O . ILE B 1 322 ? -35.531 -3.598 8.797 1 92.56 322 ILE B O 1
ATOM 6341 N N . ILE B 1 323 ? -34.438 -3.566 6.848 1 92 323 ILE B N 1
ATOM 6342 C CA . ILE B 1 323 ? -35.656 -3.357 6.09 1 92 323 ILE B CA 1
ATOM 6343 C C . ILE B 1 323 ? -36.625 -4.543 6.293 1 92 323 ILE B C 1
ATOM 6345 O O . ILE B 1 323 ? -37.812 -4.363 6.504 1 92 323 ILE B O 1
ATOM 6349 N N . THR B 1 324 ? -36.094 -5.695 6.273 1 91.12 324 THR B N 1
ATOM 6350 C CA . THR B 1 324 ? -36.875 -6.902 6.414 1 91.12 324 THR B CA 1
ATOM 6351 C C . THR B 1 324 ? -37.469 -7.012 7.824 1 91.12 324 THR B C 1
ATOM 6353 O O . THR B 1 324 ? -38.625 -7.355 8 1 91.12 324 THR B O 1
ATOM 6356 N N . SER B 1 325 ? -36.688 -6.668 8.805 1 93.06 325 SER B N 1
ATOM 6357 C CA . SER B 1 325 ? -37.062 -6.883 10.188 1 93.06 325 SER B CA 1
ATOM 6358 C C . SER B 1 325 ? -37.906 -5.715 10.711 1 93.06 325 SER B C 1
ATOM 6360 O O . SER B 1 325 ? -38.812 -5.906 11.523 1 93.06 325 SER B O 1
ATOM 6362 N N . CYS B 1 326 ? -37.594 -4.469 10.281 1 93.56 326 CYS B N 1
ATOM 6363 C CA . CYS B 1 326 ? -38.188 -3.295 10.922 1 93.56 326 CYS B CA 1
ATOM 6364 C C . CYS B 1 326 ? -39.125 -2.557 9.961 1 93.56 326 CYS B C 1
ATOM 6366 O O . CYS B 1 326 ? -39.812 -1.623 10.352 1 93.56 326 CYS B O 1
ATOM 6368 N N . ASN B 1 327 ? -39.125 -2.92 8.719 1 92.75 327 ASN B N 1
ATOM 6369 C CA . 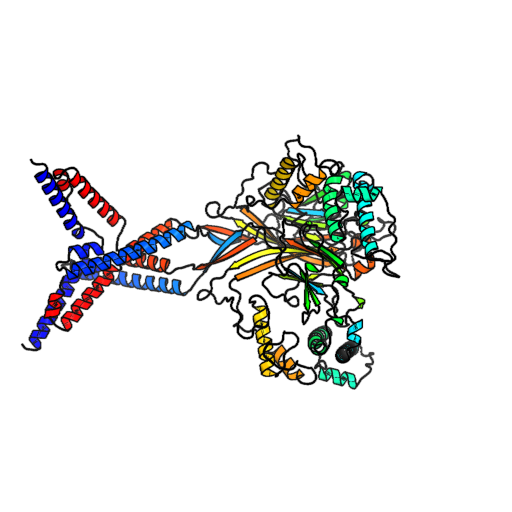ASN B 1 327 ? -39.938 -2.279 7.688 1 92.75 327 ASN B CA 1
ATOM 6370 C C . ASN B 1 327 ? -39.594 -0.798 7.547 1 92.75 327 ASN B C 1
ATOM 6372 O O . ASN B 1 327 ? -40.5 0.032 7.375 1 92.75 327 ASN B O 1
ATOM 6376 N N . CYS B 1 328 ? -38.469 -0.464 7.711 1 93.06 328 CYS B N 1
ATOM 6377 C CA . CYS B 1 328 ? -37.844 0.852 7.508 1 93.06 328 CYS B CA 1
ATOM 6378 C C . CYS B 1 328 ? -36.406 0.732 7.113 1 93.06 328 CYS B C 1
ATOM 6380 O O . CYS B 1 328 ? -35.781 -0.315 7.316 1 93.06 328 CYS B O 1
ATOM 6382 N N . TYR B 1 329 ? -35.906 1.755 6.438 1 92.69 329 TYR B N 1
ATOM 6383 C CA . TYR B 1 329 ? -34.469 1.671 6.094 1 92.69 329 TYR B CA 1
ATOM 6384 C C . TYR B 1 329 ? -33.625 2.498 7.059 1 92.69 329 TYR B C 1
ATOM 6386 O O . TYR B 1 329 ? -34.094 3.531 7.559 1 92.69 329 TYR B O 1
ATOM 6394 N N . ASN B 1 330 ? -32.438 2.045 7.391 1 93.06 330 ASN B N 1
ATOM 6395 C CA . ASN B 1 330 ? -31.453 2.746 8.211 1 93.06 330 ASN B CA 1
ATOM 6396 C C . ASN B 1 330 ? -30.797 3.891 7.441 1 93.06 330 ASN B C 1
ATOM 6398 O O . ASN B 1 330 ? -30.156 3.666 6.41 1 93.06 330 ASN B O 1
ATOM 6402 N N . PRO B 1 331 ? -30.906 5.094 7.918 1 92.5 331 PRO B N 1
ATOM 6403 C CA . PRO B 1 331 ? -30.375 6.238 7.176 1 92.5 331 PRO B CA 1
ATOM 6404 C C . PRO B 1 331 ? -28.844 6.262 7.133 1 92.5 331 PRO B C 1
ATOM 6406 O O . PRO B 1 331 ? -28.25 7.07 6.418 1 92.5 331 PRO B O 1
ATOM 6409 N N . THR B 1 332 ? -28.125 5.449 7.883 1 91.81 332 THR B N 1
ATOM 6410 C CA . THR B 1 332 ? -26.672 5.332 7.828 1 91.81 332 THR B CA 1
ATOM 6411 C C . THR B 1 332 ? -26.219 4.734 6.496 1 91.81 332 THR B C 1
ATOM 6413 O O . THR B 1 332 ? -25.062 4.879 6.102 1 91.81 332 THR B O 1
ATOM 6416 N N . TYR B 1 333 ? -27.188 4.09 5.863 1 91.06 333 TYR B N 1
ATOM 6417 C CA . TYR B 1 333 ? -26.938 3.461 4.57 1 91.06 333 TYR B CA 1
ATOM 6418 C C . TYR B 1 333 ? -27.844 4.035 3.492 1 91.06 333 TYR B C 1
ATOM 6420 O O . TYR B 1 333 ? -28.922 4.559 3.793 1 91.06 333 TYR B O 1
ATOM 6428 N N . PRO B 1 334 ? -27.375 3.939 2.178 1 85.19 334 PRO B N 1
ATOM 6429 C CA . PRO B 1 334 ? -28.297 4.324 1.114 1 85.19 334 PRO B CA 1
ATOM 6430 C C . PRO B 1 334 ? -29.547 3.455 1.082 1 85.19 334 PRO B C 1
ATOM 6432 O O . PRO B 1 334 ? -29.562 2.359 1.648 1 85.19 334 PRO B O 1
ATOM 6435 N N . THR B 1 335 ? -30.703 4.121 0.503 1 75.5 335 THR B N 1
ATOM 6436 C CA . THR B 1 335 ? -31.938 3.348 0.385 1 75.5 335 THR B CA 1
ATOM 6437 C C . THR B 1 335 ? -31.844 2.369 -0.783 1 75.5 335 THR B C 1
ATOM 6439 O O . THR B 1 335 ? -31.125 2.613 -1.752 1 75.5 335 THR B O 1
ATOM 6442 N N . LEU B 1 336 ? -32.438 1.267 -0.56 1 69.19 336 LEU B N 1
ATOM 6443 C CA . LEU B 1 336 ? -32.5 0.297 -1.647 1 69.19 336 LEU B CA 1
ATOM 6444 C C . LEU B 1 336 ? -33.438 0.795 -2.756 1 69.19 336 LEU B C 1
ATOM 6446 O O . LEU B 1 336 ? -34.375 1.518 -2.492 1 69.19 336 LEU B O 1
ATOM 6450 N N . ASN B 1 337 ? -33.031 1.033 -4.051 1 60.47 337 ASN B N 1
ATOM 6451 C CA . ASN B 1 337 ? -33.781 1.545 -5.195 1 60.47 337 ASN B CA 1
ATOM 6452 C C . ASN B 1 337 ? -35.25 1.239 -5.078 1 60.47 337 ASN B C 1
ATOM 6454 O O . ASN B 1 337 ? -36.094 2.057 -5.469 1 60.47 337 ASN B O 1
ATOM 6458 N N . SER B 1 338 ? -35.594 0.043 -4.93 1 54.66 338 SER B N 1
ATOM 6459 C CA . SER B 1 338 ? -36.969 -0.387 -5.176 1 54.66 338 SER B CA 1
ATOM 6460 C C . SER B 1 338 ? -37.875 0.016 -4.031 1 54.66 338 SER B C 1
ATOM 6462 O O . SER B 1 338 ? -39.094 -0.076 -4.148 1 54.66 338 SER B O 1
ATOM 6464 N N . SER B 1 339 ? -37.406 0.334 -2.803 1 58.28 339 SER B N 1
ATOM 6465 C CA . SER B 1 339 ? -38.375 0.136 -1.722 1 58.28 339 SER B CA 1
ATOM 6466 C C . SER B 1 339 ? -38.969 1.462 -1.266 1 58.28 339 SER B C 1
ATOM 6468 O O . SER B 1 339 ? -38.281 2.482 -1.229 1 58.28 339 SER B O 1
ATOM 6470 N N . GLU B 1 340 ? -40.125 1.698 -1.606 1 73.75 340 GLU B N 1
ATOM 6471 C CA . GLU B 1 340 ? -41 2.701 -1.007 1 73.75 340 GLU B CA 1
ATOM 6472 C C . GLU B 1 340 ? -41.031 2.574 0.514 1 73.75 340 GLU B C 1
ATOM 6474 O O . GLU B 1 340 ? -42.094 2.719 1.137 1 73.75 340 GLU B O 1
ATOM 6479 N N . VAL B 1 341 ? -39.906 2.119 1.148 1 86.94 341 VAL B N 1
ATOM 6480 C CA . VAL B 1 341 ? -39.938 1.972 2.6 1 86.94 341 VAL B CA 1
ATOM 6481 C C . VAL B 1 341 ? -39.562 3.291 3.262 1 86.94 341 VAL B C 1
ATOM 6483 O O . VAL B 1 341 ? -38.656 3.99 2.787 1 86.94 341 VAL B O 1
ATOM 6486 N N . PRO B 1 342 ? -40.312 3.584 4.289 1 91.06 342 PRO B N 1
ATOM 6487 C CA . PRO B 1 342 ? -40 4.824 4.996 1 91.06 342 PRO B CA 1
ATOM 6488 C C . PRO B 1 342 ? -38.688 4.738 5.758 1 91.06 342 PRO B C 1
ATOM 6490 O O . PRO B 1 342 ? -38.125 3.646 5.941 1 91.06 342 PRO B O 1
ATOM 6493 N N . VAL B 1 343 ? -38.094 5.855 6.184 1 92.38 343 VAL B N 1
ATOM 6494 C CA . VAL B 1 343 ? -36.875 5.918 6.98 1 92.38 343 VAL B CA 1
ATOM 6495 C C . VAL B 1 343 ? -37.188 5.527 8.422 1 92.38 343 VAL B C 1
ATOM 6497 O O . VAL B 1 343 ? -38.25 5.84 8.945 1 92.38 343 VAL B O 1
ATOM 6500 N N . CYS B 1 344 ? -36.281 4.801 9.086 1 93.31 344 CYS B N 1
ATOM 6501 C CA . CYS B 1 344 ? -36.406 4.492 10.5 1 93.31 344 CYS B CA 1
ATOM 6502 C C . CYS B 1 344 ? -36.375 5.758 11.344 1 93.31 344 CYS B C 1
ATOM 6504 O O . CYS B 1 344 ? -35.562 6.664 11.062 1 93.31 344 CYS B O 1
ATOM 6506 N N . THR B 1 345 ? -37.219 5.836 12.336 1 93.81 345 THR B N 1
ATOM 6507 C CA . THR B 1 345 ? -37.219 6.969 13.258 1 93.81 345 THR B CA 1
ATOM 6508 C C . THR B 1 345 ? -37.188 6.492 14.703 1 93.81 345 THR B C 1
ATOM 6510 O O . THR B 1 345 ? -37.531 5.348 15 1 93.81 345 THR B O 1
ATOM 6513 N N . VAL B 1 346 ? -36.719 7.402 15.516 1 93.19 346 VAL B N 1
ATOM 6514 C CA . VAL B 1 346 ? -36.625 7.094 16.938 1 93.19 346 VAL B CA 1
ATOM 6515 C C . VAL B 1 346 ? -38.031 6.891 17.484 1 93.19 346 VAL B C 1
ATOM 6517 O O . VAL B 1 346 ? -38.281 6.02 18.328 1 93.19 346 VAL B O 1
ATOM 6520 N N . ASP B 1 347 ? -39 7.551 17 1 89.62 347 ASP B N 1
ATOM 6521 C CA . ASP B 1 347 ? -40.344 7.574 17.531 1 89.62 347 ASP B CA 1
ATOM 6522 C C . ASP B 1 347 ? -41.125 6.316 17.141 1 89.62 347 ASP B C 1
ATOM 6524 O O . ASP B 1 347 ? -41.969 5.832 17.891 1 89.62 347 ASP B O 1
ATOM 6528 N N . GLU B 1 348 ? -40.844 5.668 16.047 1 90.44 348 GLU B N 1
ATOM 6529 C CA . GLU B 1 348 ? -41.656 4.59 15.523 1 90.44 348 GLU B CA 1
ATOM 6530 C C . GLU B 1 348 ? -40.906 3.262 15.523 1 90.44 348 GLU B C 1
ATOM 6532 O O . GLU B 1 348 ? -41.5 2.211 15.773 1 90.44 348 GLU B O 1
ATOM 6537 N N . ASN B 1 349 ? -39.656 3.299 15.289 1 91.75 349 ASN B N 1
ATOM 6538 C CA . ASN B 1 349 ? -38.969 2.055 14.984 1 91.75 349 ASN B CA 1
ATOM 6539 C C . ASN B 1 349 ? -37.75 1.854 15.906 1 91.75 349 ASN B C 1
ATOM 6541 O O . ASN B 1 349 ? -36.906 0.987 15.656 1 91.75 349 ASN B O 1
ATOM 6545 N N . PHE B 1 350 ? -37.656 2.506 16.875 1 91.88 350 PHE B N 1
ATOM 6546 C CA . PHE B 1 350 ? -36.438 2.613 17.641 1 91.88 350 PHE B CA 1
ATOM 6547 C C . PHE B 1 350 ? -36 1.254 18.188 1 91.88 350 PHE B C 1
ATOM 6549 O O . PHE B 1 350 ? -34.844 0.851 18.031 1 91.88 350 PHE B O 1
ATOM 6556 N N . SER B 1 351 ? -36.875 0.512 18.891 1 91.88 351 SER B N 1
ATOM 6557 C CA . SER B 1 351 ? -36.531 -0.771 19.5 1 91.88 351 SER B CA 1
ATOM 6558 C C . SER B 1 351 ? -36.031 -1.766 18.453 1 91.88 351 SER B C 1
ATOM 6560 O O . SER B 1 351 ? -35.062 -2.475 18.672 1 91.88 351 SER B O 1
ATOM 6562 N N . CYS B 1 352 ? -36.719 -1.8 17.406 1 94.31 352 CYS B N 1
ATOM 6563 C CA . CYS B 1 352 ? -36.312 -2.701 16.328 1 94.31 352 CYS B CA 1
ATOM 6564 C C . CYS B 1 352 ? -34.938 -2.297 15.758 1 94.31 352 CYS B C 1
ATOM 6566 O O . CYS B 1 352 ? -34.094 -3.15 15.523 1 94.31 352 CYS B O 1
ATOM 6568 N N . TRP B 1 353 ? -34.844 -0.982 15.5 1 93.38 353 TRP B N 1
ATOM 6569 C CA . TRP B 1 353 ? -33.594 -0.436 14.969 1 93.38 353 TRP B CA 1
ATOM 6570 C C . TRP B 1 353 ? -32.406 -0.778 15.875 1 93.38 353 TRP B C 1
ATOM 6572 O O . TRP B 1 353 ? -31.359 -1.214 15.398 1 93.38 353 TRP B O 1
ATOM 6582 N N . VAL B 1 354 ? -32.562 -0.628 17.141 1 91.12 354 VAL B N 1
ATOM 6583 C CA . VAL B 1 354 ? -31.516 -0.903 18.125 1 91.12 354 VAL B CA 1
ATOM 6584 C C . VAL B 1 354 ? -31.172 -2.393 18.109 1 91.12 354 VAL B C 1
ATOM 6586 O O . VAL B 1 354 ? -30 -2.773 18.109 1 91.12 354 VAL B O 1
ATOM 6589 N N . ASN B 1 355 ? -32.125 -3.162 18.109 1 91.12 355 ASN B N 1
ATOM 6590 C CA . ASN B 1 355 ? -31.922 -4.605 18.141 1 91.12 355 ASN B CA 1
ATOM 6591 C C . ASN B 1 355 ? -31.172 -5.082 16.906 1 91.12 355 ASN B C 1
ATOM 6593 O O . ASN B 1 355 ? -30.25 -5.895 17.016 1 91.12 355 ASN B O 1
ATOM 6597 N N . GLU B 1 356 ? -31.547 -4.594 15.773 1 90.06 356 GLU B N 1
ATOM 6598 C CA . GLU B 1 356 ? -30.891 -5 14.531 1 90.06 356 GLU B CA 1
ATOM 6599 C C . GLU B 1 356 ? -29.453 -4.504 14.469 1 90.06 356 GLU B C 1
ATOM 6601 O O . GLU B 1 356 ? -28.562 -5.203 13.969 1 90.06 356 GLU B O 1
ATOM 6606 N N . ASN B 1 357 ? -29.172 -3.326 14.898 1 85.19 357 ASN B N 1
ATOM 6607 C CA . ASN B 1 357 ? -27.828 -2.762 14.875 1 85.19 357 ASN B CA 1
ATOM 6608 C C . ASN B 1 357 ? -26.891 -3.502 15.82 1 85.19 357 ASN B C 1
ATOM 6610 O O . ASN B 1 357 ? -25.688 -3.586 15.57 1 85.19 357 ASN B O 1
ATOM 6614 N N . ASN B 1 358 ? -27.391 -3.977 16.844 1 81.38 358 ASN B N 1
ATOM 6615 C CA . ASN B 1 358 ? -26.578 -4.648 17.844 1 81.38 358 ASN B CA 1
ATOM 6616 C C . ASN B 1 358 ? -26.406 -6.133 17.531 1 81.38 358 ASN B C 1
ATOM 6618 O O . ASN B 1 358 ? -25.422 -6.75 17.906 1 81.38 358 ASN B O 1
ATOM 6622 N N . SER B 1 359 ? -27.328 -6.695 16.875 1 78.44 359 SER B N 1
ATOM 6623 C CA . SER B 1 359 ? -27.359 -8.148 16.75 1 78.44 359 SER B CA 1
ATOM 6624 C C . SER B 1 359 ? -26.844 -8.602 15.391 1 78.44 359 SER B C 1
ATOM 6626 O O . SER B 1 359 ? -26.484 -9.766 15.219 1 78.44 359 SER B O 1
ATOM 6628 N N . THR B 1 360 ? -26.891 -7.691 14.484 1 75.25 360 THR B N 1
ATOM 6629 C CA . THR B 1 360 ? -26.531 -8.141 13.141 1 75.25 360 THR B CA 1
ATOM 6630 C C . THR B 1 360 ? -25.047 -8.469 13.055 1 75.25 360 THR B C 1
ATOM 6632 O O . THR B 1 360 ? -24.203 -7.645 13.422 1 75.25 360 THR B O 1
ATOM 6635 N N . LEU B 1 361 ? -24.734 -9.695 12.695 1 78.5 361 LEU B N 1
ATOM 6636 C CA . LEU B 1 361 ? -23.375 -10.203 12.531 1 78.5 361 LEU B CA 1
ATOM 6637 C C . LEU B 1 361 ? -22.922 -10.07 11.086 1 78.5 361 LEU B C 1
ATOM 6639 O O . LEU B 1 361 ? -23.734 -9.883 10.188 1 78.5 361 LEU B O 1
ATOM 6643 N N . SER B 1 362 ? -21.609 -10.109 10.961 1 83.56 362 SER B N 1
ATOM 6644 C CA . SER B 1 362 ? -21.047 -10.086 9.617 1 83.56 362 SER B CA 1
ATOM 6645 C C . SER B 1 362 ? -21.516 -11.281 8.805 1 83.56 362 SER B C 1
ATOM 6647 O O . SER B 1 362 ? -21.641 -12.391 9.328 1 83.56 362 SER B O 1
ATOM 6649 N N . ASP B 1 363 ? -21.797 -10.961 7.57 1 86.5 363 ASP B N 1
ATOM 6650 C CA . ASP B 1 363 ? -22.25 -11.992 6.641 1 86.5 363 ASP B CA 1
ATOM 6651 C C . ASP B 1 363 ? -21.062 -12.68 5.961 1 86.5 363 ASP B C 1
ATOM 6653 O O . ASP B 1 363 ? -20.25 -12.016 5.305 1 86.5 363 ASP B O 1
ATOM 6657 N N . ASN B 1 364 ? -21 -13.922 6.051 1 87.81 364 ASN B N 1
ATOM 6658 C CA . ASN B 1 364 ? -19.891 -14.703 5.512 1 87.81 364 ASN B CA 1
ATOM 6659 C C . ASN B 1 364 ? -19.922 -14.75 3.988 1 87.81 364 ASN B C 1
ATOM 6661 O O . ASN B 1 364 ? -18.938 -15.133 3.354 1 87.81 364 ASN B O 1
ATOM 6665 N N . SER B 1 365 ? -21.047 -14.414 3.461 1 90.75 365 SER B N 1
ATOM 6666 C CA . SER B 1 365 ? -21.141 -14.406 2.004 1 90.75 365 SER B CA 1
ATOM 6667 C C . SER B 1 365 ? -20.391 -13.227 1.403 1 90.75 365 SER B C 1
ATOM 6669 O O . SER B 1 365 ? -20.125 -13.195 0.197 1 90.75 365 SER B O 1
ATOM 6671 N N . CYS B 1 366 ? -20.109 -12.258 2.209 1 95.31 366 CYS B N 1
ATOM 6672 C CA . CYS B 1 366 ? -19.328 -11.125 1.742 1 95.31 366 CYS B CA 1
ATOM 6673 C C . CYS B 1 366 ? -17.828 -11.43 1.794 1 95.31 366 CYS B C 1
ATOM 6675 O O . CYS B 1 366 ? -17.172 -11.18 2.807 1 95.31 366 CYS B O 1
ATOM 6677 N N . THR B 1 367 ? -17.328 -11.938 0.646 1 95.88 367 THR B N 1
ATOM 6678 C CA . THR B 1 367 ? -15.938 -12.352 0.584 1 95.88 367 THR B CA 1
ATOM 6679 C C . THR B 1 367 ? -15.078 -11.281 -0.076 1 95.88 367 THR B C 1
ATOM 6681 O O . THR B 1 367 ? -15.586 -10.242 -0.5 1 95.88 367 THR B O 1
ATOM 6684 N N . GLN B 1 368 ? -13.742 -11.516 -0.1 1 95.56 368 GLN B N 1
ATOM 6685 C CA . GLN B 1 368 ? -12.812 -10.555 -0.679 1 95.56 368 GLN B CA 1
ATOM 6686 C C . GLN B 1 368 ? -12.961 -10.484 -2.195 1 95.56 368 GLN B C 1
ATOM 6688 O O . GLN B 1 368 ? -13.344 -11.477 -2.83 1 95.56 368 GLN B O 1
ATOM 6693 N N . PRO B 1 369 ? -12.742 -9.305 -2.73 1 96.81 369 PRO B N 1
ATOM 6694 C CA . PRO B 1 369 ? -12.727 -9.227 -4.191 1 96.81 369 PRO B CA 1
ATOM 6695 C C . PRO B 1 369 ? -11.578 -10.023 -4.816 1 96.81 369 PRO B C 1
ATOM 6697 O O . PRO B 1 369 ? -10.523 -10.172 -4.199 1 96.81 369 PRO B O 1
ATOM 6700 N N . CYS B 1 370 ? -11.781 -10.539 -6.07 1 97 370 CYS B N 1
ATOM 6701 C CA . CYS B 1 370 ? -10.734 -11.266 -6.789 1 97 370 CYS B CA 1
ATOM 6702 C C . CYS B 1 370 ? -9.672 -10.305 -7.309 1 97 370 CYS B C 1
ATOM 6704 O O . CYS B 1 370 ? -8.492 -10.664 -7.371 1 97 370 CYS B O 1
ATOM 6706 N N . ASN B 1 371 ? -10.086 -9.219 -7.707 1 95.81 371 ASN B N 1
ATOM 6707 C CA . ASN B 1 371 ? -9.18 -8.148 -8.109 1 95.81 371 ASN B CA 1
ATOM 6708 C C . ASN B 1 371 ? -9.297 -6.938 -7.188 1 95.81 371 ASN B C 1
ATOM 6710 O O . ASN B 1 371 ? -10.383 -6.391 -7.016 1 95.81 371 ASN B O 1
ATOM 6714 N N . GLU B 1 372 ? -8.18 -6.613 -6.633 1 93.56 372 GLU B N 1
ATOM 6715 C CA . GLU B 1 372 ? -8.25 -5.48 -5.715 1 93.56 372 GLU B CA 1
ATOM 6716 C C . GLU B 1 372 ? -6.934 -4.703 -5.703 1 93.56 372 GLU B C 1
ATOM 6718 O O . GLU B 1 372 ? -5.859 -5.285 -5.859 1 93.56 372 GLU B O 1
ATOM 6723 N N . GLY B 1 373 ? -7.055 -3.371 -5.605 1 92.31 373 GLY B N 1
ATOM 6724 C CA . GLY B 1 373 ? -5.926 -2.492 -5.34 1 92.31 373 GLY B CA 1
ATOM 6725 C C . GLY B 1 373 ? -5.844 -2.045 -3.895 1 92.31 373 GLY B C 1
ATOM 6726 O O . GLY B 1 373 ? -6.824 -1.538 -3.34 1 92.31 373 GLY B O 1
ATOM 6727 N N . VAL B 1 374 ? -4.723 -2.307 -3.32 1 92.38 374 VAL B N 1
ATOM 6728 C CA . VAL B 1 374 ? -4.559 -1.969 -1.91 1 92.38 374 VAL B CA 1
ATOM 6729 C C . VAL B 1 374 ? -3.518 -0.861 -1.762 1 92.38 374 VAL B C 1
ATOM 6731 O O . VAL B 1 374 ? -2.42 -0.953 -2.316 1 92.38 374 VAL B O 1
ATOM 6734 N N . TYR B 1 375 ? -3.91 0.155 -1.013 1 93.69 375 TYR B N 1
ATOM 6735 C CA . TYR B 1 375 ? -2.979 1.227 -0.676 1 93.69 375 TYR B CA 1
ATOM 6736 C C . TYR B 1 375 ? -2.52 1.116 0.773 1 93.69 375 TYR B C 1
ATOM 6738 O O . TYR B 1 375 ? -3.344 1.098 1.691 1 93.69 375 TYR B O 1
ATOM 6746 N N . THR B 1 376 ? -1.263 1.021 0.953 1 91.25 376 THR B N 1
ATOM 6747 C CA . THR B 1 376 ? -0.678 1.106 2.287 1 91.25 376 THR B CA 1
ATOM 6748 C C . THR B 1 376 ? -0.199 2.525 2.576 1 91.25 376 THR B C 1
ATOM 6750 O O . THR B 1 376 ? 0.44 3.156 1.731 1 91.25 376 THR B O 1
ATOM 6753 N N . VAL B 1 377 ? -0.559 3.02 3.781 1 93 377 VAL B N 1
ATOM 6754 C CA . VAL B 1 377 ? -0.298 4.422 4.09 1 93 377 VAL B CA 1
ATOM 6755 C C . VAL B 1 377 ? 0.592 4.523 5.328 1 93 377 VAL B C 1
ATOM 6757 O O . VAL B 1 377 ? 0.355 3.84 6.328 1 93 377 VAL B O 1
ATOM 6760 N N . THR B 1 378 ? 1.622 5.312 5.25 1 90.31 378 THR B N 1
ATOM 6761 C CA . THR B 1 378 ? 2.424 5.691 6.41 1 90.31 378 THR B CA 1
ATOM 6762 C C . THR B 1 378 ? 2.146 7.141 6.809 1 90.31 378 THR B C 1
ATOM 6764 O O . THR B 1 378 ? 2.297 8.055 5.992 1 90.31 378 THR B O 1
ATOM 6767 N N . VAL B 1 379 ? 1.802 7.285 8.047 1 92.81 379 VAL B N 1
ATOM 6768 C CA . VAL B 1 379 ? 1.382 8.602 8.516 1 92.81 379 VAL B CA 1
ATOM 6769 C C . VAL B 1 379 ? 2.482 9.219 9.375 1 92.81 379 VAL B C 1
ATOM 6771 O O . VAL B 1 379 ? 3.064 8.547 10.227 1 92.81 379 VAL B O 1
ATOM 6774 N N . SER B 1 380 ? 2.811 10.438 9.102 1 92.81 380 SER B N 1
ATOM 6775 C CA . SER B 1 380 ? 3.697 11.242 9.938 1 92.81 380 SER B CA 1
ATOM 6776 C C . SER B 1 380 ? 3.205 12.68 10.039 1 92.81 380 SER B C 1
ATOM 6778 O O . SER B 1 380 ? 2.447 13.148 9.188 1 92.81 380 SER B O 1
ATOM 6780 N N . SER B 1 381 ? 3.539 13.375 11.094 1 92.75 381 SER B N 1
ATOM 6781 C CA . SER B 1 381 ? 2.982 14.703 11.305 1 92.75 381 SER B CA 1
ATOM 6782 C C . SER B 1 381 ? 4.023 15.656 11.891 1 92.75 381 SER B C 1
ATOM 6784 O O . SER B 1 381 ? 5.016 15.211 12.477 1 92.75 381 SER B O 1
ATOM 6786 N N . ALA B 1 382 ? 3.791 16.938 11.609 1 92.69 382 ALA B N 1
ATOM 6787 C CA . ALA B 1 382 ? 4.598 18.031 12.148 1 92.69 382 ALA B CA 1
ATOM 6788 C C . ALA B 1 382 ? 3.736 19.266 12.445 1 92.69 382 ALA B C 1
ATOM 6790 O O . ALA B 1 382 ? 2.555 19.297 12.094 1 92.69 382 ALA B O 1
ATOM 6791 N N . LYS B 1 383 ? 4.355 20.188 13.109 1 89.56 383 LYS B N 1
ATOM 6792 C CA . LYS B 1 383 ? 3.623 21.391 13.5 1 89.56 383 LYS B CA 1
ATOM 6793 C C . LYS B 1 383 ? 3.387 22.297 12.297 1 89.56 383 LYS B C 1
ATOM 6795 O O . LYS B 1 383 ? 4.293 22.516 11.484 1 89.56 383 LYS B O 1
ATOM 6800 N N . TRP B 1 384 ? 2.227 22.781 12.148 1 91.12 384 TRP B N 1
ATOM 6801 C CA . TRP B 1 384 ? 1.803 23.688 11.086 1 91.12 384 TRP B CA 1
ATOM 6802 C C . TRP B 1 384 ? 0.712 24.641 11.57 1 91.12 384 TRP B C 1
ATOM 6804 O O . TRP B 1 384 ? -0.152 24.25 12.359 1 91.12 384 TRP B O 1
ATOM 6814 N N . PRO B 1 385 ? 0.654 25.906 11.141 1 88.12 385 PRO B N 1
ATOM 6815 C CA . PRO B 1 385 ? 1.718 26.578 10.391 1 88.12 385 PRO B CA 1
ATOM 6816 C C . PRO B 1 385 ? 2.959 26.844 11.234 1 88.12 385 PRO B C 1
ATOM 6818 O O . PRO B 1 385 ? 2.877 26.891 12.461 1 88.12 385 PRO B O 1
ATOM 6821 N N . SER B 1 386 ? 4.223 26.891 10.711 1 82.25 386 SER B N 1
ATOM 6822 C CA . SER B 1 386 ? 5.5 27.062 11.398 1 82.25 386 SER B CA 1
ATOM 6823 C C . SER B 1 386 ? 5.57 28.422 12.102 1 82.25 386 SER B C 1
ATOM 6825 O O . SER B 1 386 ? 6.375 28.609 13.016 1 82.25 386 SER B O 1
ATOM 6827 N N . GLY B 1 387 ? 4.742 29.328 12.008 1 76.06 387 GLY B N 1
ATOM 6828 C CA . GLY B 1 387 ? 4.785 30.656 12.578 1 76.06 387 GLY B CA 1
ATOM 6829 C C . GLY B 1 387 ? 5.492 31.656 11.688 1 76.06 387 GLY B C 1
ATOM 6830 O O . GLY B 1 387 ? 5.379 32.875 11.898 1 76.06 387 GLY B O 1
ATOM 6831 N N . ALA B 1 388 ? 6.238 31.125 10.695 1 73.31 388 ALA B N 1
ATOM 6832 C CA . ALA B 1 388 ? 6.996 32.031 9.828 1 73.31 388 ALA B CA 1
ATOM 6833 C C . ALA B 1 388 ? 6.164 32.469 8.625 1 73.31 388 ALA B C 1
ATOM 6835 O O . ALA B 1 388 ? 6.562 33.375 7.875 1 73.31 388 ALA B O 1
ATOM 6836 N N . VAL B 1 389 ? 5.023 31.922 8.578 1 71.75 389 VAL B N 1
ATOM 6837 C CA . VAL B 1 389 ? 4.242 32.188 7.371 1 71.75 389 VAL B CA 1
ATOM 6838 C C . VAL B 1 389 ? 3.383 33.438 7.562 1 71.75 389 VAL B C 1
ATOM 6840 O O . VAL B 1 389 ? 2.871 33.688 8.656 1 71.75 389 VAL B O 1
ATOM 6843 N N . SER B 1 390 ? 3.453 34.281 6.664 1 63.97 390 SER B N 1
ATOM 6844 C CA . SER B 1 390 ? 2.668 35.5 6.73 1 63.97 390 SER B CA 1
ATOM 6845 C C . SER B 1 390 ? 1.225 35.25 6.305 1 63.97 390 SER B C 1
ATOM 6847 O O . SER B 1 390 ? 0.313 35.969 6.75 1 63.97 390 SER B O 1
ATOM 6849 N N . ALA B 1 391 ? 1.062 34.344 5.383 1 66.25 391 ALA B N 1
ATOM 6850 C CA . ALA B 1 391 ? -0.275 34.031 4.879 1 66.25 391 ALA B CA 1
ATOM 6851 C C . ALA B 1 391 ? -0.467 32.531 4.719 1 66.25 391 ALA B C 1
ATOM 6853 O O . ALA B 1 391 ? 0.487 31.797 4.426 1 66.25 391 ALA B O 1
ATOM 6854 N N . VAL B 1 392 ? -1.611 32.219 5.297 1 67.31 392 VAL B N 1
ATOM 6855 C CA . VAL B 1 392 ? -1.943 30.797 5.156 1 67.31 392 VAL B CA 1
ATOM 6856 C C . VAL B 1 392 ? -3.24 30.656 4.367 1 67.31 392 VAL B C 1
ATOM 6858 O O . VAL B 1 392 ? -4.262 31.25 4.715 1 67.31 392 VAL B O 1
ATOM 6861 N N . GLY B 1 393 ? -3.145 29.828 3.289 1 62.84 393 GLY B N 1
ATOM 6862 C CA . GLY B 1 393 ? -4.359 29.641 2.51 1 62.84 393 GLY B CA 1
ATOM 6863 C C . GLY B 1 393 ? -4.855 30.922 1.862 1 62.84 393 GLY B C 1
ATOM 6864 O O . GLY B 1 393 ? -4.102 31.609 1.172 1 62.84 393 GLY B O 1
ATOM 6865 N N . LYS B 1 394 ? -6.191 31.141 2.029 1 68.5 394 LYS B N 1
ATOM 6866 C CA . LYS B 1 394 ? -6.859 32.312 1.458 1 68.5 394 LYS B CA 1
ATOM 6867 C C . LYS B 1 394 ? -7.035 33.406 2.502 1 68.5 394 LYS B C 1
ATOM 6869 O O . LYS B 1 394 ? -7.754 34.375 2.27 1 68.5 394 LYS B O 1
ATOM 6874 N N . CYS B 1 395 ? -6.316 33.156 3.59 1 69.06 395 CYS B N 1
ATOM 6875 C CA . CYS B 1 395 ? -6.523 34.062 4.715 1 69.06 395 CYS B CA 1
ATOM 6876 C C . CYS B 1 395 ? -5.477 35.156 4.727 1 69.06 395 CYS B C 1
ATOM 6878 O O . CYS B 1 395 ? -4.285 34.906 4.547 1 69.06 395 CYS B O 1
ATOM 6880 N N . ALA B 1 396 ? -5.98 36.375 4.668 1 60.34 396 ALA B N 1
ATOM 6881 C CA . ALA B 1 396 ? -5.098 37.531 4.855 1 60.34 396 ALA B CA 1
ATOM 6882 C C . ALA B 1 396 ? -5.375 38.219 6.191 1 60.34 396 ALA B C 1
ATOM 6884 O O . ALA B 1 396 ? -6.492 38.156 6.707 1 60.34 396 ALA B O 1
ATOM 6885 N N . ASP B 1 397 ? -4.324 38.656 6.781 1 57.75 397 ASP B N 1
ATOM 6886 C CA . ASP B 1 397 ? -4.488 39.344 8.055 1 57.75 397 ASP B CA 1
ATOM 6887 C C . ASP B 1 397 ? -5.504 40.5 7.934 1 57.75 397 ASP B C 1
ATOM 6889 O O . ASP B 1 397 ? -5.484 41.25 6.965 1 57.75 397 ASP B O 1
ATOM 6893 N N . GLY B 1 398 ? -6.473 40.531 8.719 1 54.91 398 GLY B N 1
ATOM 6894 C CA . GLY B 1 398 ? -7.582 41.469 8.711 1 54.91 398 GLY B CA 1
ATOM 6895 C C . GLY B 1 398 ? -8.922 40.812 8.438 1 54.91 398 GLY B C 1
ATOM 6896 O O . GLY B 1 398 ? -9.969 41.406 8.656 1 54.91 398 GLY B O 1
ATOM 6897 N N . ASP B 1 399 ? -8.805 39.625 7.836 1 59.75 399 ASP B N 1
ATOM 6898 C CA . ASP B 1 399 ? -10.047 38.938 7.504 1 59.75 399 ASP B CA 1
ATOM 6899 C C . ASP B 1 399 ? -10.82 38.562 8.766 1 59.75 399 ASP B C 1
ATOM 6901 O O . ASP B 1 399 ? -12.055 38.469 8.734 1 59.75 399 ASP B O 1
ATOM 6905 N N . TYR B 1 400 ? -9.969 38.406 9.727 1 62.5 400 TYR B N 1
ATOM 6906 C CA . TYR B 1 400 ? -10.602 38.031 10.984 1 62.5 400 TYR B CA 1
ATOM 6907 C C . TYR B 1 400 ? -10.484 39.156 12.016 1 62.5 400 TYR B C 1
ATOM 6909 O O . TYR B 1 400 ? -9.469 39.844 12.07 1 62.5 400 TYR B O 1
ATOM 6917 N N . TYR B 1 401 ? -11.555 39.656 12.453 1 57.72 401 TYR B N 1
ATOM 6918 C CA . TYR B 1 401 ? -11.617 40.844 13.32 1 57.72 401 TYR B CA 1
ATOM 6919 C C . TYR B 1 401 ? -10.539 40.781 14.398 1 57.72 401 TYR B C 1
ATOM 6921 O O . TYR B 1 401 ? -9.75 41.719 14.555 1 57.72 401 TYR B O 1
ATOM 6929 N N . ASN B 1 402 ? -10.539 39.906 15.234 1 60.72 402 ASN B N 1
ATOM 6930 C CA . ASN B 1 402 ? -9.711 39.969 16.438 1 60.72 402 ASN B CA 1
ATOM 6931 C C . ASN B 1 402 ? -8.719 38.812 16.484 1 60.72 402 ASN B C 1
ATOM 6933 O O . ASN B 1 402 ? -8.375 38.312 17.562 1 60.72 402 ASN B O 1
ATOM 6937 N N . THR B 1 403 ? -8.414 38.312 15.289 1 74.25 403 THR B N 1
ATOM 6938 C CA . THR B 1 403 ? -7.426 37.219 15.32 1 74.25 403 THR B CA 1
ATOM 6939 C C . THR B 1 403 ? -6.605 37.188 14.039 1 74.25 403 THR B C 1
ATOM 6941 O O . THR B 1 403 ? -6.957 37.875 13.055 1 74.25 403 THR B O 1
ATOM 6944 N N . THR B 1 404 ? -5.422 36.688 14.117 1 77.25 404 THR B N 1
ATOM 6945 C CA . THR B 1 404 ? -4.531 36.594 12.969 1 77.25 404 THR B CA 1
ATOM 6946 C C . THR B 1 404 ? -4.805 35.281 12.195 1 77.25 404 THR B C 1
ATOM 6948 O O . THR B 1 404 ? -5.387 34.344 12.742 1 77.25 404 THR B O 1
ATOM 6951 N N . CYS B 1 405 ? -4.551 35.312 10.93 1 77.62 405 CYS B N 1
ATOM 6952 C CA . CYS B 1 405 ? -4.684 34.125 10.094 1 77.62 405 CYS B CA 1
ATOM 6953 C C . CYS B 1 405 ? -3.914 32.938 10.688 1 77.62 405 CYS B C 1
ATOM 6955 O O . CYS B 1 405 ? -4.383 31.812 10.648 1 77.62 405 CYS B O 1
ATOM 6957 N N . LEU B 1 406 ? -2.854 33.281 11.227 1 81.38 406 LEU B N 1
ATOM 6958 C CA . LEU B 1 406 ? -2.029 32.25 11.844 1 81.38 406 LEU B CA 1
ATOM 6959 C C . LEU B 1 406 ? -2.773 31.578 12.992 1 81.38 406 LEU B C 1
ATOM 6961 O O . LEU B 1 406 ? -2.768 30.344 13.102 1 81.38 406 LEU B O 1
ATOM 6965 N N . GLU B 1 407 ? -3.383 32.344 13.773 1 84.12 407 GLU B N 1
ATOM 6966 C CA . GLU B 1 407 ? -4.113 31.781 14.906 1 84.12 407 GLU B CA 1
ATOM 6967 C C . GLU B 1 407 ? -5.32 30.984 14.445 1 84.12 407 GLU B C 1
ATOM 6969 O O . GLU B 1 407 ? -5.621 29.922 15.023 1 84.12 407 GLU B O 1
ATOM 6974 N N . VAL B 1 408 ? -5.965 31.484 13.484 1 86.44 408 VAL B N 1
ATOM 6975 C CA . VAL B 1 408 ? -7.133 30.797 12.945 1 86.44 408 VAL B CA 1
ATOM 6976 C C . VAL B 1 408 ? -6.727 29.422 12.43 1 86.44 408 VAL B C 1
ATOM 6978 O O . VAL B 1 408 ? -7.359 28.422 12.758 1 86.44 408 VAL B O 1
ATOM 6981 N N . PHE B 1 409 ? -5.668 29.359 11.734 1 88.94 409 PHE B N 1
ATOM 6982 C CA . PHE B 1 409 ? -5.277 28.094 11.117 1 88.94 409 PHE B CA 1
ATOM 6983 C C . PHE B 1 409 ? -4.582 27.188 12.133 1 88.94 409 PHE B C 1
ATOM 6985 O O . PHE B 1 409 ? -4.602 25.969 11.992 1 88.94 409 PHE B O 1
ATOM 6992 N N . LYS B 1 410 ? -4.031 27.75 13.102 1 89.06 410 LYS B N 1
ATOM 6993 C CA . LYS B 1 410 ? -3.484 26.938 14.188 1 89.06 410 LYS B CA 1
ATOM 6994 C C . LYS B 1 410 ? -4.586 26.156 14.898 1 89.06 410 LYS B C 1
ATOM 6996 O O . LYS B 1 410 ? -4.391 25 15.273 1 89.06 410 LYS B O 1
ATOM 7001 N N . ASN B 1 411 ? -5.734 26.781 14.984 1 90.81 411 ASN B N 1
ATOM 7002 C CA . ASN B 1 411 ? -6.801 26.188 15.781 1 90.81 411 ASN B CA 1
ATOM 7003 C C . ASN B 1 411 ? -7.824 25.469 14.906 1 90.81 411 ASN B C 1
ATOM 7005 O O . ASN B 1 411 ? -8.57 24.609 15.383 1 90.81 411 ASN B O 1
ATOM 7009 N N . ASN B 1 412 ? -7.852 25.812 13.602 1 93.31 412 ASN B N 1
ATOM 7010 C CA . ASN B 1 412 ? -8.922 25.297 12.758 1 93.31 412 ASN B CA 1
ATOM 7011 C C . ASN B 1 412 ? -8.375 24.656 11.484 1 93.31 412 ASN B C 1
ATOM 7013 O O . ASN B 1 412 ? -9.109 24 10.742 1 93.31 412 ASN B O 1
ATOM 7017 N N . GLY B 1 413 ? -7.125 24.922 11.227 1 93.5 413 GLY B N 1
ATOM 7018 C CA . GLY B 1 413 ? -6.578 24.5 9.945 1 93.5 413 GLY B CA 1
ATOM 7019 C C . GLY B 1 413 ? -5.684 23.281 10.055 1 93.5 413 GLY B C 1
ATOM 7020 O O . GLY B 1 413 ? -5.188 22.953 11.133 1 93.5 413 GLY B O 1
ATOM 7021 N N . ALA B 1 414 ? -5.523 22.531 9.008 1 95.44 414 ALA B N 1
ATOM 7022 C CA . ALA B 1 414 ? -4.613 21.406 8.859 1 95.44 414 ALA B CA 1
ATOM 7023 C C . ALA B 1 414 ? -3.998 21.375 7.465 1 95.44 414 ALA B C 1
ATOM 7025 O O . ALA B 1 414 ? -4.629 21.797 6.488 1 95.44 414 ALA B O 1
ATOM 7026 N N . PHE B 1 415 ? -2.748 21.078 7.438 1 94.81 415 PHE B N 1
ATOM 7027 C CA . PHE B 1 415 ? -2.074 20.875 6.16 1 94.81 415 PHE B CA 1
ATOM 7028 C C . PHE B 1 415 ? -1.901 19.391 5.871 1 94.81 415 PHE B C 1
ATOM 7030 O O . PHE B 1 415 ? -1.49 18.625 6.742 1 94.81 415 PHE B O 1
ATOM 7037 N N . LEU B 1 416 ? -2.301 18.953 4.68 1 96.69 416 LEU B N 1
ATOM 7038 C CA . LEU B 1 416 ? -2.273 17.547 4.312 1 96.69 416 LEU B CA 1
ATOM 7039 C C . LEU B 1 416 ? -1.473 17.328 3.033 1 96.69 416 LEU B C 1
ATOM 7041 O O . LEU B 1 416 ? -1.691 18.016 2.035 1 96.69 416 LEU B O 1
ATOM 7045 N N . GLU B 1 417 ? -0.521 16.469 3.105 1 96.31 417 GLU B N 1
ATOM 7046 C CA . GLU B 1 417 ? 0.216 16.047 1.919 1 96.31 417 GLU B CA 1
ATOM 7047 C C . GLU B 1 417 ? 0.06 14.547 1.675 1 96.31 417 GLU B C 1
ATOM 7049 O O . GLU B 1 417 ? 0.369 13.734 2.549 1 96.31 417 GLU B O 1
ATOM 7054 N N . VAL B 1 418 ? -0.454 14.18 0.529 1 96.88 418 VAL B N 1
ATOM 7055 C CA . VAL B 1 418 ? -0.587 12.797 0.095 1 96.88 418 VAL B CA 1
ATOM 7056 C C . VAL B 1 418 ? 0.291 12.547 -1.13 1 96.88 418 VAL B C 1
ATOM 7058 O O . VAL B 1 418 ? 0.188 13.266 -2.129 1 96.88 418 VAL B O 1
ATOM 7061 N N . PHE B 1 419 ? 1.134 11.523 -1.062 1 94.31 419 PHE B N 1
ATOM 7062 C CA . PHE B 1 419 ? 2.059 11.312 -2.17 1 94.31 419 PHE B CA 1
ATOM 7063 C C . PHE B 1 419 ? 2.496 9.859 -2.248 1 94.31 419 PHE B C 1
ATOM 7065 O O . PHE B 1 419 ? 2.441 9.133 -1.251 1 94.31 419 PHE B O 1
ATOM 7072 N N . TYR B 1 420 ? 2.889 9.438 -3.449 1 91.88 420 TYR B N 1
ATOM 7073 C CA . TYR B 1 420 ? 3.508 8.117 -3.59 1 91.88 420 TYR B CA 1
ATOM 7074 C C . TYR B 1 420 ? 4.914 8.117 -3 1 91.88 420 TYR B C 1
ATOM 7076 O O . TYR B 1 420 ? 5.746 8.945 -3.357 1 91.88 420 TYR B O 1
ATOM 7084 N N . ALA B 1 421 ? 5.094 7.188 -2.129 1 87.25 421 ALA B N 1
ATOM 7085 C CA . ALA B 1 421 ? 6.449 7.016 -1.61 1 87.25 421 ALA B CA 1
ATOM 7086 C C . ALA B 1 421 ? 7.387 6.488 -2.693 1 87.25 421 ALA B C 1
ATOM 7088 O O . ALA B 1 421 ? 8.539 6.926 -2.791 1 87.25 421 ALA B O 1
ATOM 7089 N N . LYS B 1 422 ? 6.926 5.605 -3.402 1 81.69 422 LYS B N 1
ATOM 7090 C CA . LYS B 1 422 ? 7.602 5.055 -4.57 1 81.69 422 LYS B CA 1
ATOM 7091 C C . LYS B 1 422 ? 6.637 4.887 -5.738 1 81.69 422 LYS B C 1
ATOM 7093 O O . LYS B 1 422 ? 5.461 4.57 -5.539 1 81.69 422 LYS B O 1
ATOM 7098 N N . LEU B 1 423 ? 7.168 5.051 -6.934 1 78.25 423 LEU B N 1
ATOM 7099 C CA . LEU B 1 423 ? 6.293 4.953 -8.094 1 78.25 423 LEU B CA 1
ATOM 7100 C C . LEU B 1 423 ? 6.105 3.5 -8.516 1 78.25 423 LEU B C 1
ATOM 7102 O O . LEU B 1 423 ? 5.145 3.168 -9.211 1 78.25 423 LEU B O 1
ATOM 7106 N N . ASN B 1 424 ? 7.051 2.742 -8.078 1 79.06 424 ASN B N 1
ATOM 7107 C CA . ASN B 1 424 ? 6.875 1.322 -8.359 1 79.06 424 ASN B CA 1
ATOM 7108 C C . ASN B 1 424 ? 5.828 0.691 -7.445 1 79.06 424 ASN B C 1
ATOM 7110 O O . ASN B 1 424 ? 5.582 1.187 -6.344 1 79.06 424 ASN B O 1
ATOM 7114 N N . TYR B 1 425 ? 5.117 -0.315 -8.039 1 84.69 425 TYR B N 1
ATOM 7115 C CA . TYR B 1 425 ? 4.129 -1.015 -7.227 1 84.69 425 TYR B CA 1
ATOM 7116 C C . TYR B 1 425 ? 4.273 -2.525 -7.371 1 84.69 425 TYR B C 1
ATOM 7118 O O . TYR B 1 425 ? 4.895 -3.008 -8.32 1 84.69 425 TYR B O 1
ATOM 7126 N N . GLU B 1 426 ? 3.744 -3.191 -6.371 1 83.19 426 GLU B N 1
ATOM 7127 C CA . GLU B 1 426 ? 3.793 -4.648 -6.355 1 83.19 426 GLU B CA 1
ATOM 7128 C C . GLU B 1 426 ? 2.51 -5.25 -6.922 1 83.19 426 GLU B C 1
ATOM 7130 O O . GLU B 1 426 ? 1.412 -4.77 -6.637 1 83.19 426 GLU B O 1
ATOM 7135 N N . SER B 1 427 ? 2.701 -6.184 -7.82 1 88.75 427 SER B N 1
ATOM 7136 C CA . SER B 1 427 ? 1.587 -6.988 -8.312 1 88.75 427 SER B CA 1
ATOM 7137 C C . SER B 1 427 ? 1.655 -8.414 -7.77 1 88.75 427 SER B C 1
ATOM 7139 O O . SER B 1 427 ? 2.635 -9.125 -8 1 88.75 427 SER B O 1
ATOM 7141 N N . MET B 1 428 ? 0.679 -8.766 -7.047 1 89.75 428 MET B N 1
ATOM 7142 C CA . MET B 1 428 ? 0.556 -10.117 -6.516 1 89.75 428 MET B CA 1
ATOM 7143 C C . MET B 1 428 ? -0.536 -10.891 -7.246 1 89.75 428 MET B C 1
ATOM 7145 O O . MET B 1 428 ? -1.707 -10.508 -7.203 1 89.75 428 MET B O 1
ATOM 7149 N N . SER B 1 429 ? -0.169 -11.914 -7.895 1 91.31 429 SER B N 1
ATOM 7150 C CA . SER B 1 429 ? -1.124 -12.734 -8.633 1 91.31 429 SER B CA 1
ATOM 7151 C C . SER B 1 429 ? -1.062 -14.195 -8.195 1 91.31 429 SER B C 1
ATOM 7153 O O . SER B 1 429 ? 0.02 -14.719 -7.93 1 91.31 429 SER B O 1
ATOM 7155 N N . GLU B 1 430 ? -2.277 -14.75 -8.133 1 91.31 430 GLU B N 1
ATOM 7156 C CA . GLU B 1 430 ? -2.365 -16.156 -7.77 1 91.31 430 GLU B CA 1
ATOM 7157 C C . GLU B 1 430 ? -2.537 -17.047 -9 1 91.31 430 GLU B C 1
ATOM 7159 O O . GLU B 1 430 ? -3.24 -16.672 -9.945 1 91.31 430 GLU B O 1
ATOM 7164 N N . SER B 1 431 ? -1.794 -18.125 -9 1 89.69 431 SER B N 1
ATOM 7165 C CA . SER B 1 431 ? -1.965 -19.188 -10 1 89.69 431 SER B CA 1
ATOM 7166 C C . SER B 1 431 ? -2.062 -20.562 -9.344 1 89.69 431 SER B C 1
ATOM 7168 O O . SER B 1 431 ? -1.699 -20.719 -8.172 1 89.69 431 SER B O 1
ATOM 7170 N N . ALA B 1 432 ? -2.648 -21.484 -10.109 1 91.19 432 ALA B N 1
ATOM 7171 C CA . ALA B 1 432 ? -2.742 -22.844 -9.57 1 91.19 432 ALA B CA 1
ATOM 7172 C C . ALA B 1 432 ? -1.356 -23.438 -9.336 1 91.19 432 ALA B C 1
ATOM 7174 O O . ALA B 1 432 ? -0.527 -23.469 -10.25 1 91.19 432 ALA B O 1
ATOM 7175 N N . ALA B 1 433 ? -1.151 -23.922 -8.133 1 88.88 433 ALA B N 1
ATOM 7176 C CA . ALA B 1 433 ? 0.141 -24.516 -7.805 1 88.88 433 ALA B CA 1
ATOM 7177 C C . ALA B 1 433 ? 0.291 -25.891 -8.445 1 88.88 433 ALA B C 1
ATOM 7179 O O . ALA B 1 433 ? 1.401 -26.297 -8.789 1 88.88 433 ALA B O 1
ATOM 7180 N N . TYR B 1 434 ? -0.73 -26.656 -8.547 1 92.31 434 TYR B N 1
ATOM 7181 C CA . TYR B 1 434 ? -0.787 -28 -9.109 1 92.31 434 TYR B CA 1
ATOM 7182 C C . TYR B 1 434 ? -1.945 -28.125 -10.094 1 92.31 434 TYR B C 1
ATOM 7184 O O . TYR B 1 434 ? -3.111 -28.125 -9.688 1 92.31 434 TYR B O 1
ATOM 7192 N N . THR B 1 435 ? -1.534 -28.281 -11.453 1 91.88 435 THR B N 1
ATOM 7193 C CA . THR B 1 435 ? -2.533 -28.266 -12.516 1 91.88 435 THR B CA 1
ATOM 7194 C C . THR B 1 435 ? -2.865 -29.688 -12.969 1 91.88 435 THR B C 1
ATOM 7196 O O . THR B 1 435 ? -2.236 -30.656 -12.523 1 91.88 435 THR B O 1
ATOM 7199 N N . LEU B 1 436 ? -3.908 -29.75 -13.812 1 93.06 436 LEU B N 1
ATOM 7200 C CA . LEU B 1 436 ? -4.281 -31.031 -14.398 1 93.06 436 LEU B CA 1
ATOM 7201 C C . LEU B 1 436 ? -3.131 -31.609 -15.219 1 93.06 436 LEU B C 1
ATOM 7203 O O . LEU B 1 436 ? -2.893 -32.812 -15.203 1 93.06 436 LEU B O 1
ATOM 7207 N N . THR B 1 437 ? -2.488 -30.781 -15.906 1 91.69 437 THR B N 1
ATOM 7208 C CA . THR B 1 437 ? -1.347 -31.219 -16.688 1 91.69 437 THR B CA 1
ATOM 7209 C C . THR B 1 437 ? -0.261 -31.812 -15.797 1 91.69 437 THR B C 1
ATOM 7211 O O . THR B 1 437 ? 0.351 -32.812 -16.141 1 91.69 437 THR B O 1
ATOM 7214 N N . SER B 1 438 ? -0.027 -31.156 -14.664 1 92.5 438 SER B N 1
ATOM 7215 C CA . SER B 1 438 ? 0.936 -31.688 -13.703 1 92.5 438 SER B CA 1
ATOM 7216 C C . SER B 1 438 ? 0.491 -33.031 -13.156 1 92.5 438 SER B C 1
ATOM 7218 O O . SER B 1 438 ? 1.31 -33.938 -12.977 1 92.5 438 SER B O 1
ATOM 7220 N N . LEU B 1 439 ? -0.727 -33.125 -12.922 1 94.25 439 LEU B N 1
ATOM 7221 C CA . LEU B 1 439 ? -1.278 -34.375 -12.422 1 94.25 439 LEU B CA 1
ATOM 7222 C C . LEU B 1 439 ? -1.078 -35.5 -13.43 1 94.25 439 LEU B C 1
ATOM 7224 O O . LEU B 1 439 ? -0.626 -36.594 -13.078 1 94.25 439 LEU B O 1
ATOM 7228 N N . LEU B 1 440 ? -1.39 -35.219 -14.656 1 93.44 440 LEU B N 1
ATOM 7229 C CA . LEU B 1 440 ? -1.252 -36.219 -15.711 1 93.44 440 LEU B CA 1
ATOM 7230 C C . LEU B 1 440 ? 0.21 -36.625 -15.898 1 93.44 440 LEU B C 1
ATOM 7232 O O . LEU B 1 440 ? 0.517 -37.781 -16.125 1 93.44 440 LEU B O 1
ATOM 7236 N N . SER B 1 441 ? 1.034 -35.656 -15.781 1 92.62 441 SER B N 1
ATOM 7237 C CA . SER B 1 441 ? 2.463 -35.938 -15.875 1 92.62 441 SER B CA 1
ATOM 7238 C C . SER B 1 441 ? 2.924 -36.844 -14.734 1 92.62 441 SER B C 1
ATOM 7240 O O . SER B 1 441 ? 3.631 -37.844 -14.961 1 92.62 441 SER B O 1
ATOM 7242 N N . ASP B 1 442 ? 2.492 -36.5 -13.586 1 94 442 ASP B N 1
ATOM 7243 C CA . ASP B 1 442 ? 2.865 -37.312 -12.422 1 94 442 ASP B CA 1
ATOM 7244 C C . ASP B 1 442 ? 2.258 -38.688 -12.508 1 94 442 ASP B C 1
ATOM 7246 O O . ASP B 1 442 ? 2.881 -39.688 -12.094 1 94 442 ASP B O 1
ATOM 7250 N N . PHE B 1 443 ? 1.077 -38.812 -13.023 1 92.75 443 PHE B N 1
ATOM 7251 C CA . PHE B 1 443 ? 0.438 -40.094 -13.242 1 92.75 443 PHE B CA 1
ATOM 7252 C C . PHE B 1 443 ? 1.269 -40.969 -14.18 1 92.75 443 PHE B C 1
ATOM 7254 O O . PHE B 1 443 ? 1.495 -42.125 -13.914 1 92.75 443 PHE B O 1
ATOM 7261 N N . GLY B 1 444 ? 1.627 -40.344 -15.25 1 89.69 444 GLY B N 1
ATOM 7262 C CA . GLY B 1 444 ? 2.461 -41.062 -16.203 1 89.69 444 GLY B CA 1
ATOM 7263 C C . GLY B 1 444 ? 3.779 -41.531 -15.609 1 89.69 444 GLY B C 1
ATOM 7264 O O . GLY B 1 444 ? 4.207 -42.656 -15.844 1 89.69 444 GLY B O 1
ATOM 7265 N N . GLY B 1 445 ? 4.371 -40.625 -14.875 1 88.69 445 GLY B N 1
ATOM 7266 C CA . GLY B 1 445 ? 5.617 -40.969 -14.219 1 88.69 445 GLY B CA 1
ATOM 7267 C C . GLY B 1 445 ? 5.465 -42.125 -13.234 1 88.69 445 GLY B C 1
ATOM 7268 O O . GLY B 1 445 ? 6.297 -43.031 -13.195 1 88.69 445 GLY B O 1
ATOM 7269 N N . GLN B 1 446 ? 4.445 -42.125 -12.547 1 90.56 446 GLN B N 1
ATOM 7270 C CA . GLN B 1 446 ? 4.227 -43.188 -11.547 1 90.56 446 GLN B CA 1
ATOM 7271 C C . GLN B 1 446 ? 3.863 -44.5 -12.195 1 90.56 446 GLN B C 1
ATOM 7273 O O . GLN B 1 446 ? 4.395 -45.562 -11.82 1 90.56 446 GLN B O 1
ATOM 7278 N N . ILE B 1 447 ? 2.988 -44.5 -13.133 1 90 447 ILE B N 1
ATOM 7279 C CA . ILE B 1 447 ? 2.584 -45.719 -13.82 1 90 447 ILE B CA 1
ATOM 7280 C C . ILE B 1 447 ? 3.781 -46.312 -14.562 1 90 447 ILE B C 1
ATOM 7282 O O . ILE B 1 447 ? 3.982 -47.531 -14.547 1 90 447 ILE B O 1
ATOM 7286 N N . GLY B 1 448 ? 4.566 -45.438 -15.164 1 85.12 448 GLY B N 1
ATOM 7287 C CA . GLY B 1 448 ? 5.797 -45.875 -15.805 1 85.12 448 GLY B CA 1
ATOM 7288 C C . GLY B 1 448 ? 6.809 -46.438 -14.828 1 85.12 448 GLY B C 1
ATOM 7289 O O . GLY B 1 448 ? 7.449 -47.469 -15.109 1 85.12 448 GLY B O 1
ATOM 7290 N N . LEU B 1 449 ? 6.957 -45.875 -13.719 1 85 449 LEU B N 1
ATOM 7291 C CA . LEU B 1 449 ? 7.941 -46.281 -12.719 1 85 449 LEU B CA 1
ATOM 7292 C C . LEU B 1 449 ? 7.586 -47.656 -12.125 1 85 449 LEU B C 1
ATOM 7294 O O . LEU B 1 449 ? 8.445 -48.531 -12.023 1 85 449 LEU B O 1
ATOM 7298 N N . TRP B 1 450 ? 6.336 -47.875 -11.867 1 88.38 450 TRP B N 1
ATOM 7299 C CA . TRP B 1 450 ? 5.988 -49.062 -11.07 1 88.38 450 TRP B CA 1
ATOM 7300 C C . TRP B 1 450 ? 5.613 -50.219 -11.969 1 88.38 450 TRP B C 1
ATOM 7302 O O . TRP B 1 450 ? 5.941 -51.375 -11.664 1 88.38 450 TRP B O 1
ATOM 7312 N N . LEU B 1 451 ? 4.934 -49.906 -13.117 1 87.88 451 LEU B N 1
ATOM 7313 C CA . LEU B 1 451 ? 4.418 -51.031 -13.891 1 87.88 451 LEU B CA 1
ATOM 7314 C C . LEU B 1 451 ? 4.836 -50.938 -15.352 1 87.88 451 LEU B C 1
ATOM 7316 O O . LEU B 1 451 ? 4.57 -51.844 -16.141 1 87.88 451 LEU B O 1
ATOM 7320 N N . GLY B 1 452 ? 5.441 -49.875 -15.68 1 84.62 452 GLY B N 1
ATOM 7321 C CA . GLY B 1 452 ? 5.812 -49.688 -17.062 1 84.62 452 GLY B CA 1
ATOM 7322 C C . GLY B 1 452 ? 4.625 -49.656 -18.016 1 84.62 452 GLY B C 1
ATOM 7323 O O . GLY B 1 452 ? 4.68 -50.219 -19.109 1 84.62 452 GLY B O 1
ATOM 7324 N N . MET B 1 453 ? 3.545 -49.125 -17.516 1 87.31 453 MET B N 1
ATOM 7325 C CA . MET B 1 453 ? 2.299 -49.062 -18.281 1 87.31 453 MET B CA 1
ATOM 7326 C C . MET B 1 453 ? 2.098 -47.688 -18.906 1 87.31 453 MET B C 1
ATOM 7328 O O . MET B 1 453 ? 2.752 -46.719 -18.516 1 87.31 453 MET B O 1
ATOM 7332 N N . SER B 1 454 ? 1.307 -47.594 -19.953 1 89.19 454 SER B N 1
ATOM 7333 C CA . SER B 1 454 ? 0.812 -46.375 -20.578 1 89.19 454 SER B CA 1
ATOM 7334 C C . SER B 1 454 ? -0.699 -46.438 -20.766 1 89.19 454 SER B C 1
ATOM 7336 O O . SER B 1 454 ? -1.354 -47.375 -20.344 1 89.19 454 SER B O 1
ATOM 7338 N N . VAL B 1 455 ? -1.231 -45.375 -21.297 1 89.44 455 VAL B N 1
ATOM 7339 C CA . VAL B 1 455 ? -2.658 -45.344 -21.594 1 89.44 455 VAL B CA 1
ATOM 7340 C C . VAL B 1 455 ? -2.988 -46.5 -22.562 1 89.44 455 VAL B C 1
ATOM 7342 O O . VAL B 1 455 ? -4.059 -47.094 -22.484 1 89.44 455 VAL B O 1
ATOM 7345 N N . VAL B 1 456 ? -2.062 -46.812 -23.438 1 87.69 456 VAL B N 1
ATOM 7346 C CA . VAL B 1 456 ? -2.246 -47.906 -24.391 1 87.69 456 VAL B CA 1
ATOM 7347 C C . VAL B 1 456 ? -2.379 -49.219 -23.641 1 87.69 456 VAL B C 1
ATOM 7349 O O . VAL B 1 456 ? -3.193 -50.062 -24 1 87.69 456 VAL B O 1
ATOM 7352 N N . SER B 1 457 ? -1.576 -49.375 -22.656 1 87.75 457 SER B N 1
ATOM 7353 C CA . SER B 1 457 ? -1.657 -50.562 -21.828 1 87.75 457 SER B CA 1
ATOM 7354 C C . SER B 1 457 ? -3.033 -50.719 -21.188 1 87.75 457 SER B C 1
ATOM 7356 O O . SER B 1 457 ? -3.559 -51.812 -21.078 1 87.75 457 SER B O 1
ATOM 7358 N N . VAL B 1 458 ? -3.551 -49.625 -20.797 1 87.75 458 VAL B N 1
ATOM 7359 C CA . VAL B 1 458 ? -4.875 -49.656 -20.188 1 87.75 458 VAL B CA 1
ATOM 7360 C C . VAL B 1 458 ? -5.91 -50.094 -21.219 1 87.75 458 VAL B C 1
ATOM 7362 O O . VAL B 1 458 ? -6.812 -50.875 -20.906 1 87.75 458 VAL B O 1
ATOM 7365 N N . ILE B 1 459 ? -5.785 -49.594 -22.375 1 89.44 459 ILE B N 1
ATOM 7366 C CA . ILE B 1 459 ? -6.703 -49.969 -23.438 1 89.44 459 ILE B CA 1
ATOM 7367 C C . ILE B 1 459 ? -6.566 -51.469 -23.734 1 89.44 459 ILE B C 1
ATOM 7369 O O . ILE B 1 459 ? -7.551 -52.125 -24.047 1 89.44 459 ILE B O 1
ATOM 7373 N N . GLU B 1 460 ? -5.324 -52.031 -23.641 1 89.25 460 GLU B N 1
ATOM 7374 C CA . GLU B 1 460 ? -5.121 -53.469 -23.797 1 89.25 460 GLU B CA 1
ATOM 7375 C C . GLU B 1 460 ? -5.973 -54.281 -22.812 1 89.25 460 GLU B C 1
ATOM 7377 O O . GLU B 1 460 ? -6.559 -55.312 -23.172 1 89.25 460 GLU B O 1
ATOM 7382 N N . PHE B 1 461 ? -6.012 -53.75 -21.656 1 88.56 461 PHE B N 1
ATOM 7383 C CA . PHE B 1 461 ? -6.832 -54.406 -20.641 1 88.56 461 PHE B CA 1
ATOM 7384 C C . PHE B 1 461 ? -8.312 -54.344 -21.016 1 88.56 461 PHE B C 1
ATOM 7386 O O . PHE B 1 461 ? -9.055 -55.312 -20.812 1 88.56 461 PHE B O 1
ATOM 7393 N N . CYS B 1 462 ? -8.711 -53.25 -21.5 1 89.94 462 CYS B N 1
ATOM 7394 C CA . CYS B 1 462 ? -10.094 -53.094 -21.922 1 89.94 462 CYS B CA 1
ATOM 7395 C C . CYS B 1 462 ? -10.43 -54.062 -23.062 1 89.94 462 CYS B C 1
ATOM 7397 O O . CYS B 1 462 ? -11.523 -54.625 -23.094 1 89.94 462 CYS B O 1
ATOM 7399 N N . VAL B 1 463 ? -9.445 -54.25 -23.969 1 89.12 463 VAL B N 1
ATOM 7400 C CA . VAL B 1 463 ? -9.633 -55.188 -25.062 1 89.12 463 VAL B CA 1
ATOM 7401 C C . VAL B 1 463 ? -9.766 -56.594 -24.531 1 89.12 463 VAL B C 1
ATOM 7403 O O . VAL B 1 463 ? -10.617 -57.375 -24.969 1 89.12 463 VAL B O 1
ATOM 7406 N N . LEU B 1 464 ? -8.906 -56.906 -23.562 1 89.38 464 LEU B N 1
ATOM 7407 C CA . LEU B 1 464 ? -9 -58.25 -22.938 1 89.38 464 LEU B CA 1
ATOM 7408 C C . LEU B 1 464 ? -10.375 -58.438 -22.312 1 89.38 464 LEU B C 1
ATOM 7410 O O . LEU B 1 464 ? -10.992 -59.5 -22.484 1 89.38 464 LEU B O 1
ATOM 7414 N N . ILE B 1 465 ? -10.812 -57.469 -21.562 1 90.81 465 ILE B N 1
ATOM 7415 C CA . ILE B 1 465 ? -12.117 -57.562 -20.922 1 90.81 465 ILE B CA 1
ATOM 7416 C C . ILE B 1 465 ? -13.203 -57.719 -21.984 1 90.81 465 ILE B C 1
ATOM 7418 O O . ILE B 1 465 ? -14.133 -58.5 -21.812 1 90.81 465 ILE B O 1
ATOM 7422 N N . PHE B 1 466 ? -13.07 -56.969 -23 1 89.06 466 PHE B N 1
ATOM 7423 C CA . PHE B 1 466 ? -14.023 -57.062 -24.109 1 89.06 466 PHE B CA 1
ATOM 7424 C C . PHE B 1 466 ? -14.023 -58.469 -24.719 1 89.06 466 PHE B C 1
ATOM 7426 O O . PHE B 1 466 ? -15.078 -59.031 -25.016 1 89.06 466 PHE B O 1
ATOM 7433 N N . GLN B 1 467 ? -12.805 -59.094 -24.891 1 89.81 467 GLN B N 1
ATOM 7434 C CA . GLN B 1 467 ? -12.68 -60.438 -25.422 1 89.81 467 GLN B CA 1
ATOM 7435 C C . GLN B 1 467 ? -13.344 -61.438 -24.5 1 89.81 467 GLN B C 1
ATOM 7437 O O . GLN B 1 467 ? -14.039 -62.344 -24.969 1 89.81 467 GLN B O 1
ATOM 7442 N N . LEU B 1 468 ? -13.203 -61.219 -23.266 1 90.62 468 LEU B N 1
ATOM 7443 C CA . LEU B 1 468 ? -13.766 -62.156 -22.297 1 90.62 468 LEU B CA 1
ATOM 7444 C C . LEU B 1 468 ? -15.289 -62.031 -22.234 1 90.62 468 LEU B C 1
ATOM 7446 O O . LEU B 1 468 ? -16 -63.031 -22.141 1 90.62 468 LEU B O 1
ATOM 7450 N N . VAL B 1 469 ? -15.727 -60.844 -22.266 1 91 469 VAL B N 1
ATOM 7451 C CA . VAL B 1 469 ? -17.172 -60.594 -22.234 1 91 469 VAL B CA 1
ATOM 7452 C C . VAL B 1 469 ? -17.812 -61.125 -23.5 1 91 469 VAL B C 1
ATOM 7454 O O . VAL B 1 469 ? -18.875 -61.75 -23.453 1 91 469 VAL B O 1
ATOM 7457 N N . SER B 1 470 ? -17.188 -60.875 -24.609 1 89.5 470 SER B N 1
ATOM 7458 C CA . SER B 1 470 ? -17.688 -61.375 -25.891 1 89.5 470 SER B CA 1
ATOM 7459 C C . SER B 1 470 ? -17.734 -62.906 -25.906 1 89.5 470 SER B C 1
ATOM 7461 O O . SER B 1 470 ? -18.656 -63.5 -26.453 1 89.5 470 SER B O 1
ATOM 7463 N N . THR B 1 471 ? -16.625 -63.5 -25.359 1 89.88 471 THR B N 1
ATOM 7464 C CA . THR B 1 471 ? -16.578 -64.938 -25.281 1 89.88 471 THR B CA 1
ATOM 7465 C C . THR B 1 471 ? -17.688 -65.5 -24.391 1 89.88 471 THR B C 1
ATOM 7467 O O . THR B 1 471 ? -18.203 -66.562 -24.609 1 89.88 471 THR B O 1
ATOM 7470 N N . GLY B 1 472 ? -18.047 -64.688 -23.375 1 87.12 472 GLY B N 1
ATOM 7471 C CA . GLY B 1 472 ? -19.156 -65.062 -22.5 1 87.12 472 GLY B CA 1
ATOM 7472 C C . GLY B 1 472 ? -20.5 -65 -23.203 1 87.12 472 GLY B C 1
ATOM 7473 O O . GLY B 1 472 ? -21.375 -65.812 -22.875 1 87.12 472 GLY B O 1
ATOM 7474 N N . ILE B 1 473 ? -20.641 -64.188 -24.125 1 87.25 473 ILE B N 1
ATOM 7475 C CA . ILE B 1 473 ? -21.906 -64.062 -24.859 1 87.25 473 ILE B CA 1
ATOM 7476 C C . ILE B 1 473 ? -21.969 -65.188 -25.922 1 87.25 473 ILE B C 1
ATOM 7478 O O . ILE B 1 473 ? -22.984 -65.875 -26.078 1 87.25 473 ILE B O 1
ATOM 7482 N N . SER B 1 474 ? -20.891 -65.312 -26.781 1 85.31 474 SER B N 1
ATOM 7483 C CA . SER B 1 474 ? -20.812 -66.312 -27.812 1 85.31 474 SER B CA 1
ATOM 7484 C C . SER B 1 474 ? -19.359 -66.75 -28.047 1 85.31 474 SER B C 1
ATOM 7486 O O . SER B 1 474 ? -18.469 -65.938 -28.125 1 85.31 474 SER B O 1
ATOM 7488 N N . SER B 1 475 ? -19.141 -68 -28.062 1 83 475 SER B N 1
ATOM 7489 C CA . SER B 1 475 ? -17.797 -68.5 -28.344 1 83 475 SER B CA 1
ATOM 7490 C C . SER B 1 475 ? -17.328 -68.125 -29.75 1 83 475 SER B C 1
ATOM 7492 O O . SER B 1 475 ? -16.141 -67.938 -29.969 1 83 475 SER B O 1
ATOM 7494 N N . ARG B 1 476 ? -18.266 -68.125 -30.703 1 82.88 476 ARG B N 1
ATOM 7495 C CA . ARG B 1 476 ? -17.922 -67.688 -32.062 1 82.88 476 ARG B CA 1
ATOM 7496 C C . ARG B 1 476 ? -17.453 -66.25 -32.094 1 82.88 476 ARG B C 1
ATOM 7498 O O . ARG B 1 476 ? -16.469 -65.938 -32.781 1 82.88 476 ARG B O 1
ATOM 7505 N N . PHE B 1 477 ? -18.078 -65.562 -31.344 1 80.38 477 PHE B N 1
ATOM 7506 C CA . PHE B 1 477 ? -17.703 -64.125 -31.266 1 80.38 477 PHE B CA 1
ATOM 7507 C C . PHE B 1 477 ? -16.359 -63.969 -30.578 1 80.38 477 PHE B C 1
ATOM 7509 O O . PHE B 1 477 ? -15.562 -63.125 -30.984 1 80.38 477 PHE B O 1
ATOM 7516 N N . GLY B 1 478 ? -16.109 -64.625 -29.625 1 80.81 478 GLY B N 1
ATOM 7517 C CA . GLY B 1 478 ? -14.836 -64.625 -28.906 1 80.81 478 GLY B CA 1
ATOM 7518 C C . GLY B 1 478 ? -13.664 -65 -29.797 1 80.81 478 GLY B C 1
ATOM 7519 O O . GLY B 1 478 ? -12.594 -64.375 -29.719 1 80.81 478 GLY B O 1
ATOM 7520 N N . LYS B 1 479 ? -13.844 -65.938 -30.594 1 81.31 479 LYS B N 1
ATOM 7521 C CA . LYS B 1 479 ? -12.789 -66.375 -31.5 1 81.31 479 LYS B CA 1
ATOM 7522 C C . LYS B 1 479 ? -12.508 -65.312 -32.562 1 81.31 479 LYS B C 1
ATOM 7524 O O . LYS B 1 479 ? -11.375 -65.188 -33.031 1 81.31 479 LYS B O 1
ATOM 7529 N N . ALA B 1 480 ? -13.445 -64.562 -32.875 1 76.75 480 ALA B N 1
ATOM 7530 C CA . ALA B 1 480 ? -13.312 -63.562 -33.906 1 76.75 480 ALA B CA 1
ATOM 7531 C C . ALA B 1 480 ? -12.531 -62.344 -33.375 1 76.75 480 ALA B C 1
ATOM 7533 O O . ALA B 1 480 ? -11.977 -61.562 -34.188 1 76.75 480 ALA B O 1
ATOM 7534 N N . THR B 1 481 ? -12.5 -62.25 -32.094 1 74 481 THR B N 1
ATOM 7535 C CA . THR B 1 481 ? -11.859 -61.094 -31.531 1 74 481 THR B CA 1
ATOM 7536 C C . THR B 1 481 ? -10.414 -61.375 -31.156 1 74 481 THR B C 1
ATOM 7538 O O . THR B 1 481 ? -9.758 -60.594 -30.484 1 74 481 THR B O 1
ATOM 7541 N N . THR B 1 482 ? -9.945 -62.469 -31.516 1 71.31 482 THR B N 1
ATOM 7542 C CA . THR B 1 482 ? -8.57 -62.844 -31.188 1 71.31 482 THR B CA 1
ATOM 7543 C C . THR B 1 482 ? -7.582 -62.062 -32.031 1 71.31 482 THR B C 1
ATOM 7545 O O . THR B 1 482 ? -7.824 -61.812 -33.219 1 71.31 482 THR B O 1
ATOM 7548 N N . PHE B 1 483 ? -6.59 -61.594 -31.312 1 67.69 483 PHE B N 1
ATOM 7549 C CA . PHE B 1 483 ? -5.5 -60.938 -32 1 67.69 483 PHE B CA 1
ATOM 7550 C C . PHE B 1 483 ? -4.547 -61.938 -32.625 1 67.69 483 PHE B C 1
ATOM 7552 O O . PHE B 1 483 ? -4.352 -63.031 -32.094 1 67.69 483 PHE B O 1
#

pLDDT: mean 88.84, std 8.0, range [54.66, 98.44]

Radius of gyration: 40.1 Å; Cα contacts (8 Å, |Δi|>4): 1834; chains: 2; bounding box: 75×128×111 Å

Foldseek 3Di:
DDPVVFVVLLVVLLVVLLLCLLVPFPWPLSVQLSVDDDPVSNVVSVVLLVVLVVVLVVVLVVLVVVQVVFAKDKDKDWDFDWDQAFKKKKFWLFQFFQVPCCPQVLLVLLLVLLVLLVLVLVVVVPPPDDRPDDPVSVVVCVLLVNNPDNDNVVSLVSSLLQNLQSCLVDDSQVGGDDPVQFWLFKDAQNHGDDPVQWDWDQQSRRGIMIMGCLVRPHIFDDFDQNRFMKTKTFADPVRHRPSSPAGFMWMDTFHSQDDDDRVVHTDGFHFQKEKEKAKAKEKEAADDPPNDPAAFDDDPQQQDDGTDALVSNQVSVLQVVLCVQQQAGESNGDDRPPPDGHHDHSVRRVVSVVCSVVPDDGDPNSDGHRIHMDMDIDMDMGGPDPVVDQDDRPDHQPPDPPDGPRVNRSHTIYMYTYTHNDSMHMYMYMDRPADPVNSVVVSQVSCCVSTNDDPVSVVSVVLSVVLSVLSVVGVVRSVVSRD/DDPVVFVVLLVVLLVVLLLCLLVPFLWPLSVQLSPDDDPVSNVVSVVQLVVLVVVLVVVLVVLVVVQVVQDKDKDKDWDFDFFQAFKKKKFWLFQFFQVPCCPQVLLVLLLVLLVLLVLVLVCVVPPPDDRPDDPVSCVVCVLLVNNPPNDNLVSLVSSLLQNLQSCLPDDSQVGGDDPVQFWLAKDAQNDGDDPVQWDWDQQSRRHIMIMGCLVRPHTFPDFDQNRFMKTKTFADPVRHRPSSDAGFMWMDTFHSQDDDDRVPHTDTFHFQKEKEKAKAKEKEAADDPPNDPAAFDADPQQQDDGTDALVSNQVSVLQVVLCVQQVAGDSSGHDRVPDPGHHDHSVRRVVSVVCSVVPDDGDPNSDGHRIHMDMDIDMDMDGPPPVPDQDDRPDHQPPDPPDGNRVNRSHTIYMYTYTHNDSMHMYMYMDRPADPVNSVVVSVVSCCVSTNDDPVSVVSVVLSVVLSVLSVVGVVRSVVSDD

Secondary structure (DSSP, 8-state):
--HHHHHHHHHHHHHHHHHHHHHH---HHHHHHHH--SHHHHHHHHHHHHHHHHHHHHHHHHHHHHHHT--EEEEEEEE----BPPEEEEEES--S-HHHHTT-HHHHHHHHHHHHHHHHHHHHT-TT------HHHHHHHHHTT-TT---HHHHHHHHHHHHHHHHTTS-STTTSPPHHHHEEEEEETTEE--GGGEEEEEETTTEEEEEETTT---B--SSSGGGSEEEEEE--GGG--TT---BEEEEEEE-TTSPP-HHHH-EEEETTEEEEEEEEEEEEE---TTT-----PPPTT--SSSS--HHHHHHHHHHHHHHHHHSSB-TTSPPPSSTTSPBP-HHHHHHHHHHHHHHPPPPTT----SEEEEEEEEEEEEESS-S--S-BTTB-TTSSTTS-HHHHHHHHEEEEEEEES-S-EEEEEEEESS-HHHHHHHHHHHHHHHH---HHHHHHHHHHHHHHHHHHH-HHHHHHT--/--HHHHHHHHHHHHHHHHHHHHHH---HHHHHHHH--SHHHHHHHHHHHHHHHHHHHHHHHHHHHHHHT--EEEEEEEEE--PBPPEEEEEES--S-HHHHTT-HHHHHHHHHHHHHHHHHHHHT-TT------HHHHHHHHHTT-TT---HHHHHHHHHHHHHHHHTTS-HHHHSPPHHHHEEEEEETTEE--GGGEEEEEETTTEEEEEETTT---B-SSSSGGGSEEEEEE--GGG--TT----EEEEEEE-TTSPP-HHHHPEEEETTEEEEEEEEEEEEE---TTT-----PPPTT--SSSS--HHHHHHHHHHHHHHHHHSSB-TTSPPPTT--PPBP-HHHHHHHHHHHHHHPPPPTT----SEEEEEEEEEEEEESS-S--S-BTTB-TTSSTTS-HHHHHHHHEEEEEEEES-SEEEEEEEEESS-HHHHHHHHHHHHHHHT---HHHHHHHHHHHHHHHHHHH-HHHHHHT--

InterPro domains:
  IPR001873 Epithelial sodium channel [PF00858] (23-463)
  IPR001873 Epithelial sodium channel [PR01078] (42-59)
  IPR001873 Epithelial sodium channel [PR01078] (81-97)
  IPR001873 Epithelial sodium channel [PR01078] (183-194)
  IPR001873 Epithelial sodium channel [PR01078] (197-213)
  IPR001873 Epithelial sodium channel [PR01078] (224-242)
  IPR001873 Epithelial sodium channel [PR01078] (248-266)
  IPR001873 Epithelial sodium channel [PR01078] (278-294)
  IPR001873 Epithelial sodium channel [PR01078] (308-319)
  IPR001873 Epithelial sodium channel [PR01078] (366-386)
  IPR001873 Epithelial sodium channel [PR01078] (410-430)
  IPR001873 Epithelial sodium channel [PR01078] (430-444)
  IPR001873 Epithelial sodium channel [PR01078] (444-460)
  IPR001873 Epithelial sodium channel [PTHR11690] (19-469)

Nearest PDB structures (foldseek):
  8on8-assembly1_A  TM=7.622E-01  e=4.044E-32  Malacoceros fuliginosus
  8on7-assembly1_A  TM=7.632E-01  e=1.068E-31  Malacoceros fuliginosus
  7rnn-assembly1_D  TM=7.374E-01  e=1.094E-29  Homo sapiens
  7cfs-assembly1_C  TM=7.322E-01  e=1.727E-29  Homo sapiens
  7yvb-assembly1_A  TM=7.175E-01  e=1.431E-28  Aplysia californica

Sequence (966 aa):
MSASTVRNRRSGVAKDHIHAFPEWTSTHGISQIGRSRHWYCLGFWGIVTFVAFALLVWQIVILIIKYYRYDVSVNIELKFEQRTFPAVTVCDLNPYHMSVVKNYPKVVRLMNTYDYAVNKIACTQDTTCTINYNATLDGYLNLYGLGDMNDTTALQTEVLKLLTLEMAAYDKESASVTFDDFIQGCSFNTEDCGINDWTIFMDPVMGRCFMFNGDGNYSSNRAGPIYGLRLALKTNVSEFMPFHDTAGMRVLVHDQAEYPFPDVFGYLVAVGASTDLGISYTAITRLGLPYSNCTDKKPSGYLYELDYSTEGCQRSRYQSSIITSCNCYNPTYPTLNSSEVPVCTVDENFSCWVNENNSTLSDNSCTQPCNEGVYTVTVSSAKWPSGAVSAVGKCADGDYYNTTCLEVFKNNGAFLEVFYAKLNYESMSESAAYTLTSLLSDFGGQIGLWLGMSVVSVIEFCVLIFQLVSTGISSRFGKATTFMSASTVRNRRSGVAKDHIHAFPEWTSTHGISQIGRSRHWYCLGFWGIVTFVAFALLVWQIVILIIKYYRYDVSVNIELKFEQRTFPAVTVCDLNPYHMSVVKNYPKVVRLMNTYDYAVNKIACTQDTTCTINYNATLDGYLNLYGLGDMNDTTALQTEVLKLLTLEMAAYDKESASVTFDDFIQGCSFNTEDCGINDWTIFMDPVMGRCFMFNGDGNYSSNRAGPIYGLRLALKTNVSEFMPFHDTAGMRVLVHDQAEYPFPDVFGYLVAVGASTDLGISYTAITRLGLPYSNCTDKKPSGYLYELDYSTEGCQRSRYQSSIITSCNCYNPTYPTLNSSEVPVCTVDENFSCWVNENNSTLSDNSCTQPCNEGVYTVTVSSAKWPSGAVSAVGKCADGDYYNTTCLEVFKNNGAFLEVFYAKLNYESMSESAAYTLTSLLSDFGGQIGLWLGMSVVSVIEFCVLIFQLVSTGISSRFGKATTF

Solvent-accessible surface area (backbone atoms only — not comparable to full-atom values): 50540 Å² total; per-residue (Å²): 131,57,70,65,56,52,52,51,48,22,51,49,52,43,51,47,51,64,66,45,41,26,74,71,48,66,33,46,39,50,28,51,33,58,62,37,82,46,70,67,48,31,51,52,36,46,50,52,37,49,54,30,50,53,53,40,53,53,51,51,52,53,51,50,52,58,48,73,63,39,50,51,34,72,45,76,44,82,41,85,52,85,43,67,37,61,16,40,36,40,28,43,55,54,29,45,31,36,86,49,45,67,75,34,69,61,46,39,50,51,53,53,34,48,54,51,50,49,50,50,46,29,31,72,76,34,88,83,49,80,78,85,85,49,71,69,48,49,50,47,26,54,69,71,68,51,69,83,60,77,26,50,48,11,46,37,46,47,48,58,59,47,45,33,42,50,48,62,83,51,74,60,72,81,24,19,74,48,65,74,66,30,53,44,36,43,32,42,62,79,34,82,56,56,75,85,54,40,49,77,47,78,40,58,77,44,23,47,32,41,23,36,29,52,85,49,82,46,62,42,88,52,56,35,61,75,34,15,42,37,34,35,36,32,56,61,50,92,28,33,40,57,71,42,40,53,32,37,32,32,38,26,76,43,49,54,53,48,66,86,54,54,85,43,66,33,39,46,33,24,36,23,17,29,35,39,36,38,29,39,49,34,40,39,38,51,49,43,76,87,56,33,76,37,40,70,71,69,59,92,73,57,66,64,66,72,48,56,42,38,68,50,43,42,52,24,50,53,41,50,49,35,30,71,75,56,64,17,36,55,53,68,47,77,76,63,84,74,73,83,60,51,73,46,36,71,89,80,34,36,71,52,51,52,50,47,68,71,64,56,62,74,54,76,82,48,41,51,46,24,66,44,72,45,71,48,71,48,64,49,76,44,78,22,73,83,72,83,59,82,62,54,73,81,38,47,74,70,75,38,87,92,50,48,42,58,59,50,31,36,66,23,12,29,35,41,33,40,20,38,65,46,63,50,30,39,37,37,36,44,42,77,60,61,46,71,67,55,48,52,50,39,48,49,3,34,41,11,22,35,41,33,42,53,75,63,41,52,50,51,50,50,50,50,51,48,38,44,51,38,18,69,75,34,48,71,55,24,61,69,62,61,130,130,56,70,67,57,52,51,51,49,22,52,48,54,42,52,48,51,63,66,46,40,28,74,72,48,61,33,52,44,51,28,52,34,58,69,40,86,46,70,69,52,32,51,51,36,45,50,53,39,48,54,29,49,52,51,40,53,54,50,50,51,55,52,52,51,57,47,72,63,38,52,69,34,62,34,76,43,79,43,73,51,86,41,65,38,62,14,39,34,40,28,44,57,56,29,46,31,36,86,50,45,66,74,35,67,61,44,38,49,49,51,52,34,48,53,50,50,50,50,48,48,56,30,72,77,31,91,83,49,78,77,83,86,47,71,69,49,50,50,47,26,54,69,72,66,48,67,84,60,79,43,68,69,60,47,37,55,53,48,59,58,47,45,35,43,48,47,61,84,52,74,59,72,82,24,20,76,49,66,72,66,30,51,42,21,27,16,44,63,48,30,72,54,59,75,86,53,42,47,78,47,77,41,56,77,42,21,44,31,42,23,34,30,52,84,49,80,46,61,43,60,48,56,9,53,70,32,14,39,34,35,32,36,32,52,63,66,91,28,44,44,91,72,56,84,63,74,35,31,31,38,24,77,42,48,55,54,47,65,87,54,55,91,78,67,35,43,83,40,48,43,26,18,28,35,39,35,38,29,40,48,35,40,39,37,52,48,43,75,88,56,34,75,36,41,68,71,68,59,92,73,56,60,63,65,72,48,59,44,39,65,52,42,44,52,25,50,50,42,50,48,35,31,72,75,57,64,17,34,53,58,71,46,78,75,63,89,81,60,92,56,50,72,46,35,70,90,81,34,35,70,52,52,52,50,47,70,72,62,63,69,88,54,81,83,46,38,52,46,24,65,44,72,46,73,49,75,46,64,28,41,22,31,18,67,33,75,36,41,82,61,56,53,64,37,41,74,68,76,39,87,91,49,48,41,64,58,51,32,36,67,21,12,28,35,40,32,39,20,36,50,44,63,50,31,42,36,36,36,44,40,75,60,61,48,71,67,55,49,50,11,51,48,9,40,43,38,32,70,51,39,46,29,22,53,52,40,53,51,51,50,52,50,50,52,49,38,44,51,38,17,69,77,34,49,71,54,24,62,69,61,58,116

Organism: Panagrellus redivivus (NCBI:txid6233)